Protein AF-A0A202DH78-F1 (afdb_monomer_lite)

Secondary structure (DSSP, 8-state):
--------------PPPEEEESSHHHHHHHTTT--TT-EEEEPSEEEES-EEEEEEE-BTTB-EEEEESSTTTEEEEET-EEEEEEESEEEES-EEEEE--SSSEEEEEPP--SSSPPPBS-EEES-EEES---S-TT---EEEEE-SBS-EEES-EEE---SSS-SEEEPPPTT-----EEES-EEEEEPPPSSS---SEEES-TT-TT-B---EEESPEEEEE-SSSEEEEEESBS-EEES-EEES-SSEEEEEE-SS-EEES-EEE-TT-TT---EEE-SBS-EEES-EEES-B-GGGSSEEEEPEES--STT--PPPBS-EEES-EEEEEES-SEEEEE---TTS-EE--BSEEEES-EEEEEE--S-SEESPPPTTSEEEESEEEEETT---PPPTTEEEESS--GGGGGGSS-----TTTS-SS-PPPEEEEEEESS--GGGSTTTSTTT--S--HHHHHHHHHSEEESSEE-SBSSHHHHHHHHHHSS-GGGSS--SS--SS----SS-TT---HHHHHHHTT-EEEEEEE--S--B--B-TTS-B-TTSPPBSSGGGTT-SEEEEES-TTSSSBS-EETTEESS---EEPPGGG-SSS----EE-TT--STTHHHHHHHHHHHHHHHHHHTT--EEEEEE--TTSSS----TTTTTTTSS-HHHHHHHHHHHHHHHHHHHHHHTT-STTEEEEEEESSPPPTT--S--HHHHHS------SPP-S-----TTSTTS--TTTHHHHHHTT--TTTTS---TTSSSGGGTB--EEEE-TTTS-TTEEE-S-EEGGGHHHHHHHHTTPPPPTTSSTT---SHHHHH-TT----SEEEEE-TT--EEEEETTEEEES-SS-SSSSSSPHHHHHHTT--SSEEEETTT-TT--S--TTT-HHHHHHHHHHHHHHHHTS-SSSSS----SS---SS-TT-

Sequence (942 aa):
PILLCLVSCQSVRLGSSVHEISSAAELTKLSKSVRPDDIIVLKDGTYTDQVFNFSGKGKKDKPITLKAESQGKVILNGSSKLLINGKYLVVDGLSFIGGALSSGSVVEFAENDGGNTASQHCVLRNTVIKDYNPDDKTLRYFWVTLNGYGHLVEHCKFSGHDHSGVTLCIRLEKGKEAGHTIRRNHFANRPQGDGNGFETVRIGTGGKLTTNARCLVTENLFEECNGEIEIVSNKSCENVYSSNTFVRCAGTLTIRQGHRCRVENNVFIGEGVEGCGGVRVTGMDHRITGNYFSGLEAVAGGIFSLKSGVAGNGRGSYAQVSNLVLADNTLIGISGHLFRFGNGHEPEKELFRPENISLSNNLMLVTSPPAKVIRGGYGSQTIQWANNVIVAKGLDEEMPTGIRLEIEVPKEFQHRLQPNVLTASDVGPIKERPNIVVILADDLGYGDVKCLNPKRCKIATPNLDDLASQGMIFTDAHSTSSVCTPTRYSLLTGRYNWRTRLQWRVLREDKSPLITKDRLTVGELLQQQGYVTGCIGKWHIGLNWQKDENGNYDYTKPFTDGPTERGFDWYFGVLGPGAPPHGFIENDRVLGELSVTSPPEMFQWGGKAGPMVPGYTLESMLPTHTDKACEFIVKNAAEKKPFFLYYALNAPHLPVVPNKKWIGSSGLGHYADFVQELDYEVGRVIDAIDGAGIKDNTLIIFTSDNGCTPMVGTATERDLASGSVKETVPDPEMIFKNKRFTKLFTTGRVLELEAKGHYPSANMRGYKSDTWDGGHRVPFIVRWPEHVKAGTKCNQLVSLVDIMATCADIHDVVLPPDAGEDSVSLLPVIKNPDKSVRDSLVHHSFYGKFAIREDKWKLMLSPGSGGWWPPKDPKARKQGLPPVQLYDMEKDLSEQNNLQAKHPEIVKRLTKLLEKFVADGRSTPGPKQSNDVPVDICKKDT

Foldseek 3Di:
DDDDDPDPPPPPPPAAAEAEDAALVVQVVVQVPDDFQHEYEHEFDEAEPGEREHHHEYDPVGAYEYEYPDAPRAEYAAQYAYEYAEERYEYYRHEYEHYEHQEEERYEFDACPVPGDTYYQYEYANYEHEQHYDPPQAREYEHYEDHDANYEYAHYEYEDNEHAAEPYEYEDDPPDARQYEYAHYEYYHQDADPDPRLAPEEHYAFLAQEAHHQYEYEHYEAYQSAHDQANYHYAEENYEAEHYEHALYQHEPEQQGYEQYEAYLYEFHNVQRPNRAAYEYFYEDYEHANYEAEQGEQPPQANYHAEWFWPDSDGRGTHAYEQYEAEHYEAYAYEHAHYHWHDDDDPPTDTHTHFQYEHEHYEHEYEHYDQHNYDDDDDPHGYHAAQAEYADDPHPDDDDPNYHYHVDDDPVCPVPNDRCPCDVVVPPPVLQQFAEEEAAAAQFFQLCACVSFVQQHLFDQPLVVVLQQQFAWENFEWFQELHFQQRLVLLFFLAGLCLWPCLFAFDDPQLAAGQDLPGATLLQVVVVVQAAEEEFEAQRRHWAFDADPVRHGDQQDFTPDGPCSHRHVWYWYDNALQEDPQAIDIDGHGDADQPDWDDPLLFDFDRDIDGYHPPRHSQVRQVVSLVVLLVVLLVCLVVSGRHYYNRHYNPPPPPQDHHPVQQCVSVWASNSSRSNVVSVSVSSNQCSCVVSVSQQRHKYKYKYNWAHAQQDARDYPCCSVPVPPDDPDPDPDDDDDDPDPPRRGPGHRVVNSVVVSHDSNNLWDDGRQFQTCNSIRMTIIIRNNNQGDRNHYAHENHYSSQNSVQSCVSVVHDDDLSTSQAHWHCSVCRNPSDDHTDQKGWHAGNLSWIWMDGDQKIKTQALFRSGDDPPHRVVSVVVVGDRMFMDRCVVCSHSPDGCCVVCVVVNVVRVVLVVVCQQQVGNDDDHRDRRPDRRDNNPPVD

pLDDT: mean 87.39, std 15.98, range [28.89, 98.88]

Structure (mmCIF, N/CA/C/O backbone):
data_AF-A0A202DH78-F1
#
_entry.id   AF-A0A202DH78-F1
#
loop_
_atom_site.group_PDB
_atom_site.id
_atom_site.type_symbol
_atom_site.label_atom_id
_atom_site.label_alt_id
_atom_site.label_comp_id
_atom_site.label_asym_id
_atom_site.label_entity_id
_atom_site.label_seq_id
_atom_site.pdbx_PDB_ins_code
_atom_site.Cartn_x
_atom_site.Cartn_y
_atom_site.Cartn_z
_atom_site.occupancy
_atom_site.B_iso_or_equiv
_atom_site.auth_seq_id
_atom_site.auth_comp_id
_atom_site.auth_asym_id
_atom_site.auth_atom_id
_atom_site.pdbx_PDB_model_num
ATOM 1 N N . PRO A 1 1 ? 47.645 21.134 43.811 1.00 39.28 1 PRO A N 1
ATOM 2 C CA . PRO A 1 1 ? 47.089 21.575 42.507 1.00 39.28 1 PRO A CA 1
ATOM 3 C C . PRO A 1 1 ? 47.426 20.530 41.424 1.00 39.28 1 PRO A C 1
ATOM 5 O O . PRO A 1 1 ? 48.592 20.346 41.124 1.00 39.28 1 PRO A O 1
ATOM 8 N N . ILE A 1 2 ? 46.526 19.721 40.872 1.00 35.62 2 ILE A N 1
ATOM 9 C CA . ILE A 1 2 ? 45.111 19.886 40.540 1.00 35.62 2 ILE A CA 1
ATOM 10 C C . ILE A 1 2 ? 44.427 18.514 40.683 1.00 35.62 2 ILE A C 1
ATOM 12 O O . ILE A 1 2 ? 45.032 17.468 40.467 1.00 35.62 2 ILE A O 1
ATOM 16 N N . LEU A 1 3 ? 43.173 18.580 41.118 1.00 31.20 3 LEU A N 1
ATOM 17 C CA . LEU A 1 3 ? 42.255 17.516 41.506 1.00 31.20 3 LEU A CA 1
ATOM 18 C C . LEU A 1 3 ? 41.816 16.666 40.292 1.00 31.20 3 LEU A C 1
ATOM 20 O O . LEU A 1 3 ? 41.393 17.220 39.278 1.00 31.20 3 LEU A O 1
ATOM 24 N N . LEU A 1 4 ? 41.871 15.334 40.415 1.00 33.94 4 LEU A N 1
ATOM 25 C CA . LEU A 1 4 ? 41.220 14.391 39.4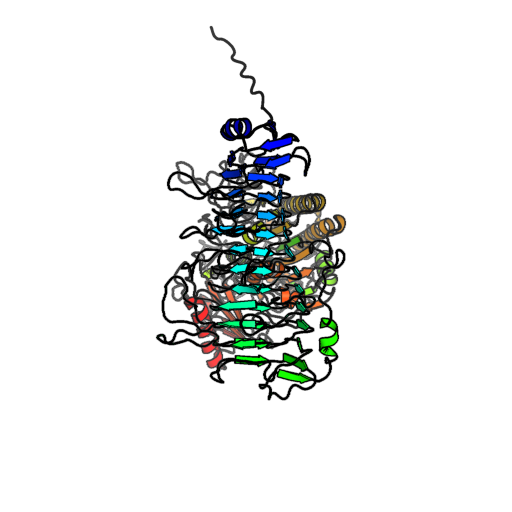97 1.00 33.94 4 LEU A CA 1
ATOM 26 C C . LEU A 1 4 ? 39.694 14.468 39.691 1.00 33.94 4 LEU A C 1
ATOM 28 O O . LEU A 1 4 ? 39.176 14.023 40.715 1.00 33.94 4 LEU A O 1
ATOM 32 N N . CYS A 1 5 ? 38.969 14.988 38.702 1.00 30.28 5 CYS A N 1
ATOM 33 C CA . CYS A 1 5 ? 37.514 14.855 38.615 1.00 30.28 5 CYS A CA 1
ATOM 34 C C . CYS A 1 5 ? 37.162 13.543 37.902 1.00 30.28 5 CYS A C 1
ATOM 36 O O . CYS A 1 5 ? 37.113 13.480 36.675 1.00 30.28 5 CYS A O 1
ATOM 38 N N . LEU A 1 6 ? 36.899 12.495 38.683 1.00 31.31 6 LEU A N 1
ATOM 39 C CA . LEU A 1 6 ? 36.165 11.313 38.232 1.00 31.31 6 LEU A CA 1
ATOM 40 C C . LEU A 1 6 ? 34.681 11.686 38.113 1.00 31.31 6 LEU A C 1
ATOM 42 O O . LEU A 1 6 ? 33.949 11.676 39.100 1.00 31.31 6 LEU A O 1
ATOM 46 N N . VAL A 1 7 ? 34.233 12.029 36.905 1.00 31.55 7 VAL A N 1
ATOM 47 C CA . VAL A 1 7 ? 32.801 12.090 36.586 1.00 31.55 7 VAL A CA 1
ATOM 48 C C . VAL A 1 7 ? 32.334 10.663 36.319 1.00 31.55 7 VAL A C 1
ATOM 50 O O . VAL A 1 7 ? 32.545 10.109 35.241 1.00 31.55 7 VAL A O 1
ATOM 53 N N . SER A 1 8 ? 31.705 10.052 37.318 1.00 30.34 8 SER A N 1
ATOM 54 C CA . SER A 1 8 ? 30.913 8.842 37.140 1.00 30.34 8 SER A CA 1
ATOM 55 C C . SER A 1 8 ? 29.657 9.188 36.333 1.00 30.34 8 SER A C 1
ATOM 57 O O . SER A 1 8 ? 28.646 9.644 36.861 1.00 30.34 8 SER A O 1
ATOM 59 N N . CYS A 1 9 ? 29.700 8.963 35.019 1.00 29.25 9 CYS A N 1
ATOM 60 C CA . CYS A 1 9 ? 28.481 8.838 34.225 1.00 29.25 9 CYS A CA 1
ATOM 61 C C . CYS A 1 9 ? 27.775 7.536 34.631 1.00 29.25 9 CYS A C 1
ATOM 63 O O . CYS A 1 9 ? 27.963 6.488 34.015 1.00 29.25 9 CYS A O 1
ATOM 65 N N . GLN A 1 10 ? 26.964 7.595 35.689 1.00 31.72 10 GLN A N 1
ATOM 66 C CA . GLN A 1 10 ? 25.881 6.636 35.864 1.00 31.72 10 GLN A CA 1
ATOM 67 C C . GLN A 1 10 ? 24.923 6.824 34.688 1.00 31.72 10 GLN A C 1
ATOM 69 O O . GLN A 1 10 ? 24.181 7.801 34.606 1.00 31.72 10 GLN A O 1
ATOM 74 N N . SER A 1 11 ? 24.968 5.885 33.750 1.00 32.56 11 SER A N 1
ATOM 75 C CA . SER A 1 11 ? 23.924 5.689 32.758 1.00 32.56 11 SER A CA 1
ATOM 76 C C . SER A 1 11 ? 22.637 5.316 33.495 1.00 32.56 11 SER A C 1
ATOM 78 O O . SER A 1 11 ? 22.381 4.156 33.812 1.00 32.56 11 SER A O 1
ATOM 80 N N . VAL A 1 12 ? 21.817 6.319 33.811 1.00 35.97 12 VAL A N 1
ATOM 81 C CA . VAL A 1 12 ? 20.444 6.089 34.259 1.00 35.97 12 VAL A CA 1
ATOM 82 C C . VAL A 1 12 ? 19.726 5.396 33.106 1.00 35.97 12 VAL A C 1
ATOM 84 O O . VAL A 1 12 ? 19.424 6.009 32.083 1.00 35.97 12 VAL A O 1
ATOM 87 N N . ARG A 1 13 ? 19.479 4.092 33.257 1.00 37.72 13 ARG A N 1
ATOM 88 C CA . ARG A 1 13 ? 18.512 3.364 32.435 1.00 37.72 13 ARG A CA 1
ATOM 89 C C . ARG A 1 13 ? 17.157 4.054 32.617 1.00 37.72 13 ARG A C 1
ATOM 91 O O . ARG A 1 13 ? 16.503 3.871 33.636 1.00 37.72 13 ARG A O 1
ATOM 98 N N . LEU A 1 14 ? 16.762 4.879 31.651 1.00 44.94 14 LEU A N 1
ATOM 99 C CA . LEU A 1 14 ? 15.432 5.485 31.575 1.00 44.94 14 LEU A CA 1
ATOM 100 C C . LEU A 1 14 ? 14.428 4.403 31.146 1.00 44.94 14 LEU A C 1
ATOM 102 O O . LEU A 1 14 ? 14.124 4.270 29.963 1.00 44.94 14 LEU A O 1
ATOM 106 N N . GLY A 1 15 ? 14.000 3.575 32.101 1.00 52.72 15 GLY A N 1
ATOM 107 C CA . GLY A 1 15 ? 12.842 2.690 31.953 1.00 52.72 15 GLY A CA 1
ATOM 108 C C . GLY A 1 15 ? 11.531 3.429 32.244 1.00 52.72 15 GLY A C 1
ATOM 109 O O . GLY A 1 15 ? 11.547 4.484 32.879 1.00 52.72 15 GLY A O 1
ATOM 110 N N . SER A 1 16 ? 10.413 2.866 31.781 1.00 67.31 16 SER A N 1
ATOM 111 C CA . SER A 1 16 ? 9.044 3.297 32.101 1.00 67.31 16 SER A CA 1
ATOM 112 C C . SER A 1 16 ? 8.845 3.467 33.613 1.00 67.31 16 SER A C 1
ATOM 114 O O . SER A 1 16 ? 9.154 2.539 34.370 1.00 67.31 16 SER A O 1
ATOM 116 N N . SER A 1 17 ? 8.309 4.604 34.065 1.00 87.94 17 SER A N 1
ATOM 117 C CA . SER A 1 17 ? 7.936 4.793 35.475 1.00 87.94 17 SER A CA 1
ATOM 118 C C . SER A 1 17 ? 6.456 4.480 35.690 1.00 87.94 17 SER A C 1
ATOM 120 O O . SER A 1 17 ? 5.608 4.861 34.883 1.00 87.94 17 SER A O 1
ATOM 122 N N . VAL A 1 18 ? 6.138 3.784 36.785 1.00 94.69 18 VAL A N 1
ATOM 123 C CA . VAL A 1 18 ? 4.753 3.547 37.215 1.00 94.69 18 VAL A CA 1
ATOM 124 C C . VAL A 1 18 ? 4.424 4.508 38.352 1.00 94.69 18 VAL A C 1
ATOM 126 O O . VAL A 1 18 ? 5.144 4.569 39.348 1.00 94.69 18 VAL A O 1
ATOM 129 N N . HIS A 1 19 ? 3.338 5.257 38.201 1.00 96.81 19 HIS A N 1
ATOM 130 C CA . HIS A 1 19 ? 2.867 6.247 39.159 1.00 96.81 19 HIS A CA 1
ATOM 131 C C . HIS A 1 19 ? 1.463 5.891 39.617 1.00 96.81 19 HIS A C 1
ATOM 133 O O . HIS A 1 19 ? 0.551 5.811 38.803 1.00 96.81 19 HIS A O 1
ATOM 139 N N . GLU A 1 20 ? 1.268 5.720 40.915 1.00 97.56 20 GLU A N 1
ATOM 140 C CA . GLU A 1 20 ? -0.060 5.509 41.481 1.00 97.56 20 GLU A CA 1
ATOM 141 C C . GLU A 1 20 ? -0.662 6.846 41.911 1.00 97.56 20 GLU A C 1
ATOM 143 O O . GLU A 1 20 ? 0.024 7.669 42.520 1.00 97.56 20 GLU A O 1
ATOM 148 N N . ILE A 1 21 ? -1.935 7.064 41.585 1.00 98.06 21 ILE A N 1
ATOM 149 C CA . ILE A 1 21 ? -2.690 8.258 41.972 1.00 98.06 21 ILE A CA 1
ATOM 150 C C . ILE A 1 21 ? -4.063 7.871 42.527 1.00 98.06 21 ILE A C 1
ATOM 152 O O . ILE A 1 21 ? -4.640 6.853 42.145 1.00 98.06 21 ILE A O 1
ATOM 156 N N . SER A 1 22 ? -4.597 8.706 43.412 1.00 97.25 22 SER A N 1
ATOM 157 C CA . SER A 1 22 ? -5.917 8.560 44.045 1.00 97.25 22 SER A CA 1
ATOM 158 C C . SER A 1 22 ? -6.753 9.845 43.965 1.00 97.25 22 SER A C 1
ATOM 160 O O . SER A 1 22 ? -7.732 9.998 44.692 1.00 97.25 22 SER A O 1
ATOM 162 N N . SER A 1 23 ? -6.392 10.801 43.096 1.00 97.44 23 SER A N 1
ATOM 163 C CA . SER A 1 23 ? -7.208 11.999 42.832 1.00 97.44 23 SER A CA 1
ATOM 164 C C . SER A 1 23 ? -6.885 12.684 41.498 1.00 97.44 23 SER A C 1
ATOM 166 O O . SER A 1 23 ? -5.795 12.544 40.936 1.00 97.44 23 SER A O 1
ATOM 168 N N . ALA A 1 24 ? -7.809 13.516 41.011 1.00 96.25 24 ALA A N 1
ATOM 169 C CA . ALA A 1 24 ? -7.591 14.376 39.846 1.00 96.25 24 ALA A CA 1
ATOM 170 C C . ALA A 1 24 ? -6.518 15.459 40.078 1.00 96.25 24 ALA A C 1
ATOM 172 O O . ALA A 1 24 ? -5.814 15.857 39.142 1.00 96.25 24 ALA A O 1
ATOM 173 N N . ALA A 1 25 ? -6.357 15.925 41.323 1.00 96.06 25 ALA A N 1
ATOM 174 C CA . ALA A 1 25 ? -5.315 16.884 41.691 1.00 96.06 25 ALA A CA 1
ATOM 175 C C . ALA A 1 25 ? -3.911 16.277 41.525 1.00 96.06 25 ALA A C 1
ATOM 177 O O . ALA A 1 25 ? -3.005 16.929 40.997 1.00 96.06 25 ALA A O 1
ATOM 178 N N . GLU A 1 26 ? -3.746 15.008 41.907 1.00 97.75 26 GLU A N 1
ATOM 179 C CA . GLU A 1 26 ? -2.509 14.254 41.690 1.00 97.75 26 GLU A CA 1
ATOM 180 C C . GLU A 1 26 ? -2.232 14.031 40.206 1.00 97.75 26 GLU A C 1
ATOM 182 O O . GLU A 1 26 ? -1.112 14.301 39.769 1.00 97.75 26 GLU A O 1
ATOM 187 N N . LEU A 1 27 ? -3.242 13.654 39.408 1.00 97.06 27 LEU A N 1
ATOM 188 C CA . LEU A 1 27 ? -3.087 13.541 37.953 1.00 97.06 27 LEU A CA 1
ATOM 189 C C . LEU A 1 27 ? -2.612 14.860 37.333 1.00 97.06 27 LEU A C 1
ATOM 191 O O . LEU A 1 27 ? -1.687 14.869 36.522 1.00 97.06 27 LEU A O 1
ATOM 195 N N . THR A 1 28 ? -3.217 15.980 37.731 1.00 91.62 28 THR A N 1
ATOM 196 C CA . THR A 1 28 ? -2.881 17.311 37.203 1.00 91.62 28 THR A CA 1
ATOM 197 C C . THR A 1 28 ? -1.453 17.716 37.568 1.00 91.62 28 THR A C 1
ATOM 199 O O . THR A 1 28 ? -0.730 18.289 36.750 1.00 91.62 28 THR A O 1
ATOM 202 N N . LYS A 1 29 ? -1.018 17.417 38.797 1.00 93.44 29 LYS A N 1
ATOM 203 C CA . LYS A 1 29 ? 0.358 17.665 39.241 1.00 93.44 29 LYS A CA 1
ATOM 204 C C . LYS A 1 29 ? 1.347 16.792 38.470 1.00 93.44 29 LYS A C 1
ATOM 206 O O . LYS A 1 29 ? 2.341 17.313 37.969 1.00 93.44 29 LYS A O 1
ATOM 211 N N . LEU A 1 30 ? 1.055 15.498 38.356 1.00 94.00 30 LEU A N 1
ATOM 212 C CA . LEU A 1 30 ? 1.911 14.513 37.702 1.00 94.00 30 LEU A CA 1
ATOM 213 C C . LEU A 1 30 ? 2.050 14.785 36.200 1.00 94.00 30 LEU A C 1
ATOM 215 O O . LEU A 1 30 ? 3.154 14.720 35.665 1.00 94.00 30 LEU A O 1
ATOM 219 N N . SER A 1 31 ? 0.965 15.198 35.540 1.00 89.06 31 SER A N 1
ATOM 220 C CA . SER A 1 31 ? 0.920 15.521 34.106 1.00 89.06 31 SER A CA 1
ATOM 221 C C . SER A 1 31 ? 1.928 16.602 33.671 1.00 89.06 31 SER A C 1
ATOM 223 O O . SER A 1 31 ? 2.242 16.717 32.490 1.00 89.06 31 SER A O 1
ATOM 225 N N . LYS A 1 32 ? 2.484 17.385 34.608 1.00 89.31 32 LYS A N 1
ATOM 226 C CA . LYS A 1 32 ? 3.545 18.373 34.334 1.00 89.31 32 LYS A CA 1
ATOM 227 C C . LYS A 1 32 ? 4.943 17.758 34.201 1.00 89.31 32 LYS A C 1
ATOM 229 O O . LYS A 1 32 ? 5.843 18.426 33.698 1.00 89.31 32 LYS A O 1
ATOM 234 N N . SER A 1 33 ? 5.142 16.528 34.673 1.00 91.75 33 SER A N 1
ATOM 235 C CA . SER A 1 33 ? 6.452 15.865 34.747 1.00 91.75 33 SER A CA 1
ATOM 236 C C . SER A 1 33 ? 6.515 14.489 34.080 1.00 91.75 33 SER A C 1
ATOM 238 O O . SER A 1 33 ? 7.611 13.936 33.993 1.00 91.75 33 SER A O 1
ATOM 240 N N . VAL A 1 34 ? 5.381 13.946 33.619 1.00 93.50 34 VAL A N 1
ATOM 241 C CA . VAL A 1 34 ? 5.330 12.657 32.907 1.00 93.50 34 VAL A CA 1
ATOM 242 C C . VAL A 1 34 ? 6.147 12.666 31.620 1.00 93.50 34 VAL A C 1
ATOM 244 O O . VAL A 1 34 ? 6.225 13.667 30.899 1.00 93.50 34 VAL A O 1
ATOM 247 N N . ARG A 1 35 ? 6.745 11.520 31.322 1.00 94.44 35 ARG A N 1
ATOM 248 C CA . ARG A 1 35 ? 7.599 11.258 30.165 1.00 94.44 35 ARG A CA 1
ATOM 249 C C . ARG A 1 35 ? 6.949 10.191 29.277 1.00 94.44 35 ARG A C 1
ATOM 251 O O . ARG A 1 35 ? 6.127 9.416 29.758 1.00 94.44 35 ARG A O 1
ATOM 258 N N . PRO A 1 36 ? 7.295 10.133 27.975 1.00 94.81 36 PRO A N 1
ATOM 259 C CA . PRO A 1 36 ? 6.908 9.007 27.125 1.00 94.81 36 PRO A CA 1
ATOM 260 C C . PRO A 1 36 ? 7.233 7.671 27.802 1.00 94.81 36 PRO A C 1
ATOM 262 O O . PRO A 1 36 ? 8.330 7.552 28.348 1.00 94.81 36 PRO A O 1
ATOM 265 N N . ASP A 1 37 ? 6.327 6.693 27.690 1.00 93.44 37 ASP A N 1
ATOM 266 C CA . ASP A 1 37 ? 6.385 5.359 28.324 1.00 93.44 37 ASP A CA 1
ATOM 267 C C . ASP A 1 37 ? 5.950 5.292 29.803 1.00 93.44 37 ASP A C 1
ATOM 269 O O . ASP A 1 37 ? 5.898 4.204 30.373 1.00 93.44 37 ASP A O 1
ATOM 273 N N . ASP A 1 38 ? 5.613 6.418 30.446 1.00 96.75 38 ASP A N 1
ATOM 274 C CA . ASP A 1 38 ? 5.111 6.390 31.825 1.00 96.75 38 ASP A CA 1
ATOM 275 C C . ASP A 1 38 ? 3.683 5.821 31.910 1.00 96.75 38 ASP A C 1
ATOM 277 O O . ASP A 1 38 ? 2.815 6.081 31.064 1.00 96.75 38 ASP A O 1
ATOM 281 N N . ILE A 1 39 ? 3.426 5.078 32.990 1.00 97.00 39 ILE A N 1
ATOM 282 C CA . ILE A 1 39 ? 2.127 4.484 33.314 1.00 97.00 39 ILE A CA 1
ATOM 283 C C . ILE A 1 39 ? 1.604 5.118 34.601 1.00 97.00 39 ILE A C 1
ATOM 285 O O . ILE A 1 39 ? 2.203 4.996 35.663 1.00 97.00 39 ILE A O 1
ATOM 289 N N . ILE A 1 40 ? 0.450 5.760 34.516 1.00 98.44 40 ILE A N 1
ATOM 290 C CA . ILE A 1 40 ? -0.300 6.332 35.626 1.00 98.44 40 ILE A CA 1
ATOM 291 C C . ILE A 1 40 ? -1.443 5.374 35.962 1.00 98.44 40 ILE A C 1
ATOM 293 O O . ILE A 1 40 ? -2.302 5.107 35.123 1.00 98.44 40 ILE A O 1
ATOM 297 N N . VAL A 1 41 ? -1.461 4.855 37.182 1.00 98.38 41 VAL A N 1
ATOM 298 C CA . VAL A 1 41 ? -2.480 3.938 37.692 1.00 98.38 41 VAL A CA 1
ATOM 299 C C . VAL A 1 41 ? -3.400 4.705 38.635 1.00 98.38 41 VAL A C 1
ATOM 301 O O . VAL A 1 41 ? -2.967 5.160 39.693 1.00 98.38 41 VAL A O 1
ATOM 304 N N . LEU A 1 42 ? -4.667 4.851 38.254 1.00 98.44 42 LEU A N 1
ATOM 305 C CA . LEU A 1 42 ? -5.711 5.397 39.117 1.00 98.44 42 LEU A CA 1
ATOM 306 C C . LEU A 1 42 ? -6.247 4.277 40.013 1.00 98.44 42 LEU A C 1
ATOM 308 O O . LEU A 1 42 ? -6.777 3.289 39.501 1.00 98.44 42 LEU A O 1
ATOM 312 N N . LYS A 1 43 ? -6.068 4.422 41.329 1.00 98.50 43 LYS A N 1
ATOM 313 C CA . LYS A 1 43 ? -6.451 3.422 42.336 1.00 98.50 43 LYS A CA 1
ATOM 314 C C . LYS A 1 43 ? -7.945 3.117 42.316 1.00 98.50 43 LYS A C 1
ATOM 316 O O . LYS A 1 43 ? -8.755 3.989 41.994 1.00 98.50 43 LYS A O 1
ATOM 321 N N . ASP A 1 44 ? -8.307 1.894 42.688 1.00 98.44 44 ASP A N 1
ATOM 322 C CA . ASP A 1 44 ? -9.703 1.486 42.841 1.00 98.44 44 ASP A CA 1
ATOM 323 C C . ASP A 1 44 ? -10.439 2.437 43.801 1.00 98.44 44 ASP A C 1
ATOM 325 O O . ASP A 1 44 ? -9.922 2.812 44.855 1.00 98.44 44 ASP A O 1
ATOM 329 N N . GLY A 1 45 ? -11.653 2.853 43.442 1.00 97.38 45 GLY A N 1
ATOM 330 C CA . GLY A 1 45 ? -12.396 3.829 44.233 1.00 97.38 45 GLY A CA 1
ATOM 331 C C . GLY A 1 45 ? -13.485 4.562 43.461 1.00 97.38 45 GLY A C 1
ATOM 332 O O . GLY A 1 45 ? -13.638 4.409 42.248 1.00 97.38 45 GLY A O 1
ATOM 333 N N . THR A 1 46 ? -14.251 5.372 44.194 1.00 98.38 46 THR A N 1
ATOM 334 C CA . THR A 1 46 ? -15.261 6.277 43.630 1.00 98.38 46 THR A CA 1
ATOM 335 C C . THR A 1 46 ? -14.763 7.719 43.680 1.00 98.38 46 THR A C 1
ATOM 337 O O . THR A 1 46 ? -14.350 8.207 44.729 1.00 98.38 46 THR A O 1
ATOM 340 N N . TYR A 1 47 ? -14.825 8.397 42.540 1.00 98.44 47 TYR A N 1
ATOM 341 C CA . TYR A 1 47 ? -14.317 9.740 42.302 1.00 98.44 47 TYR A CA 1
ATOM 342 C C . TYR A 1 47 ? -15.480 10.658 41.915 1.00 98.44 47 TYR A C 1
ATOM 344 O O . TYR A 1 47 ? -15.883 10.728 40.750 1.00 98.44 47 TYR A O 1
ATOM 352 N N . THR A 1 48 ? -16.027 11.349 42.910 1.00 98.38 48 THR A N 1
ATOM 353 C CA . THR A 1 48 ? -17.177 12.252 42.760 1.00 98.38 48 THR A CA 1
ATOM 354 C C . THR A 1 48 ? -16.722 13.684 42.505 1.00 98.38 48 THR A C 1
ATOM 356 O O . THR A 1 48 ? -15.815 14.163 43.183 1.00 98.38 48 THR A O 1
ATOM 359 N N . ASP A 1 49 ? -17.351 14.355 41.536 1.00 98.31 49 ASP A N 1
ATOM 360 C CA . ASP A 1 49 ? -17.167 15.786 41.239 1.00 98.31 49 ASP A CA 1
ATOM 361 C C . ASP A 1 49 ? -15.719 16.210 40.917 1.00 98.31 49 ASP A C 1
ATOM 363 O O . ASP A 1 49 ? -15.263 17.298 41.273 1.00 98.31 49 ASP A O 1
ATOM 367 N N . GLN A 1 50 ? -14.967 15.351 40.223 1.00 98.19 50 GLN A N 1
ATOM 368 C CA . GLN A 1 50 ? -13.558 15.574 39.898 1.00 98.19 50 GLN A CA 1
ATOM 369 C C . GLN A 1 50 ? -13.302 15.769 38.401 1.00 98.19 50 GLN A C 1
ATOM 371 O O . GLN A 1 50 ? -13.716 14.985 37.547 1.00 98.19 50 GLN A O 1
ATOM 376 N N . VAL A 1 51 ? -12.520 16.800 38.078 1.00 97.62 51 VAL A N 1
ATOM 377 C CA . VAL A 1 51 ? -12.090 17.098 36.706 1.00 97.62 51 VAL A CA 1
ATOM 378 C C . VAL A 1 51 ? -10.688 16.541 36.475 1.00 97.62 51 VAL A C 1
ATOM 380 O O . VAL A 1 51 ? -9.693 17.156 36.858 1.00 97.62 51 VAL A O 1
ATOM 383 N N . PHE A 1 52 ? -10.599 15.385 35.826 1.00 97.75 52 PHE A N 1
ATOM 384 C CA . PHE A 1 52 ? -9.332 14.763 35.455 1.00 97.75 52 PHE A CA 1
ATOM 385 C C . PHE A 1 52 ? -8.777 15.428 34.195 1.00 97.75 52 PHE A C 1
ATOM 387 O O . PHE A 1 52 ? -9.318 15.259 33.107 1.00 97.75 52 PHE A O 1
ATOM 394 N N . ASN A 1 53 ? -7.688 16.183 34.327 1.00 95.44 53 ASN A N 1
ATOM 395 C CA . ASN A 1 53 ? -6.962 16.733 33.185 1.00 95.44 53 ASN A CA 1
ATOM 396 C C . ASN A 1 53 ? -5.718 15.883 32.917 1.00 95.44 53 ASN A C 1
ATOM 398 O O . ASN A 1 53 ? -4.703 16.023 33.601 1.00 95.44 53 ASN A O 1
ATOM 402 N N . PHE A 1 54 ? -5.820 14.977 31.948 1.00 96.75 54 PHE A N 1
ATOM 403 C CA . PHE A 1 54 ? -4.720 14.127 31.527 1.00 96.75 54 PHE A CA 1
ATOM 404 C C . PHE A 1 54 ? -3.963 14.793 30.383 1.00 96.75 54 PHE A C 1
ATOM 406 O O . PHE A 1 54 ? -4.402 14.753 29.230 1.00 96.75 54 PHE A O 1
ATOM 413 N N . SER A 1 55 ? -2.818 15.401 30.699 1.00 94.56 55 SER A N 1
ATOM 414 C CA . SER A 1 55 ? -2.003 16.090 29.702 1.00 94.56 55 SER A CA 1
ATOM 415 C C . SER A 1 55 ? -0.603 15.512 29.564 1.00 94.56 55 SER A C 1
ATOM 417 O O . SER A 1 55 ? 0.030 15.170 30.558 1.00 94.56 55 SER A O 1
ATOM 419 N N . GLY A 1 56 ? -0.077 15.462 28.340 1.00 93.69 56 GLY A N 1
ATOM 420 C CA . GLY A 1 56 ? 1.280 14.973 28.109 1.00 93.69 56 GLY A CA 1
ATOM 421 C C . GLY A 1 56 ? 1.669 14.848 26.639 1.00 93.69 56 GLY A C 1
ATOM 422 O O . GLY A 1 56 ? 0.859 15.014 25.728 1.00 93.69 56 GLY A O 1
ATOM 423 N N . LYS A 1 57 ? 2.946 14.552 26.394 1.00 94.06 57 LYS A N 1
ATOM 424 C CA . LYS A 1 57 ? 3.501 14.359 25.046 1.00 94.06 57 LYS A CA 1
ATOM 425 C C . LYS A 1 57 ? 4.234 13.021 24.981 1.00 94.06 57 LYS A C 1
ATOM 427 O O . LYS A 1 57 ? 5.442 12.973 25.196 1.00 94.06 57 LYS A O 1
ATOM 432 N N . GLY A 1 58 ? 3.495 11.950 24.705 1.00 92.00 58 GLY A N 1
ATOM 433 C CA . GLY A 1 58 ? 4.045 10.624 24.428 1.00 92.00 58 GLY A CA 1
ATOM 434 C C . GLY A 1 58 ? 4.662 10.516 23.031 1.00 92.00 58 GLY A C 1
ATOM 435 O O . GLY A 1 58 ? 4.759 11.495 22.282 1.00 92.00 58 GLY A O 1
ATOM 436 N N . LYS A 1 59 ? 5.056 9.297 22.659 1.00 79.75 59 LYS A N 1
ATOM 437 C CA . LYS A 1 59 ? 5.518 8.922 21.311 1.00 79.75 59 LYS A CA 1
ATOM 438 C C . LYS A 1 59 ? 4.709 7.734 20.787 1.00 79.75 59 LYS A C 1
ATOM 440 O O . LYS A 1 59 ? 4.104 7.017 21.575 1.00 79.75 59 LYS A O 1
ATOM 445 N N . LYS A 1 60 ? 4.711 7.517 19.466 1.00 76.88 60 LYS A N 1
ATOM 446 C CA . LYS A 1 60 ? 3.955 6.434 18.805 1.00 76.88 60 LYS A CA 1
ATOM 447 C C . LYS A 1 60 ? 4.270 5.059 19.403 1.00 76.88 60 LYS A C 1
ATOM 449 O O . LYS A 1 60 ? 3.371 4.258 19.611 1.00 76.88 60 LYS A O 1
ATOM 454 N N . ASP A 1 61 ? 5.546 4.819 19.675 1.00 73.81 61 ASP A N 1
ATOM 455 C CA . ASP A 1 61 ? 6.107 3.599 20.253 1.00 73.81 61 ASP A CA 1
ATOM 456 C C . ASP A 1 61 ? 6.106 3.591 21.790 1.00 73.81 61 ASP A C 1
ATOM 458 O O . ASP A 1 61 ? 6.308 2.544 22.394 1.00 73.81 61 ASP A O 1
ATOM 462 N N . LYS A 1 62 ? 5.895 4.754 22.419 1.00 89.06 62 LYS A N 1
ATOM 463 C CA . LYS A 1 62 ? 5.991 4.974 23.870 1.00 89.06 62 LYS A CA 1
ATOM 464 C C . LYS A 1 62 ? 4.909 5.949 24.342 1.00 89.06 62 LYS A C 1
ATOM 466 O O . LYS A 1 62 ? 5.212 7.118 24.632 1.00 89.06 62 LYS A O 1
ATOM 471 N N . PRO A 1 63 ? 3.632 5.536 24.334 1.00 87.94 63 PRO A N 1
ATOM 472 C CA . PRO A 1 63 ? 2.552 6.390 24.798 1.00 87.94 63 PRO A CA 1
ATOM 473 C C . PRO A 1 63 ? 2.665 6.646 26.304 1.00 87.94 63 PRO A C 1
ATOM 475 O O . PRO A 1 63 ? 3.316 5.897 27.026 1.00 87.94 63 PRO A O 1
ATOM 478 N N . ILE A 1 64 ? 2.004 7.696 26.782 1.00 97.50 64 ILE A N 1
ATOM 479 C CA . ILE A 1 64 ? 1.777 7.889 28.222 1.00 97.50 64 ILE A CA 1
ATOM 480 C C . ILE A 1 64 ? 0.411 7.293 28.530 1.00 97.50 64 ILE A C 1
ATOM 482 O O . ILE A 1 64 ? -0.569 7.644 27.867 1.00 97.50 64 ILE A O 1
ATOM 486 N N . THR A 1 65 ? 0.332 6.394 29.505 1.00 97.69 65 THR A N 1
ATOM 487 C CA . THR A 1 65 ? -0.896 5.631 29.774 1.00 97.69 65 THR A CA 1
ATOM 488 C C . THR A 1 65 ? -1.498 6.026 31.111 1.00 97.69 65 THR A C 1
ATOM 490 O O . THR A 1 65 ? -0.842 5.880 32.128 1.00 97.69 65 THR A O 1
ATOM 493 N N . LEU A 1 66 ? -2.756 6.462 31.129 1.00 98.38 66 LEU A N 1
ATOM 494 C CA . LEU A 1 66 ? -3.599 6.510 32.321 1.00 98.38 66 LEU A CA 1
ATOM 495 C C . LEU A 1 66 ? -4.496 5.270 32.325 1.00 98.38 66 LEU A C 1
ATOM 497 O O . LEU A 1 66 ? -5.321 5.100 31.427 1.00 98.38 66 LEU A O 1
ATOM 501 N N . LYS A 1 67 ? -4.361 4.407 33.328 1.00 97.19 67 LYS A N 1
ATOM 502 C CA . LYS A 1 67 ? -5.170 3.192 33.453 1.00 97.19 67 LYS A CA 1
ATOM 503 C C . LYS A 1 67 ? -5.830 3.070 34.817 1.00 97.19 67 LYS A C 1
ATOM 505 O O . LYS A 1 67 ? -5.281 3.529 35.815 1.00 97.19 67 LYS A O 1
ATOM 510 N N . ALA A 1 68 ? -6.978 2.406 34.862 1.00 94.25 68 ALA A N 1
ATOM 511 C CA . ALA A 1 68 ? -7.528 1.909 36.116 1.00 94.25 68 ALA A CA 1
ATOM 512 C C . ALA A 1 68 ? -6.597 0.852 36.737 1.00 94.25 68 ALA A C 1
ATOM 514 O O . ALA A 1 68 ? -5.952 0.082 36.014 1.00 94.25 68 ALA A O 1
ATOM 515 N N . GLU A 1 69 ? -6.541 0.805 38.068 1.00 95.88 69 GLU A N 1
ATOM 516 C CA . GLU A 1 69 ? -5.909 -0.284 38.820 1.00 95.88 69 GLU A CA 1
ATOM 517 C C . GLU A 1 69 ? -6.598 -1.614 38.503 1.00 95.88 69 GLU A C 1
ATOM 519 O O . GLU A 1 69 ? -5.971 -2.509 37.929 1.00 95.88 69 GLU A O 1
ATOM 524 N N . SER A 1 70 ? -7.904 -1.691 38.760 1.00 90.00 70 SER A N 1
ATOM 525 C CA . SER A 1 70 ? -8.763 -2.789 38.327 1.00 90.00 70 SER A CA 1
ATOM 526 C C . SER A 1 70 ? -9.876 -2.281 37.407 1.00 90.00 70 SER A C 1
ATOM 528 O O . SER A 1 70 ? -10.591 -1.324 37.720 1.00 90.00 70 SER A O 1
ATOM 530 N N . GLN A 1 71 ? -10.085 -2.959 36.274 1.00 84.81 71 GLN A N 1
ATOM 531 C CA . GLN A 1 71 ? -11.185 -2.630 35.363 1.00 84.81 71 GLN A CA 1
ATOM 532 C C . GLN A 1 71 ? -12.540 -2.719 36.081 1.00 84.81 71 GLN A C 1
ATOM 534 O O . GLN A 1 71 ? -12.824 -3.686 36.788 1.00 84.81 71 GLN A O 1
ATOM 539 N N . GLY A 1 72 ? -13.370 -1.688 35.908 1.00 84.81 72 GLY A N 1
ATOM 540 C CA . GLY A 1 72 ? -14.701 -1.598 36.514 1.00 84.81 72 GLY A CA 1
ATOM 541 C C . GLY A 1 72 ? -14.737 -1.188 37.992 1.00 84.81 72 GLY A C 1
ATOM 542 O O . GLY A 1 72 ? -15.828 -0.996 38.521 1.00 84.81 72 GLY A O 1
ATOM 543 N N . LYS A 1 73 ? -13.588 -1.021 38.666 1.00 94.12 73 LYS A N 1
ATOM 544 C CA . LYS A 1 73 ? -13.529 -0.581 40.077 1.00 94.12 73 LYS A CA 1
ATOM 545 C C . LYS A 1 73 ? -13.128 0.882 40.269 1.00 94.12 73 LYS A C 1
ATOM 547 O O . LYS A 1 73 ? -13.203 1.393 41.382 1.00 94.12 73 LYS A O 1
ATOM 552 N N . VAL A 1 74 ? -12.738 1.560 39.193 1.00 97.94 74 VAL A N 1
ATOM 553 C CA . VAL A 1 74 ? -12.504 3.008 39.164 1.00 97.94 74 VAL A CA 1
ATOM 554 C C . VAL A 1 74 ? -13.757 3.687 38.621 1.00 97.94 74 VAL A C 1
ATOM 556 O O . VAL A 1 74 ? -13.975 3.720 37.407 1.00 97.94 74 VAL A O 1
ATOM 559 N N . ILE A 1 75 ? -14.593 4.186 39.531 1.00 98.31 75 ILE A N 1
ATOM 560 C CA . ILE A 1 75 ? -15.906 4.766 39.230 1.00 98.31 75 ILE A CA 1
ATOM 561 C C . ILE A 1 75 ? -15.826 6.288 39.341 1.00 98.31 75 ILE A C 1
ATOM 563 O O . ILE A 1 75 ? -15.526 6.819 40.402 1.00 98.31 75 ILE A O 1
ATOM 567 N N . LEU A 1 76 ? -16.121 7.004 38.263 1.00 98.75 76 LEU A N 1
ATOM 568 C CA . LEU A 1 76 ? -16.240 8.456 38.219 1.00 98.75 76 LEU A CA 1
ATOM 569 C C . LEU A 1 76 ? -17.734 8.814 38.168 1.00 98.75 76 LEU A C 1
ATOM 571 O O . LEU A 1 76 ? -18.448 8.320 37.296 1.00 98.75 76 LEU A O 1
ATOM 575 N N . ASN A 1 77 ? -18.218 9.638 39.100 1.00 98.38 77 ASN A N 1
ATOM 576 C CA . ASN A 1 77 ? -19.637 10.013 39.207 1.00 98.38 77 ASN A CA 1
ATOM 577 C C . ASN A 1 77 ? -19.836 11.489 39.611 1.00 98.38 77 ASN A C 1
ATOM 579 O O . ASN A 1 77 ? -18.877 12.263 39.688 1.00 98.38 77 ASN A O 1
ATOM 583 N N . GLY A 1 78 ? -21.089 11.893 39.843 1.00 98.12 78 GLY A N 1
ATOM 584 C CA . GLY A 1 78 ? -21.437 13.300 40.060 1.00 98.12 78 GLY A CA 1
ATOM 585 C C . GLY A 1 78 ? -21.137 14.121 38.806 1.00 98.12 78 GLY A C 1
ATOM 586 O O . GLY A 1 78 ? -21.514 13.733 37.707 1.00 98.12 78 GLY A O 1
ATOM 587 N N . SER A 1 79 ? -20.414 15.223 38.956 1.00 97.94 79 SER A N 1
ATOM 588 C CA . SER A 1 79 ? -19.962 16.106 37.874 1.00 97.94 79 SER A CA 1
ATOM 589 C C . SER A 1 79 ? -18.563 15.777 37.335 1.00 97.94 79 SER A C 1
ATOM 591 O O . SER A 1 79 ? -17.952 16.588 36.630 1.00 97.94 79 SER A O 1
ATOM 593 N N . SER A 1 80 ? -18.041 14.584 37.642 1.00 98.69 80 SER A N 1
ATOM 594 C CA . SER A 1 80 ? -16.725 14.147 37.176 1.00 98.69 80 SER A CA 1
ATOM 595 C C . SER A 1 80 ? -16.611 14.125 35.648 1.00 98.69 80 SER A C 1
ATOM 597 O O . SER A 1 80 ? -17.555 13.797 34.931 1.00 98.69 80 SER A O 1
ATOM 599 N N . LYS A 1 81 ? -15.431 14.468 35.129 1.00 98.50 81 LYS A N 1
ATOM 600 C CA . LYS A 1 81 ? -15.138 14.453 33.685 1.00 98.50 81 LYS A CA 1
ATOM 601 C C . LYS A 1 81 ? -13.652 14.279 33.410 1.00 98.50 81 LYS A C 1
ATOM 603 O O . LYS A 1 81 ? -12.822 14.518 34.288 1.00 98.50 81 LYS A O 1
ATOM 608 N N . LEU A 1 82 ? -13.320 13.905 32.179 1.00 98.44 82 LEU A N 1
ATOM 609 C CA . LEU A 1 82 ? -11.955 13.686 31.713 1.00 98.44 82 LEU A CA 1
ATOM 610 C C . LEU A 1 82 ? -11.639 14.544 30.487 1.00 98.44 82 LEU A C 1
ATOM 612 O O . LEU A 1 82 ? -12.311 14.456 29.464 1.00 98.44 82 LEU A O 1
ATOM 616 N N . LEU A 1 83 ? -10.561 15.316 30.579 1.00 97.56 83 LEU A N 1
ATOM 617 C CA . LEU A 1 83 ? -9.942 16.023 29.465 1.00 97.56 83 LEU A CA 1
ATOM 618 C C . LEU A 1 83 ? -8.637 15.316 29.080 1.00 97.56 83 LEU A C 1
ATOM 620 O O . LEU A 1 83 ? -7.757 15.145 29.922 1.00 97.56 83 LEU A O 1
ATOM 624 N N . ILE A 1 84 ? -8.502 14.936 27.812 1.00 97.44 84 ILE A N 1
ATOM 625 C CA . ILE A 1 84 ? -7.297 14.340 27.227 1.00 97.44 84 ILE A CA 1
ATOM 626 C C . ILE A 1 84 ? -6.609 15.408 26.378 1.00 97.44 84 ILE A C 1
ATOM 628 O O . ILE A 1 84 ? -7.095 15.778 25.307 1.00 97.44 84 ILE A O 1
ATOM 632 N N . ASN A 1 85 ? -5.465 15.907 26.842 1.00 94.44 85 ASN A N 1
ATOM 633 C CA . ASN A 1 85 ? -4.776 17.041 26.232 1.00 94.44 85 ASN A CA 1
ATOM 634 C C . ASN A 1 85 ? -3.320 16.717 25.872 1.00 94.44 85 ASN A C 1
ATOM 636 O O . ASN A 1 85 ? -2.413 16.785 26.702 1.00 94.44 85 ASN A O 1
ATOM 640 N N . GLY A 1 86 ? -3.074 16.406 24.603 1.00 92.12 86 GLY A N 1
ATOM 641 C CA . GLY A 1 86 ? -1.719 16.246 24.094 1.00 92.12 86 GLY A CA 1
ATOM 642 C C . GLY A 1 86 ? -1.599 15.158 23.043 1.00 92.12 86 GLY A C 1
ATOM 643 O O . GLY A 1 86 ? -2.498 14.982 22.225 1.00 92.12 86 GLY A O 1
ATOM 644 N N . LYS A 1 87 ? -0.464 14.459 23.020 1.00 93.06 87 LYS A N 1
ATOM 645 C CA . LYS A 1 87 ? -0.098 13.559 21.919 1.00 93.06 87 LYS A CA 1
ATOM 646 C C . LYS A 1 87 ? 0.270 12.167 22.419 1.00 93.06 87 LYS A C 1
ATOM 648 O O . LYS A 1 87 ? 1.030 12.067 23.377 1.00 93.06 87 LYS A O 1
ATOM 653 N N . TYR A 1 88 ? -0.219 11.124 21.742 1.00 90.81 88 TYR A N 1
ATOM 654 C CA . TYR A 1 88 ? 0.028 9.714 22.086 1.00 90.81 88 TYR A CA 1
ATOM 655 C C . TYR A 1 88 ? -0.266 9.401 23.563 1.00 90.81 88 TYR A C 1
ATOM 657 O O . TYR A 1 88 ? 0.571 8.862 24.290 1.00 90.81 88 TYR A O 1
ATOM 665 N N . LEU A 1 89 ? -1.457 9.793 24.013 1.00 97.50 89 LEU A N 1
ATOM 666 C CA . LEU A 1 89 ? -1.974 9.483 25.345 1.00 97.50 89 LEU A CA 1
ATOM 667 C C . LEU A 1 89 ? -2.938 8.300 25.260 1.00 97.50 89 LEU A C 1
ATOM 669 O O . LEU A 1 89 ? -3.737 8.241 24.329 1.00 97.50 89 LEU A O 1
ATOM 673 N N . VAL A 1 90 ? -2.894 7.381 26.220 1.00 97.69 90 VAL A N 1
ATOM 674 C CA . VAL A 1 90 ? -3.791 6.217 26.290 1.00 97.69 90 VAL A CA 1
ATOM 675 C C . VAL A 1 90 ? -4.592 6.280 27.581 1.00 97.69 90 VAL A C 1
ATOM 677 O O . VAL A 1 90 ? -4.010 6.430 28.650 1.00 97.69 90 VAL A O 1
ATOM 680 N N . VAL A 1 91 ? -5.911 6.142 27.487 1.00 98.44 91 VAL A N 1
ATOM 681 C CA . VAL A 1 91 ? -6.816 5.981 28.631 1.00 98.44 91 VAL A CA 1
ATOM 682 C C . VAL A 1 91 ? -7.421 4.585 28.584 1.00 98.44 91 VAL A C 1
ATOM 684 O O . VAL A 1 91 ? -7.991 4.207 27.561 1.00 98.44 91 VAL A O 1
ATOM 687 N N . ASP A 1 92 ? -7.293 3.830 29.675 1.00 96.44 92 ASP A N 1
ATOM 688 C CA . ASP A 1 92 ? -7.631 2.405 29.719 1.00 96.44 92 ASP A CA 1
ATOM 689 C C . ASP A 1 92 ? -8.412 2.021 30.988 1.00 96.44 92 ASP A C 1
ATOM 691 O O . ASP A 1 92 ? -7.878 2.066 32.098 1.00 96.44 92 ASP A O 1
ATOM 695 N N . GLY A 1 93 ? -9.671 1.604 30.836 1.00 90.94 93 GLY A N 1
ATOM 696 C CA . GLY A 1 93 ? -10.403 0.916 31.909 1.00 90.94 93 GLY A CA 1
ATOM 697 C C . GLY A 1 93 ? -11.189 1.794 32.889 1.00 90.94 93 GLY A C 1
ATOM 698 O O . GLY A 1 93 ? -11.581 1.298 33.946 1.00 90.94 93 GLY A O 1
ATOM 699 N N . LEU A 1 94 ? -11.418 3.078 32.588 1.00 96.69 94 LEU A N 1
ATOM 700 C CA . LEU A 1 94 ? -12.184 3.979 33.466 1.00 96.69 94 LEU A CA 1
ATOM 701 C C . LEU A 1 94 ? -13.700 3.753 33.331 1.00 96.69 94 LEU A C 1
ATOM 703 O O . LEU A 1 94 ? -14.182 3.381 32.263 1.00 96.69 94 LEU A O 1
ATOM 707 N N . SER A 1 95 ? -14.472 3.992 34.395 1.00 98.25 95 SER A N 1
ATOM 708 C CA . SER A 1 95 ? -15.937 3.840 34.375 1.00 98.25 95 SER A CA 1
ATOM 709 C C . SER A 1 95 ? -16.642 5.104 34.861 1.00 98.25 95 SER A C 1
ATOM 711 O O . SER A 1 95 ? -16.532 5.454 36.026 1.00 98.25 95 SER A O 1
ATOM 713 N N . PHE A 1 96 ? -17.398 5.772 33.994 1.00 98.75 96 PHE A N 1
ATOM 714 C CA . PHE A 1 96 ? -18.266 6.901 34.334 1.00 98.75 96 PHE A CA 1
ATOM 715 C C . PHE A 1 96 ? -19.688 6.381 34.537 1.00 98.75 96 PHE A C 1
ATOM 717 O O . PHE A 1 96 ? -20.306 5.915 33.578 1.00 98.75 96 PHE A O 1
ATOM 724 N N . ILE A 1 97 ? -20.198 6.399 35.769 1.00 98.31 97 ILE A N 1
ATOM 725 C CA . ILE A 1 97 ? -21.473 5.749 36.109 1.00 98.31 97 ILE A CA 1
ATOM 726 C C . ILE A 1 97 ? -22.306 6.652 37.017 1.00 98.31 97 ILE A C 1
ATOM 728 O O . ILE A 1 97 ? -21.820 7.060 38.070 1.00 98.31 97 ILE A O 1
ATOM 732 N N . GLY A 1 98 ? -23.565 6.910 36.646 1.00 95.12 98 GLY A N 1
ATOM 733 C CA . GLY A 1 98 ? -24.543 7.553 37.536 1.00 95.12 98 GLY A CA 1
ATOM 734 C C . GLY A 1 98 ? -24.150 8.968 37.971 1.00 95.12 98 GLY A C 1
ATOM 735 O O . GLY A 1 98 ? -24.135 9.273 39.163 1.00 95.12 98 GLY A O 1
ATOM 736 N N . GLY A 1 99 ? -23.770 9.813 37.014 1.00 97.19 99 GLY A N 1
ATOM 737 C CA . GLY A 1 99 ? -23.445 11.227 37.221 1.00 97.19 99 GLY A CA 1
ATOM 738 C C . GLY A 1 99 ? -24.130 12.119 36.189 1.00 97.19 99 GLY A C 1
ATOM 739 O O . GLY A 1 99 ? -24.858 11.628 35.338 1.00 97.19 99 GLY A O 1
ATOM 740 N N . ALA A 1 100 ? -23.896 13.425 36.248 1.00 97.81 100 ALA A N 1
ATOM 741 C CA . ALA A 1 100 ? -24.485 14.403 35.343 1.00 97.81 100 ALA A CA 1
ATOM 742 C C . ALA A 1 100 ? -23.551 15.601 35.154 1.00 97.81 100 ALA A C 1
ATOM 744 O O . ALA A 1 100 ? -22.859 16.017 36.084 1.00 97.81 100 ALA A O 1
ATOM 745 N N . LEU A 1 101 ? -23.561 16.203 33.965 1.00 97.69 101 LEU A N 1
ATOM 746 C CA . LEU A 1 101 ? -22.885 17.478 33.708 1.00 97.69 101 LEU A CA 1
ATOM 747 C C . LEU A 1 101 ? -23.894 18.600 33.476 1.00 97.69 101 LEU A C 1
ATOM 749 O O . LEU A 1 101 ? -25.011 18.368 33.032 1.00 97.69 101 LEU A O 1
ATOM 753 N N . SER A 1 102 ? -23.464 19.841 33.706 1.00 95.00 102 SER A N 1
ATOM 754 C CA . SER A 1 102 ? -24.230 21.030 33.316 1.00 95.00 102 SER A CA 1
ATOM 755 C C . SER A 1 102 ? -23.988 21.449 31.857 1.00 95.00 102 SER A C 1
ATOM 757 O O . SER A 1 102 ? -24.803 22.149 31.265 1.00 95.00 102 SER A O 1
ATOM 759 N N . SER A 1 103 ? -22.842 21.068 31.277 1.00 95.44 103 SER A N 1
ATOM 760 C CA . SER A 1 103 ? -22.433 21.374 29.898 1.00 95.44 103 SER A CA 1
ATOM 761 C C . SER A 1 103 ? -21.168 20.590 29.505 1.00 95.44 103 SER A C 1
ATOM 763 O O . SER A 1 103 ? -20.517 19.973 30.350 1.00 95.44 103 SER A O 1
ATOM 765 N N . GLY A 1 104 ? -20.768 20.664 28.231 1.00 95.94 104 GLY A N 1
ATOM 766 C CA . GLY A 1 104 ? -19.468 20.163 27.764 1.00 95.94 104 GLY A CA 1
ATOM 767 C C . GLY A 1 104 ? -19.489 18.689 27.361 1.00 95.94 104 GLY A C 1
ATOM 768 O O . GLY A 1 104 ? -20.384 18.280 26.618 1.00 95.94 104 GLY A O 1
ATOM 769 N N . SER A 1 105 ? -18.484 17.918 27.798 1.00 98.19 105 SER A N 1
ATOM 770 C CA . SER A 1 105 ? -18.426 16.469 27.567 1.00 98.19 105 SER A CA 1
ATOM 771 C C . SER A 1 105 ? -17.946 15.685 28.791 1.00 98.19 105 SER A C 1
ATOM 773 O O . SER A 1 105 ? -17.124 16.196 29.554 1.00 98.19 105 SER A O 1
ATOM 775 N N . VAL A 1 106 ? -18.410 14.439 28.949 1.00 98.75 106 VAL A N 1
ATOM 776 C CA . VAL A 1 106 ? -17.912 13.509 29.989 1.00 98.75 106 VAL A CA 1
ATOM 777 C C . VAL A 1 106 ? -16.448 13.152 29.729 1.00 98.75 106 VAL A C 1
ATOM 779 O O . VAL A 1 106 ? -15.616 13.236 30.630 1.00 98.75 106 VAL A O 1
ATOM 782 N N . VAL A 1 107 ? -16.116 12.831 28.477 1.00 98.75 107 VAL A N 1
ATOM 783 C CA . VAL A 1 107 ? -14.748 12.677 27.977 1.00 98.75 107 VAL A CA 1
ATOM 784 C C . VAL A 1 107 ? -14.537 13.625 26.801 1.00 98.75 107 VAL A C 1
ATOM 786 O O . VAL A 1 107 ? -15.271 13.594 25.811 1.00 98.75 107 VAL A O 1
ATOM 789 N N . GLU A 1 108 ? -13.514 14.464 26.886 1.00 98.25 108 GLU A N 1
ATOM 790 C CA . GLU A 1 108 ? -13.165 15.425 25.848 1.00 98.25 108 GLU A CA 1
ATOM 791 C C . GLU A 1 108 ? -11.702 15.279 25.444 1.00 98.25 108 GLU A C 1
ATOM 793 O O . GLU A 1 108 ? -10.798 15.309 26.273 1.00 98.25 108 GLU A O 1
ATOM 798 N N . PHE A 1 109 ? -11.467 15.138 24.147 1.00 97.50 109 PHE A N 1
ATOM 799 C CA . PHE A 1 109 ? -10.150 15.290 23.544 1.00 97.50 109 PHE A CA 1
ATOM 800 C C . PHE A 1 109 ? -9.954 16.773 23.241 1.00 97.50 109 PHE A C 1
ATOM 802 O O . PHE A 1 109 ? -10.849 17.394 22.673 1.00 97.50 109 PHE A O 1
ATOM 809 N N . ALA A 1 110 ? -8.834 17.365 23.648 1.00 91.31 110 ALA A N 1
ATOM 810 C CA . ALA A 1 110 ? -8.658 18.816 23.613 1.00 91.31 110 ALA A CA 1
ATOM 811 C C . ALA A 1 110 ? -8.676 19.390 22.182 1.00 91.31 110 ALA A C 1
ATOM 813 O O . ALA A 1 110 ? -8.022 18.857 21.278 1.00 91.31 110 ALA A O 1
ATOM 814 N N . GLU A 1 111 ? -9.402 20.497 21.995 1.00 87.00 111 GLU A N 1
ATOM 815 C CA . GLU A 1 111 ? -9.390 21.299 20.766 1.00 87.00 111 GLU A CA 1
ATOM 816 C C . GLU A 1 111 ? -8.207 22.277 20.719 1.00 87.00 111 GLU A C 1
ATOM 818 O O . GLU A 1 111 ? -7.508 22.492 21.708 1.00 87.00 111 GLU A O 1
ATOM 823 N N . ASN A 1 112 ? -7.975 22.871 19.548 1.00 75.12 112 ASN A N 1
ATOM 824 C CA . ASN A 1 112 ? -7.076 24.013 19.413 1.00 75.12 112 ASN A CA 1
ATOM 825 C C . ASN A 1 112 ? -7.838 25.300 19.757 1.00 75.12 112 ASN A C 1
ATOM 827 O O . ASN A 1 112 ? -8.730 25.700 19.010 1.00 75.12 112 ASN A O 1
ATOM 831 N N . ASP A 1 113 ? -7.461 25.954 20.851 1.00 68.56 113 ASP A N 1
ATOM 832 C CA . ASP A 1 113 ? -8.106 27.158 21.393 1.00 68.56 113 ASP A CA 1
ATOM 833 C C . ASP A 1 113 ? -7.316 28.455 21.111 1.00 68.56 113 ASP A C 1
ATOM 835 O O . ASP A 1 113 ? -7.523 29.477 21.762 1.00 68.56 113 ASP A O 1
ATOM 839 N N . GLY A 1 114 ? -6.390 28.439 20.143 1.00 55.53 114 GLY A N 1
ATOM 840 C CA . GLY A 1 114 ? -5.552 29.600 19.815 1.00 55.53 114 GLY A CA 1
ATOM 841 C C . GLY A 1 114 ? -4.381 29.831 20.779 1.00 55.53 114 GLY A C 1
ATOM 842 O O . GLY A 1 114 ? -3.540 30.684 20.496 1.00 55.53 114 GLY A O 1
ATOM 843 N N . GLY A 1 115 ? -4.279 29.046 21.860 1.00 47.88 115 GLY A N 1
ATOM 844 C CA . GLY A 1 115 ? -3.125 28.985 22.766 1.00 47.88 115 GLY A CA 1
ATOM 845 C C . GLY A 1 115 ? -2.517 27.581 22.914 1.00 47.88 115 GLY A C 1
ATOM 846 O O . GLY A 1 115 ? -1.327 27.467 23.207 1.00 47.88 115 GLY A O 1
ATOM 847 N N . ASN A 1 116 ? -3.289 26.517 22.661 1.00 58.81 116 ASN A N 1
ATOM 848 C CA . ASN A 1 116 ? -2.884 25.115 22.801 1.00 58.81 116 ASN A CA 1
ATOM 849 C C . ASN A 1 116 ? -3.008 24.320 21.492 1.00 58.81 116 ASN A C 1
ATOM 851 O O . ASN A 1 116 ? -3.913 24.520 20.687 1.00 58.81 116 ASN A O 1
ATOM 855 N N . THR A 1 117 ? -2.114 23.349 21.280 1.00 69.69 117 THR A N 1
ATOM 856 C CA . THR A 1 117 ? -2.246 22.393 20.170 1.00 69.69 117 THR A CA 1
ATOM 857 C C . THR A 1 117 ? -3.321 21.359 20.484 1.00 69.69 117 THR A C 1
ATOM 859 O O . THR A 1 117 ? -3.229 20.707 21.522 1.00 69.69 117 THR A O 1
ATOM 862 N N . ALA A 1 118 ? -4.259 21.145 19.558 1.00 84.06 118 ALA A N 1
ATOM 863 C CA . ALA A 1 118 ? -5.245 20.071 19.659 1.00 84.06 118 ALA A CA 1
ATOM 864 C C . ALA A 1 118 ? -4.602 18.698 19.869 1.00 84.06 118 ALA A C 1
ATOM 866 O O . ALA A 1 118 ? -3.462 18.464 19.444 1.00 84.06 118 ALA A O 1
ATOM 867 N N . SER A 1 119 ? -5.353 17.787 20.488 1.00 91.38 119 SER A N 1
ATOM 868 C CA . SER A 1 119 ? -4.850 16.454 20.799 1.00 91.38 119 SER A CA 1
ATOM 869 C C . SER A 1 119 ? -4.596 15.602 19.546 1.00 91.38 119 SER A C 1
ATOM 871 O O . SER A 1 119 ? -5.202 15.810 18.496 1.00 91.38 119 SER A O 1
ATOM 873 N N . GLN A 1 120 ? -3.639 14.669 19.622 1.00 90.69 120 GLN A N 1
ATOM 874 C CA . GLN A 1 120 ? -3.151 13.924 18.453 1.00 90.69 120 GLN A CA 1
ATOM 875 C C . GLN A 1 120 ? -2.856 12.468 18.799 1.00 90.69 120 GLN A C 1
ATOM 877 O O . GLN A 1 120 ? -2.081 12.192 19.714 1.00 90.69 120 GLN A O 1
ATOM 882 N N . HIS A 1 121 ? -3.396 11.526 18.028 1.00 87.25 121 HIS A N 1
ATOM 883 C CA . HIS A 1 121 ? -3.058 10.099 18.141 1.00 87.25 121 HIS A CA 1
ATOM 884 C C . HIS A 1 121 ? -3.269 9.489 19.538 1.00 87.25 121 HIS A C 1
ATOM 886 O O . HIS A 1 121 ? -2.560 8.573 19.948 1.00 87.25 121 HIS A O 1
ATOM 892 N N . CYS A 1 122 ? -4.218 10.037 20.294 1.00 96.50 122 CYS A N 1
ATOM 893 C CA . CYS A 1 122 ? -4.611 9.521 21.603 1.00 96.50 122 CYS A CA 1
ATOM 894 C C . CYS A 1 122 ? -5.638 8.378 21.486 1.00 96.50 122 CYS A C 1
ATOM 896 O O . CYS A 1 122 ? -6.394 8.319 20.514 1.00 96.50 122 CYS A O 1
ATOM 898 N N . VAL A 1 123 ? -5.681 7.507 22.492 1.00 95.44 123 VAL A N 1
ATOM 899 C CA . VAL A 1 123 ? -6.518 6.303 22.554 1.00 95.44 123 VAL A CA 1
ATOM 900 C C . VAL A 1 123 ? -7.433 6.360 23.774 1.00 95.44 123 VAL A C 1
ATOM 902 O O . VAL A 1 123 ? -6.966 6.612 24.884 1.00 95.44 123 VAL A O 1
ATOM 905 N N . LEU A 1 124 ? -8.716 6.067 23.579 1.00 98.56 124 LEU A N 1
ATOM 906 C CA . LEU A 1 124 ? -9.661 5.730 24.641 1.00 98.56 124 LEU A CA 1
ATOM 907 C C . LEU A 1 124 ? -10.055 4.263 24.469 1.00 98.56 124 LEU A C 1
ATOM 909 O O . LEU A 1 124 ? -10.592 3.902 23.421 1.00 98.56 124 LEU A O 1
ATOM 913 N N . ARG A 1 125 ? -9.796 3.421 25.472 1.00 94.75 125 ARG A N 1
ATOM 914 C CA . ARG A 1 125 ? -10.158 2.004 25.401 1.00 94.75 125 ARG A CA 1
ATOM 915 C C . ARG A 1 125 ? -10.660 1.415 26.706 1.00 94.75 125 ARG A C 1
ATOM 917 O O . ARG A 1 125 ? -10.345 1.922 27.779 1.00 94.75 125 ARG A O 1
ATOM 924 N N . ASN A 1 126 ? -11.434 0.335 26.602 1.00 87.38 126 ASN A N 1
ATOM 925 C CA . ASN A 1 126 ? -11.984 -0.408 27.747 1.00 87.38 126 ASN A CA 1
ATOM 926 C C . ASN A 1 126 ? -12.765 0.476 28.742 1.00 87.38 126 ASN A C 1
ATOM 928 O O . ASN A 1 126 ? -12.885 0.145 29.918 1.00 87.38 126 ASN A O 1
ATOM 932 N N . THR A 1 127 ? -13.263 1.626 28.285 1.00 97.75 127 THR A N 1
ATOM 933 C CA . THR A 1 127 ? -13.939 2.623 29.125 1.00 97.75 127 THR A CA 1
ATOM 934 C C . THR A 1 127 ? -15.449 2.446 29.051 1.00 97.75 127 THR A C 1
ATOM 936 O O . THR A 1 127 ? -16.000 2.210 27.973 1.00 97.75 127 THR A O 1
ATOM 939 N N . VAL A 1 128 ? -16.124 2.612 30.187 1.00 98.56 128 VAL A N 1
ATOM 940 C CA . VAL A 1 128 ? -17.588 2.575 30.291 1.00 98.56 128 VAL A CA 1
ATOM 941 C C . VAL A 1 128 ? -18.121 3.977 30.574 1.00 98.56 128 VAL A C 1
ATOM 943 O O . VAL A 1 128 ? -17.613 4.651 31.463 1.00 98.56 128 VAL A O 1
ATOM 946 N N . ILE A 1 129 ? -19.161 4.404 29.857 1.00 98.75 129 ILE A N 1
ATOM 947 C CA . ILE A 1 129 ? -20.025 5.526 30.252 1.00 98.75 129 ILE A CA 1
ATOM 948 C C . ILE A 1 129 ? -21.452 4.987 30.317 1.00 98.75 129 ILE A C 1
ATOM 950 O O . ILE A 1 129 ? -21.975 4.476 29.321 1.00 98.75 129 ILE A O 1
ATOM 954 N N . LYS A 1 130 ? -22.056 5.039 31.503 1.00 98.50 130 LYS A N 1
ATOM 955 C CA . LYS A 1 130 ? -23.363 4.444 31.767 1.00 98.50 130 LYS A CA 1
ATOM 956 C C . LYS A 1 130 ? -24.231 5.359 32.620 1.00 98.50 130 LYS A C 1
ATOM 958 O O . LYS A 1 130 ? -23.787 5.805 33.675 1.00 98.50 130 LYS A O 1
ATOM 963 N N . ASP A 1 131 ? -25.469 5.573 32.178 1.00 98.25 131 ASP A N 1
ATOM 964 C CA . ASP A 1 131 ? -26.499 6.330 32.905 1.00 98.25 131 ASP A CA 1
ATOM 965 C C . ASP A 1 131 ? -25.961 7.672 33.448 1.00 98.25 131 ASP A C 1
ATOM 967 O O . ASP A 1 131 ? -26.197 8.049 34.595 1.00 98.25 131 ASP A O 1
ATOM 971 N N . TYR A 1 132 ? -25.138 8.350 32.638 1.00 98.38 132 TYR A N 1
ATOM 972 C CA . TYR A 1 132 ? -24.484 9.604 33.001 1.00 98.38 132 TYR A CA 1
ATOM 973 C C . TYR A 1 132 ? -25.319 10.772 32.481 1.00 98.38 132 TYR A C 1
ATOM 975 O O . TYR A 1 132 ? -24.948 11.406 31.487 1.00 98.38 132 TYR A O 1
ATOM 983 N N . ASN A 1 133 ? -26.480 10.977 33.100 1.00 97.69 133 ASN A N 1
ATOM 984 C CA . ASN A 1 133 ? -27.549 11.842 32.619 1.00 97.69 133 ASN A CA 1
ATOM 985 C C . ASN A 1 133 ? -28.005 12.855 33.686 1.00 97.69 133 ASN A C 1
ATOM 987 O O . ASN A 1 133 ? -28.034 12.520 34.870 1.00 97.69 133 ASN A O 1
ATOM 991 N N . PRO A 1 134 ? -28.412 14.070 33.281 1.00 96.00 134 PRO A N 1
ATOM 992 C CA . PRO A 1 134 ? -29.072 15.039 34.148 1.00 96.00 134 PRO A CA 1
ATOM 993 C C . PRO A 1 134 ? -30.558 14.697 34.349 1.00 96.00 134 PRO A C 1
ATOM 995 O O . PRO A 1 134 ? -31.154 13.991 33.537 1.00 96.00 134 PRO A O 1
ATOM 998 N N . ASP A 1 135 ? -31.186 15.285 35.372 1.00 93.88 135 ASP A N 1
ATOM 999 C CA . ASP A 1 135 ? -32.644 15.192 35.557 1.00 93.88 135 ASP A CA 1
ATOM 1000 C C . ASP A 1 135 ? -33.414 15.893 34.416 1.00 93.88 135 ASP A C 1
ATOM 1002 O O . ASP A 1 135 ? -34.448 15.408 33.952 1.00 93.88 135 ASP A O 1
ATOM 1006 N N . ASP A 1 136 ? -32.902 17.035 33.937 1.00 92.44 136 ASP A N 1
ATOM 1007 C CA . ASP A 1 136 ? -33.452 17.765 32.790 1.00 92.44 136 ASP A CA 1
ATOM 1008 C C . ASP A 1 136 ? -32.905 17.209 31.468 1.00 92.44 136 ASP A C 1
ATOM 1010 O O . ASP A 1 136 ? -31.808 17.558 31.026 1.00 92.44 136 ASP A O 1
ATOM 1014 N N . LYS A 1 137 ? -33.709 16.383 30.794 1.00 90.31 137 LYS A N 1
ATOM 1015 C CA . LYS A 1 137 ? -33.349 15.737 29.520 1.00 90.31 137 LYS A CA 1
ATOM 1016 C C . LYS A 1 137 ? -33.141 16.711 28.355 1.00 90.31 137 LYS A C 1
ATOM 1018 O O . LYS A 1 137 ? -32.542 16.332 27.347 1.00 90.31 137 LYS A O 1
ATOM 1023 N N . THR A 1 138 ? -33.598 17.959 28.469 1.00 88.81 138 THR A N 1
ATOM 1024 C CA . THR A 1 138 ? -33.375 18.986 27.438 1.00 88.81 138 THR A CA 1
ATOM 1025 C C . THR A 1 138 ? -31.969 19.586 27.514 1.00 88.81 138 THR A C 1
ATOM 1027 O O . THR A 1 138 ? -31.487 20.182 26.542 1.00 88.81 138 THR A O 1
ATOM 1030 N N . LEU A 1 139 ? -31.276 19.390 28.641 1.00 92.81 139 LEU A N 1
ATOM 1031 C CA . LEU A 1 139 ? -29.919 19.862 28.851 1.00 92.81 139 LEU A CA 1
ATOM 1032 C C . LEU A 1 139 ? -28.947 19.193 27.875 1.00 92.81 139 LEU A C 1
ATOM 1034 O O . LEU A 1 139 ? -28.932 17.973 27.703 1.00 92.81 139 LEU A O 1
ATOM 1038 N N . ARG A 1 140 ? -28.101 20.013 27.242 1.00 94.19 140 ARG A N 1
ATOM 1039 C CA . ARG A 1 140 ? -27.235 19.564 26.151 1.00 94.19 140 ARG A CA 1
ATOM 1040 C C . ARG A 1 140 ? -25.768 19.422 26.549 1.00 94.19 140 ARG A C 1
ATOM 1042 O O . ARG A 1 140 ? -25.054 20.421 26.649 1.00 94.19 140 ARG A O 1
ATOM 1049 N N . TYR A 1 141 ? -25.279 18.186 26.617 1.00 96.44 141 TYR A N 1
ATOM 1050 C CA . TYR A 1 141 ? -23.845 17.868 26.659 1.00 96.44 141 TYR A CA 1
ATOM 1051 C C . TYR A 1 141 ? -23.539 16.542 25.951 1.00 96.44 141 TYR A C 1
ATOM 1053 O O . TYR A 1 141 ? -24.439 15.809 25.565 1.00 96.44 141 TYR A O 1
ATOM 1061 N N . PHE A 1 142 ? -22.263 16.254 25.710 1.00 98.00 142 PHE A N 1
ATOM 1062 C CA . PHE A 1 142 ? -21.824 15.067 24.970 1.00 98.00 142 PHE A CA 1
ATOM 1063 C C . PHE A 1 142 ? -21.210 14.031 25.913 1.00 98.00 142 PHE A C 1
ATOM 1065 O O . PHE A 1 142 ? -20.627 14.381 26.935 1.00 98.00 142 PHE A O 1
ATOM 1072 N N . TRP A 1 143 ? -21.261 12.745 25.580 1.00 98.62 143 TRP A N 1
ATOM 1073 C CA . TRP A 1 143 ? -20.489 11.770 26.361 1.00 98.62 143 TRP A CA 1
ATOM 1074 C C . TRP A 1 143 ? -19.029 11.755 25.933 1.00 98.62 143 TRP A C 1
ATOM 1076 O O . TRP A 1 143 ? -18.146 11.900 26.770 1.00 98.62 143 TRP A O 1
ATOM 1086 N N . VAL A 1 144 ? -18.765 11.669 24.632 1.00 98.75 144 VAL A N 1
ATOM 1087 C CA . VAL A 1 144 ? -17.411 11.730 24.082 1.00 98.75 144 VAL A CA 1
ATOM 1088 C C . VAL A 1 144 ? -17.346 12.782 22.985 1.00 98.75 144 VAL A C 1
ATOM 1090 O O . VAL A 1 144 ? -18.079 12.702 21.998 1.00 98.75 144 VAL A O 1
ATOM 1093 N N . THR A 1 145 ? -16.429 13.737 23.122 1.00 98.44 145 THR A N 1
ATOM 1094 C CA . THR A 1 145 ? -16.073 14.663 22.042 1.00 98.44 145 THR A CA 1
ATOM 1095 C C . THR A 1 145 ? -14.645 14.401 21.584 1.00 98.44 145 THR A C 1
ATOM 1097 O O . THR A 1 145 ? -13.700 14.538 22.360 1.00 98.44 145 THR A O 1
ATOM 1100 N N . LEU A 1 146 ? -14.494 14.048 20.307 1.00 97.38 146 LEU A N 1
ATOM 1101 C CA . LEU A 1 146 ? -13.210 13.935 19.626 1.00 97.38 146 LEU A CA 1
ATOM 1102 C C . LEU A 1 146 ? -12.930 15.240 18.870 1.00 97.38 146 LEU A C 1
ATOM 1104 O O . LEU A 1 146 ? -13.554 15.510 17.841 1.00 97.38 146 LEU A O 1
ATOM 1108 N N . ASN A 1 147 ? -12.023 16.053 19.407 1.00 93.81 147 ASN A N 1
ATOM 1109 C CA . ASN A 1 147 ? -11.344 17.123 18.672 1.00 93.81 147 ASN A CA 1
ATOM 1110 C C . ASN A 1 147 ? -9.957 16.628 18.232 1.00 93.81 147 ASN A C 1
ATOM 1112 O O . ASN A 1 147 ? -9.544 15.546 18.639 1.00 93.81 147 ASN A O 1
ATOM 1116 N N . GLY A 1 148 ? -9.207 17.409 17.451 1.00 89.75 148 GLY A N 1
ATOM 1117 C CA . GLY A 1 148 ? -7.873 17.001 17.011 1.00 89.75 148 GLY A CA 1
ATOM 1118 C C . GLY A 1 148 ? -7.894 15.945 15.904 1.00 89.75 148 GLY A C 1
ATOM 1119 O O . GLY A 1 148 ? -8.781 15.950 15.049 1.00 89.75 148 GLY A O 1
ATOM 1120 N N . TYR A 1 149 ? -6.881 15.071 15.859 1.00 86.56 149 TYR A N 1
ATOM 1121 C CA . TYR A 1 149 ? -6.714 14.107 14.760 1.00 86.56 149 TYR A CA 1
ATOM 1122 C C . TYR A 1 149 ? -6.025 12.789 15.158 1.00 86.56 149 TYR A C 1
ATOM 1124 O O . TYR A 1 149 ? -5.217 12.717 16.084 1.00 86.56 149 TYR A O 1
ATOM 1132 N N . GLY A 1 150 ? -6.338 11.720 14.422 1.00 80.69 150 GLY A N 1
ATOM 1133 C CA . GLY A 1 150 ? -5.711 10.400 14.524 1.00 80.69 150 GLY A CA 1
ATOM 1134 C C . GLY A 1 150 ? -6.091 9.565 15.750 1.00 80.69 150 GLY A C 1
ATOM 1135 O O . GLY A 1 150 ? -5.328 8.674 16.110 1.00 80.69 150 GLY A O 1
ATOM 1136 N N . HIS A 1 151 ? -7.204 9.863 16.427 1.00 94.88 151 HIS A N 1
ATOM 1137 C CA . HIS A 1 151 ? -7.629 9.155 17.639 1.00 94.88 151 HIS A CA 1
ATOM 1138 C C . HIS A 1 151 ? -8.168 7.747 17.389 1.00 94.88 151 HIS A C 1
ATOM 1140 O O . HIS A 1 151 ? -8.726 7.465 16.328 1.00 94.88 151 HIS A O 1
ATOM 1146 N N . LEU A 1 152 ? -8.055 6.892 18.407 1.00 90.56 152 LEU A N 1
ATOM 1147 C CA . LEU A 1 152 ? -8.664 5.563 18.452 1.00 90.56 152 LEU A CA 1
ATOM 1148 C C . LEU A 1 152 ? -9.628 5.468 19.640 1.00 90.56 152 LEU A C 1
ATOM 1150 O O . LEU A 1 152 ? -9.232 5.724 20.776 1.00 90.56 152 LEU A O 1
ATOM 1154 N N . VAL A 1 153 ? -10.874 5.078 19.381 1.00 97.94 153 VAL A N 1
ATOM 1155 C CA . VAL A 1 153 ? -11.853 4.706 20.414 1.00 97.94 153 VAL A CA 1
ATOM 1156 C C . VAL A 1 153 ? -12.209 3.240 20.219 1.00 97.94 153 VAL A C 1
ATOM 1158 O O . VAL A 1 153 ? -12.800 2.890 19.191 1.00 97.94 153 VAL A O 1
ATOM 1161 N N . GLU A 1 154 ? -11.825 2.383 21.166 1.00 95.44 154 GLU A N 1
ATOM 1162 C CA . GLU A 1 154 ? -12.045 0.942 21.030 1.00 95.44 154 GLU A CA 1
ATOM 1163 C C . GLU A 1 154 ? -12.435 0.197 22.303 1.00 95.44 154 GLU A C 1
ATOM 1165 O O . GLU A 1 154 ? -11.974 0.519 23.391 1.00 95.44 154 GLU A O 1
ATOM 1170 N N . HIS A 1 155 ? -13.240 -0.859 22.169 1.00 87.38 155 HIS A N 1
ATOM 1171 C CA . HIS A 1 155 ? -13.667 -1.692 23.302 1.00 87.38 155 HIS A CA 1
ATOM 1172 C C . HIS A 1 155 ? -14.359 -0.893 24.421 1.00 87.38 155 HIS A C 1
ATOM 1174 O O . HIS A 1 155 ? -14.315 -1.273 25.590 1.00 87.38 155 HIS A O 1
ATOM 1180 N N . CYS A 1 156 ? -14.987 0.237 24.088 1.00 97.69 156 CYS A N 1
ATOM 1181 C CA . CYS A 1 156 ? -15.765 1.029 25.032 1.00 97.69 156 CYS A CA 1
ATOM 1182 C C . CYS A 1 156 ? -17.234 0.598 25.052 1.00 97.69 156 CYS A C 1
ATOM 1184 O O . CYS A 1 156 ? -17.772 0.127 24.047 1.00 97.69 156 CYS A O 1
ATOM 1186 N N . LYS A 1 157 ? -17.903 0.832 26.185 1.00 98.12 157 LYS A N 1
ATOM 1187 C CA . LYS A 1 157 ? -19.355 0.673 26.321 1.00 98.12 157 LYS A CA 1
ATOM 1188 C C . LYS A 1 157 ? -20.012 2.000 26.673 1.00 98.12 157 LYS A C 1
ATOM 1190 O O . LYS A 1 157 ? -19.668 2.618 27.677 1.00 98.12 157 LYS A O 1
ATOM 1195 N N . PHE A 1 158 ? -20.995 2.393 25.877 1.00 98.69 158 PHE A N 1
ATOM 1196 C CA . PHE A 1 158 ? -21.814 3.582 26.081 1.00 98.69 158 PHE A CA 1
ATOM 1197 C C . PHE A 1 158 ? -23.269 3.130 26.209 1.00 98.69 158 PHE A C 1
ATOM 1199 O O . PHE A 1 158 ? -23.841 2.687 25.219 1.00 98.69 158 PHE A O 1
ATOM 1206 N N . SER A 1 159 ? -23.865 3.200 27.403 1.00 98.31 159 SER A N 1
ATOM 1207 C CA . SER A 1 159 ? -25.222 2.682 27.637 1.00 98.31 159 SER A CA 1
ATOM 1208 C C . SER A 1 159 ? -26.107 3.628 28.437 1.00 98.31 159 SER A C 1
ATOM 1210 O O . SER A 1 159 ? -25.716 4.018 29.532 1.00 98.31 159 SER A O 1
ATOM 1212 N N . GLY A 1 160 ? -27.322 3.908 27.957 1.00 97.75 160 GLY A N 1
ATOM 1213 C CA . GLY A 1 160 ? -28.330 4.643 28.735 1.00 97.75 160 GLY A CA 1
ATOM 1214 C C . GLY A 1 160 ? -28.298 6.165 28.577 1.00 97.75 160 GLY A C 1
ATOM 1215 O O . GLY A 1 160 ? -28.693 6.860 29.498 1.00 97.75 160 GLY A O 1
ATOM 1216 N N . HIS A 1 161 ? -27.800 6.707 27.461 1.00 98.00 161 HIS A N 1
ATOM 1217 C CA . HIS A 1 161 ? -27.770 8.161 27.221 1.00 98.00 161 HIS A CA 1
ATOM 1218 C C . HIS A 1 161 ? -29.176 8.667 26.885 1.00 98.00 161 HIS A C 1
ATOM 1220 O O . HIS A 1 161 ? -29.656 8.382 25.789 1.00 98.00 161 HIS A O 1
ATOM 1226 N N . ASP A 1 162 ? -29.831 9.412 27.779 1.00 96.00 162 ASP A N 1
ATOM 1227 C CA . ASP A 1 162 ? -31.259 9.748 27.638 1.00 96.00 162 ASP A CA 1
ATOM 1228 C C . ASP A 1 162 ? -31.596 11.249 27.554 1.00 96.00 162 ASP A C 1
ATOM 1230 O O . ASP A 1 162 ? -32.773 11.613 27.547 1.00 96.00 162 ASP A O 1
ATOM 1234 N N . HIS A 1 163 ? -30.585 12.109 27.435 1.00 96.00 163 HIS A N 1
ATOM 1235 C CA . HIS A 1 163 ? -30.736 13.557 27.285 1.00 96.00 163 HIS A CA 1
ATOM 1236 C C . HIS A 1 163 ? -30.214 14.067 25.929 1.00 96.00 163 HIS A C 1
ATOM 1238 O O . HIS A 1 163 ? -29.622 13.331 25.132 1.00 96.00 163 HIS A O 1
ATOM 1244 N N . SER A 1 164 ? -30.445 15.352 25.651 1.00 95.19 164 SER A N 1
ATOM 1245 C CA . SER A 1 164 ? -29.987 16.016 24.429 1.00 95.19 164 SER A CA 1
ATOM 1246 C C . SER A 1 164 ? -28.457 16.030 24.335 1.00 95.19 164 SER A C 1
ATOM 1248 O O . SER A 1 164 ? -27.756 16.425 25.267 1.00 95.19 164 SER A O 1
ATOM 1250 N N . GLY A 1 165 ? -27.919 15.679 23.166 1.00 95.31 165 GLY A N 1
ATOM 1251 C CA . GLY A 1 165 ? -26.483 15.635 22.903 1.00 95.31 165 GLY A CA 1
ATOM 1252 C C . GLY A 1 165 ? -26.008 14.304 22.326 1.00 95.31 165 GLY A C 1
ATOM 1253 O O . GLY A 1 165 ? -26.543 13.233 22.589 1.00 95.31 165 GLY A O 1
ATOM 1254 N N . VAL A 1 166 ? -24.971 14.363 21.493 1.00 97.00 166 VAL A N 1
ATOM 1255 C CA . VAL A 1 166 ? -24.474 13.173 20.783 1.00 97.00 166 VAL A CA 1
ATOM 1256 C C . VAL A 1 166 ? -23.671 12.288 21.736 1.00 97.00 166 VAL A C 1
ATOM 1258 O O . VAL A 1 166 ? -22.875 12.807 22.521 1.00 97.00 166 VAL A O 1
ATOM 1261 N N . THR A 1 167 ? -23.832 10.961 21.659 1.00 98.62 167 THR A N 1
ATOM 1262 C CA . THR A 1 167 ? -23.025 10.035 22.480 1.00 98.62 167 THR A CA 1
ATOM 1263 C C . THR A 1 167 ? -21.546 10.163 22.123 1.00 98.62 167 THR A C 1
ATOM 1265 O O . THR A 1 167 ? -20.730 10.424 23.000 1.00 98.62 167 THR A O 1
ATOM 1268 N N . LEU A 1 168 ? -21.194 10.047 20.841 1.00 98.62 168 LEU A N 1
ATOM 1269 C CA . LEU A 1 168 ? -19.833 10.264 20.348 1.00 98.62 168 LEU A CA 1
ATOM 1270 C C . LEU A 1 168 ? -19.836 11.276 19.198 1.00 98.62 168 LEU A C 1
ATOM 1272 O O . LEU A 1 168 ? -20.303 10.999 18.090 1.00 98.62 168 LEU A O 1
ATOM 1276 N N . CYS A 1 169 ? -19.302 12.467 19.460 1.00 97.38 169 CYS A N 1
ATOM 1277 C CA . CYS A 1 169 ? -19.226 13.568 18.507 1.00 97.38 169 CYS A CA 1
ATOM 1278 C C . CYS A 1 169 ? -17.789 13.782 18.028 1.00 97.38 169 CYS A C 1
ATOM 1280 O O . CYS A 1 169 ? -16.900 14.045 18.829 1.00 97.38 169 CYS A O 1
ATOM 1282 N N . ILE A 1 170 ? -17.575 13.786 16.714 1.00 96.38 170 ILE A N 1
ATOM 1283 C CA . ILE A 1 170 ? -16.309 14.195 16.096 1.00 96.38 170 ILE A CA 1
ATOM 1284 C C . ILE A 1 170 ? -16.449 15.630 15.607 1.00 96.38 170 ILE A C 1
ATOM 1286 O O . ILE A 1 170 ? -17.314 15.942 14.779 1.00 96.38 170 ILE A O 1
ATOM 1290 N N . ARG A 1 171 ? -15.600 16.518 16.113 1.00 92.25 171 ARG A N 1
ATOM 1291 C CA . ARG A 1 171 ? -15.543 17.921 15.707 1.00 92.25 171 ARG A CA 1
ATOM 1292 C C . ARG A 1 171 ? -14.362 18.118 14.767 1.00 92.25 171 ARG A C 1
ATOM 1294 O O . ARG A 1 171 ? -13.225 17.814 15.093 1.00 92.25 171 ARG A O 1
ATOM 1301 N N . LEU A 1 172 ? -14.652 18.633 13.574 1.00 87.81 172 LEU A N 1
ATOM 1302 C CA . LEU A 1 172 ? -13.641 18.824 12.535 1.00 87.81 172 LEU A CA 1
ATOM 1303 C C . LEU A 1 172 ? -12.979 20.193 12.656 1.00 87.81 172 LEU A C 1
ATOM 1305 O O . LEU A 1 172 ? -13.672 21.217 12.635 1.00 87.81 172 LEU A O 1
ATOM 1309 N N . GLU A 1 173 ? -11.653 20.215 12.692 1.00 80.12 173 GLU A N 1
ATOM 1310 C CA . GLU A 1 173 ? -10.864 21.441 12.593 1.00 80.12 173 GLU A CA 1
ATOM 1311 C C . GLU A 1 173 ? -10.825 21.960 11.151 1.00 80.12 173 GLU A C 1
ATOM 1313 O O . GLU A 1 173 ? -10.849 21.205 10.179 1.00 80.12 173 GLU A O 1
ATOM 1318 N N . LYS A 1 174 ? -10.783 23.286 10.987 1.00 71.75 174 LYS A N 1
ATOM 1319 C CA . LYS A 1 174 ? -10.687 23.893 9.656 1.00 71.75 174 LYS A CA 1
ATOM 1320 C C . LYS A 1 174 ? -9.320 23.566 9.045 1.00 71.75 174 LYS A C 1
ATOM 1322 O O . LYS A 1 174 ? -8.295 23.892 9.634 1.00 71.75 174 LYS A O 1
ATOM 1327 N N . GLY A 1 175 ? -9.319 22.978 7.849 1.00 66.19 175 GLY A N 1
ATOM 1328 C CA . GLY A 1 175 ? -8.096 22.687 7.093 1.00 66.19 175 GLY A CA 1
ATOM 1329 C C . GLY A 1 175 ? -7.292 21.483 7.592 1.00 66.19 175 GLY A C 1
ATOM 1330 O O . GLY A 1 175 ? -6.156 21.320 7.162 1.00 66.19 175 GLY A O 1
ATOM 1331 N N . LYS A 1 176 ? -7.852 20.649 8.479 1.00 70.06 176 LYS A N 1
ATOM 1332 C CA . LYS A 1 176 ? -7.221 19.406 8.939 1.00 70.06 176 LYS A CA 1
ATOM 1333 C C . LYS A 1 176 ? -8.177 18.226 8.825 1.00 70.06 176 LYS A C 1
ATOM 1335 O O . LYS A 1 176 ? -9.373 18.366 9.070 1.00 70.06 176 LYS A O 1
ATOM 1340 N N . GLU A 1 177 ? -7.624 17.069 8.489 1.00 82.06 177 GLU A N 1
ATOM 1341 C CA . GLU A 1 177 ? -8.346 15.798 8.443 1.00 82.06 177 GLU A CA 1
ATOM 1342 C C . GLU A 1 177 ? -8.380 15.167 9.841 1.00 82.06 177 GLU A C 1
ATOM 1344 O O . GLU A 1 177 ? -7.382 15.204 10.562 1.00 82.06 177 GLU A O 1
ATOM 1349 N N . ALA A 1 178 ? -9.521 14.595 10.236 1.00 85.06 178 ALA A N 1
ATOM 1350 C CA . ALA A 1 178 ? -9.671 13.993 11.560 1.00 85.06 178 ALA A CA 1
ATOM 1351 C C . ALA A 1 178 ? -9.010 12.610 11.642 1.00 85.06 178 ALA A C 1
ATOM 1353 O O . ALA A 1 178 ? -8.302 12.331 12.605 1.00 85.06 178 ALA A O 1
ATOM 1354 N N . GLY A 1 179 ? -9.216 11.725 10.662 1.00 80.19 179 GLY A N 1
ATOM 1355 C CA . GLY A 1 179 ? -8.535 10.426 10.586 1.00 80.19 179 GLY A CA 1
ATOM 1356 C C . GLY A 1 179 ? -8.750 9.517 11.804 1.00 80.19 179 GLY A C 1
ATOM 1357 O O . GLY A 1 179 ? -7.846 8.781 12.190 1.00 80.19 179 GLY A O 1
ATOM 1358 N N . HIS A 1 180 ? -9.891 9.631 12.492 1.00 90.44 180 HIS A N 1
ATOM 1359 C CA . HIS A 1 180 ? -10.175 8.835 13.693 1.00 90.44 180 HIS A CA 1
ATOM 1360 C C . HIS A 1 180 ? -10.641 7.417 13.352 1.00 90.44 180 HIS A C 1
ATOM 1362 O O . HIS A 1 180 ? -11.367 7.223 12.379 1.00 90.44 180 HIS A O 1
ATOM 1368 N N . THR A 1 181 ? -10.307 6.450 14.206 1.00 86.19 181 THR A N 1
ATOM 1369 C CA . THR A 1 181 ? -10.847 5.085 14.165 1.00 86.19 181 THR A CA 1
ATOM 1370 C C . THR A 1 181 ? -11.753 4.839 15.370 1.00 86.19 181 THR A C 1
ATOM 1372 O O . THR A 1 181 ? -11.344 5.029 16.514 1.00 86.19 181 THR A O 1
ATOM 1375 N N . ILE A 1 182 ? -12.981 4.393 15.122 1.00 97.69 182 ILE A N 1
ATOM 1376 C CA . ILE A 1 182 ? -13.976 4.029 16.132 1.00 97.69 182 ILE A CA 1
ATOM 1377 C C . ILE A 1 182 ? -14.327 2.567 15.897 1.00 97.69 182 ILE A C 1
ATOM 1379 O O . ILE A 1 182 ? -15.008 2.257 14.915 1.00 97.69 182 ILE A O 1
ATOM 1383 N N . ARG A 1 183 ? -13.838 1.661 16.751 1.00 94.50 183 ARG A N 1
ATOM 1384 C CA . ARG A 1 183 ? -14.015 0.222 16.523 1.00 94.50 183 ARG A CA 1
ATOM 1385 C C . ARG A 1 183 ? -14.344 -0.611 17.745 1.00 94.50 183 ARG A C 1
ATOM 1387 O O . ARG A 1 183 ? -13.854 -0.315 18.822 1.00 94.50 183 ARG A O 1
ATOM 1394 N N . ARG A 1 184 ? -15.091 -1.706 17.577 1.00 87.25 184 ARG A N 1
ATOM 1395 C CA . ARG A 1 184 ? -15.362 -2.678 18.659 1.00 87.25 184 ARG A CA 1
ATOM 1396 C C . ARG A 1 184 ? -15.998 -2.055 19.899 1.00 87.25 184 ARG A C 1
ATOM 1398 O O . ARG A 1 184 ? -15.729 -2.483 21.014 1.00 87.25 184 ARG A O 1
ATOM 1405 N N . ASN A 1 185 ? -16.809 -1.018 19.718 1.00 97.81 185 ASN A N 1
ATOM 1406 C CA . ASN A 1 185 ? -17.546 -0.389 20.809 1.00 97.81 185 ASN A CA 1
ATOM 1407 C C . ASN A 1 185 ? -18.976 -0.933 20.879 1.00 97.81 185 ASN A C 1
ATOM 1409 O O . ASN A 1 185 ? -19.548 -1.307 19.855 1.00 97.81 185 ASN A O 1
ATOM 1413 N N . HIS A 1 186 ? -19.562 -0.919 22.076 1.00 98.31 186 HIS A N 1
ATOM 1414 C CA . HIS A 1 186 ? -20.974 -1.227 22.311 1.00 98.31 186 HIS A CA 1
ATOM 1415 C C . HIS A 1 186 ? -21.727 0.056 22.660 1.00 98.31 186 HIS A C 1
ATOM 1417 O O . HIS A 1 186 ? -21.581 0.593 23.758 1.00 98.31 186 HIS A O 1
ATOM 1423 N N . PHE A 1 187 ? -22.525 0.550 21.720 1.00 98.81 187 PHE A N 1
ATOM 1424 C CA . PHE A 1 187 ? -23.503 1.609 21.943 1.00 98.81 187 PHE A CA 1
ATOM 1425 C C . PHE A 1 187 ? -24.848 0.952 22.237 1.00 98.81 187 PHE A C 1
ATOM 1427 O O . PHE A 1 187 ? -25.365 0.232 21.389 1.00 98.81 187 PHE A O 1
ATOM 1434 N N . ALA A 1 188 ? -25.400 1.176 23.424 1.00 96.50 188 ALA A N 1
ATOM 1435 C CA . ALA A 1 188 ? -26.587 0.479 23.898 1.00 96.50 188 ALA A CA 1
ATOM 1436 C C . ALA A 1 188 ? -27.631 1.445 24.467 1.00 96.50 188 ALA A C 1
ATOM 1438 O O . ALA A 1 188 ? -27.278 2.449 25.091 1.00 96.50 188 ALA A O 1
ATOM 1439 N N . ASN A 1 189 ? -28.909 1.093 24.340 1.00 96.44 189 ASN A N 1
ATOM 1440 C CA . ASN A 1 189 ? -30.003 1.660 25.134 1.00 96.44 189 ASN A CA 1
ATOM 1441 C C . ASN A 1 189 ? -30.039 3.194 25.097 1.00 96.44 189 ASN A C 1
ATOM 1443 O O . ASN A 1 189 ? -29.955 3.851 26.136 1.00 96.44 189 ASN A O 1
ATOM 1447 N N . ARG A 1 190 ? -30.103 3.781 23.902 1.00 97.44 190 ARG A N 1
ATOM 1448 C CA . ARG A 1 190 ? -30.298 5.227 23.739 1.00 97.44 190 ARG A CA 1
ATOM 1449 C C . ARG A 1 190 ? -31.792 5.471 23.503 1.00 97.44 190 ARG A C 1
ATOM 1451 O O . ARG A 1 190 ? -32.226 5.283 22.370 1.00 97.44 190 ARG A O 1
ATOM 1458 N N . PRO A 1 191 ? -32.597 5.814 24.522 1.00 95.94 191 PRO A N 1
ATOM 1459 C CA . PRO A 1 191 ? -34.042 5.958 24.363 1.00 95.94 191 PRO A CA 1
ATOM 1460 C C . PRO A 1 191 ? -34.414 7.121 23.440 1.00 95.94 191 PRO A C 1
ATOM 1462 O O . PRO A 1 191 ? -33.633 8.052 23.251 1.00 95.94 191 PRO A O 1
ATOM 1465 N N . GLN A 1 192 ? -35.634 7.059 22.904 1.00 94.75 192 GLN A N 1
ATOM 1466 C CA . GLN A 1 192 ? -36.217 8.074 22.029 1.00 94.75 192 GLN A CA 1
ATOM 1467 C C . GLN A 1 192 ? -36.204 9.462 22.678 1.00 94.75 192 GLN A C 1
ATOM 1469 O O . GLN A 1 192 ? -36.733 9.650 23.775 1.00 94.75 192 GLN A O 1
ATOM 1474 N N . GLY A 1 193 ? -35.616 10.428 21.972 1.00 91.81 193 GLY A N 1
ATOM 1475 C CA . GLY A 1 193 ? -35.627 11.839 22.341 1.00 91.81 193 GLY A CA 1
ATOM 1476 C C . GLY A 1 193 ? -36.867 12.579 21.841 1.00 91.81 193 GLY A C 1
ATOM 1477 O O . GLY A 1 193 ? -37.643 12.074 21.026 1.00 91.81 193 GLY A O 1
ATOM 1478 N N . ASP A 1 194 ? -37.019 13.819 22.299 1.00 86.50 194 ASP A N 1
ATOM 1479 C CA . ASP A 1 194 ? -38.123 14.732 21.970 1.00 86.50 194 ASP A CA 1
ATOM 1480 C C . ASP A 1 194 ? -37.835 15.641 20.756 1.00 86.50 194 ASP A C 1
ATOM 1482 O O . ASP A 1 194 ? -38.641 16.505 20.404 1.00 86.50 194 ASP A O 1
ATOM 1486 N N . GLY A 1 195 ? -36.699 15.444 20.077 1.00 83.44 195 GLY A N 1
ATOM 1487 C CA . GLY A 1 195 ? -36.308 16.260 18.934 1.00 83.44 195 GLY A CA 1
ATOM 1488 C C . GLY A 1 195 ? -34.945 15.910 18.334 1.00 83.44 195 GLY A C 1
ATOM 1489 O O . GLY A 1 195 ? -34.461 14.787 18.414 1.00 83.44 195 GLY A O 1
ATOM 1490 N N . ASN A 1 196 ? -34.332 16.900 17.683 1.00 85.06 196 ASN A N 1
ATOM 1491 C CA . ASN A 1 196 ? -33.020 16.787 17.036 1.00 85.06 196 ASN A CA 1
ATOM 1492 C C . ASN A 1 196 ? -31.880 16.931 18.055 1.00 85.06 196 ASN A C 1
ATOM 1494 O O . ASN A 1 196 ? -31.959 17.744 18.977 1.00 85.06 196 ASN A O 1
ATOM 1498 N N . GLY A 1 197 ? -30.762 16.253 17.818 1.00 88.75 197 GLY A N 1
ATOM 1499 C CA . GLY A 1 197 ? -29.590 16.285 18.687 1.00 88.75 197 GLY A CA 1
ATOM 1500 C C . GLY A 1 197 ? -29.460 15.045 19.557 1.00 88.75 197 GLY A C 1
ATOM 1501 O O . GLY A 1 197 ? -28.672 15.075 20.502 1.00 88.75 197 GLY A O 1
ATOM 1502 N N . PHE A 1 198 ? -30.203 13.989 19.229 1.00 96.19 198 PHE A N 1
ATOM 1503 C CA . PHE A 1 198 ? -30.168 12.701 19.893 1.00 96.19 198 PHE A CA 1
ATOM 1504 C C . PHE A 1 198 ? -29.403 11.644 19.068 1.00 96.19 198 PHE A C 1
ATOM 1506 O O . PHE A 1 198 ? -29.695 10.453 19.158 1.00 96.19 198 PHE A O 1
ATOM 1513 N N . GLU A 1 199 ? -28.424 12.053 18.253 1.00 97.44 199 GLU A N 1
ATOM 1514 C CA . GLU A 1 199 ? -27.621 11.136 17.433 1.00 97.44 199 GLU A CA 1
ATOM 1515 C C . GLU A 1 199 ? -26.683 10.271 18.305 1.00 97.44 199 GLU A C 1
ATOM 1517 O O . GLU A 1 199 ? -26.022 10.790 19.207 1.00 97.44 199 GLU A O 1
ATOM 1522 N N . THR A 1 200 ? -26.521 8.973 18.024 1.00 98.62 200 THR A N 1
ATOM 1523 C CA . THR A 1 200 ? -25.527 8.149 18.747 1.00 98.62 200 THR A CA 1
ATOM 1524 C C . THR A 1 200 ? -24.107 8.530 18.331 1.00 98.62 200 THR A C 1
ATOM 1526 O O . THR A 1 200 ? -23.266 8.839 19.176 1.00 98.62 200 THR A O 1
ATOM 1529 N N . VAL A 1 201 ? -23.827 8.561 17.027 1.00 98.62 201 VAL A N 1
ATOM 1530 C CA . VAL A 1 201 ? -22.518 8.958 16.486 1.00 98.62 201 VAL A CA 1
ATOM 1531 C C . VAL A 1 201 ? -22.698 10.081 15.482 1.00 98.62 201 VAL A C 1
ATOM 1533 O O . VAL A 1 201 ? -23.529 9.991 14.580 1.00 98.62 201 VAL A O 1
ATOM 1536 N N . ARG A 1 202 ? -21.867 11.122 15.574 1.00 97.88 202 ARG A N 1
ATOM 1537 C CA . ARG A 1 202 ? -21.843 12.203 14.581 1.00 97.88 202 ARG A CA 1
ATOM 1538 C C . ARG A 1 202 ? -20.433 12.546 14.138 1.00 97.88 202 ARG A C 1
ATOM 1540 O O . ARG A 1 202 ? -19.582 12.828 14.978 1.00 97.88 202 ARG A O 1
ATOM 1547 N N . ILE A 1 203 ? -20.215 12.614 12.822 1.00 95.88 203 ILE A N 1
ATOM 1548 C CA . ILE A 1 203 ? -18.935 13.039 12.237 1.00 95.88 203 ILE A CA 1
ATOM 1549 C C . ILE A 1 203 ? -19.078 14.409 11.585 1.00 95.88 203 ILE A C 1
ATOM 1551 O O . ILE A 1 203 ? -19.647 14.529 10.505 1.00 95.88 203 ILE A O 1
ATOM 1555 N N . GLY A 1 204 ? -18.547 15.446 12.233 1.00 90.69 204 GLY A N 1
ATOM 1556 C CA . GLY A 1 204 ? -18.628 16.827 11.768 1.00 90.69 204 GLY A CA 1
ATOM 1557 C C . GLY A 1 204 ? -19.877 17.583 12.228 1.00 90.69 204 GLY A C 1
ATOM 1558 O O . GLY A 1 204 ? -20.699 17.110 13.015 1.00 90.69 204 GLY A O 1
ATOM 1559 N N . THR A 1 205 ? -19.998 18.821 11.750 1.00 84.06 205 THR A N 1
ATOM 1560 C CA . THR A 1 205 ? -21.106 19.738 12.052 1.00 84.06 205 THR A CA 1
ATOM 1561 C C . THR A 1 205 ? -21.646 20.360 10.765 1.00 84.06 205 THR A C 1
ATOM 1563 O O . THR A 1 205 ? -20.958 20.407 9.747 1.00 84.06 205 THR A O 1
ATOM 1566 N N . GLY A 1 206 ? -22.903 20.815 10.795 1.00 72.88 206 GLY A N 1
ATOM 1567 C CA . GLY A 1 206 ? -23.574 21.342 9.604 1.00 72.88 206 GLY A CA 1
ATOM 1568 C C . GLY A 1 206 ? -22.856 22.551 8.986 1.00 72.88 206 GLY A C 1
ATOM 1569 O O . GLY A 1 206 ? -22.401 23.429 9.716 1.00 72.88 206 GLY A O 1
ATOM 1570 N N . GLY A 1 207 ? -22.805 22.609 7.650 1.00 65.50 207 GLY A N 1
ATOM 1571 C CA . GLY A 1 207 ? -22.186 23.709 6.887 1.00 65.50 207 GLY A CA 1
ATOM 1572 C C . GLY A 1 207 ? -20.758 23.431 6.396 1.00 65.50 207 GLY A C 1
ATOM 1573 O O . GLY A 1 207 ? -20.142 24.299 5.789 1.00 65.50 207 GLY A O 1
ATOM 1574 N N . LYS A 1 208 ? -20.237 22.218 6.623 1.00 62.91 208 LYS A N 1
ATOM 1575 C CA . LYS A 1 208 ? -18.905 21.759 6.187 1.00 62.91 208 LYS A CA 1
ATOM 1576 C C . LYS A 1 208 ? -18.996 20.711 5.067 1.00 62.91 208 LYS A C 1
ATOM 1578 O O . LYS A 1 208 ? -18.372 19.657 5.140 1.00 62.91 208 LYS A O 1
ATOM 1583 N N . LEU A 1 209 ? -19.792 21.003 4.032 1.00 61.56 209 LEU A N 1
ATOM 1584 C CA . LEU A 1 209 ? -20.178 20.054 2.971 1.00 61.56 209 LEU A CA 1
ATOM 1585 C C . LEU A 1 209 ? -18.994 19.372 2.259 1.00 61.56 209 LEU A C 1
ATOM 1587 O O . LEU A 1 209 ? -19.148 18.255 1.785 1.00 61.56 209 LEU A O 1
ATOM 1591 N N . THR A 1 210 ? -17.824 20.014 2.211 1.00 69.19 210 THR A N 1
ATOM 1592 C CA . THR A 1 210 ? -16.649 19.556 1.450 1.00 69.19 210 THR A CA 1
ATOM 1593 C C . THR A 1 210 ? -15.454 19.154 2.317 1.00 69.19 210 THR A C 1
ATOM 1595 O O . THR A 1 210 ? -14.381 18.882 1.788 1.00 69.19 210 THR A O 1
ATOM 1598 N N . THR A 1 211 ? -15.581 19.136 3.648 1.00 82.44 211 THR A N 1
ATOM 1599 C CA . THR A 1 211 ? -14.438 18.807 4.518 1.00 82.44 211 THR A CA 1
ATOM 1600 C C . THR A 1 211 ? -14.179 17.303 4.527 1.00 82.44 211 THR A C 1
ATOM 1602 O O . THR A 1 211 ? -15.051 16.539 4.938 1.00 82.44 211 THR A O 1
ATOM 1605 N N . ASN A 1 212 ? -12.978 16.886 4.122 1.00 82.31 212 ASN A N 1
ATOM 1606 C CA . ASN A 1 212 ? -12.507 15.508 4.253 1.00 82.31 212 ASN A CA 1
ATOM 1607 C C . ASN A 1 212 ? -12.221 15.188 5.724 1.00 82.31 212 ASN A C 1
ATOM 1609 O O . ASN A 1 212 ? -11.446 15.885 6.377 1.00 82.31 212 ASN A O 1
ATOM 1613 N N . ALA A 1 213 ? -12.870 14.150 6.252 1.00 84.75 213 ALA A N 1
ATOM 1614 C CA . ALA A 1 213 ? -12.662 13.699 7.626 1.00 84.75 213 ALA A CA 1
ATOM 1615 C C . ALA A 1 213 ? -11.891 12.379 7.698 1.00 84.75 213 ALA A C 1
ATOM 1617 O O . ALA A 1 213 ? -11.064 12.244 8.596 1.00 84.75 213 ALA A O 1
ATOM 1618 N N . ARG A 1 214 ? -12.113 11.455 6.750 1.00 85.75 214 ARG A N 1
ATOM 1619 C CA . ARG A 1 214 ? -11.400 10.165 6.649 1.00 85.75 214 ARG A CA 1
ATOM 1620 C C . ARG A 1 214 ? -11.454 9.324 7.927 1.00 85.75 214 ARG A C 1
ATOM 1622 O O . ARG A 1 214 ? -10.482 8.677 8.307 1.00 85.75 214 ARG A O 1
ATOM 1629 N N . CYS A 1 215 ? -12.585 9.358 8.621 1.00 88.06 215 CYS A N 1
ATOM 1630 C CA . CYS A 1 215 ? -12.815 8.521 9.789 1.00 88.06 215 CYS A CA 1
ATOM 1631 C C . CYS A 1 215 ? -13.233 7.103 9.379 1.00 88.06 215 CYS A C 1
ATOM 1633 O O . CYS A 1 215 ? -14.001 6.927 8.431 1.00 88.06 215 CYS A O 1
ATOM 1635 N N . LEU A 1 216 ? -12.788 6.110 10.150 1.00 89.25 216 LEU A N 1
ATOM 1636 C CA . LEU A 1 216 ? -13.202 4.713 10.045 1.00 89.25 216 LEU A CA 1
ATOM 1637 C C . LEU A 1 216 ? -14.074 4.344 11.248 1.00 89.25 216 LEU A C 1
ATOM 1639 O O . LEU A 1 216 ? -13.612 4.382 12.387 1.00 89.25 216 LEU A O 1
ATOM 1643 N N . VAL A 1 217 ? -15.323 3.960 11.001 1.00 97.31 217 VAL A N 1
ATOM 1644 C CA . VAL A 1 217 ? -16.249 3.437 12.014 1.00 97.31 217 VAL A CA 1
ATOM 1645 C C . VAL A 1 217 ? -16.509 1.978 11.672 1.00 97.31 217 VAL A C 1
ATOM 1647 O O . VAL A 1 217 ? -17.194 1.692 10.688 1.00 97.31 217 VAL A O 1
ATOM 1650 N N . THR A 1 218 ? -15.922 1.057 12.437 1.00 93.94 218 THR A N 1
ATOM 1651 C CA . THR A 1 218 ? -15.919 -0.361 12.061 1.00 93.94 218 THR A CA 1
ATOM 1652 C C . THR A 1 218 ? -16.124 -1.325 13.213 1.00 93.94 218 THR A C 1
ATOM 1654 O O . THR A 1 218 ? -15.646 -1.075 14.308 1.00 93.94 218 THR A O 1
ATOM 1657 N N . GLU A 1 219 ? -16.784 -2.459 12.983 1.00 89.62 219 GLU A N 1
ATOM 1658 C CA . GLU A 1 219 ? -16.924 -3.528 13.992 1.00 89.62 219 GLU A CA 1
ATOM 1659 C C . GLU A 1 219 ? -17.597 -3.068 15.301 1.00 89.62 219 GLU A C 1
ATOM 1661 O O . GLU A 1 219 ? -17.308 -3.597 16.370 1.00 89.62 219 GLU A O 1
ATOM 1666 N N . ASN A 1 220 ? -18.456 -2.046 15.264 1.00 97.50 220 ASN A N 1
ATOM 1667 C CA . ASN A 1 220 ? -19.202 -1.606 16.446 1.00 97.50 220 ASN A CA 1
ATOM 1668 C C . ASN A 1 220 ? -20.566 -2.299 16.520 1.00 97.50 220 ASN A C 1
ATOM 1670 O O . ASN A 1 220 ? -21.183 -2.575 15.489 1.00 97.50 220 ASN A O 1
ATOM 1674 N N . LEU A 1 221 ? -21.054 -2.507 17.742 1.00 97.44 221 LEU A N 1
ATOM 1675 C CA . LEU A 1 221 ? -22.422 -2.927 18.022 1.00 97.44 221 LEU A CA 1
ATOM 1676 C C . LEU A 1 221 ? -23.245 -1.713 18.460 1.00 97.44 221 LEU A C 1
ATOM 1678 O O . LEU A 1 221 ? -22.952 -1.094 19.482 1.00 97.44 221 LEU A O 1
ATOM 1682 N N . PHE A 1 222 ? -24.279 -1.401 17.691 1.00 98.56 222 PHE A N 1
ATOM 1683 C CA . PHE A 1 222 ? -25.352 -0.483 18.041 1.00 98.56 222 PHE A CA 1
ATOM 1684 C C . PHE A 1 222 ? -26.570 -1.319 18.411 1.00 98.56 222 PHE A C 1
ATOM 1686 O O . PHE A 1 222 ? -27.072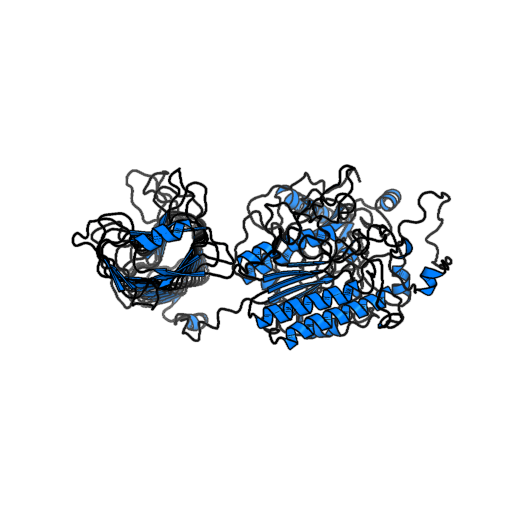 -2.082 17.592 1.00 98.56 222 PHE A O 1
ATOM 1693 N N . GLU A 1 223 ? -27.039 -1.192 19.639 1.00 97.19 223 GLU A N 1
ATOM 1694 C CA . GLU A 1 223 ? -28.175 -1.939 20.162 1.00 97.19 223 GLU A CA 1
ATOM 1695 C C . GLU A 1 223 ? -29.164 -0.958 20.778 1.00 97.19 223 GLU A C 1
ATOM 1697 O O . GLU A 1 223 ? -28.786 -0.147 21.624 1.00 97.19 223 GLU A O 1
ATOM 1702 N N . GLU A 1 224 ? -30.415 -0.980 20.319 1.00 97.00 224 GLU A N 1
ATOM 1703 C CA . GLU A 1 224 ? -31.489 -0.129 20.859 1.00 97.00 224 GLU A CA 1
ATOM 1704 C C . GLU A 1 224 ? -31.081 1.356 20.915 1.00 97.00 224 GLU A C 1
ATOM 1706 O O . GLU A 1 224 ? -31.339 2.096 21.868 1.00 97.00 224 GLU A O 1
ATOM 1711 N N . CYS A 1 225 ? -30.368 1.789 19.871 1.00 97.75 225 CYS A N 1
ATOM 1712 C CA . CYS A 1 225 ? -29.961 3.169 19.675 1.00 97.75 225 CYS A CA 1
ATOM 1713 C C . CYS A 1 225 ? -31.097 3.951 19.007 1.00 97.75 225 CYS A C 1
ATOM 1715 O O . CYS A 1 225 ? -31.074 4.177 17.801 1.00 97.75 225 CYS A O 1
ATOM 1717 N N . ASN A 1 226 ? -32.080 4.356 19.800 1.00 96.25 226 ASN A N 1
ATOM 1718 C CA . ASN A 1 226 ? -33.386 4.849 19.356 1.00 96.25 226 ASN A CA 1
ATOM 1719 C C . ASN A 1 226 ? -33.545 6.364 19.538 1.00 96.25 226 ASN A C 1
ATOM 1721 O O . ASN A 1 226 ? -34.655 6.872 19.486 1.00 96.25 226 ASN A O 1
ATOM 1725 N N . GLY A 1 227 ? -32.452 7.091 19.787 1.00 96.25 227 GLY A N 1
ATOM 1726 C CA . GLY A 1 227 ? -32.493 8.508 20.152 1.00 96.25 227 GLY A CA 1
ATOM 1727 C C . GLY A 1 227 ? -33.221 9.392 19.143 1.00 96.25 227 GLY A C 1
ATOM 1728 O O . GLY A 1 227 ? -34.061 10.205 19.521 1.00 96.25 227 GLY A O 1
ATOM 1729 N N . GLU A 1 228 ? -32.908 9.226 17.860 1.00 94.81 228 GLU A N 1
ATOM 1730 C CA . GLU A 1 228 ? -33.589 9.900 16.761 1.00 94.81 228 GLU A CA 1
ATOM 1731 C C . GLU A 1 228 ? -33.369 9.160 15.432 1.00 94.81 228 GLU A C 1
ATOM 1733 O O . GLU A 1 228 ? -32.676 8.148 15.348 1.00 94.81 228 GLU A O 1
ATOM 1738 N N . ILE A 1 229 ? -33.894 9.743 14.352 1.00 93.75 229 ILE A N 1
ATOM 1739 C CA . ILE A 1 229 ? -33.799 9.215 12.989 1.00 93.75 229 ILE A CA 1
ATOM 1740 C C . ILE A 1 229 ? -32.358 8.982 12.497 1.00 93.75 229 ILE A C 1
ATOM 1742 O O . ILE A 1 229 ? -32.142 8.132 11.631 1.00 93.75 229 ILE A O 1
ATOM 1746 N N . GLU A 1 230 ? -31.372 9.735 12.993 1.00 95.69 230 GLU A N 1
ATOM 1747 C CA . GLU A 1 230 ? -29.951 9.587 12.656 1.00 95.69 230 GLU A CA 1
ATOM 1748 C C . GLU A 1 230 ? -29.198 8.871 13.792 1.00 95.69 230 GLU A C 1
ATOM 1750 O O . GLU A 1 230 ? -28.600 9.518 14.650 1.00 95.69 230 GLU A O 1
ATOM 1755 N N . ILE A 1 231 ? -29.156 7.531 13.768 1.00 97.88 231 ILE A N 1
ATOM 1756 C CA . ILE A 1 231 ? -28.301 6.747 14.686 1.00 97.88 231 ILE A CA 1
ATOM 1757 C C . ILE A 1 231 ? -26.847 7.176 14.477 1.00 97.88 231 ILE A C 1
ATOM 1759 O O . ILE A 1 231 ? -26.121 7.534 15.406 1.00 97.88 231 ILE A O 1
ATOM 1763 N N . VAL A 1 232 ? -26.448 7.172 13.205 1.00 98.38 232 VAL A N 1
ATOM 1764 C CA . VAL A 1 232 ? -25.175 7.692 12.727 1.00 98.38 232 VAL A CA 1
ATOM 1765 C C . VAL A 1 232 ? -25.465 8.863 11.799 1.00 98.38 232 VAL A C 1
ATOM 1767 O O . VAL A 1 232 ? -26.180 8.722 10.808 1.00 98.38 232 VAL A O 1
ATOM 1770 N N . SER A 1 233 ? -24.875 10.014 12.105 1.00 97.06 233 SER A N 1
ATOM 1771 C CA . SER A 1 233 ? -25.011 11.253 11.344 1.00 97.06 233 SER A CA 1
ATOM 1772 C C . SER A 1 233 ? -23.662 11.669 10.757 1.00 97.06 233 SER A C 1
ATOM 1774 O O . SER A 1 233 ? -22.828 12.309 11.406 1.00 97.06 233 SER A O 1
ATOM 1776 N N . ASN A 1 234 ? -23.416 11.291 9.504 1.00 96.50 234 ASN A N 1
ATOM 1777 C CA . ASN A 1 234 ? -22.227 11.702 8.763 1.00 96.50 234 ASN A CA 1
ATOM 1778 C C . ASN A 1 234 ? -22.438 13.104 8.185 1.00 96.50 234 ASN A C 1
ATOM 1780 O O . ASN A 1 234 ? -23.357 13.319 7.390 1.00 96.50 234 ASN A O 1
ATOM 1784 N N . LYS A 1 235 ? -21.573 14.053 8.544 1.00 93.88 235 LYS A N 1
ATOM 1785 C CA . LYS A 1 235 ? -21.629 15.445 8.084 1.00 93.88 235 LYS A CA 1
ATOM 1786 C C . LYS A 1 235 ? -20.290 15.914 7.484 1.00 93.88 235 LYS A C 1
ATOM 1788 O O . LYS A 1 235 ? -19.928 17.081 7.626 1.00 93.88 235 LYS A O 1
ATOM 1793 N N . SER A 1 236 ? -19.558 15.007 6.828 1.00 91.69 236 SER A N 1
ATOM 1794 C CA . SER A 1 236 ? -18.248 15.247 6.194 1.00 91.69 236 SER A CA 1
ATOM 1795 C C . SER A 1 236 ? -17.892 14.193 5.135 1.00 91.69 236 SER A C 1
ATOM 1797 O O . SER A 1 236 ? -18.636 13.238 4.931 1.00 91.69 236 SER A O 1
ATOM 1799 N N . CYS A 1 237 ? -16.786 14.379 4.412 1.00 88.38 237 CYS A N 1
ATOM 1800 C CA . CYS A 1 237 ? -16.406 13.546 3.268 1.00 88.38 237 CYS A CA 1
ATOM 1801 C C . CYS A 1 237 ? -15.441 12.404 3.630 1.00 88.38 237 CYS A C 1
ATOM 1803 O O . CYS A 1 237 ? -14.680 12.502 4.597 1.00 88.38 237 CYS A O 1
ATOM 1805 N N . GLU A 1 238 ? -15.424 11.373 2.777 1.00 86.50 238 GLU A N 1
ATOM 1806 C CA . GLU A 1 238 ? -14.439 10.272 2.758 1.00 86.50 238 GLU A CA 1
ATOM 1807 C C . GLU A 1 238 ? -14.418 9.392 4.018 1.00 86.50 238 GLU A C 1
ATOM 1809 O O . GLU A 1 238 ? -13.417 8.748 4.314 1.00 86.50 238 GLU A O 1
ATOM 1814 N N . ASN A 1 239 ? -15.518 9.341 4.772 1.00 91.38 239 ASN A N 1
ATOM 1815 C CA . ASN A 1 239 ? -15.633 8.422 5.907 1.00 91.38 239 ASN A CA 1
ATOM 1816 C C . ASN A 1 239 ? -16.050 7.018 5.457 1.00 91.38 239 ASN A C 1
ATOM 1818 O O . ASN A 1 239 ? -16.789 6.856 4.479 1.00 91.38 239 ASN A O 1
ATOM 1822 N N . VAL A 1 240 ? -15.625 6.016 6.221 1.00 86.25 240 VAL A N 1
ATOM 1823 C CA . VAL A 1 240 ? -15.931 4.603 5.989 1.00 86.25 240 VAL A CA 1
ATOM 1824 C C . VAL A 1 240 ? -16.701 4.045 7.180 1.00 86.25 240 VAL A C 1
ATOM 1826 O O . VAL A 1 240 ? -16.246 4.132 8.320 1.00 86.25 240 VAL A O 1
ATOM 1829 N N . TYR A 1 241 ? -17.852 3.443 6.900 1.00 97.88 241 TYR A N 1
ATOM 1830 C CA . TYR A 1 241 ? -18.682 2.713 7.852 1.00 97.88 241 TYR A CA 1
ATOM 1831 C C . TYR A 1 241 ? -18.698 1.247 7.440 1.00 97.88 241 TYR A C 1
ATOM 1833 O O . TYR A 1 241 ? -19.392 0.897 6.486 1.00 97.88 241 TYR A O 1
ATOM 1841 N N . SER A 1 242 ? -17.912 0.407 8.113 1.00 90.88 242 SER A N 1
ATOM 1842 C CA . SER A 1 242 ? -17.705 -0.983 7.691 1.00 90.88 242 SER A CA 1
ATOM 1843 C C . SER A 1 242 ? -18.027 -1.991 8.789 1.00 90.88 242 SER A C 1
ATOM 1845 O O . SER A 1 242 ? -17.706 -1.749 9.944 1.00 90.88 242 SER A O 1
ATOM 1847 N N . SER A 1 243 ? -18.640 -3.128 8.471 1.00 90.62 243 SER A N 1
ATOM 1848 C CA . SER A 1 243 ? -18.781 -4.256 9.412 1.00 90.62 243 SER A CA 1
ATOM 1849 C C . SER A 1 243 ? -19.409 -3.906 10.775 1.00 90.62 243 SER A C 1
ATOM 1851 O O . SER A 1 243 ? -19.100 -4.537 11.783 1.00 90.62 243 SER A O 1
ATOM 1853 N N . ASN A 1 244 ? -20.256 -2.876 10.855 1.00 96.75 244 ASN A N 1
ATOM 1854 C CA . ASN A 1 244 ? -20.987 -2.551 12.082 1.00 96.75 244 ASN A CA 1
ATOM 1855 C C . ASN A 1 244 ? -22.288 -3.353 12.145 1.00 96.75 244 ASN A C 1
ATOM 1857 O O . ASN A 1 244 ? -22.875 -3.667 11.110 1.00 96.75 244 ASN A O 1
ATOM 1861 N N . THR A 1 245 ? -22.763 -3.631 13.356 1.00 95.88 245 THR A N 1
ATOM 1862 C CA . THR A 1 245 ? -24.044 -4.308 13.588 1.00 95.88 245 THR A CA 1
ATOM 1863 C C . THR A 1 245 ? -25.014 -3.362 14.285 1.00 95.88 245 THR A C 1
ATOM 1865 O O . THR A 1 245 ? -24.678 -2.792 15.318 1.00 95.88 245 THR A O 1
ATOM 1868 N N . PHE A 1 246 ? -26.213 -3.206 13.732 1.00 97.75 246 PHE A N 1
ATOM 1869 C CA . PHE A 1 246 ? -27.322 -2.430 14.278 1.00 97.75 246 PHE A CA 1
ATOM 1870 C C . PHE A 1 246 ? -28.454 -3.387 14.639 1.00 97.75 246 PHE A C 1
ATOM 1872 O O . PHE A 1 246 ? -29.006 -4.037 13.756 1.00 97.75 246 PHE A O 1
ATOM 1879 N N . VAL A 1 247 ? -28.806 -3.476 15.917 1.00 95.75 247 VAL A N 1
ATOM 1880 C CA . VAL A 1 247 ? -29.837 -4.382 16.436 1.00 95.75 247 VAL A CA 1
ATOM 1881 C C . VAL A 1 247 ? -30.933 -3.556 17.094 1.00 95.75 247 VAL A C 1
ATOM 1883 O O . VAL A 1 247 ? -30.648 -2.758 17.988 1.00 95.75 247 VAL A O 1
ATOM 1886 N N . ARG A 1 248 ? -32.178 -3.717 16.634 1.00 95.25 248 ARG A N 1
ATOM 1887 C CA . ARG A 1 248 ? -33.374 -3.038 17.165 1.00 95.25 248 ARG A CA 1
ATOM 1888 C C . ARG A 1 248 ? -33.199 -1.519 17.310 1.00 95.25 248 ARG A C 1
ATOM 1890 O O . ARG A 1 248 ? -33.661 -0.921 18.275 1.00 95.25 248 ARG A O 1
ATOM 1897 N N . CYS A 1 249 ? -32.474 -0.895 16.379 1.00 96.25 249 CYS A N 1
ATOM 1898 C CA . CYS A 1 249 ? -32.204 0.543 16.408 1.00 96.25 249 CYS A CA 1
ATOM 1899 C C . CYS A 1 249 ? -33.242 1.303 15.576 1.00 96.25 249 CYS A C 1
ATOM 1901 O O . CYS A 1 249 ? -33.257 1.174 14.350 1.00 96.25 249 CYS A O 1
ATOM 1903 N N . ALA A 1 250 ? -34.084 2.102 16.224 1.00 93.94 250 ALA A N 1
ATOM 1904 C CA . ALA A 1 250 ? -35.106 2.930 15.598 1.00 93.94 250 ALA A CA 1
ATOM 1905 C C . ALA A 1 250 ? -34.486 4.192 14.969 1.00 93.94 250 ALA A C 1
ATOM 1907 O O . ALA A 1 250 ? -34.465 5.272 15.553 1.00 93.94 250 ALA A O 1
ATOM 1908 N N . GLY A 1 251 ? -33.932 4.042 13.768 1.00 94.62 251 GLY A N 1
ATOM 1909 C CA . GLY A 1 251 ? -33.355 5.128 12.988 1.00 94.62 251 GLY A CA 1
ATOM 1910 C C . GLY A 1 251 ? -32.579 4.610 11.782 1.00 94.62 251 GLY A C 1
ATOM 1911 O O . GLY A 1 251 ? -32.837 3.523 11.277 1.00 94.62 251 GLY A O 1
ATOM 1912 N N . THR A 1 252 ? -31.634 5.405 11.287 1.00 96.88 252 THR A N 1
ATOM 1913 C CA . THR A 1 252 ? -30.866 5.109 10.067 1.00 96.88 252 THR A CA 1
ATOM 1914 C C . THR A 1 252 ? -29.381 5.421 10.225 1.00 96.88 252 THR A C 1
ATOM 1916 O O . THR A 1 252 ? -28.989 6.303 11.000 1.00 96.88 252 THR A O 1
ATOM 1919 N N . LEU A 1 253 ? -28.551 4.769 9.406 1.00 98.12 253 LEU A N 1
ATOM 1920 C CA . LEU A 1 253 ? -27.228 5.291 9.067 1.00 98.12 253 LEU A CA 1
ATOM 1921 C C . LEU A 1 253 ? -27.423 6.382 8.010 1.00 98.12 253 LEU A C 1
ATOM 1923 O O . LEU A 1 253 ? -27.769 6.101 6.860 1.00 98.12 253 LEU A O 1
ATOM 1927 N N . THR A 1 254 ? -27.232 7.643 8.397 1.00 97.00 254 THR A N 1
ATOM 1928 C CA . THR A 1 254 ? -27.462 8.786 7.511 1.00 97.00 254 THR A CA 1
ATOM 1929 C C . THR A 1 254 ? -26.155 9.441 7.056 1.00 97.00 254 THR A C 1
ATOM 1931 O O . THR A 1 254 ? -25.427 10.052 7.842 1.00 97.00 254 THR A O 1
ATOM 1934 N N . ILE A 1 255 ? -25.933 9.450 5.739 1.00 95.31 255 ILE A N 1
ATOM 1935 C CA . ILE A 1 255 ? -25.030 10.382 5.054 1.00 95.31 255 ILE A CA 1
ATOM 1936 C C . ILE A 1 255 ? -25.741 11.723 4.882 1.00 95.31 255 ILE A C 1
ATOM 1938 O O . ILE A 1 255 ? -26.353 12.020 3.854 1.00 95.31 255 ILE A O 1
ATOM 1942 N N . ARG A 1 256 ? -25.713 12.525 5.953 1.00 92.62 256 ARG A N 1
ATOM 1943 C CA . ARG A 1 256 ? -26.506 13.755 6.081 1.00 92.62 256 ARG A CA 1
ATOM 1944 C C . ARG A 1 256 ? -25.903 14.913 5.298 1.00 92.62 256 ARG A C 1
ATOM 1946 O O . ARG A 1 256 ? -26.650 15.762 4.809 1.00 92.62 256 ARG A O 1
ATOM 1953 N N . GLN A 1 257 ? -24.577 14.980 5.266 1.00 90.06 257 GLN A N 1
ATOM 1954 C CA . GLN A 1 257 ? -23.754 15.905 4.489 1.00 90.06 257 GLN A CA 1
ATOM 1955 C C . GLN A 1 257 ? -22.415 15.225 4.161 1.00 90.06 257 GLN A C 1
ATOM 1957 O O . GLN A 1 257 ? -22.003 14.322 4.887 1.00 90.06 257 GLN A O 1
ATOM 1962 N N . GLY A 1 258 ? -21.720 15.694 3.122 1.00 88.44 258 GLY A N 1
ATOM 1963 C CA . GLY A 1 258 ? -20.438 15.138 2.679 1.00 88.44 258 GLY A CA 1
ATOM 1964 C C . GLY A 1 258 ? -20.534 14.312 1.397 1.00 88.44 258 GLY A C 1
ATOM 1965 O O . GLY A 1 258 ? -21.616 14.122 0.847 1.00 88.44 258 GLY A O 1
ATOM 1966 N N . HIS A 1 259 ? -19.380 13.864 0.904 1.00 87.12 259 HIS A N 1
ATOM 1967 C CA . HIS A 1 259 ? -19.196 13.161 -0.371 1.00 87.12 259 HIS A CA 1
ATOM 1968 C C . HIS A 1 259 ? -18.214 11.993 -0.204 1.00 87.12 259 HIS A C 1
ATOM 1970 O O . HIS A 1 259 ? -17.446 11.970 0.761 1.00 87.12 259 HIS A O 1
ATOM 1976 N N . ARG A 1 260 ? -18.195 11.041 -1.143 1.00 89.62 260 ARG A N 1
ATOM 1977 C CA . ARG A 1 260 ? -17.205 9.941 -1.201 1.00 89.62 260 ARG A CA 1
ATOM 1978 C C . ARG A 1 260 ? -17.164 9.027 0.032 1.00 89.62 260 ARG A C 1
ATOM 1980 O O . ARG A 1 260 ? -16.145 8.413 0.327 1.00 89.62 260 ARG A O 1
ATOM 1987 N N . CYS A 1 261 ? -18.259 8.942 0.782 1.00 91.94 261 CYS A N 1
ATOM 1988 C CA . CYS A 1 261 ? -18.375 8.009 1.906 1.00 91.94 261 CYS A CA 1
ATOM 1989 C C . CYS A 1 261 ? -18.673 6.576 1.437 1.00 91.94 261 CYS A C 1
ATOM 1991 O O . CYS A 1 261 ? -19.373 6.381 0.437 1.00 91.94 261 CYS A O 1
ATOM 1993 N N . ARG A 1 262 ? -18.196 5.596 2.210 1.00 90.25 262 ARG A N 1
ATOM 1994 C CA . ARG A 1 262 ? -18.396 4.155 1.990 1.00 90.25 262 ARG A CA 1
ATOM 1995 C C . ARG A 1 262 ? -19.215 3.554 3.138 1.00 90.25 262 ARG A C 1
ATOM 1997 O O . ARG A 1 262 ? -18.921 3.832 4.300 1.00 90.25 262 ARG A O 1
ATOM 2004 N N . VAL A 1 263 ? -20.231 2.754 2.822 1.00 97.69 263 VAL A N 1
ATOM 2005 C CA . VAL A 1 263 ? -21.067 2.002 3.777 1.00 97.69 263 VAL A CA 1
ATOM 2006 C C . VAL A 1 263 ? -21.047 0.536 3.364 1.00 97.69 263 VAL A C 1
ATOM 2008 O O . VAL A 1 263 ? -21.697 0.156 2.392 1.00 97.69 263 VAL A O 1
ATOM 2011 N N . GLU A 1 264 ? -20.256 -0.279 4.052 1.00 88.69 264 GLU A N 1
ATOM 2012 C CA . GLU A 1 264 ? -19.860 -1.595 3.549 1.00 88.69 264 GLU A CA 1
ATOM 2013 C C . GLU A 1 264 ? -20.047 -2.701 4.584 1.00 88.69 264 GLU A C 1
ATOM 2015 O O . GLU A 1 264 ? -19.691 -2.536 5.745 1.00 88.69 264 GLU A O 1
ATOM 2020 N N . ASN A 1 265 ? -20.590 -3.846 4.174 1.00 87.44 265 ASN A N 1
ATOM 2021 C CA . ASN A 1 265 ? -20.655 -5.059 5.002 1.00 87.44 265 ASN A CA 1
ATOM 2022 C C . ASN A 1 265 ? -21.306 -4.875 6.390 1.00 87.44 265 ASN A C 1
ATOM 2024 O O . ASN A 1 265 ? -21.029 -5.638 7.312 1.00 87.44 265 ASN A O 1
ATOM 2028 N N . ASN A 1 266 ? -22.156 -3.862 6.571 1.00 95.69 266 ASN A N 1
ATOM 2029 C CA . ASN A 1 266 ? -22.862 -3.647 7.831 1.00 95.69 266 ASN A CA 1
ATOM 2030 C C . ASN A 1 266 ? -24.080 -4.572 7.920 1.00 95.69 266 ASN A C 1
ATOM 2032 O O . ASN A 1 266 ? -24.681 -4.923 6.902 1.00 95.69 266 ASN A O 1
ATOM 2036 N N . VAL A 1 267 ? -24.472 -4.915 9.143 1.00 95.19 267 VAL A N 1
ATOM 2037 C CA . VAL A 1 267 ? -25.621 -5.768 9.449 1.00 95.19 267 VAL A CA 1
ATOM 2038 C C . VAL A 1 267 ? -26.669 -4.946 10.194 1.00 95.19 267 VAL A C 1
ATOM 2040 O O . VAL A 1 267 ? -26.374 -4.357 11.227 1.00 95.19 267 VAL A O 1
ATOM 2043 N N . PHE A 1 268 ? -27.899 -4.915 9.693 1.00 96.19 268 PHE A N 1
ATOM 2044 C CA . PHE A 1 268 ? -29.041 -4.246 10.311 1.00 96.19 268 PHE A CA 1
ATOM 2045 C C . PHE A 1 268 ? -30.122 -5.281 10.618 1.00 96.19 268 PHE A C 1
ATOM 2047 O O . PHE A 1 268 ? -30.586 -5.982 9.721 1.00 96.19 268 PHE A O 1
ATOM 2054 N N . ILE A 1 269 ? -30.527 -5.380 11.878 1.00 94.25 269 ILE A N 1
ATOM 2055 C CA . ILE A 1 269 ? -31.464 -6.374 12.399 1.00 94.25 269 ILE A CA 1
ATOM 2056 C C . ILE A 1 269 ? -32.564 -5.620 13.146 1.00 94.25 269 ILE A C 1
ATOM 2058 O O . ILE A 1 269 ? -32.318 -5.067 14.214 1.00 94.25 269 ILE A O 1
ATOM 2062 N N . GLY A 1 270 ? -33.764 -5.556 12.572 1.00 89.62 270 GLY A N 1
ATOM 2063 C CA . GLY A 1 270 ? -34.891 -4.821 13.155 1.00 89.62 270 GLY A CA 1
ATOM 2064 C C . GLY A 1 270 ? -35.760 -5.647 14.097 1.00 89.62 270 GLY A C 1
ATOM 2065 O O . GLY A 1 270 ? -36.338 -5.085 15.016 1.00 89.62 270 GLY A O 1
ATOM 2066 N N . GLU A 1 271 ? -35.858 -6.966 13.888 1.00 86.69 271 GLU A N 1
ATOM 2067 C CA . GLU A 1 271 ? -36.715 -7.880 14.680 1.00 86.69 271 GLU A CA 1
ATOM 2068 C C . GLU A 1 271 ? -38.177 -7.405 14.824 1.00 86.69 271 GLU A C 1
ATOM 2070 O O . GLU A 1 271 ? -38.855 -7.736 15.792 1.00 86.69 271 GLU A O 1
ATOM 2075 N N . GLY A 1 272 ? -38.683 -6.635 13.852 1.00 74.06 272 GLY A N 1
ATOM 2076 C CA . GLY A 1 272 ? -40.044 -6.091 13.888 1.00 74.06 272 GLY A CA 1
ATOM 2077 C C . GLY A 1 272 ? -40.232 -4.877 14.805 1.00 74.06 272 GLY A C 1
ATOM 2078 O O . GLY A 1 272 ? -41.370 -4.473 15.028 1.00 74.06 272 GLY A O 1
ATOM 2079 N N . VAL A 1 273 ? -39.152 -4.286 15.327 1.00 85.56 273 VAL A N 1
ATOM 2080 C CA . VAL A 1 273 ? -39.207 -3.006 16.047 1.00 85.56 273 VAL A CA 1
ATOM 2081 C C . VAL A 1 273 ? -39.521 -1.874 15.064 1.00 85.56 273 VAL A C 1
ATOM 2083 O O . VAL A 1 273 ? -38.844 -1.705 14.045 1.00 85.56 273 VAL A O 1
ATOM 2086 N N . GLU A 1 274 ? -40.560 -1.097 15.379 1.00 87.06 274 GLU A N 1
ATOM 2087 C CA . GLU A 1 274 ? -40.996 0.049 14.575 1.00 87.06 274 GLU A CA 1
ATOM 2088 C C . GLU A 1 274 ? -39.877 1.095 14.467 1.00 87.06 274 GLU A C 1
ATOM 2090 O O . GLU A 1 274 ? -39.140 1.367 15.417 1.00 87.06 274 GLU A O 1
ATOM 2095 N N . GLY A 1 275 ? -39.739 1.698 13.287 1.00 87.69 275 GLY A N 1
ATOM 2096 C CA . GLY A 1 275 ? -38.751 2.753 13.068 1.00 87.69 275 GLY A CA 1
ATOM 2097 C C . GLY A 1 275 ? -37.324 2.255 12.815 1.00 87.69 275 GLY A C 1
ATOM 2098 O O . GLY A 1 275 ? -36.429 3.081 12.627 1.00 87.69 275 GLY A O 1
ATOM 2099 N N . CYS A 1 276 ? -37.084 0.941 12.746 1.00 91.56 276 CYS A N 1
ATOM 2100 C CA . CYS A 1 276 ? -35.804 0.384 12.306 1.00 91.56 276 CYS A CA 1
ATOM 2101 C C . CYS A 1 276 ? -35.596 0.575 10.797 1.00 91.56 276 CYS A C 1
ATOM 2103 O O . CYS A 1 276 ? -36.169 -0.150 9.985 1.00 91.56 276 CYS A O 1
ATOM 2105 N N . GLY A 1 277 ? -34.763 1.550 10.424 1.00 89.56 277 GLY A N 1
ATOM 2106 C CA . GLY A 1 277 ? -34.496 1.937 9.041 1.00 89.56 277 GLY A CA 1
ATOM 2107 C C . GLY A 1 277 ? -33.128 1.496 8.509 1.00 89.56 277 GLY A C 1
ATOM 2108 O O . GLY A 1 277 ? -32.285 0.959 9.223 1.00 89.56 277 GLY A O 1
ATOM 2109 N N . GLY A 1 278 ? -32.913 1.730 7.211 1.00 93.38 278 GLY A N 1
ATOM 2110 C CA . GLY A 1 278 ? -31.670 1.399 6.510 1.00 93.38 278 GLY A CA 1
ATOM 2111 C C . GLY A 1 278 ? -30.713 2.584 6.369 1.00 93.38 278 GLY A C 1
ATOM 2112 O O . GLY A 1 278 ? -30.276 3.192 7.350 1.00 93.38 278 GLY A O 1
ATOM 2113 N N . VAL A 1 279 ? -30.371 2.917 5.122 1.00 97.12 279 VAL A N 1
ATOM 2114 C CA . VAL A 1 279 ? -29.369 3.935 4.783 1.00 97.12 279 VAL A CA 1
ATOM 2115 C C . VAL A 1 279 ? -30.023 5.131 4.094 1.00 97.12 279 VAL A C 1
ATOM 2117 O O . VAL A 1 279 ? -30.718 5.002 3.083 1.00 97.12 279 VAL A O 1
ATOM 2120 N N . ARG A 1 280 ? -29.760 6.331 4.617 1.00 95.56 280 ARG A N 1
ATOM 2121 C CA . ARG A 1 280 ? -30.243 7.600 4.055 1.00 95.56 280 ARG A CA 1
ATOM 2122 C C . ARG A 1 280 ? -29.077 8.416 3.519 1.00 95.56 280 ARG A C 1
ATOM 2124 O O . ARG A 1 280 ? -28.098 8.608 4.233 1.00 95.56 280 ARG A O 1
ATOM 2131 N N . VAL A 1 281 ? -29.175 8.934 2.295 1.00 93.31 281 VAL A N 1
ATOM 2132 C CA . VAL A 1 281 ? -28.040 9.584 1.622 1.00 93.31 281 VAL A CA 1
ATOM 2133 C C . VAL A 1 281 ? -28.363 10.906 0.943 1.00 93.31 281 VAL A C 1
ATOM 2135 O O . VAL A 1 281 ? -29.468 11.154 0.452 1.00 93.31 281 VAL A O 1
ATOM 2138 N N . THR A 1 282 ? -27.335 11.749 0.927 1.00 91.81 282 THR A N 1
ATOM 2139 C CA . THR A 1 282 ? -27.215 13.051 0.266 1.00 91.81 282 THR A CA 1
ATOM 2140 C C . THR A 1 282 ? -25.785 13.141 -0.269 1.00 91.81 282 THR A C 1
ATOM 2142 O O . THR A 1 282 ? -24.919 12.471 0.285 1.00 91.81 282 THR A O 1
ATOM 2145 N N . GLY A 1 283 ? -25.514 13.979 -1.271 1.00 89.81 283 GLY A N 1
ATOM 2146 C CA . GLY A 1 283 ? -24.153 14.149 -1.794 1.00 89.81 283 GLY A CA 1
ATOM 2147 C C . GLY A 1 283 ? -23.698 13.063 -2.773 1.00 89.81 283 GLY A C 1
ATOM 2148 O O . GLY A 1 283 ? -24.452 12.162 -3.130 1.00 89.81 283 GLY A O 1
ATOM 2149 N N . MET A 1 284 ? -22.463 13.195 -3.254 1.00 88.25 284 MET A N 1
ATOM 2150 C CA . MET A 1 284 ? -21.972 12.480 -4.431 1.00 88.25 284 MET A CA 1
ATOM 2151 C C . MET A 1 284 ? -20.924 11.401 -4.136 1.00 88.25 284 MET A C 1
ATOM 2153 O O . MET A 1 284 ? -20.252 11.429 -3.100 1.00 88.25 284 MET A O 1
ATOM 2157 N N . ASP A 1 285 ? -20.757 10.495 -5.103 1.00 83.25 285 ASP A N 1
ATOM 2158 C CA . ASP A 1 285 ? -19.697 9.481 -5.199 1.00 83.25 285 ASP A CA 1
ATOM 2159 C C . ASP A 1 285 ? -19.685 8.468 -4.040 1.00 83.25 285 ASP A C 1
ATOM 2161 O O . ASP A 1 285 ? -18.636 7.997 -3.595 1.00 83.25 285 ASP A O 1
ATOM 2165 N N . HIS A 1 286 ? -20.860 8.145 -3.508 1.00 91.06 286 HIS A N 1
ATOM 2166 C CA . HIS A 1 286 ? -20.999 7.190 -2.412 1.00 91.06 286 HIS A CA 1
ATOM 2167 C C . HIS A 1 286 ? -20.973 5.737 -2.895 1.00 91.06 286 HIS A C 1
ATOM 2169 O O . HIS A 1 286 ? -21.419 5.422 -4.001 1.00 91.06 286 HIS A O 1
ATOM 2175 N N . ARG A 1 287 ? -20.509 4.830 -2.030 1.00 86.25 287 ARG A N 1
ATOM 2176 C CA . ARG A 1 287 ? -20.606 3.377 -2.240 1.00 86.25 287 ARG A CA 1
ATOM 2177 C C . ARG A 1 287 ? -21.302 2.725 -1.057 1.00 86.25 287 ARG A C 1
ATOM 2179 O O . ARG A 1 287 ? -20.924 2.965 0.087 1.00 86.25 287 ARG A O 1
ATOM 2186 N N . ILE A 1 288 ? -22.323 1.927 -1.338 1.00 96.31 288 ILE A N 1
ATOM 2187 C CA . ILE A 1 288 ? -23.116 1.204 -0.346 1.00 96.31 288 ILE A CA 1
ATOM 2188 C C . ILE A 1 288 ? -23.175 -0.253 -0.796 1.00 96.31 288 ILE A C 1
ATOM 2190 O O . ILE A 1 288 ? -23.961 -0.597 -1.686 1.00 96.31 288 ILE A O 1
ATOM 2194 N N . THR A 1 289 ? -22.297 -1.090 -0.245 1.00 83.94 289 THR A N 1
ATOM 2195 C CA . THR A 1 289 ? -22.061 -2.430 -0.794 1.00 83.94 289 THR A CA 1
ATOM 2196 C C . THR A 1 289 ? -21.992 -3.541 0.241 1.00 83.94 289 THR A C 1
ATOM 2198 O O . THR A 1 289 ? -21.452 -3.349 1.326 1.00 83.94 289 THR A O 1
ATOM 2201 N N . GLY A 1 290 ? -22.510 -4.722 -0.098 1.00 83.31 290 GLY A N 1
ATOM 2202 C CA . GLY A 1 290 ? -22.380 -5.919 0.745 1.00 83.31 290 GLY A CA 1
ATOM 2203 C C . GLY A 1 290 ? -23.122 -5.856 2.085 1.00 83.31 290 GLY A C 1
ATOM 2204 O O . GLY A 1 290 ? -22.894 -6.696 2.949 1.00 83.31 290 GLY A O 1
ATOM 2205 N N . ASN A 1 291 ? -23.992 -4.863 2.300 1.00 95.25 291 ASN A N 1
ATOM 2206 C CA . ASN A 1 291 ? -24.712 -4.718 3.563 1.00 95.25 291 ASN A CA 1
ATOM 2207 C C . ASN A 1 291 ? -25.881 -5.707 3.641 1.00 95.25 291 ASN A C 1
ATOM 2209 O O . ASN A 1 291 ? -26.524 -6.018 2.633 1.00 95.25 291 ASN A O 1
ATOM 2213 N N . TYR A 1 292 ? -26.183 -6.149 4.856 1.00 94.25 292 TYR A N 1
ATOM 2214 C CA . TYR A 1 292 ? -27.260 -7.076 5.157 1.00 94.25 292 TYR A CA 1
ATOM 2215 C C . TYR A 1 292 ? -28.320 -6.400 6.026 1.00 94.25 292 TYR A C 1
ATOM 2217 O O . TYR A 1 292 ? -28.008 -5.853 7.079 1.00 94.25 292 TYR A O 1
ATOM 2225 N N . PHE A 1 293 ? -29.580 -6.459 5.613 1.00 94.81 293 PHE A N 1
ATOM 2226 C CA . PHE A 1 293 ? -30.713 -5.867 6.318 1.00 94.81 293 PHE A CA 1
ATOM 2227 C C . PHE A 1 293 ? -31.765 -6.944 6.567 1.00 94.81 293 PHE A C 1
ATOM 2229 O O . PHE A 1 293 ? -32.143 -7.652 5.638 1.00 94.81 293 PHE A O 1
ATOM 2236 N N . SER A 1 294 ? -32.262 -7.062 7.794 1.00 93.25 294 SER A N 1
ATOM 2237 C CA . SER A 1 294 ? -33.242 -8.076 8.177 1.00 93.25 294 SER A CA 1
ATOM 2238 C C . SER A 1 294 ? -34.332 -7.500 9.064 1.00 93.25 294 SER A C 1
ATOM 2240 O O . SER A 1 294 ? -34.035 -6.863 10.075 1.00 93.25 294 SER A O 1
ATOM 2242 N N . GLY A 1 295 ? -35.592 -7.748 8.705 1.00 90.19 295 GLY A N 1
ATOM 2243 C CA . GLY A 1 295 ? -36.752 -7.383 9.519 1.00 90.19 295 GLY A CA 1
ATOM 2244 C C . GLY A 1 295 ? -36.887 -5.878 9.742 1.00 90.19 295 GLY A C 1
ATOM 2245 O O . GLY A 1 295 ? -37.259 -5.465 10.838 1.00 90.19 295 GLY A O 1
ATOM 2246 N N . LEU A 1 296 ? -36.511 -5.073 8.743 1.00 90.62 296 LEU A N 1
ATOM 2247 C CA . LEU A 1 296 ? -36.607 -3.614 8.796 1.00 90.62 296 LEU A CA 1
ATOM 2248 C C . LEU A 1 296 ? -37.924 -3.105 8.212 1.00 90.62 296 LEU A C 1
ATOM 2250 O O . LEU A 1 296 ? -38.521 -3.726 7.323 1.00 90.62 296 LEU A O 1
ATOM 2254 N N . GLU A 1 297 ? -38.304 -1.909 8.647 1.00 84.00 297 GLU A N 1
ATOM 2255 C CA . GLU A 1 297 ? -39.415 -1.146 8.096 1.00 84.00 297 GLU A CA 1
ATOM 2256 C C . GLU A 1 297 ? -38.899 0.055 7.289 1.00 84.00 297 GLU A C 1
ATOM 2258 O O . GLU A 1 297 ? -37.857 0.653 7.570 1.00 84.00 297 GLU A O 1
ATOM 2263 N N . ALA A 1 298 ? -39.627 0.421 6.238 1.00 79.94 298 ALA A N 1
ATOM 2264 C CA . ALA A 1 298 ? -39.315 1.578 5.414 1.00 79.94 298 ALA A CA 1
ATOM 2265 C C . ALA A 1 298 ? -39.468 2.906 6.173 1.00 79.94 298 ALA A C 1
ATOM 2267 O O . ALA A 1 298 ? -40.519 3.544 6.177 1.00 79.94 298 ALA A O 1
ATOM 2268 N N . VAL A 1 299 ? -38.362 3.391 6.721 1.00 80.31 299 VAL A N 1
ATOM 2269 C CA . VAL A 1 299 ? -38.278 4.681 7.409 1.00 80.31 299 VAL A CA 1
ATOM 2270 C C . VAL A 1 299 ? -37.819 5.788 6.454 1.00 80.31 299 VAL A C 1
ATOM 2272 O O . VAL A 1 299 ? -37.121 5.545 5.475 1.00 80.31 299 VAL A O 1
ATOM 2275 N N . ALA A 1 300 ? -38.235 7.040 6.684 1.00 79.25 300 ALA A N 1
ATOM 2276 C CA . ALA A 1 300 ? -37.898 8.188 5.822 1.00 79.25 300 ALA A CA 1
ATOM 2277 C C . ALA A 1 300 ? -38.254 7.989 4.327 1.00 79.25 300 ALA A C 1
ATOM 2279 O O . ALA A 1 300 ? -37.646 8.589 3.427 1.00 79.25 300 ALA A O 1
ATOM 2280 N N . GLY A 1 301 ? -39.274 7.169 4.069 1.00 79.31 301 GLY A N 1
ATOM 2281 C CA . GLY A 1 301 ? -39.815 6.876 2.748 1.00 79.31 301 GLY A CA 1
ATOM 2282 C C . GLY A 1 301 ? -39.247 5.631 2.068 1.00 79.31 301 GLY A C 1
ATOM 2283 O O . GLY A 1 301 ? -39.807 5.278 1.033 1.00 79.31 301 GLY A O 1
ATOM 2284 N N . GLY A 1 302 ? -38.205 4.981 2.605 1.00 88.81 302 GLY A N 1
ATOM 2285 C CA . GLY A 1 302 ? -37.656 3.723 2.078 1.00 88.81 302 GLY A CA 1
ATOM 2286 C C . GLY A 1 302 ? -36.404 3.232 2.816 1.00 88.81 302 GLY A C 1
ATOM 2287 O O . GLY A 1 302 ? -35.719 4.038 3.441 1.00 88.81 302 GLY A O 1
ATOM 2288 N N . ILE A 1 303 ? -36.075 1.936 2.706 1.00 93.75 303 ILE A N 1
ATOM 2289 C CA . ILE A 1 303 ? -34.840 1.362 3.290 1.00 93.75 303 ILE A CA 1
ATOM 2290 C C . ILE A 1 303 ? -33.597 2.084 2.767 1.00 93.75 303 ILE A C 1
ATOM 2292 O O . ILE A 1 303 ? -32.717 2.449 3.545 1.00 93.75 303 ILE A O 1
ATOM 2296 N N . PHE A 1 304 ? -33.561 2.346 1.461 1.00 94.88 304 PHE A N 1
ATOM 2297 C CA . PHE A 1 304 ? -32.616 3.266 0.843 1.00 94.88 304 PHE A CA 1
ATOM 2298 C C . PHE A 1 304 ? -33.327 4.571 0.489 1.00 94.88 304 PHE A C 1
ATOM 2300 O O . PHE A 1 304 ? -34.149 4.625 -0.431 1.00 94.88 304 PHE A O 1
ATOM 2307 N N . SER A 1 305 ? -33.004 5.642 1.215 1.00 93.31 305 SER A N 1
ATOM 2308 C CA . SER A 1 305 ? -33.627 6.959 1.037 1.00 93.31 305 SER A CA 1
ATOM 2309 C C . SER A 1 305 ? -32.630 7.959 0.453 1.00 93.31 305 SER A C 1
ATOM 2311 O O . SER A 1 305 ? -31.708 8.411 1.133 1.00 93.31 305 SER A O 1
ATOM 2313 N N . LEU A 1 306 ? -32.806 8.302 -0.824 1.00 92.31 306 LEU A N 1
ATOM 2314 C CA . LEU A 1 306 ? -31.947 9.198 -1.598 1.00 92.31 306 LEU A CA 1
ATOM 2315 C C . LEU A 1 306 ? -32.629 10.564 -1.711 1.00 92.31 306 LEU A C 1
ATOM 2317 O O . LEU A 1 306 ? -33.685 10.717 -2.338 1.00 92.31 306 LEU A O 1
ATOM 2321 N N . LYS A 1 307 ? -32.038 11.574 -1.079 1.00 88.62 307 LYS A N 1
ATOM 2322 C CA . LYS A 1 307 ? -32.610 12.924 -1.003 1.00 88.62 307 LYS A CA 1
ATOM 2323 C C . LYS A 1 307 ? -32.422 13.694 -2.314 1.00 88.62 307 LYS A C 1
ATOM 2325 O O . LYS A 1 307 ? -31.434 13.507 -3.018 1.00 88.62 307 LYS A O 1
ATOM 2330 N N . SER A 1 308 ? -33.353 14.601 -2.614 1.00 86.50 308 SER A N 1
ATOM 2331 C CA . SER A 1 308 ? -33.109 15.638 -3.627 1.00 86.50 308 SER A CA 1
ATOM 2332 C C . SER A 1 308 ? -32.114 16.666 -3.095 1.00 86.50 308 SER A C 1
ATOM 2334 O O . SER A 1 308 ? -32.157 17.023 -1.913 1.00 86.50 308 SER A O 1
ATOM 2336 N N . GLY A 1 309 ? -31.254 17.162 -3.978 1.00 82.88 309 GLY A N 1
ATOM 2337 C CA . GLY A 1 309 ? -30.461 18.352 -3.729 1.00 82.88 309 GLY A CA 1
ATOM 2338 C C . GLY A 1 309 ? -31.338 19.600 -3.716 1.00 82.88 309 GLY A C 1
ATOM 2339 O O . GLY A 1 309 ? -32.357 19.659 -4.402 1.00 82.88 309 GLY A O 1
ATOM 2340 N N . VAL A 1 310 ? -30.941 20.601 -2.940 1.00 78.75 310 VAL A N 1
ATOM 2341 C CA . VAL A 1 310 ? -31.624 21.898 -2.849 1.00 78.75 310 VAL A CA 1
ATOM 2342 C C . VAL A 1 310 ? -30.589 22.986 -3.106 1.00 78.75 310 VAL A C 1
ATOM 2344 O O . VAL A 1 310 ? -29.534 22.973 -2.471 1.00 78.75 310 VAL A O 1
ATOM 2347 N N . ALA A 1 311 ? -30.876 23.922 -4.015 1.00 64.12 311 ALA A N 1
ATOM 2348 C CA . ALA A 1 311 ? -29.968 25.028 -4.324 1.00 64.12 311 ALA A CA 1
ATOM 2349 C C . ALA A 1 311 ? -29.590 25.831 -3.057 1.00 64.12 311 ALA A C 1
ATOM 2351 O O . ALA A 1 311 ? -30.462 26.333 -2.343 1.00 64.12 311 ALA A O 1
ATOM 2352 N N . GLY A 1 312 ? -28.285 25.956 -2.779 1.00 62.88 312 GLY A N 1
ATOM 2353 C CA . GLY A 1 312 ? -27.731 26.781 -1.697 1.00 62.88 312 GLY A CA 1
ATOM 2354 C C . GLY A 1 312 ? -26.668 26.093 -0.823 1.00 62.88 312 GLY A C 1
ATOM 2355 O O . GLY A 1 312 ? -26.682 24.883 -0.608 1.00 62.88 312 GLY A O 1
ATOM 2356 N N . ASN A 1 313 ? -25.768 26.896 -0.243 1.00 54.00 313 ASN A N 1
ATOM 2357 C CA . ASN A 1 313 ? -24.615 26.429 0.553 1.00 54.00 313 ASN A CA 1
ATOM 2358 C C . ASN A 1 313 ? -24.816 26.572 2.081 1.00 54.00 313 ASN A C 1
ATOM 2360 O O . ASN A 1 313 ? -23.855 26.545 2.848 1.00 54.00 313 ASN A O 1
ATOM 2364 N N . GLY A 1 314 ? -26.057 26.787 2.530 1.00 56.00 314 GLY A N 1
ATOM 2365 C CA . GLY A 1 314 ? -26.389 27.089 3.925 1.00 56.00 314 GLY A CA 1
ATOM 2366 C C . GLY A 1 314 ? -26.485 25.868 4.849 1.00 56.00 314 GLY A C 1
ATOM 2367 O O . GLY A 1 314 ? -26.608 24.719 4.423 1.00 56.00 314 GLY A O 1
ATOM 2368 N N . ARG A 1 315 ? -26.487 26.121 6.164 1.00 55.78 315 ARG A N 1
ATOM 2369 C CA . ARG A 1 315 ? -26.750 25.100 7.190 1.00 55.78 315 ARG A CA 1
ATOM 2370 C C . ARG A 1 315 ? -28.135 24.490 6.947 1.00 55.78 315 ARG A C 1
ATOM 2372 O O . ARG A 1 315 ? -29.130 25.198 6.975 1.00 55.78 315 ARG A O 1
ATOM 2379 N N . GLY A 1 316 ? -28.182 23.180 6.717 1.00 60.12 316 GLY A N 1
ATOM 2380 C CA . GLY A 1 316 ? -29.427 22.456 6.454 1.00 60.12 316 GLY A CA 1
ATOM 2381 C C . GLY A 1 316 ? -29.662 22.084 4.990 1.00 60.12 316 GLY A C 1
ATOM 2382 O O . GLY A 1 316 ? -30.458 21.171 4.770 1.00 60.12 316 GLY A O 1
ATOM 2383 N N . SER A 1 317 ? -28.925 22.662 4.026 1.00 69.88 317 SER A N 1
ATOM 2384 C CA . SER A 1 317 ? -29.049 22.269 2.616 1.00 69.88 317 SER A CA 1
ATOM 2385 C C . SER A 1 317 ? -28.632 20.811 2.384 1.00 69.88 317 SER A C 1
ATOM 2387 O O . SER A 1 317 ? -27.887 20.201 3.172 1.00 69.88 317 SER A O 1
ATOM 2389 N N . TYR A 1 318 ? -29.184 20.237 1.318 1.00 81.25 318 TYR A N 1
ATOM 2390 C CA . TYR A 1 318 ? -28.915 18.882 0.860 1.00 81.25 318 TYR A CA 1
ATOM 2391 C C . TYR A 1 318 ? -28.175 18.968 -0.470 1.00 81.25 318 TYR A C 1
ATOM 2393 O O . TYR A 1 318 ? -28.663 19.601 -1.404 1.00 81.25 318 TYR A O 1
ATOM 2401 N N . ALA A 1 319 ? -27.001 18.345 -0.550 1.00 85.69 319 ALA A N 1
ATOM 2402 C CA . ALA A 1 319 ? -26.323 18.167 -1.825 1.00 85.69 319 ALA A CA 1
ATOM 2403 C C . ALA A 1 319 ? -27.067 17.113 -2.655 1.00 85.69 319 ALA A C 1
ATOM 2405 O O . ALA A 1 319 ? -27.573 16.130 -2.099 1.00 85.69 319 ALA A O 1
ATOM 2406 N N . GLN A 1 320 ? -27.123 17.325 -3.971 1.00 88.00 320 GLN A N 1
ATOM 2407 C CA . GLN A 1 320 ? -27.686 16.358 -4.911 1.00 88.00 320 GLN A CA 1
ATOM 2408 C C . GLN A 1 320 ? -26.990 15.009 -4.738 1.00 88.00 320 GLN A C 1
ATOM 2410 O O . GLN A 1 320 ? -25.773 14.949 -4.559 1.00 88.00 320 GLN A O 1
ATOM 2415 N N . VAL A 1 321 ? -27.778 13.935 -4.767 1.00 90.62 321 VAL A N 1
ATOM 2416 C CA . VAL A 1 321 ? -27.222 12.588 -4.830 1.00 90.62 321 VAL A CA 1
ATOM 2417 C C . VAL A 1 321 ? -26.752 12.324 -6.253 1.00 90.62 321 VAL A C 1
ATOM 2419 O O . VAL A 1 321 ? -27.575 12.331 -7.165 1.00 90.62 321 VAL A O 1
ATOM 2422 N N . SER A 1 322 ? -25.459 12.082 -6.450 1.00 87.56 322 SER A N 1
ATOM 2423 C CA . SER A 1 322 ? -24.919 11.729 -7.766 1.00 87.56 322 SER A CA 1
ATOM 2424 C C . SER A 1 322 ? -23.831 10.658 -7.693 1.00 87.56 322 SER A C 1
ATOM 2426 O O . SER A 1 322 ? -23.156 10.524 -6.674 1.00 87.56 322 SER A O 1
ATOM 2428 N N . ASN A 1 323 ? -23.678 9.865 -8.760 1.00 80.88 323 ASN A N 1
ATOM 2429 C CA . ASN A 1 323 ? -22.638 8.828 -8.889 1.00 80.88 323 ASN A CA 1
ATOM 2430 C C . ASN A 1 323 ? -22.631 7.802 -7.735 1.00 80.88 323 ASN A C 1
ATOM 2432 O O . ASN A 1 323 ? -21.578 7.382 -7.253 1.00 80.88 323 ASN A O 1
ATOM 2436 N N . LEU A 1 324 ? -23.811 7.421 -7.248 1.00 89.06 324 LEU A N 1
ATOM 2437 C CA . LEU A 1 324 ? -23.958 6.455 -6.158 1.00 89.06 324 LEU A CA 1
ATOM 2438 C C . LEU A 1 324 ? -23.902 5.022 -6.696 1.00 89.06 324 LEU A C 1
ATOM 2440 O O . LEU A 1 324 ? -24.620 4.684 -7.637 1.00 89.06 324 LEU A O 1
ATOM 2444 N N . VAL A 1 325 ? -23.133 4.161 -6.029 1.00 84.12 325 VAL A N 1
ATOM 2445 C CA . VAL A 1 325 ? -23.148 2.708 -6.247 1.00 84.12 325 VAL A CA 1
ATOM 2446 C C . VAL A 1 325 ? -23.841 2.011 -5.080 1.00 84.12 325 VAL A C 1
ATOM 2448 O O . VAL A 1 325 ? -23.421 2.142 -3.931 1.00 84.12 325 VAL A O 1
ATOM 2451 N N . LEU A 1 326 ? -24.876 1.236 -5.393 1.00 92.75 326 LEU A N 1
ATOM 2452 C CA . LEU A 1 326 ? -25.618 0.357 -4.490 1.00 92.75 326 LEU A CA 1
ATOM 2453 C C . LEU A 1 326 ? -25.506 -1.079 -5.011 1.00 92.75 326 LEU A C 1
ATOM 2455 O O . LEU A 1 326 ? -26.253 -1.470 -5.910 1.00 92.75 326 LEU A O 1
ATOM 2459 N N . ALA A 1 327 ? -24.564 -1.860 -4.486 1.00 82.81 327 ALA A N 1
ATOM 2460 C CA . ALA A 1 327 ? -24.275 -3.186 -5.032 1.00 82.81 327 ALA A CA 1
ATOM 2461 C C . ALA A 1 327 ? -24.188 -4.291 -3.980 1.00 82.81 327 ALA A C 1
ATOM 2463 O O . ALA A 1 327 ? -23.777 -4.051 -2.852 1.00 82.81 327 ALA A O 1
ATOM 2464 N N . ASP A 1 328 ? -24.560 -5.514 -4.350 1.00 85.12 328 ASP A N 1
ATOM 2465 C CA . ASP A 1 328 ? -24.346 -6.710 -3.521 1.00 85.12 328 ASP A CA 1
ATOM 2466 C C . ASP A 1 328 ? -25.026 -6.670 -2.138 1.00 85.12 328 ASP A C 1
ATOM 2468 O O . ASP A 1 328 ? -24.673 -7.435 -1.245 1.00 85.12 328 ASP A O 1
ATOM 2472 N N . ASN A 1 329 ? -26.028 -5.809 -1.933 1.00 95.00 329 ASN A N 1
ATOM 2473 C CA . ASN A 1 329 ? -26.743 -5.729 -0.658 1.00 95.00 329 ASN A CA 1
ATOM 2474 C C . ASN A 1 329 ? -27.849 -6.787 -0.588 1.00 95.00 329 ASN A C 1
ATOM 2476 O O . ASN A 1 329 ? -28.498 -7.090 -1.596 1.00 95.00 329 ASN A O 1
ATOM 2480 N N . THR A 1 330 ? -28.082 -7.332 0.604 1.00 94.44 330 THR A N 1
ATOM 2481 C CA . THR A 1 330 ? -29.135 -8.320 0.862 1.00 94.44 330 THR A CA 1
ATOM 2482 C C . THR A 1 330 ? -30.138 -7.780 1.869 1.00 94.44 330 THR A C 1
ATOM 2484 O O . THR A 1 330 ? -29.767 -7.355 2.957 1.00 94.44 330 THR A O 1
ATOM 2487 N N . LEU A 1 331 ? -31.412 -7.777 1.500 1.00 95.06 331 LEU A N 1
ATOM 2488 C CA . LEU A 1 331 ? -32.519 -7.268 2.294 1.00 95.06 331 LEU A CA 1
ATOM 2489 C C . LEU A 1 331 ? -33.524 -8.405 2.494 1.00 95.06 331 LEU A C 1
ATOM 2491 O O . LEU A 1 331 ? -34.001 -8.973 1.513 1.00 95.06 331 LEU A O 1
ATOM 2495 N N . ILE A 1 332 ? -33.848 -8.743 3.741 1.00 91.75 332 ILE A N 1
ATOM 2496 C CA . ILE A 1 332 ? -34.713 -9.874 4.091 1.00 91.75 332 ILE A CA 1
ATOM 2497 C C . ILE A 1 332 ? -35.821 -9.445 5.035 1.00 91.75 332 ILE A C 1
ATOM 2499 O O . ILE A 1 332 ? -35.588 -8.733 6.006 1.00 91.75 332 ILE A O 1
ATOM 2503 N N . GLY A 1 333 ? -37.043 -9.907 4.771 1.00 88.88 333 GLY A N 1
ATOM 2504 C CA . GLY A 1 333 ? -38.172 -9.632 5.655 1.00 88.88 333 GLY A CA 1
ATOM 2505 C C . GLY A 1 333 ? -38.514 -8.147 5.721 1.00 88.88 333 GLY A C 1
ATOM 2506 O O . GLY A 1 333 ? -38.878 -7.654 6.785 1.00 88.88 333 GLY A O 1
ATOM 2507 N N . ILE A 1 334 ? -38.331 -7.423 4.614 1.00 90.62 334 ILE A N 1
ATOM 2508 C CA . ILE A 1 334 ? -38.591 -5.986 4.573 1.00 90.62 334 ILE A CA 1
ATOM 2509 C C . ILE A 1 334 ? -40.090 -5.718 4.466 1.00 90.62 334 ILE A C 1
ATOM 2511 O O . ILE A 1 334 ? -40.783 -6.336 3.652 1.00 90.62 334 ILE A O 1
ATOM 2515 N N . SER A 1 335 ? -40.556 -4.729 5.227 1.00 85.25 335 SER A N 1
ATOM 2516 C CA . SER A 1 335 ? -41.900 -4.160 5.099 1.00 85.25 335 SER A CA 1
ATOM 2517 C C . SER A 1 335 ? -41.836 -2.724 4.564 1.00 85.25 335 SER A C 1
ATOM 2519 O O . SER A 1 335 ? -41.037 -1.906 5.022 1.00 85.25 335 SER A O 1
ATOM 2521 N N . GLY A 1 336 ? -42.683 -2.401 3.581 1.00 86.75 336 GLY A N 1
ATOM 2522 C CA . GLY A 1 336 ? -42.761 -1.064 2.979 1.00 86.75 336 GLY A CA 1
ATOM 2523 C C . GLY A 1 336 ? -41.866 -0.851 1.747 1.00 86.75 336 GLY A C 1
ATOM 2524 O O . GLY A 1 336 ? -41.596 -1.769 0.976 1.00 86.75 336 GLY A O 1
ATOM 2525 N N . HIS A 1 337 ? -41.478 0.402 1.493 1.00 90.44 337 HIS A N 1
ATOM 2526 C CA . HIS A 1 337 ? -40.712 0.797 0.306 1.00 90.44 337 HIS A CA 1
ATOM 2527 C C . HIS A 1 337 ? -39.227 0.400 0.410 1.00 90.44 337 HIS A C 1
ATOM 2529 O O . HIS A 1 337 ? -38.549 0.741 1.380 1.00 90.44 337 HIS A O 1
ATOM 2535 N N . LEU A 1 338 ? -38.684 -0.238 -0.629 1.00 93.25 338 LEU A N 1
ATOM 2536 C CA . LEU A 1 338 ? -37.253 -0.546 -0.731 1.00 93.25 338 LEU A CA 1
ATOM 2537 C C . LEU A 1 338 ? -36.446 0.719 -1.028 1.00 93.25 338 LEU A C 1
ATOM 2539 O O . LEU A 1 338 ? -35.467 1.019 -0.346 1.00 93.25 338 LEU A O 1
ATOM 2543 N N . PHE A 1 339 ? -36.898 1.486 -2.021 1.00 92.44 339 PHE A N 1
ATOM 2544 C CA . PHE A 1 339 ? -36.198 2.672 -2.495 1.00 92.44 339 PHE A CA 1
ATOM 2545 C C . PHE A 1 339 ? -37.093 3.900 -2.493 1.00 92.44 339 PHE A C 1
ATOM 2547 O O . PHE A 1 339 ? -38.236 3.879 -2.966 1.00 92.44 339 PHE A O 1
ATOM 2554 N N . ARG A 1 340 ? -36.514 5.013 -2.047 1.00 91.12 340 ARG A N 1
ATOM 2555 C CA . ARG A 1 340 ? -37.093 6.343 -2.172 1.00 91.12 340 ARG A CA 1
ATOM 2556 C C . ARG A 1 340 ? -36.116 7.282 -2.853 1.00 91.12 340 ARG A C 1
ATOM 2558 O O . ARG A 1 340 ? -35.147 7.718 -2.243 1.00 91.12 340 ARG A O 1
ATOM 2565 N N . PHE A 1 341 ? -36.423 7.658 -4.085 1.00 88.69 341 PHE A N 1
ATOM 2566 C CA . PHE A 1 341 ? -35.641 8.598 -4.874 1.00 88.69 341 PHE A CA 1
ATOM 2567 C C . PHE A 1 341 ? -36.236 10.004 -4.816 1.00 88.69 341 PHE A C 1
ATOM 2569 O O . PHE A 1 341 ? -37.446 10.200 -4.946 1.00 88.69 341 PHE A O 1
ATOM 2576 N N . GLY A 1 342 ? -35.371 10.999 -4.642 1.00 78.44 342 GLY A N 1
ATOM 2577 C CA . GLY A 1 342 ? -35.731 12.407 -4.761 1.00 78.44 342 GLY A CA 1
ATOM 2578 C C . GLY A 1 342 ? -36.693 12.893 -3.678 1.00 78.44 342 GLY A C 1
ATOM 2579 O O . GLY A 1 342 ? -37.613 13.660 -3.964 1.00 78.44 342 GLY A O 1
ATOM 2580 N N . ASN A 1 343 ? -36.527 12.435 -2.431 1.00 76.50 343 ASN A N 1
ATOM 2581 C CA . ASN A 1 343 ? -37.364 12.911 -1.330 1.00 76.50 343 ASN A CA 1
ATOM 2582 C C . ASN A 1 343 ? -36.862 14.247 -0.762 1.00 76.50 343 ASN A C 1
ATOM 2584 O O . ASN A 1 343 ? -35.709 14.379 -0.348 1.00 76.50 343 ASN A O 1
ATOM 2588 N N . GLY A 1 344 ? -37.751 15.223 -0.642 1.00 66.56 344 GLY A N 1
ATOM 2589 C CA . GLY A 1 344 ? -37.462 16.566 -0.147 1.00 66.56 344 GLY A CA 1
ATOM 2590 C C . GLY A 1 344 ? -38.512 17.537 -0.668 1.00 66.56 344 GLY A C 1
ATOM 2591 O O . GLY A 1 344 ? -39.014 17.355 -1.772 1.00 66.56 344 GLY A O 1
ATOM 2592 N N . HIS A 1 345 ? -38.878 18.525 0.140 1.00 58.88 345 HIS A N 1
ATOM 2593 C CA . HIS A 1 345 ? -39.856 19.535 -0.235 1.00 58.88 345 HIS A CA 1
ATOM 2594 C C . HIS A 1 345 ? -39.384 20.886 0.292 1.00 58.88 345 HIS A C 1
ATOM 2596 O O . HIS A 1 345 ? -39.317 21.081 1.502 1.00 58.88 345 HIS A O 1
ATOM 2602 N N . GLU A 1 346 ? -39.038 21.787 -0.621 1.00 64.06 346 GLU A N 1
ATOM 2603 C CA . GLU A 1 346 ? -38.927 23.218 -0.349 1.00 64.06 346 GLU A CA 1
ATOM 2604 C C . GLU A 1 346 ? -39.737 23.936 -1.439 1.00 64.06 346 GLU A C 1
ATOM 2606 O O . GLU A 1 346 ? -39.278 23.971 -2.580 1.00 64.06 346 GLU A O 1
ATOM 2611 N N . PRO A 1 347 ? -40.952 24.439 -1.131 1.00 58.06 347 PRO A N 1
ATOM 2612 C CA . PRO A 1 347 ? -41.884 24.992 -2.122 1.00 58.06 347 PRO A CA 1
ATOM 2613 C C . PRO A 1 347 ? -41.292 26.096 -3.007 1.00 58.06 347 PRO A C 1
ATOM 2615 O O . PRO A 1 347 ? -41.750 26.302 -4.125 1.00 58.06 347 PRO A O 1
ATOM 2618 N N . GLU A 1 348 ? -40.281 26.800 -2.499 1.00 66.12 348 GLU A N 1
ATOM 2619 C CA . GLU A 1 348 ? -39.705 27.999 -3.109 1.00 66.12 348 GLU A CA 1
ATOM 2620 C C . GLU A 1 348 ? -38.358 27.752 -3.813 1.00 66.12 348 GLU A C 1
ATOM 2622 O O . GLU A 1 348 ? -37.755 28.697 -4.319 1.00 66.12 348 GLU A O 1
ATOM 2627 N N . LYS A 1 349 ? -37.847 26.508 -3.848 1.00 67.62 349 LYS A N 1
ATOM 2628 C CA . LYS A 1 349 ? -36.526 26.196 -4.423 1.00 67.62 349 LYS A CA 1
ATOM 2629 C C . LYS A 1 349 ? -36.572 25.093 -5.467 1.00 67.62 349 LYS A C 1
ATOM 2631 O O . LYS A 1 349 ? -37.274 24.094 -5.326 1.00 67.62 349 LYS A O 1
ATOM 2636 N N . GLU A 1 350 ? -35.729 25.249 -6.482 1.00 73.00 350 GLU A N 1
ATOM 2637 C CA . GLU A 1 350 ? -35.462 24.194 -7.452 1.00 73.00 350 GLU A CA 1
ATOM 2638 C C . GLU A 1 350 ? -34.805 22.984 -6.764 1.00 73.00 350 GLU A C 1
ATOM 2640 O O . GLU A 1 350 ? -33.866 23.121 -5.968 1.00 73.00 350 GLU A O 1
ATOM 2645 N N . LEU A 1 351 ? -35.334 21.792 -7.057 1.00 77.38 351 LEU A N 1
ATOM 2646 C CA . LEU A 1 351 ? -34.870 20.524 -6.505 1.00 77.38 351 LEU A CA 1
ATOM 2647 C C . LEU A 1 351 ? -34.056 19.757 -7.549 1.00 77.38 351 LEU A C 1
ATOM 2649 O O . LEU A 1 351 ? -34.578 19.375 -8.596 1.00 77.38 351 LEU A O 1
ATOM 2653 N N . PHE A 1 352 ? -32.809 19.438 -7.214 1.00 83.38 352 PHE A N 1
ATOM 2654 C CA . PHE A 1 352 ? -31.937 18.601 -8.036 1.00 83.38 352 PHE A CA 1
ATOM 2655 C C . PHE A 1 352 ? -32.183 17.128 -7.715 1.00 83.38 352 PHE A C 1
ATOM 2657 O O . PHE A 1 352 ? -31.932 16.663 -6.600 1.00 83.38 352 PHE A O 1
ATOM 2664 N N . ARG A 1 353 ? -32.717 16.372 -8.672 1.00 83.88 353 ARG A N 1
ATOM 2665 C CA . ARG A 1 353 ? -33.040 14.951 -8.467 1.00 83.88 353 ARG A CA 1
ATOM 2666 C C . ARG A 1 353 ? -31.774 14.085 -8.444 1.00 83.88 353 ARG A C 1
ATOM 2668 O O . ARG A 1 353 ? -30.777 14.478 -9.042 1.00 83.88 353 ARG A O 1
ATOM 2675 N N . PRO A 1 354 ? -31.801 12.904 -7.798 1.00 87.69 354 PRO A N 1
ATOM 2676 C CA . PRO A 1 354 ? -30.685 11.970 -7.866 1.00 87.69 354 PRO A CA 1
ATOM 2677 C C . PRO A 1 354 ? -30.298 11.607 -9.306 1.00 87.69 354 PRO A C 1
ATOM 2679 O O . PRO A 1 354 ? -31.181 11.353 -10.133 1.00 87.69 354 PRO A O 1
ATOM 2682 N N . GLU A 1 355 ? -28.997 11.548 -9.589 1.00 86.62 355 GLU A N 1
ATOM 2683 C CA . GLU A 1 355 ? -28.465 11.229 -10.918 1.00 86.62 355 GLU A CA 1
ATOM 2684 C C . GLU A 1 355 ? -27.319 10.209 -10.904 1.00 86.62 355 GLU A C 1
ATOM 2686 O O . GLU A 1 355 ? -26.656 10.022 -9.890 1.00 86.62 355 GLU A O 1
ATOM 2691 N N . ASN A 1 356 ? -27.074 9.542 -12.034 1.00 81.50 356 ASN A N 1
ATOM 2692 C CA . ASN A 1 356 ? -26.002 8.551 -12.202 1.00 81.50 356 ASN A CA 1
ATOM 2693 C C . ASN A 1 356 ? -25.950 7.507 -11.074 1.00 81.50 356 ASN A C 1
ATOM 2695 O O . ASN A 1 356 ? -24.920 7.304 -10.432 1.00 81.50 356 ASN A O 1
ATOM 2699 N N . ILE A 1 357 ? -27.079 6.862 -10.800 1.00 88.00 357 ILE A N 1
ATOM 2700 C CA . ILE A 1 357 ? -27.181 5.847 -9.752 1.00 88.00 357 ILE A CA 1
ATOM 2701 C C . ILE A 1 357 ? -27.006 4.467 -10.381 1.00 88.00 357 ILE A C 1
ATOM 2703 O O . ILE A 1 357 ? -27.722 4.125 -11.318 1.00 88.00 357 ILE A O 1
ATOM 2707 N N . SER A 1 358 ? -26.090 3.659 -9.857 1.00 84.69 358 SER A N 1
ATOM 2708 C CA . SER A 1 358 ? -25.905 2.266 -10.266 1.00 84.69 358 SER A CA 1
ATOM 2709 C C . SER A 1 358 ? -26.386 1.337 -9.160 1.00 84.69 358 SER A C 1
ATOM 2711 O O . SER A 1 358 ? -25.867 1.375 -8.043 1.00 84.69 358 SER A O 1
ATOM 2713 N N . LEU A 1 359 ? -27.385 0.510 -9.464 1.00 91.00 359 LEU A N 1
ATOM 2714 C CA . LEU A 1 359 ? -27.902 -0.517 -8.569 1.00 91.00 359 LEU A CA 1
ATOM 2715 C C . LEU A 1 359 ? -27.672 -1.882 -9.193 1.00 91.00 359 LEU A C 1
ATOM 2717 O O . LEU A 1 359 ? -28.255 -2.195 -10.235 1.00 91.00 359 LEU A O 1
ATOM 2721 N N . SER A 1 360 ? -26.844 -2.709 -8.560 1.00 82.88 360 SER A N 1
ATOM 2722 C CA . SER A 1 360 ? -26.510 -4.012 -9.128 1.00 82.88 360 SER A CA 1
ATOM 2723 C C . SER A 1 360 ? -26.433 -5.151 -8.125 1.00 82.88 360 SER A C 1
ATOM 2725 O O . SER A 1 360 ? -26.009 -4.977 -6.991 1.00 82.88 360 SER A O 1
ATOM 2727 N N . ASN A 1 361 ? -26.848 -6.342 -8.550 1.00 84.56 361 ASN A N 1
ATOM 2728 C CA . ASN A 1 361 ? -26.706 -7.574 -7.774 1.00 84.56 361 ASN A CA 1
ATOM 2729 C C . ASN A 1 361 ? -27.307 -7.519 -6.350 1.00 84.56 361 ASN A C 1
ATOM 2731 O O . ASN A 1 361 ? -26.821 -8.184 -5.432 1.00 84.56 361 ASN A O 1
ATOM 2735 N N . ASN A 1 362 ? -28.357 -6.722 -6.129 1.00 93.75 362 ASN A N 1
ATOM 2736 C CA . ASN A 1 362 ? -29.043 -6.662 -4.837 1.00 93.75 362 ASN A CA 1
ATOM 2737 C C . ASN A 1 362 ? -30.142 -7.736 -4.757 1.00 93.75 362 ASN A C 1
ATOM 2739 O O . ASN A 1 362 ? -30.881 -7.938 -5.724 1.00 93.75 362 ASN A O 1
ATOM 2743 N N . LEU A 1 363 ? -30.268 -8.386 -3.597 1.00 95.38 363 LEU A N 1
ATOM 2744 C CA . LEU A 1 363 ? -31.324 -9.356 -3.288 1.00 95.38 363 LEU A CA 1
ATOM 2745 C C . LEU A 1 363 ? -32.285 -8.749 -2.268 1.00 95.38 363 LEU A C 1
ATOM 2747 O O . LEU A 1 363 ? -31.844 -8.343 -1.196 1.00 95.38 363 LEU A O 1
ATOM 2751 N N . MET A 1 364 ? -33.578 -8.683 -2.581 1.00 96.19 364 MET A N 1
ATOM 2752 C CA . MET A 1 364 ? -34.559 -7.971 -1.758 1.00 96.19 364 MET A CA 1
ATOM 2753 C C . MET A 1 364 ? -35.831 -8.797 -1.568 1.00 96.19 364 MET A C 1
ATOM 2755 O O . MET A 1 364 ? -36.648 -8.902 -2.475 1.00 96.19 364 MET A O 1
ATOM 2759 N N . LEU A 1 365 ? -36.008 -9.375 -0.382 1.00 94.25 365 LEU A N 1
ATOM 2760 C CA . LEU A 1 365 ? -37.186 -10.153 -0.004 1.00 94.25 365 LEU A CA 1
ATOM 2761 C C . LEU A 1 365 ? -38.155 -9.255 0.767 1.00 94.25 365 LEU A C 1
ATOM 2763 O O . LEU A 1 365 ? -37.863 -8.821 1.888 1.00 94.25 365 LEU A O 1
ATOM 2767 N N . VAL A 1 366 ? -39.318 -9.007 0.171 1.00 91.75 366 VAL A N 1
ATOM 2768 C CA . VAL A 1 366 ? -40.369 -8.150 0.727 1.00 91.75 366 VAL A CA 1
ATOM 2769 C C . VAL A 1 366 ? -41.520 -9.032 1.198 1.00 91.75 366 VAL A C 1
ATOM 2771 O O . VAL A 1 366 ? -42.152 -9.722 0.399 1.00 91.75 366 VAL A O 1
ATOM 2774 N N . THR A 1 367 ? -41.785 -9.032 2.503 1.00 86.06 367 THR A N 1
ATOM 2775 C CA . THR A 1 367 ? -42.800 -9.902 3.125 1.00 86.06 367 THR A CA 1
ATOM 2776 C C . THR A 1 367 ? -44.201 -9.307 3.070 1.00 86.06 367 THR A C 1
ATOM 2778 O O . THR A 1 367 ? -45.164 -10.048 2.892 1.00 86.06 367 THR A O 1
ATOM 2781 N N . SER A 1 368 ? -44.302 -7.981 3.159 1.00 82.81 368 SER A N 1
ATOM 2782 C CA . SER A 1 368 ? -45.560 -7.229 3.086 1.00 82.81 368 SER A CA 1
ATOM 2783 C C . SER A 1 368 ? -45.412 -6.097 2.065 1.00 82.81 368 SER A C 1
ATOM 2785 O O . SER A 1 368 ? -45.116 -4.958 2.449 1.00 82.81 368 SER A O 1
ATOM 2787 N N . PRO A 1 369 ? -45.520 -6.394 0.753 1.00 84.12 369 PRO A N 1
ATOM 2788 C CA . PRO A 1 369 ? -45.261 -5.399 -0.274 1.00 84.12 369 PRO A CA 1
ATOM 2789 C C . PRO A 1 369 ? -46.326 -4.290 -0.258 1.00 84.12 369 PRO A C 1
ATOM 2791 O O . PRO A 1 369 ? -47.523 -4.581 -0.281 1.00 84.12 369 PRO A O 1
ATOM 2794 N N . PRO A 1 370 ? -45.927 -3.005 -0.242 1.00 86.69 370 PRO A N 1
ATOM 2795 C CA . PRO A 1 370 ? -46.840 -1.908 -0.551 1.00 86.69 370 PRO A CA 1
ATOM 2796 C C . PRO A 1 370 ? -47.229 -1.937 -2.038 1.00 86.69 370 PRO A C 1
ATOM 2798 O O . PRO A 1 370 ? -46.601 -2.619 -2.841 1.00 86.69 370 PRO A O 1
ATOM 2801 N N . ALA A 1 371 ? -48.180 -1.085 -2.438 1.00 85.69 371 ALA A N 1
ATOM 2802 C CA . ALA A 1 371 ? -48.545 -0.914 -3.852 1.00 85.69 371 ALA A CA 1
ATOM 2803 C C . ALA A 1 371 ? -47.360 -0.528 -4.765 1.00 85.69 371 ALA A C 1
ATOM 2805 O O . ALA A 1 371 ? -47.423 -0.740 -5.969 1.00 85.69 371 ALA A O 1
ATOM 2806 N N . LYS A 1 372 ? -46.301 0.078 -4.204 1.00 88.75 372 LYS A N 1
ATOM 2807 C CA . LYS A 1 372 ? -45.035 0.352 -4.899 1.00 88.75 372 LYS A CA 1
ATOM 2808 C C . LYS A 1 372 ? -43.855 0.152 -3.971 1.00 88.75 372 LYS A C 1
ATOM 2810 O O . LYS A 1 372 ? -43.785 0.833 -2.946 1.00 88.75 372 LYS A O 1
ATOM 2815 N N . VAL A 1 373 ? -42.900 -0.695 -4.322 1.00 91.19 373 VAL A N 1
ATOM 2816 C CA . VAL A 1 373 ? -41.635 -0.857 -3.587 1.00 91.19 373 VAL A CA 1
ATOM 2817 C C . VAL A 1 373 ? -40.591 0.178 -4.004 1.00 91.19 373 VAL A C 1
ATOM 2819 O O . VAL A 1 373 ? -39.665 0.456 -3.239 1.00 91.19 373 VAL A O 1
ATOM 2822 N N . ILE A 1 374 ? -40.774 0.811 -5.164 1.00 90.81 374 ILE A N 1
ATOM 2823 C CA . ILE A 1 374 ? -39.912 1.869 -5.684 1.00 90.81 374 ILE A CA 1
ATOM 2824 C C . ILE A 1 374 ? -40.710 3.184 -5.778 1.00 90.81 374 ILE A C 1
ATOM 2826 O O . ILE A 1 374 ? -41.691 3.297 -6.509 1.00 90.81 374 ILE A O 1
ATOM 2830 N N . ARG A 1 375 ? -40.308 4.229 -5.037 1.00 87.56 375 ARG A N 1
ATOM 2831 C CA . ARG A 1 375 ? -40.987 5.544 -5.066 1.00 87.56 375 ARG A CA 1
ATOM 2832 C C . ARG A 1 375 ? -40.056 6.695 -5.413 1.00 87.56 375 ARG A C 1
ATOM 2834 O O . ARG A 1 375 ? -38.931 6.751 -4.936 1.00 87.56 375 ARG A O 1
ATOM 2841 N N . GLY A 1 376 ? -40.584 7.685 -6.132 1.00 77.00 376 GLY A N 1
ATOM 2842 C CA . GLY A 1 376 ? -39.851 8.888 -6.539 1.00 77.00 376 GLY A CA 1
ATOM 2843 C C . GLY A 1 376 ? -40.011 9.181 -8.029 1.00 77.00 376 GLY A C 1
ATOM 2844 O O . GLY A 1 376 ? -40.427 8.305 -8.781 1.00 77.00 376 GLY A O 1
ATOM 2845 N N . GLY A 1 377 ? -39.734 10.420 -8.446 1.00 60.97 377 GLY A N 1
ATOM 2846 C CA . GLY A 1 377 ? -39.777 10.829 -9.854 1.00 60.97 377 GLY A CA 1
ATOM 2847 C C . GLY A 1 377 ? -38.388 10.798 -10.493 1.00 60.97 377 GLY A C 1
ATOM 2848 O O . GLY A 1 377 ? -37.461 11.401 -9.958 1.00 60.97 377 GLY A O 1
ATOM 2849 N N . TYR A 1 378 ? -38.264 10.138 -11.646 1.00 60.41 378 TYR A N 1
ATOM 2850 C CA . TYR A 1 378 ? -37.020 9.970 -12.411 1.00 60.41 378 TYR A CA 1
ATOM 2851 C C . TYR A 1 378 ? -36.954 10.920 -13.611 1.00 60.41 378 TYR A C 1
ATOM 2853 O O . TYR A 1 378 ? -37.982 11.414 -14.074 1.00 60.41 378 TYR A O 1
ATOM 2861 N N . GLY A 1 379 ? -35.754 11.132 -14.147 1.00 51.22 379 GLY A N 1
ATOM 2862 C CA . GLY A 1 379 ? -35.570 11.096 -15.598 1.00 51.22 379 GLY A CA 1
ATOM 2863 C C . GLY A 1 379 ? -35.071 9.690 -15.937 1.00 51.22 379 GLY A C 1
ATOM 2864 O O . GLY A 1 379 ? -34.187 9.189 -15.253 1.00 51.22 379 GLY A O 1
ATOM 2865 N N . SER A 1 380 ? -35.629 9.012 -16.938 1.00 46.81 380 SER A N 1
ATOM 2866 C CA . SER A 1 380 ? -35.306 7.609 -17.270 1.00 46.81 380 SER A CA 1
ATOM 2867 C C . SER A 1 380 ? -33.847 7.354 -17.696 1.00 46.81 380 SER A C 1
ATOM 2869 O O . SER A 1 380 ? -33.470 6.209 -17.915 1.00 46.81 380 SER A O 1
ATOM 2871 N N . GLN A 1 381 ? -33.012 8.394 -17.783 1.00 52.47 381 GLN A N 1
ATOM 2872 C CA . GLN A 1 381 ? -31.603 8.319 -18.180 1.00 52.47 381 GLN A CA 1
ATOM 2873 C C . GLN A 1 381 ? -30.610 8.329 -16.999 1.00 52.47 381 GLN A C 1
ATOM 2875 O O . GLN A 1 381 ? -29.406 8.352 -17.234 1.00 52.47 381 GLN A O 1
ATOM 2880 N N . THR A 1 382 ? -31.071 8.311 -15.739 1.00 69.94 382 THR A N 1
ATOM 2881 C CA . THR A 1 382 ? -30.191 8.539 -14.574 1.00 69.94 382 THR A CA 1
ATOM 2882 C C . THR A 1 382 ? -29.976 7.356 -13.625 1.00 69.94 382 THR A C 1
ATOM 2884 O O . THR A 1 382 ? -29.140 7.466 -12.729 1.00 69.94 382 THR A O 1
ATOM 2887 N N . ILE A 1 383 ? -30.681 6.231 -13.788 1.00 83.56 383 ILE A N 1
ATOM 2888 C CA . ILE A 1 383 ? -30.520 5.045 -12.928 1.00 83.56 383 ILE A CA 1
ATOM 2889 C C . ILE A 1 383 ? -30.265 3.803 -13.776 1.00 83.56 383 ILE A C 1
ATOM 2891 O O . ILE A 1 383 ? -31.051 3.475 -14.662 1.00 83.56 383 ILE A O 1
ATOM 2895 N N . GLN A 1 384 ? -29.183 3.099 -13.469 1.00 83.69 384 GLN A N 1
ATOM 2896 C CA . GLN A 1 384 ? -28.792 1.845 -14.095 1.00 83.69 384 GLN A CA 1
ATOM 2897 C C . GLN A 1 384 ? -29.093 0.691 -13.144 1.00 83.69 384 GLN A C 1
ATOM 2899 O O . GLN A 1 384 ? -28.534 0.620 -12.050 1.00 83.69 384 GLN A O 1
ATOM 2904 N N . TRP A 1 385 ? -29.958 -0.220 -13.575 1.00 88.19 385 TRP A N 1
ATOM 2905 C CA . TRP A 1 385 ? -30.276 -1.445 -12.851 1.00 88.19 385 TRP A CA 1
ATOM 2906 C C . TRP A 1 385 ? -29.604 -2.628 -13.547 1.00 88.19 385 TRP A C 1
ATOM 2908 O O . TRP A 1 385 ? -29.724 -2.780 -14.762 1.00 88.19 385 TRP A O 1
ATOM 2918 N N . ALA A 1 386 ? -28.915 -3.482 -12.794 1.00 81.06 386 ALA A N 1
ATOM 2919 C CA . ALA A 1 386 ? -28.285 -4.679 -13.342 1.00 81.06 386 ALA A CA 1
ATOM 2920 C C . ALA A 1 386 ? -28.364 -5.864 -12.373 1.00 81.06 386 ALA A C 1
ATOM 2922 O O . ALA A 1 386 ? -27.817 -5.822 -11.277 1.00 81.06 386 ALA A O 1
ATOM 2923 N N . ASN A 1 387 ? -28.993 -6.961 -12.794 1.00 87.19 387 ASN A N 1
ATOM 2924 C CA . ASN A 1 387 ? -29.049 -8.210 -12.026 1.00 87.19 387 ASN A CA 1
ATOM 2925 C C . ASN A 1 387 ? -29.602 -8.062 -10.589 1.00 87.19 387 ASN A C 1
ATOM 2927 O O . ASN A 1 387 ? -29.127 -8.717 -9.666 1.00 87.19 387 ASN A O 1
ATOM 2931 N N . ASN A 1 388 ? -30.584 -7.188 -10.366 1.00 93.31 388 ASN A N 1
ATOM 2932 C CA . ASN A 1 388 ? -31.261 -7.113 -9.069 1.00 93.31 388 ASN A CA 1
ATOM 2933 C C . ASN A 1 388 ? -32.417 -8.116 -9.025 1.00 93.31 388 ASN A C 1
ATOM 2935 O O . ASN A 1 388 ? -33.051 -8.376 -10.049 1.00 93.31 388 ASN A O 1
ATOM 2939 N N . VAL A 1 389 ? -32.716 -8.643 -7.841 1.00 96.56 389 VAL A N 1
ATOM 2940 C CA . VAL A 1 389 ? -33.839 -9.560 -7.621 1.00 96.56 389 VAL A CA 1
ATOM 2941 C C . VAL A 1 389 ? -34.707 -9.037 -6.486 1.00 96.56 389 VAL A C 1
ATOM 2943 O O . VAL A 1 389 ? -34.221 -8.819 -5.375 1.00 96.56 389 VAL A O 1
ATOM 2946 N N . ILE A 1 390 ? -35.995 -8.859 -6.767 1.00 97.06 390 ILE A N 1
ATOM 2947 C CA . ILE A 1 390 ? -37.035 -8.615 -5.771 1.00 97.06 390 ILE A CA 1
ATOM 2948 C C . ILE A 1 390 ? -37.854 -9.894 -5.648 1.00 97.06 390 ILE A C 1
ATOM 2950 O O . ILE A 1 390 ? -38.388 -10.384 -6.637 1.00 97.06 390 ILE A O 1
ATOM 2954 N N . VAL A 1 391 ? -37.958 -10.426 -4.435 1.00 96.19 391 VAL A N 1
ATOM 2955 C CA . VAL A 1 391 ? -38.795 -11.583 -4.117 1.00 96.19 391 VAL A CA 1
ATOM 2956 C C . VAL A 1 391 ? -39.993 -11.090 -3.314 1.00 96.19 391 VAL A C 1
ATOM 2958 O O . VAL A 1 391 ? -39.827 -10.650 -2.175 1.00 96.19 391 VAL A O 1
ATOM 2961 N N . ALA A 1 392 ? -41.188 -11.125 -3.902 1.00 94.06 392 ALA A N 1
ATOM 2962 C CA . ALA A 1 392 ? -42.406 -10.626 -3.263 1.00 94.06 392 ALA A CA 1
ATOM 2963 C C . ALA A 1 392 ? -43.655 -11.348 -3.790 1.00 94.06 392 ALA A C 1
ATOM 2965 O O . ALA A 1 392 ? -43.882 -11.425 -4.996 1.00 94.06 392 ALA A O 1
ATOM 2966 N N . LYS A 1 393 ? -44.511 -11.834 -2.883 1.00 90.56 393 LYS A N 1
ATOM 2967 C CA . LYS A 1 393 ? -45.829 -12.387 -3.241 1.00 90.56 393 LYS A CA 1
ATOM 2968 C C . LYS A 1 393 ? -46.867 -11.268 -3.299 1.00 90.56 393 LYS A C 1
ATOM 2970 O O . LYS A 1 393 ? -47.010 -10.523 -2.337 1.00 90.56 393 LYS A O 1
ATOM 2975 N N . GLY A 1 394 ? -47.617 -11.186 -4.400 1.00 85.50 394 GLY A N 1
ATOM 2976 C CA . GLY A 1 394 ? -48.728 -10.236 -4.547 1.00 85.50 394 GLY A CA 1
ATOM 2977 C C . GLY A 1 394 ? -48.323 -8.788 -4.852 1.00 85.50 394 GLY A C 1
ATOM 2978 O O . GLY A 1 394 ? -49.148 -7.894 -4.688 1.00 85.50 394 GLY A O 1
ATOM 2979 N N . LEU A 1 395 ? -47.079 -8.543 -5.284 1.00 90.69 395 LEU A N 1
ATOM 2980 C CA . LEU A 1 395 ? -46.652 -7.239 -5.795 1.00 90.69 395 LEU A CA 1
ATOM 2981 C C . LEU A 1 395 ? -47.028 -7.112 -7.280 1.00 90.69 395 LEU A C 1
ATOM 2983 O O . LEU A 1 395 ? -46.479 -7.828 -8.112 1.00 90.69 395 LEU A O 1
ATOM 2987 N N . ASP A 1 396 ? -47.934 -6.185 -7.590 1.00 87.50 396 ASP A N 1
ATOM 2988 C CA . ASP A 1 396 ? -48.386 -5.855 -8.951 1.00 87.50 396 ASP A CA 1
ATOM 2989 C C . ASP A 1 396 ? -47.804 -4.496 -9.394 1.00 87.50 396 ASP A C 1
ATOM 2991 O O . ASP A 1 396 ? -48.513 -3.517 -9.624 1.00 87.50 396 ASP A O 1
ATOM 2995 N N . GLU A 1 397 ? -46.470 -4.396 -9.400 1.00 89.94 397 GLU A N 1
ATOM 2996 C CA . GLU A 1 397 ? -45.726 -3.225 -9.882 1.00 89.94 397 GLU A CA 1
ATOM 2997 C C . GLU A 1 397 ? -44.846 -3.638 -11.069 1.00 89.94 397 GLU A C 1
ATOM 2999 O O . GLU A 1 397 ? -44.094 -4.610 -10.989 1.00 89.94 397 GLU A O 1
ATOM 3004 N N . GLU A 1 398 ? -44.910 -2.885 -12.169 1.00 89.06 398 GLU A N 1
ATOM 3005 C CA . GLU A 1 398 ? -44.035 -3.099 -13.323 1.00 89.06 398 GLU A CA 1
ATOM 3006 C C . GLU A 1 398 ? -42.582 -2.747 -12.964 1.00 89.06 398 GLU A C 1
ATOM 3008 O O . GLU A 1 398 ? -42.279 -1.629 -12.535 1.00 89.06 398 GLU A O 1
ATOM 3013 N N . MET A 1 399 ? -41.673 -3.711 -13.130 1.00 91.25 399 MET A N 1
ATOM 3014 C CA . MET A 1 399 ? -40.269 -3.546 -12.758 1.00 91.25 399 MET A CA 1
ATOM 3015 C C . MET A 1 399 ? -39.430 -2.926 -13.888 1.00 91.25 399 MET A C 1
ATOM 3017 O O . MET A 1 399 ? -39.558 -3.334 -15.043 1.00 91.25 399 MET A O 1
ATOM 3021 N N . PRO A 1 400 ? -38.494 -2.008 -13.574 1.00 88.50 400 PRO A N 1
ATOM 3022 C CA . PRO A 1 400 ? -37.483 -1.556 -14.524 1.00 88.50 400 PRO A CA 1
ATOM 3023 C C . PRO A 1 400 ? -36.625 -2.702 -15.084 1.00 88.50 400 PRO A C 1
ATOM 3025 O O . PRO A 1 400 ? -36.279 -3.646 -14.368 1.00 88.50 400 PRO A O 1
ATOM 3028 N N . THR A 1 401 ? -36.178 -2.562 -16.336 1.00 87.62 401 THR A N 1
ATOM 3029 C CA . THR A 1 401 ? -35.179 -3.456 -16.945 1.00 87.62 401 THR A CA 1
ATOM 3030 C C . THR A 1 401 ? -33.944 -3.566 -16.054 1.00 87.62 401 THR A C 1
ATOM 3032 O O . THR A 1 401 ? -33.353 -2.550 -15.703 1.00 87.62 401 THR A O 1
ATOM 3035 N N . GLY A 1 402 ? -33.539 -4.795 -15.715 1.00 85.81 402 GLY A N 1
ATOM 3036 C CA . GLY A 1 402 ? -32.425 -5.067 -14.798 1.00 85.81 402 GLY A CA 1
ATOM 3037 C C . GLY A 1 402 ? -32.847 -5.436 -13.371 1.00 85.81 402 GLY A C 1
ATOM 3038 O O . GLY A 1 402 ? -31.976 -5.731 -12.545 1.00 85.81 402 GLY A O 1
ATOM 3039 N N . ILE A 1 403 ? -34.155 -5.464 -13.089 1.00 94.12 403 ILE A N 1
ATOM 3040 C CA . ILE A 1 403 ? -34.752 -6.062 -11.890 1.00 94.12 403 ILE A CA 1
ATOM 3041 C C . ILE A 1 403 ? -35.610 -7.266 -12.301 1.00 94.12 403 ILE A C 1
ATOM 3043 O O . ILE A 1 403 ? -36.482 -7.146 -13.158 1.00 94.12 403 ILE A O 1
ATOM 3047 N N . ARG A 1 404 ? -35.381 -8.422 -11.674 1.00 94.19 404 ARG A N 1
ATOM 3048 C CA . ARG A 1 404 ? -36.271 -9.588 -11.752 1.00 94.19 404 ARG A CA 1
ATOM 3049 C C . ARG A 1 404 ? -37.234 -9.568 -10.568 1.00 94.19 404 ARG A C 1
ATOM 3051 O O . ARG A 1 404 ? -36.775 -9.466 -9.431 1.00 94.19 404 ARG A O 1
ATOM 3058 N N . LEU A 1 405 ? -38.536 -9.657 -10.835 1.00 95.69 405 LEU A N 1
ATOM 3059 C CA . LEU A 1 405 ? -39.550 -9.917 -9.814 1.00 95.69 405 LEU A CA 1
ATOM 3060 C C . LEU A 1 405 ? -39.817 -11.421 -9.763 1.00 95.69 405 LEU A C 1
ATOM 3062 O O . LEU A 1 405 ? -40.219 -12.007 -10.763 1.00 95.69 405 LEU A O 1
ATOM 3066 N N . GLU A 1 406 ? -39.587 -12.027 -8.606 1.00 95.62 406 GLU A N 1
ATOM 3067 C CA . GLU A 1 406 ? -39.683 -13.467 -8.382 1.00 95.62 406 GLU A CA 1
ATOM 3068 C C . GLU A 1 406 ? -40.620 -13.767 -7.199 1.00 95.62 406 GLU A C 1
ATOM 3070 O O . GLU A 1 406 ? -40.817 -12.942 -6.303 1.00 95.62 406 GLU A O 1
ATOM 3075 N N . ILE A 1 407 ? -41.197 -14.970 -7.167 1.00 93.25 407 ILE A N 1
ATOM 3076 C CA . ILE A 1 407 ? -42.037 -15.438 -6.044 1.00 93.25 407 ILE A CA 1
ATOM 3077 C C . ILE A 1 407 ? -41.204 -16.198 -5.000 1.00 93.25 407 ILE A C 1
ATOM 3079 O O . ILE A 1 407 ? -41.559 -16.240 -3.820 1.00 93.25 407 ILE A O 1
ATOM 3083 N N . GLU A 1 408 ? -40.082 -16.774 -5.429 1.00 92.44 408 GLU A N 1
ATOM 3084 C CA . GLU A 1 408 ? -39.134 -17.512 -4.600 1.00 92.44 408 GLU A CA 1
ATOM 3085 C C . GLU A 1 408 ? -37.710 -17.020 -4.859 1.00 92.44 408 GLU A C 1
ATOM 3087 O O . GLU A 1 408 ? -37.415 -16.413 -5.884 1.00 92.44 408 GLU A O 1
ATOM 3092 N N . VAL A 1 409 ? -36.810 -17.280 -3.914 1.00 91.88 409 VAL A N 1
ATOM 3093 C CA . VAL A 1 409 ? -35.408 -16.865 -4.022 1.00 91.88 409 VAL A CA 1
ATOM 3094 C C . VAL A 1 409 ? -34.701 -17.742 -5.064 1.00 91.88 409 VAL A C 1
ATOM 3096 O O . VAL A 1 409 ? -34.637 -18.962 -4.866 1.00 91.88 409 VAL A O 1
ATOM 3099 N N . PRO A 1 410 ? -34.118 -17.163 -6.133 1.00 90.19 410 PRO A N 1
ATOM 3100 C CA . PRO A 1 410 ? -33.381 -17.938 -7.124 1.00 90.19 410 PRO A CA 1
ATOM 3101 C C . PRO A 1 410 ? -32.208 -18.697 -6.495 1.00 90.19 410 PRO A C 1
ATOM 3103 O O . PRO A 1 410 ? -31.585 -18.222 -5.540 1.00 90.19 410 PRO A O 1
ATOM 3106 N N . LYS A 1 411 ? -31.883 -19.880 -7.032 1.00 86.31 411 LYS A N 1
ATOM 3107 C CA . LYS A 1 411 ? -30.846 -20.772 -6.473 1.00 86.31 411 LYS A CA 1
ATOM 3108 C C . LYS A 1 411 ? -29.503 -20.066 -6.301 1.00 86.31 411 LYS A C 1
ATOM 3110 O O . LYS A 1 411 ? -28.836 -20.259 -5.289 1.00 86.31 411 LYS A O 1
ATOM 3115 N N . GLU A 1 412 ? -29.136 -19.213 -7.251 1.00 82.44 412 GLU A N 1
ATOM 3116 C CA . GLU A 1 412 ? -27.893 -18.448 -7.230 1.00 82.44 412 GLU A CA 1
ATOM 3117 C C . GLU A 1 412 ? -27.821 -17.428 -6.080 1.00 82.44 412 GLU A C 1
ATOM 3119 O O . GLU A 1 412 ? -26.727 -17.031 -5.700 1.00 82.44 412 GLU A O 1
ATOM 3124 N N . PHE A 1 413 ? -28.950 -17.063 -5.464 1.00 81.88 413 PHE A N 1
ATOM 3125 C CA . PHE A 1 413 ? -29.031 -16.131 -4.334 1.00 81.88 413 PHE A CA 1
ATOM 3126 C C . PHE A 1 413 ? -29.285 -16.810 -2.978 1.00 81.88 413 PHE A C 1
ATOM 3128 O O . PHE A 1 413 ? -29.182 -16.143 -1.950 1.00 81.88 413 PHE A O 1
ATOM 3135 N N . GLN A 1 414 ? -29.571 -18.118 -2.930 1.00 85.50 414 GLN A N 1
ATOM 3136 C CA . GLN A 1 414 ? -29.922 -18.806 -1.674 1.00 85.50 414 GLN A CA 1
ATOM 3137 C C . GLN A 1 414 ? -28.831 -18.716 -0.598 1.00 85.50 414 GLN A C 1
ATOM 3139 O O . GLN A 1 414 ? -29.145 -18.579 0.582 1.00 85.50 414 GLN A O 1
ATOM 3144 N N . HIS A 1 415 ? -27.557 -18.711 -0.998 1.00 79.50 415 HIS A N 1
ATOM 3145 C CA . HIS A 1 415 ? -26.416 -18.574 -0.086 1.00 79.50 415 HIS A CA 1
ATOM 3146 C C . HIS A 1 415 ? -26.374 -17.229 0.664 1.00 79.50 415 HIS A C 1
ATOM 3148 O O . HIS A 1 415 ? -25.633 -17.094 1.629 1.00 79.50 415 HIS A O 1
ATOM 3154 N N . ARG A 1 416 ? -27.165 -16.234 0.238 1.00 80.19 416 ARG A N 1
ATOM 3155 C CA . ARG A 1 416 ? -27.215 -14.888 0.828 1.00 80.19 416 ARG A CA 1
ATOM 3156 C C . ARG A 1 416 ? -28.345 -14.712 1.843 1.00 80.19 416 ARG A C 1
ATOM 3158 O O . ARG A 1 416 ? -28.495 -13.622 2.378 1.00 80.19 416 ARG A O 1
ATOM 3165 N N . LEU A 1 417 ? -29.166 -15.742 2.081 1.00 83.56 417 LEU A N 1
ATOM 3166 C CA . LEU A 1 417 ? -30.352 -15.649 2.946 1.00 83.56 417 LEU A CA 1
ATOM 3167 C C . LEU A 1 417 ? -30.055 -15.589 4.442 1.00 83.56 417 LEU A C 1
ATOM 3169 O O . LEU A 1 417 ? -30.944 -15.301 5.238 1.00 83.56 417 LEU A O 1
ATOM 3173 N N . GLN A 1 418 ? -28.824 -15.881 4.823 1.00 71.44 418 GLN A N 1
ATOM 3174 C CA . GLN A 1 418 ? -28.328 -15.591 6.152 1.00 71.44 418 GLN A CA 1
ATOM 3175 C C . GLN A 1 418 ? -27.347 -14.431 6.021 1.00 71.44 418 GLN A C 1
ATOM 3177 O O . GLN A 1 418 ? -26.694 -14.310 4.975 1.00 71.44 418 GLN A O 1
ATOM 3182 N N . PRO A 1 419 ? -27.222 -13.572 7.050 1.00 61.88 419 PRO A N 1
ATOM 3183 C CA . PRO A 1 419 ? -26.078 -12.689 7.081 1.00 61.88 419 PRO A CA 1
ATOM 3184 C C . PRO A 1 419 ? -24.851 -13.592 6.991 1.00 61.88 419 PRO A C 1
ATOM 3186 O O . PRO A 1 419 ? -24.858 -14.696 7.545 1.00 61.88 419 PRO A O 1
ATOM 3189 N N . ASN A 1 420 ? -23.779 -13.116 6.368 1.00 51.03 420 ASN A N 1
ATOM 3190 C CA . ASN A 1 420 ? -22.465 -13.597 6.770 1.00 51.03 420 ASN A CA 1
ATOM 3191 C C . ASN A 1 420 ? -22.289 -13.117 8.217 1.00 51.03 420 ASN A C 1
ATOM 3193 O O . ASN A 1 420 ? -21.711 -12.061 8.466 1.00 51.03 420 ASN A O 1
ATOM 3197 N N . VAL A 1 421 ? -22.940 -13.808 9.161 1.00 42.69 421 VAL A N 1
ATOM 3198 C CA . VAL A 1 421 ? -22.786 -13.572 10.584 1.00 42.69 421 VAL A CA 1
ATOM 3199 C C . VAL A 1 421 ? -21.338 -13.895 10.804 1.00 42.69 421 VAL A C 1
ATOM 3201 O O . VAL A 1 421 ? -20.934 -15.040 10.659 1.00 42.69 421 VAL A O 1
ATOM 3204 N N . LEU A 1 422 ? -20.550 -12.877 11.110 1.00 37.78 422 LEU A N 1
ATOM 3205 C CA . LEU A 1 422 ? -19.253 -13.127 11.683 1.00 37.78 422 LEU A CA 1
ATOM 3206 C C . LEU A 1 422 ? -19.527 -13.737 13.078 1.00 37.78 422 LEU A C 1
ATOM 3208 O O . LEU A 1 422 ? -19.647 -13.005 14.055 1.00 37.78 422 LEU A O 1
ATOM 3212 N N . THR A 1 423 ? -19.749 -15.054 13.200 1.00 36.44 423 THR A N 1
ATOM 3213 C CA . THR A 1 423 ? -19.648 -15.751 14.492 1.00 36.44 423 THR A CA 1
ATOM 3214 C C . THR A 1 423 ? -18.251 -15.520 15.071 1.00 36.44 423 THR A C 1
ATOM 3216 O O . THR A 1 423 ? -17.346 -15.147 14.342 1.00 36.44 423 THR A O 1
ATOM 3219 N N . ALA A 1 424 ? -17.991 -15.775 16.355 1.00 36.09 424 ALA A N 1
ATOM 3220 C CA . ALA A 1 424 ? -16.607 -15.721 16.858 1.00 36.09 424 ALA A CA 1
ATOM 3221 C C . ALA A 1 424 ? -15.639 -16.665 16.096 1.00 36.09 424 ALA A C 1
ATOM 3223 O O . ALA A 1 424 ? -14.431 -16.496 16.195 1.00 36.09 424 ALA A O 1
ATOM 3224 N N . SER A 1 425 ? -16.174 -17.640 15.347 1.00 32.03 425 SER A N 1
ATOM 3225 C CA . SER A 1 425 ? -15.460 -18.501 14.396 1.00 32.03 425 SER A CA 1
ATOM 3226 C C . SER A 1 425 ? -15.400 -17.967 12.952 1.00 32.03 425 SER A C 1
ATOM 3228 O O . SER A 1 425 ? -14.499 -18.362 12.218 1.00 32.03 425 SER A O 1
ATOM 3230 N N . ASP A 1 426 ? -16.318 -17.083 12.543 1.00 33.06 426 ASP A N 1
ATOM 3231 C CA . ASP A 1 426 ? -16.349 -16.431 11.217 1.00 33.06 426 ASP A CA 1
ATOM 3232 C C . ASP A 1 426 ? -15.719 -15.025 11.237 1.00 33.06 426 ASP A C 1
ATOM 3234 O O . ASP A 1 426 ? -15.226 -14.551 10.214 1.00 33.06 426 ASP A O 1
ATOM 3238 N N . VAL A 1 427 ? -15.614 -14.393 12.417 1.00 37.19 427 VAL A N 1
ATOM 3239 C CA . VAL A 1 427 ? -14.393 -13.692 12.819 1.00 37.19 427 VAL A CA 1
ATOM 3240 C C . VAL A 1 427 ? -13.322 -14.775 12.807 1.00 37.19 427 VAL A C 1
ATOM 3242 O O . VAL A 1 427 ? -12.905 -15.293 13.841 1.00 37.19 427 VAL A O 1
ATOM 3245 N N . GLY A 1 428 ? -12.880 -15.151 11.606 1.00 33.06 428 GLY A N 1
ATOM 3246 C CA . GLY A 1 428 ? -11.607 -15.822 11.467 1.00 33.06 428 GLY A CA 1
ATOM 3247 C C . GLY A 1 428 ? -10.577 -15.015 12.263 1.00 33.06 428 GLY A C 1
ATOM 3248 O O . GLY A 1 428 ? -10.793 -13.813 12.496 1.00 33.06 428 GLY A O 1
ATOM 3249 N N . PRO A 1 429 ? -9.470 -15.636 12.706 1.00 29.33 429 PRO A N 1
ATOM 3250 C CA . PRO A 1 429 ? -8.360 -14.864 13.265 1.00 29.33 429 PRO A CA 1
ATOM 3251 C C . PRO A 1 429 ? -8.181 -13.620 12.396 1.00 29.33 429 PRO A C 1
ATOM 3253 O O . PRO A 1 429 ? -8.236 -13.783 11.173 1.00 29.33 429 PRO A O 1
ATOM 3256 N N . ILE A 1 430 ? -8.118 -12.416 13.014 1.00 36.12 430 ILE A N 1
ATOM 3257 C CA . ILE A 1 430 ? -7.899 -11.113 12.340 1.00 36.12 430 ILE A CA 1
ATOM 3258 C C . ILE A 1 430 ? -7.161 -11.432 11.064 1.00 36.12 430 ILE A C 1
ATOM 3260 O O . ILE A 1 430 ? -6.040 -11.899 11.242 1.00 36.12 430 ILE A O 1
ATOM 3264 N N . LYS A 1 431 ? -7.790 -11.312 9.875 1.00 44.00 431 LYS A N 1
ATOM 3265 C CA . LYS A 1 431 ? -7.225 -11.866 8.632 1.00 44.00 431 LYS A CA 1
ATOM 3266 C C . LYS A 1 431 ? -5.747 -11.534 8.642 1.00 44.00 431 LYS A C 1
ATOM 3268 O O . LYS A 1 431 ? -5.420 -10.342 8.584 1.00 44.00 431 LYS A O 1
ATOM 3273 N N . GLU A 1 432 ? -4.916 -12.540 8.938 1.00 61.72 432 GLU A N 1
ATOM 3274 C CA . GLU A 1 432 ? -3.588 -12.225 9.447 1.00 61.72 432 GLU A CA 1
ATOM 3275 C C . GLU A 1 432 ? -2.923 -11.459 8.319 1.00 61.72 432 GLU A C 1
ATOM 3277 O O . GLU A 1 432 ? -2.995 -11.854 7.155 1.00 61.72 432 GLU A O 1
ATOM 3282 N N . ARG A 1 433 ? -2.419 -10.267 8.623 1.00 81.56 433 ARG A N 1
ATOM 3283 C CA . ARG A 1 433 ? -1.847 -9.427 7.580 1.00 81.56 433 ARG A CA 1
ATOM 3284 C C . ARG A 1 433 ? -0.664 -10.199 6.999 1.00 81.56 433 ARG A C 1
ATOM 3286 O O . ARG A 1 433 ? 0.200 -10.584 7.789 1.00 81.56 433 ARG A O 1
ATOM 3293 N N . PRO A 1 434 ? -0.623 -10.446 5.679 1.00 94.69 434 PRO A N 1
ATOM 3294 C CA . PRO A 1 434 ? 0.434 -11.261 5.114 1.00 94.69 434 PRO A CA 1
ATOM 3295 C C . PRO A 1 434 ? 1.767 -10.568 5.331 1.00 94.69 434 PRO A C 1
ATOM 3297 O O . PRO A 1 434 ? 1.852 -9.347 5.188 1.00 94.69 434 PRO A O 1
ATOM 3300 N N . ASN A 1 435 ? 2.832 -11.311 5.598 1.00 98.38 435 ASN A N 1
ATOM 3301 C CA . ASN A 1 435 ? 4.151 -10.722 5.397 1.00 98.38 435 ASN A CA 1
ATOM 3302 C C . ASN A 1 435 ? 4.343 -10.480 3.898 1.00 98.38 435 ASN A C 1
ATOM 3304 O O . ASN A 1 435 ? 3.856 -11.251 3.070 1.00 98.38 435 ASN A O 1
ATOM 3308 N N . ILE A 1 436 ? 5.034 -9.409 3.532 1.00 98.75 436 ILE A N 1
ATOM 3309 C CA . ILE A 1 436 ? 5.298 -9.072 2.132 1.00 98.75 436 ILE A CA 1
ATOM 3310 C C . ILE A 1 436 ? 6.810 -9.022 1.951 1.00 98.75 436 ILE A C 1
ATOM 3312 O O . ILE A 1 436 ? 7.492 -8.224 2.587 1.00 98.75 436 ILE A O 1
ATOM 3316 N N . VAL A 1 437 ? 7.347 -9.869 1.081 1.00 98.88 437 VAL A N 1
ATOM 3317 C CA . VAL A 1 437 ? 8.781 -9.959 0.799 1.00 98.88 437 VAL A CA 1
ATOM 3318 C C . VAL A 1 437 ? 9.004 -9.739 -0.688 1.00 98.88 437 VAL A C 1
ATOM 3320 O O . VAL A 1 437 ? 8.618 -10.562 -1.513 1.00 98.88 437 VAL A O 1
ATOM 3323 N N . VAL A 1 438 ? 9.645 -8.627 -1.033 1.00 98.88 438 VAL A N 1
ATOM 3324 C CA . VAL A 1 438 ? 10.067 -8.322 -2.403 1.00 98.88 438 VAL A CA 1
ATOM 3325 C C . VAL A 1 438 ? 11.568 -8.545 -2.495 1.00 98.88 438 VAL A C 1
ATOM 3327 O O . VAL A 1 438 ? 12.344 -7.790 -1.913 1.00 98.88 438 VAL A O 1
ATOM 3330 N N . ILE A 1 439 ? 11.971 -9.573 -3.236 1.00 98.88 439 ILE A N 1
ATOM 3331 C CA . ILE A 1 439 ? 13.364 -9.893 -3.538 1.00 98.88 439 ILE A CA 1
ATOM 3332 C C . ILE A 1 439 ? 13.681 -9.345 -4.930 1.00 98.88 439 ILE A C 1
ATOM 3334 O O . ILE A 1 439 ? 13.138 -9.816 -5.929 1.00 98.88 439 ILE A O 1
ATOM 3338 N N . LEU A 1 440 ? 14.548 -8.337 -4.994 1.00 98.75 440 LEU A N 1
ATOM 3339 C CA . LEU A 1 440 ? 14.895 -7.620 -6.219 1.00 98.75 440 LEU A CA 1
ATOM 3340 C C . LEU A 1 440 ? 16.364 -7.862 -6.592 1.00 98.75 440 LEU A C 1
ATOM 3342 O O . LEU A 1 440 ? 17.260 -7.259 -6.001 1.00 98.75 440 LEU A O 1
ATOM 3346 N N . ALA A 1 441 ? 16.600 -8.717 -7.585 1.00 98.62 441 ALA A N 1
ATOM 3347 C CA . ALA A 1 441 ? 17.894 -8.937 -8.230 1.00 98.62 441 ALA A CA 1
ATOM 3348 C C . ALA A 1 441 ? 18.342 -7.728 -9.075 1.00 98.62 441 ALA A C 1
ATOM 3350 O O . ALA A 1 441 ? 17.518 -6.926 -9.520 1.00 98.62 441 ALA A O 1
ATOM 3351 N N . ASP A 1 442 ? 19.640 -7.623 -9.350 1.00 96.75 442 ASP A N 1
ATOM 3352 C CA . ASP A 1 442 ? 20.271 -6.486 -10.038 1.00 96.75 442 ASP A CA 1
ATOM 3353 C C . ASP A 1 442 ? 21.005 -6.980 -11.293 1.00 96.75 442 ASP A C 1
ATOM 3355 O O . ASP A 1 442 ? 22.026 -7.652 -11.186 1.00 96.75 442 ASP A O 1
ATOM 3359 N N . ASP A 1 443 ? 20.485 -6.656 -12.479 1.00 96.06 443 ASP A N 1
ATOM 3360 C CA . ASP A 1 443 ? 20.970 -7.138 -13.792 1.00 96.06 443 ASP A CA 1
ATOM 3361 C C . ASP A 1 443 ? 20.790 -8.647 -14.050 1.00 96.06 443 ASP A C 1
ATOM 3363 O O . ASP A 1 443 ? 21.584 -9.260 -14.775 1.00 96.06 443 ASP A O 1
ATOM 3367 N N . LEU A 1 444 ? 19.748 -9.258 -13.481 1.00 98.38 444 LEU A N 1
ATOM 3368 C CA . LEU A 1 444 ? 19.386 -10.645 -13.773 1.00 98.38 444 LEU A CA 1
ATOM 3369 C C . LEU A 1 444 ? 18.413 -10.686 -14.958 1.00 98.38 444 LEU A C 1
ATOM 3371 O O . LEU A 1 444 ? 17.281 -10.204 -14.879 1.00 98.38 444 LEU A O 1
ATOM 3375 N N . GLY A 1 445 ? 18.844 -11.271 -16.069 1.00 97.75 445 GLY A N 1
ATOM 3376 C CA . GLY A 1 445 ? 18.020 -11.445 -17.255 1.00 97.75 445 GLY A CA 1
ATOM 3377 C C . GLY A 1 445 ? 16.933 -12.499 -17.068 1.00 97.75 445 GLY A C 1
ATOM 3378 O O . GLY A 1 445 ? 17.072 -13.470 -16.325 1.00 97.75 445 GLY A O 1
ATOM 3379 N N . TYR A 1 446 ? 15.837 -12.342 -17.809 1.00 98.25 446 TYR A N 1
ATOM 3380 C CA . TYR A 1 446 ? 14.745 -13.320 -17.850 1.00 98.25 446 TYR A CA 1
ATOM 3381 C C . TYR A 1 446 ? 15.236 -14.741 -18.180 1.00 98.25 446 TYR A C 1
ATOM 3383 O O . TYR A 1 446 ? 14.747 -15.730 -17.639 1.00 98.25 446 TYR A O 1
ATOM 3391 N N . GLY A 1 447 ? 16.213 -14.848 -19.080 1.00 97.94 447 GLY A N 1
ATOM 3392 C CA . GLY A 1 447 ? 16.781 -16.107 -19.546 1.00 97.94 447 GLY A CA 1
ATOM 3393 C C . GLY A 1 447 ? 17.848 -16.719 -18.641 1.00 97.94 447 GLY A C 1
ATOM 3394 O O . GLY A 1 447 ? 18.279 -17.836 -18.944 1.00 97.94 447 GLY A O 1
ATOM 3395 N N . ASP A 1 448 ? 18.236 -16.036 -17.561 1.00 98.50 448 ASP A N 1
ATOM 3396 C CA . ASP A 1 448 ? 19.181 -16.538 -16.553 1.00 98.50 448 ASP A CA 1
ATOM 3397 C C . ASP A 1 448 ? 18.516 -17.499 -15.557 1.00 98.50 448 ASP A C 1
ATOM 3399 O O . ASP A 1 448 ? 19.197 -18.311 -14.936 1.00 98.50 448 ASP A O 1
ATOM 3403 N N . VAL A 1 449 ? 17.182 -17.481 -15.458 1.00 98.25 449 VAL A N 1
ATOM 3404 C CA . VAL A 1 449 ? 16.411 -18.383 -14.588 1.00 98.25 449 VAL A CA 1
ATOM 3405 C C . VAL A 1 449 ? 15.929 -19.599 -15.377 1.00 98.25 449 VAL A C 1
ATOM 3407 O O . VAL A 1 449 ? 15.281 -19.484 -16.427 1.00 98.25 449 VAL A O 1
ATOM 3410 N N . LYS A 1 450 ? 16.248 -20.799 -14.886 1.00 97.38 450 LYS A N 1
ATOM 3411 C CA . LYS A 1 450 ? 16.071 -22.050 -15.630 1.00 97.38 450 LYS A CA 1
ATOM 3412 C C . LYS A 1 450 ? 14.608 -22.351 -15.959 1.00 97.38 450 LYS A C 1
ATOM 3414 O O . LYS A 1 450 ? 14.329 -22.693 -17.111 1.00 97.38 450 LYS A O 1
ATOM 3419 N N . CYS A 1 451 ? 13.671 -22.160 -15.032 1.00 96.69 451 CYS A N 1
ATOM 3420 C CA . CYS A 1 451 ? 12.237 -22.375 -15.272 1.00 96.69 451 CYS A CA 1
ATOM 3421 C C . CYS A 1 451 ? 11.617 -21.436 -16.330 1.00 96.69 451 CYS A C 1
ATOM 3423 O O . CYS A 1 451 ? 10.642 -21.813 -16.988 1.00 96.69 451 CYS A O 1
ATOM 3425 N N . LEU A 1 452 ? 12.199 -20.250 -16.551 1.00 96.81 452 LEU A N 1
ATOM 3426 C CA . LEU A 1 452 ? 11.750 -19.269 -17.550 1.00 96.81 452 LEU A CA 1
ATOM 3427 C C . LEU A 1 452 ? 12.311 -19.546 -18.947 1.00 96.81 452 LEU A C 1
ATOM 3429 O O . LEU A 1 452 ? 11.657 -19.279 -19.956 1.00 96.81 452 LEU A O 1
ATOM 3433 N N . ASN A 1 453 ? 13.508 -20.129 -19.022 1.00 96.75 453 ASN A N 1
ATOM 3434 C CA . ASN A 1 453 ? 14.176 -20.455 -20.278 1.00 96.75 453 ASN A CA 1
ATOM 3435 C C . ASN A 1 453 ? 14.730 -21.895 -20.278 1.00 96.75 453 ASN A C 1
ATOM 3437 O O . ASN A 1 453 ? 15.931 -22.109 -20.456 1.00 96.75 453 ASN A O 1
ATOM 3441 N N . PRO A 1 454 ? 13.887 -22.934 -20.140 1.00 95.44 454 PRO A N 1
ATOM 3442 C CA . PRO A 1 454 ? 14.347 -24.298 -19.850 1.00 95.44 454 PRO A CA 1
ATOM 3443 C C . PRO A 1 454 ? 15.258 -24.886 -20.934 1.00 95.44 454 PRO A C 1
ATOM 3445 O O . PRO A 1 454 ? 16.185 -25.644 -20.633 1.00 95.44 454 PRO A O 1
ATOM 3448 N N . LYS A 1 455 ? 15.037 -24.500 -22.198 1.00 94.44 455 LYS A N 1
ATOM 3449 C CA . LYS A 1 455 ? 15.798 -24.993 -23.356 1.00 94.44 455 LYS A CA 1
ATOM 3450 C C . LYS A 1 455 ? 17.188 -24.357 -23.480 1.00 94.44 455 LYS A C 1
ATOM 3452 O O . LYS A 1 455 ? 18.123 -25.032 -23.908 1.00 94.44 455 LYS A O 1
ATOM 3457 N N . ARG A 1 456 ? 17.317 -23.069 -23.146 1.00 95.50 456 ARG A N 1
ATOM 3458 C CA . ARG A 1 456 ? 18.508 -22.247 -23.437 1.00 95.50 456 ARG A CA 1
ATOM 3459 C C . ARG A 1 456 ? 19.160 -21.622 -22.199 1.00 95.50 456 ARG A C 1
ATOM 3461 O O . ARG A 1 456 ? 20.218 -21.020 -22.316 1.00 95.50 456 ARG A O 1
ATOM 3468 N N . CYS A 1 457 ? 18.598 -21.793 -21.009 1.00 97.44 457 CYS A N 1
ATOM 3469 C CA . CYS A 1 457 ? 19.301 -21.509 -19.767 1.00 97.44 457 CYS A CA 1
ATOM 3470 C C . CYS A 1 457 ? 20.250 -22.670 -19.441 1.00 97.44 457 CYS A C 1
ATOM 3472 O O . CYS A 1 457 ? 19.857 -23.845 -19.477 1.00 97.44 457 CYS A O 1
ATOM 3474 N N . LYS A 1 458 ? 21.511 -22.339 -19.160 1.00 97.44 458 LYS A N 1
ATOM 3475 C CA . LYS A 1 458 ? 22.574 -23.290 -18.810 1.00 97.44 458 LYS A CA 1
ATOM 3476 C C . LYS A 1 458 ? 23.072 -23.105 -17.374 1.00 97.44 458 LYS A C 1
ATOM 3478 O O . LYS A 1 458 ? 23.924 -23.867 -16.939 1.00 97.44 458 LYS A O 1
ATOM 3483 N N . ILE A 1 459 ? 22.520 -22.131 -16.657 1.00 98.00 459 ILE A N 1
ATOM 3484 C CA . ILE A 1 459 ? 22.768 -21.897 -15.240 1.00 98.00 459 ILE A CA 1
ATOM 3485 C C . ILE A 1 459 ? 21.766 -22.746 -14.450 1.00 98.00 459 ILE A C 1
ATOM 3487 O O . ILE A 1 459 ? 20.593 -22.825 -14.819 1.00 98.00 459 ILE A O 1
ATOM 3491 N N . ALA A 1 460 ? 22.225 -23.431 -13.403 1.00 97.62 460 ALA A N 1
ATOM 3492 C CA . ALA A 1 460 ? 21.328 -24.140 -12.498 1.00 97.62 460 ALA A CA 1
ATOM 3493 C C . ALA A 1 460 ? 20.777 -23.160 -11.455 1.00 97.62 460 ALA A C 1
ATOM 3495 O O . ALA A 1 460 ? 21.560 -22.562 -10.724 1.00 97.62 460 ALA A O 1
ATOM 3496 N N . THR A 1 461 ? 19.452 -23.026 -11.382 1.00 98.56 461 THR A N 1
ATOM 3497 C CA . THR A 1 461 ? 18.753 -22.170 -10.408 1.00 98.56 461 THR A CA 1
ATOM 3498 C C . THR A 1 461 ? 17.712 -22.981 -9.624 1.00 98.56 461 THR A C 1
ATOM 3500 O O . THR A 1 461 ? 16.511 -22.748 -9.780 1.00 98.56 461 THR A O 1
ATOM 3503 N N . PRO A 1 462 ? 18.132 -24.020 -8.874 1.00 98.50 462 PRO A N 1
ATOM 3504 C CA . PRO A 1 462 ? 17.206 -24.957 -8.243 1.00 98.50 462 PRO A CA 1
ATOM 3505 C C . PRO A 1 462 ? 16.252 -24.302 -7.238 1.00 98.50 462 PRO A C 1
ATOM 3507 O O . PRO A 1 462 ? 15.104 -24.729 -7.162 1.00 98.50 462 PRO A O 1
ATOM 3510 N N . ASN A 1 463 ? 16.675 -23.271 -6.499 1.00 98.81 463 ASN A N 1
ATOM 3511 C CA . ASN A 1 463 ? 15.814 -22.630 -5.498 1.00 98.81 463 ASN A CA 1
ATOM 3512 C C . ASN A 1 463 ? 14.751 -21.741 -6.152 1.00 98.81 463 ASN A C 1
ATOM 3514 O O . ASN A 1 463 ? 13.602 -21.721 -5.718 1.00 98.81 463 ASN A O 1
ATOM 3518 N N . LEU A 1 464 ? 15.097 -21.033 -7.230 1.00 98.75 464 LEU A N 1
ATOM 3519 C CA . LEU A 1 464 ? 14.129 -20.272 -8.022 1.00 98.75 464 LEU A CA 1
ATOM 3520 C C . LEU A 1 464 ? 13.176 -21.186 -8.798 1.00 98.75 464 LEU A C 1
ATOM 3522 O O . LEU A 1 464 ? 11.995 -20.865 -8.939 1.00 98.75 464 LEU A O 1
ATOM 3526 N N . ASP A 1 465 ? 13.666 -22.326 -9.287 1.00 98.62 465 ASP A N 1
ATOM 3527 C CA . ASP A 1 465 ? 12.831 -23.348 -9.921 1.00 98.62 465 ASP A CA 1
ATOM 3528 C C . ASP A 1 465 ? 11.840 -23.951 -8.911 1.00 98.62 465 ASP A C 1
ATOM 3530 O O . ASP A 1 465 ? 10.662 -24.125 -9.234 1.00 98.62 465 ASP A O 1
ATOM 3534 N N . ASP A 1 466 ? 12.286 -24.209 -7.680 1.00 98.25 466 ASP A N 1
ATOM 3535 C CA . ASP A 1 466 ? 11.434 -24.682 -6.589 1.00 98.25 466 ASP A CA 1
ATOM 3536 C C . ASP A 1 466 ? 10.407 -23.620 -6.161 1.00 98.25 466 ASP A C 1
ATOM 3538 O O . ASP A 1 466 ? 9.208 -23.912 -6.131 1.00 98.25 466 ASP A O 1
ATOM 3542 N N . LEU A 1 467 ? 10.827 -22.360 -5.971 1.00 98.56 467 LEU A N 1
ATOM 3543 C CA . LEU A 1 467 ? 9.934 -21.224 -5.701 1.00 98.56 467 LEU A CA 1
ATOM 3544 C C . LEU A 1 467 ? 8.835 -21.110 -6.765 1.00 98.56 467 LEU A C 1
ATOM 3546 O O . LEU A 1 467 ? 7.662 -20.918 -6.439 1.00 98.56 467 LEU A O 1
ATOM 3550 N N . ALA A 1 468 ? 9.202 -21.250 -8.040 1.00 98.19 468 ALA A N 1
ATOM 3551 C CA . ALA A 1 468 ? 8.258 -21.243 -9.148 1.00 98.19 468 ALA A CA 1
ATOM 3552 C C . ALA A 1 468 ? 7.307 -22.447 -9.117 1.00 98.19 468 ALA A C 1
ATOM 3554 O O . ALA A 1 468 ? 6.114 -22.291 -9.386 1.00 98.19 468 ALA A O 1
ATOM 3555 N N . SER A 1 469 ? 7.807 -23.636 -8.774 1.00 97.94 469 SER A N 1
ATOM 3556 C CA . SER A 1 469 ? 6.990 -24.849 -8.665 1.00 97.94 469 SER A CA 1
ATOM 3557 C C . SER A 1 469 ? 5.946 -24.755 -7.548 1.00 97.94 469 SER A C 1
ATOM 3559 O O . SER A 1 469 ? 4.836 -25.261 -7.700 1.00 97.94 469 SER A O 1
ATOM 3561 N N . GLN A 1 470 ? 6.265 -24.039 -6.467 1.00 97.31 470 GLN A N 1
ATOM 3562 C CA . GLN A 1 470 ? 5.378 -23.791 -5.328 1.00 97.31 470 GLN A CA 1
ATOM 3563 C C . GLN A 1 470 ? 4.494 -22.547 -5.506 1.00 97.31 470 GLN A C 1
ATOM 3565 O O . GLN A 1 470 ? 3.605 -22.297 -4.693 1.00 97.31 470 GLN A O 1
ATOM 3570 N N . GLY A 1 471 ? 4.729 -21.758 -6.553 1.00 98.06 471 GLY A N 1
ATOM 3571 C CA . GLY A 1 471 ? 4.088 -20.469 -6.779 1.00 98.06 471 GLY A CA 1
ATOM 3572 C C . GLY A 1 471 ? 3.510 -20.318 -8.184 1.00 98.06 471 GLY A C 1
ATOM 3573 O O . GLY A 1 471 ? 2.948 -21.250 -8.761 1.00 98.06 471 GLY A O 1
ATOM 3574 N N . MET A 1 472 ? 3.636 -19.110 -8.722 1.00 98.38 472 MET A N 1
ATOM 3575 C CA . MET A 1 472 ? 3.194 -18.716 -10.052 1.00 98.38 472 MET A CA 1
ATOM 3576 C C . MET A 1 472 ? 4.312 -17.969 -10.775 1.00 98.38 472 MET A C 1
ATOM 3578 O O . MET A 1 472 ? 4.911 -17.038 -10.234 1.00 98.38 472 MET A O 1
ATOM 3582 N N . ILE A 1 473 ? 4.555 -18.344 -12.028 1.00 98.44 473 ILE A N 1
ATOM 3583 C CA . ILE A 1 473 ? 5.460 -17.627 -12.931 1.00 98.44 473 ILE A CA 1
ATOM 3584 C C . ILE A 1 473 ? 4.670 -16.584 -13.721 1.00 98.44 473 ILE A C 1
ATOM 3586 O O . ILE A 1 473 ? 3.681 -16.926 -14.368 1.00 98.44 473 ILE A O 1
ATOM 3590 N N . PHE A 1 474 ? 5.160 -15.350 -13.778 1.00 98.12 474 PHE A N 1
ATOM 3591 C CA . PHE A 1 474 ? 4.667 -14.339 -14.710 1.00 98.12 474 PHE A CA 1
ATOM 3592 C C . PHE A 1 474 ? 5.578 -14.300 -15.931 1.00 98.12 474 PHE A C 1
ATOM 3594 O O . PHE A 1 474 ? 6.771 -14.011 -15.839 1.00 98.12 474 PHE A O 1
ATOM 3601 N N . THR A 1 475 ? 5.029 -14.629 -17.097 1.00 96.75 475 THR A N 1
ATOM 3602 C CA . THR A 1 475 ? 5.825 -14.695 -18.324 1.00 96.75 475 THR A CA 1
ATOM 3603 C C . THR A 1 475 ? 5.962 -13.339 -18.990 1.00 96.75 475 THR A C 1
ATOM 3605 O O . THR A 1 475 ? 6.891 -13.188 -19.775 1.00 96.75 475 THR A O 1
ATOM 3608 N N . ASP A 1 476 ? 5.094 -12.370 -18.672 1.00 96.56 476 ASP A N 1
ATOM 3609 C CA . ASP A 1 476 ? 5.018 -11.032 -19.274 1.00 96.56 476 ASP A CA 1
ATOM 3610 C C . ASP A 1 476 ? 5.148 -9.884 -18.257 1.00 96.56 476 ASP A C 1
ATOM 3612 O O . ASP A 1 476 ? 4.368 -8.932 -18.232 1.00 96.56 476 ASP A O 1
ATOM 3616 N N . ALA A 1 477 ? 6.160 -10.002 -17.393 1.00 97.81 477 ALA A N 1
ATOM 3617 C CA . ALA A 1 477 ? 6.503 -9.010 -16.380 1.00 97.81 477 ALA A CA 1
ATOM 3618 C C . ALA A 1 477 ? 7.645 -8.088 -16.820 1.00 97.81 477 ALA A C 1
ATOM 3620 O O . ALA A 1 477 ? 8.645 -8.538 -17.389 1.00 97.81 477 ALA A O 1
ATOM 3621 N N . HIS A 1 478 ? 7.498 -6.793 -16.526 1.00 98.38 478 HIS A N 1
ATOM 3622 C CA . HIS A 1 478 ? 8.403 -5.752 -17.011 1.00 98.38 478 HIS A CA 1
ATOM 3623 C C . HIS A 1 478 ? 8.858 -4.779 -15.929 1.00 98.38 478 HIS A C 1
ATOM 3625 O O . HIS A 1 478 ? 8.070 -4.319 -15.103 1.00 98.38 478 HIS A O 1
ATOM 3631 N N . SER A 1 479 ? 10.116 -4.357 -16.005 1.00 98.25 479 SER A N 1
ATOM 3632 C CA . SER A 1 479 ? 10.570 -3.127 -15.365 1.00 98.25 479 SER A CA 1
ATOM 3633 C C . SER A 1 479 ? 10.143 -1.899 -16.181 1.00 98.25 479 SER A C 1
ATOM 3635 O O . SER A 1 479 ? 10.116 -1.909 -17.415 1.00 98.25 479 SER A O 1
ATOM 3637 N N . THR A 1 480 ? 9.855 -0.784 -15.505 1.00 96.56 480 THR A N 1
ATOM 3638 C CA . THR A 1 480 ? 9.521 0.486 -16.180 1.00 96.56 480 THR A CA 1
ATOM 3639 C C . THR A 1 480 ? 10.719 1.113 -16.885 1.00 96.56 480 THR A C 1
ATOM 3641 O O . THR A 1 480 ? 10.568 1.849 -17.861 1.00 96.56 480 THR A O 1
ATOM 3644 N N . SER A 1 481 ? 11.930 0.814 -16.418 1.00 97.50 481 SER A N 1
ATOM 3645 C CA . SER A 1 481 ? 13.172 1.279 -17.013 1.00 97.50 481 SER A CA 1
ATOM 3646 C C . SER A 1 481 ? 14.161 0.137 -17.180 1.00 97.50 481 SER A C 1
ATOM 3648 O O . SER A 1 481 ? 14.154 -0.821 -16.413 1.00 97.50 481 SER A O 1
ATOM 3650 N N . SER A 1 482 ? 15.051 0.241 -18.161 1.00 97.25 482 SER A N 1
ATOM 3651 C CA . SER A 1 482 ? 16.097 -0.757 -18.373 1.00 97.25 482 SER A CA 1
ATOM 3652 C C . SER A 1 482 ? 17.363 -0.480 -17.558 1.00 97.25 482 SER A C 1
ATOM 3654 O O . SER A 1 482 ? 18.439 -0.949 -17.926 1.00 97.25 482 SER A O 1
ATOM 3656 N N . VAL A 1 483 ? 17.258 0.296 -16.466 1.00 96.00 483 VAL A N 1
ATOM 3657 C CA . VAL A 1 483 ? 18.338 0.546 -15.498 1.00 96.00 483 VAL A CA 1
ATOM 3658 C C . VAL A 1 483 ? 17.841 0.746 -14.053 1.00 96.00 483 VAL A C 1
ATOM 3660 O O . VAL A 1 483 ? 16.730 1.215 -13.815 1.00 96.00 483 VAL A O 1
ATOM 3663 N N . CYS A 1 484 ? 18.740 0.492 -13.096 1.00 94.75 484 CYS A N 1
ATOM 3664 C CA . CYS A 1 484 ? 18.473 0.353 -11.661 1.00 94.75 484 CYS A CA 1
ATOM 3665 C C . CYS A 1 484 ? 17.679 1.502 -10.999 1.00 94.75 484 CYS A C 1
ATOM 3667 O O . CYS A 1 484 ? 16.556 1.289 -10.547 1.00 94.75 484 CYS A O 1
ATOM 3669 N N . THR A 1 485 ? 18.249 2.718 -10.885 1.00 95.25 485 THR A N 1
ATOM 3670 C CA . THR A 1 485 ? 17.635 3.814 -10.095 1.00 95.25 485 THR A CA 1
ATOM 3671 C C . THR A 1 485 ? 16.202 4.150 -10.540 1.00 95.25 485 THR A C 1
ATOM 3673 O O . THR A 1 485 ? 15.313 4.170 -9.686 1.00 95.25 485 THR A O 1
ATOM 3676 N N . PRO A 1 486 ? 15.937 4.386 -11.842 1.00 96.75 486 PRO A N 1
ATOM 3677 C CA . PRO A 1 486 ? 14.583 4.527 -12.377 1.00 96.75 486 PRO A CA 1
ATOM 3678 C C . PRO A 1 486 ? 13.579 3.437 -11.978 1.00 96.75 486 PRO A C 1
ATOM 3680 O O . PRO A 1 486 ? 12.462 3.756 -11.557 1.00 96.75 486 PRO A O 1
ATOM 3683 N N . THR A 1 487 ? 13.955 2.160 -12.091 1.00 97.88 487 THR A N 1
ATOM 3684 C CA . THR A 1 487 ? 13.049 1.056 -11.750 1.00 97.88 487 THR A CA 1
ATOM 3685 C C . THR A 1 487 ? 12.748 1.036 -10.262 1.00 97.88 487 THR A C 1
ATOM 3687 O O . THR A 1 487 ? 11.587 0.938 -9.879 1.00 97.88 487 THR A O 1
ATOM 3690 N N . ARG A 1 488 ? 13.771 1.196 -9.416 1.00 98.00 488 ARG A N 1
ATOM 3691 C CA . ARG A 1 488 ? 13.615 1.184 -7.953 1.00 98.00 488 ARG A CA 1
ATOM 3692 C C . ARG A 1 488 ? 12.727 2.334 -7.474 1.00 98.00 488 ARG A C 1
ATOM 3694 O O . ARG A 1 488 ? 11.863 2.120 -6.632 1.00 98.00 488 ARG A O 1
ATOM 3701 N N . TYR A 1 489 ? 12.872 3.523 -8.070 1.00 98.00 489 TYR A N 1
ATOM 3702 C CA . TYR A 1 489 ? 11.940 4.634 -7.846 1.00 98.00 489 TYR A CA 1
ATOM 3703 C C . TYR A 1 489 ? 10.505 4.239 -8.209 1.00 98.00 489 TYR A C 1
ATOM 3705 O O . TYR A 1 489 ? 9.593 4.431 -7.407 1.00 98.00 489 TYR A O 1
ATOM 3713 N N . SER A 1 490 ? 10.308 3.663 -9.399 1.00 98.44 490 SER A N 1
ATOM 3714 C CA . SER A 1 490 ? 8.967 3.325 -9.887 1.00 98.44 490 SER A CA 1
ATOM 3715 C C . SER A 1 490 ? 8.301 2.245 -9.038 1.00 98.44 490 SER A C 1
ATOM 3717 O O . SER A 1 490 ? 7.121 2.359 -8.726 1.00 98.44 490 SER A O 1
ATOM 3719 N N . LEU A 1 491 ? 9.064 1.239 -8.609 1.00 98.62 491 LEU A N 1
ATOM 3720 C CA . LEU A 1 491 ? 8.593 0.170 -7.731 1.00 98.62 491 LEU A CA 1
ATOM 3721 C C . LEU A 1 491 ? 8.141 0.715 -6.375 1.00 98.62 491 LEU A C 1
ATOM 3723 O O . LEU A 1 491 ? 7.060 0.373 -5.903 1.00 98.62 491 LEU A O 1
ATOM 3727 N N . LEU A 1 492 ? 8.946 1.581 -5.755 1.00 98.69 492 LEU A N 1
ATOM 3728 C CA . LEU A 1 492 ? 8.657 2.084 -4.412 1.00 98.69 492 LEU A CA 1
ATOM 3729 C C . LEU A 1 492 ? 7.566 3.156 -4.372 1.00 98.69 492 LEU A C 1
ATOM 3731 O O . LEU A 1 492 ? 7.000 3.367 -3.306 1.00 98.69 492 LEU A O 1
ATOM 3735 N N . THR A 1 493 ? 7.285 3.845 -5.479 1.00 98.56 493 THR A N 1
ATOM 3736 C CA . THR A 1 493 ? 6.341 4.983 -5.512 1.00 98.56 493 THR A CA 1
ATOM 3737 C C . THR A 1 493 ? 5.093 4.731 -6.355 1.00 98.56 493 THR A C 1
ATOM 3739 O O . THR A 1 493 ? 4.165 5.536 -6.337 1.00 98.56 493 THR A O 1
ATOM 3742 N N . GLY A 1 494 ? 5.075 3.657 -7.148 1.00 98.44 494 GLY A N 1
ATOM 3743 C CA . GLY A 1 494 ? 4.011 3.405 -8.116 1.00 98.44 494 GLY A CA 1
ATOM 3744 C C . GLY A 1 494 ? 3.905 4.466 -9.220 1.00 98.44 494 GLY A C 1
ATOM 3745 O O . GLY A 1 494 ? 2.851 4.603 -9.842 1.00 98.44 494 GLY A O 1
ATOM 3746 N N . ARG A 1 495 ? 4.980 5.227 -9.462 1.00 98.12 495 ARG A N 1
ATOM 3747 C CA . ARG A 1 495 ? 5.032 6.349 -10.408 1.00 98.12 495 ARG A CA 1
ATOM 3748 C C . ARG A 1 495 ? 6.221 6.212 -11.347 1.00 98.12 495 ARG A C 1
ATOM 3750 O O . ARG A 1 495 ? 7.333 5.924 -10.912 1.00 98.12 495 ARG A O 1
ATOM 3757 N N . TYR A 1 496 ? 6.033 6.468 -12.639 1.00 98.25 496 TYR A N 1
ATOM 3758 C CA . TYR A 1 496 ? 7.144 6.412 -13.588 1.00 98.25 496 TYR A CA 1
ATOM 3759 C C . TYR A 1 496 ? 8.248 7.429 -13.259 1.00 98.25 496 TYR A C 1
ATOM 3761 O O . TYR A 1 496 ? 7.999 8.621 -13.069 1.00 98.25 496 TYR A O 1
ATOM 3769 N N . ASN A 1 497 ? 9.506 6.982 -13.297 1.00 95.94 497 ASN A N 1
ATOM 3770 C CA . ASN A 1 497 ? 10.667 7.818 -12.974 1.00 95.94 497 ASN A CA 1
ATOM 3771 C C . ASN A 1 497 ? 10.850 9.031 -13.901 1.00 95.94 497 ASN A C 1
ATOM 3773 O O . ASN A 1 497 ? 11.396 10.045 -13.476 1.00 95.94 497 ASN A O 1
ATOM 3777 N N . TRP A 1 498 ? 10.444 8.938 -15.171 1.00 95.81 498 TRP A N 1
ATOM 3778 C CA . TRP A 1 498 ? 10.660 9.994 -16.167 1.00 95.81 498 TRP A CA 1
ATOM 3779 C C . TRP A 1 498 ? 9.796 11.236 -15.918 1.00 95.81 498 TRP A C 1
ATOM 3781 O O . TRP A 1 498 ? 10.009 12.265 -16.556 1.00 95.81 498 TRP A O 1
ATOM 3791 N N . ARG A 1 499 ? 8.865 11.168 -14.957 1.00 96.25 499 ARG A N 1
ATOM 3792 C CA . ARG A 1 499 ? 8.136 12.326 -14.420 1.00 96.25 499 ARG A CA 1
ATOM 3793 C C . ARG A 1 499 ? 8.997 13.188 -13.489 1.00 96.25 499 ARG A C 1
ATOM 3795 O O . ARG A 1 499 ? 8.636 14.329 -13.222 1.00 96.25 499 ARG A O 1
ATOM 3802 N N . THR A 1 500 ? 10.119 12.647 -13.012 1.00 94.50 500 THR A N 1
ATOM 3803 C CA . THR A 1 500 ? 11.065 13.304 -12.100 1.00 94.50 500 THR A CA 1
ATOM 3804 C C . THR A 1 500 ? 12.228 13.952 -12.853 1.00 94.50 500 THR A C 1
ATOM 3806 O O . THR A 1 500 ? 12.401 13.770 -14.060 1.00 94.50 500 THR A O 1
ATOM 3809 N N . ARG A 1 501 ? 13.113 14.638 -12.116 1.00 92.44 501 ARG A N 1
ATOM 3810 C CA . ARG A 1 501 ? 14.380 15.176 -12.643 1.00 92.44 501 ARG A CA 1
ATOM 3811 C C . ARG A 1 501 ? 15.303 14.126 -13.285 1.00 92.44 501 ARG A C 1
ATOM 3813 O O . ARG A 1 501 ? 16.166 14.494 -14.079 1.00 92.44 501 ARG A O 1
ATOM 3820 N N . LEU A 1 502 ? 15.154 12.834 -12.969 1.00 91.00 502 LEU A N 1
ATOM 3821 C CA . LEU A 1 502 ? 15.970 11.762 -13.550 1.00 91.00 502 LEU A CA 1
ATOM 3822 C C . LEU A 1 502 ? 15.304 11.182 -14.809 1.00 91.00 502 LEU A C 1
ATOM 3824 O O . LEU A 1 502 ? 14.763 10.075 -14.805 1.00 91.00 502 LEU A O 1
ATOM 3828 N N . GLN A 1 503 ? 15.372 11.936 -15.908 1.00 91.19 503 GLN A N 1
ATOM 3829 C CA . GLN A 1 503 ? 14.812 11.529 -17.206 1.00 91.19 503 GLN A CA 1
ATOM 3830 C C . GLN A 1 503 ? 15.778 10.744 -18.106 1.00 91.19 503 GLN A C 1
ATOM 3832 O O . GLN A 1 503 ? 15.472 10.507 -19.270 1.00 91.19 503 GLN A O 1
ATOM 3837 N N . TRP A 1 504 ? 16.960 10.389 -17.615 1.00 89.19 504 TRP A N 1
ATOM 3838 C CA . TRP A 1 504 ? 17.940 9.550 -18.304 1.00 89.19 504 TRP A CA 1
ATOM 3839 C C . TRP A 1 504 ? 19.017 9.138 -17.290 1.00 89.19 504 TRP A C 1
ATOM 3841 O O . TRP A 1 504 ? 19.295 9.868 -16.337 1.00 89.19 504 TRP A O 1
ATOM 3851 N N . ARG A 1 505 ? 19.654 7.987 -17.522 1.00 89.44 505 ARG A N 1
ATOM 3852 C CA . ARG A 1 505 ? 20.705 7.372 -16.692 1.00 89.44 505 ARG A CA 1
ATOM 3853 C C . ARG A 1 505 ? 20.253 6.974 -15.279 1.00 89.44 505 ARG A C 1
ATOM 3855 O O . ARG A 1 505 ? 19.084 7.017 -14.919 1.00 89.44 505 ARG A O 1
ATOM 3862 N N . VAL A 1 506 ? 21.229 6.514 -14.498 1.00 89.62 506 VAL A N 1
ATOM 3863 C CA . VAL A 1 506 ? 21.122 6.249 -13.058 1.00 89.62 506 VAL A CA 1
ATOM 3864 C C . VAL A 1 506 ? 21.752 7.400 -12.275 1.00 89.62 506 VAL A C 1
ATOM 3866 O O . VAL A 1 506 ? 22.603 8.114 -12.818 1.00 89.62 506 VAL A O 1
ATOM 3869 N N . LEU A 1 507 ? 21.407 7.542 -10.994 1.00 87.50 507 LEU A N 1
ATOM 3870 C CA . LEU A 1 507 ? 22.116 8.473 -10.112 1.00 87.50 507 LEU A CA 1
ATOM 3871 C C . LEU A 1 507 ? 23.585 8.039 -9.967 1.00 87.50 507 LEU A C 1
ATOM 3873 O O . LEU A 1 507 ? 23.877 6.854 -9.772 1.00 87.50 507 LEU A O 1
ATOM 3877 N N . ARG A 1 508 ? 24.509 9.003 -10.101 1.00 71.62 508 ARG A N 1
ATOM 3878 C CA . ARG A 1 508 ? 25.967 8.800 -9.989 1.00 71.62 508 ARG A CA 1
ATOM 3879 C C . ARG A 1 508 ? 26.631 9.835 -9.075 1.00 71.62 508 ARG A C 1
ATOM 3881 O O . ARG A 1 508 ? 27.087 9.482 -7.995 1.00 71.62 508 ARG A O 1
ATOM 3888 N N . GLU A 1 509 ? 26.708 11.089 -9.527 1.00 54.66 509 GLU A N 1
ATOM 3889 C CA . GLU A 1 509 ? 27.469 12.172 -8.869 1.00 54.66 509 GLU A CA 1
ATOM 3890 C C . GLU A 1 509 ? 26.584 13.069 -7.994 1.00 54.66 509 GLU A C 1
ATOM 3892 O O . GLU A 1 509 ? 26.965 13.441 -6.880 1.00 54.66 509 GLU A O 1
ATOM 3897 N N . ASP A 1 510 ? 25.373 13.353 -8.477 1.00 56.34 510 ASP A N 1
ATOM 3898 C CA . ASP A 1 510 ? 24.305 13.951 -7.690 1.00 56.34 510 ASP A CA 1
ATOM 3899 C C . ASP A 1 510 ? 23.682 12.863 -6.810 1.00 56.34 510 ASP A C 1
ATOM 3901 O O . ASP A 1 510 ? 22.904 12.024 -7.272 1.00 56.34 510 ASP A O 1
ATOM 3905 N N . LYS A 1 511 ? 24.105 12.838 -5.544 1.00 65.25 511 LYS A N 1
ATOM 3906 C CA . LYS A 1 511 ? 23.597 11.906 -4.534 1.00 65.25 511 LYS A CA 1
ATOM 3907 C C . LYS A 1 511 ? 22.290 12.385 -3.912 1.00 65.25 511 LYS A C 1
ATOM 3909 O O . LYS A 1 511 ? 21.786 11.697 -3.028 1.00 65.25 511 LYS A O 1
ATOM 3914 N N . SER A 1 512 ? 21.738 13.517 -4.359 1.00 81.69 512 SER A N 1
ATOM 3915 C CA . SER A 1 512 ? 20.488 14.028 -3.812 1.00 81.69 512 SER A CA 1
ATOM 3916 C C . SER A 1 512 ? 19.393 12.966 -3.955 1.00 81.69 512 SER A C 1
ATOM 3918 O O . SER A 1 512 ? 19.305 12.318 -5.006 1.00 81.69 512 SER A O 1
ATOM 3920 N N . PRO A 1 513 ? 18.561 12.771 -2.928 1.00 90.75 513 PRO A N 1
ATOM 3921 C CA . PRO A 1 513 ? 17.407 11.885 -2.999 1.00 90.75 513 PRO A CA 1
ATOM 3922 C C . PRO A 1 513 ? 16.506 12.211 -4.196 1.00 90.75 513 PRO A C 1
ATOM 3924 O O . PRO A 1 513 ? 16.366 13.368 -4.607 1.00 90.75 513 PRO A O 1
ATOM 3927 N N . LEU A 1 514 ? 15.948 11.173 -4.819 1.00 93.19 514 LEU A N 1
ATOM 3928 C CA . LEU A 1 514 ? 15.021 11.321 -5.947 1.00 93.19 514 LEU A CA 1
ATOM 3929 C C . LEU A 1 514 ? 13.553 11.330 -5.508 1.00 93.19 514 LEU A C 1
ATOM 3931 O O . LEU A 1 514 ? 12.733 11.980 -6.149 1.00 93.19 514 LEU A O 1
ATOM 3935 N N . ILE A 1 515 ? 13.222 10.608 -4.435 1.00 94.50 515 ILE A N 1
ATOM 3936 C CA . ILE A 1 515 ? 11.872 10.590 -3.859 1.00 94.50 515 ILE A CA 1
ATOM 3937 C C . ILE A 1 515 ? 11.705 11.866 -3.037 1.00 94.50 515 ILE A C 1
ATOM 3939 O O . ILE A 1 515 ? 12.452 12.078 -2.082 1.00 94.50 515 ILE A O 1
ATOM 3943 N N . THR A 1 516 ? 10.747 12.716 -3.400 1.00 90.25 516 THR A N 1
ATOM 3944 C CA . THR A 1 516 ? 10.426 13.936 -2.647 1.00 90.25 516 THR A CA 1
ATOM 3945 C C . THR A 1 516 ? 9.780 13.595 -1.300 1.00 90.25 516 THR A C 1
ATOM 3947 O O . THR A 1 516 ? 9.258 12.500 -1.117 1.00 90.25 516 THR A O 1
ATOM 3950 N N . LYS A 1 517 ? 9.836 14.512 -0.328 1.00 84.56 517 LYS A N 1
ATOM 3951 C CA . LYS A 1 517 ? 9.367 14.260 1.051 1.00 84.56 517 LYS A CA 1
ATOM 3952 C C . LYS A 1 517 ? 7.856 14.050 1.179 1.00 84.56 517 LYS A C 1
ATOM 3954 O O . LYS A 1 517 ? 7.400 13.486 2.161 1.00 84.56 517 LYS A O 1
ATOM 3959 N N . ASP A 1 518 ? 7.096 14.562 0.224 1.00 81.94 518 ASP A N 1
ATOM 3960 C CA . ASP A 1 518 ? 5.640 14.468 0.120 1.00 81.94 518 ASP A CA 1
ATOM 3961 C C . ASP A 1 518 ? 5.176 13.255 -0.701 1.00 81.94 518 ASP A C 1
ATOM 3963 O O . ASP A 1 518 ? 3.979 12.991 -0.792 1.00 81.94 518 ASP A O 1
ATOM 3967 N N . ARG A 1 519 ? 6.108 12.504 -1.301 1.00 87.69 519 ARG A N 1
ATOM 3968 C CA . ARG A 1 519 ? 5.786 11.347 -2.131 1.00 87.69 519 ARG A CA 1
ATOM 3969 C C . ARG A 1 519 ? 5.603 10.105 -1.271 1.00 87.69 519 ARG A C 1
ATOM 3971 O O . ARG A 1 519 ? 6.592 9.535 -0.821 1.00 87.69 519 ARG A O 1
ATOM 3978 N N . LEU A 1 520 ? 4.358 9.644 -1.165 1.00 86.12 520 LEU A N 1
ATOM 3979 C CA . LEU A 1 520 ? 4.046 8.380 -0.505 1.00 86.12 520 LEU A CA 1
ATOM 3980 C C . LEU A 1 520 ? 4.810 7.218 -1.159 1.00 86.12 520 LEU A C 1
ATOM 3982 O O . LEU A 1 520 ? 4.735 7.026 -2.377 1.00 86.12 520 LEU A O 1
ATOM 3986 N N . THR A 1 521 ? 5.513 6.428 -0.350 1.00 97.62 521 THR A N 1
ATOM 3987 C CA . THR A 1 521 ? 6.138 5.169 -0.788 1.00 97.62 521 THR A CA 1
ATOM 3988 C C . THR A 1 521 ? 5.321 3.950 -0.358 1.00 97.62 521 THR A C 1
ATOM 3990 O O . THR A 1 521 ? 4.494 4.017 0.552 1.00 97.62 521 THR A O 1
ATOM 3993 N N . VAL A 1 522 ? 5.579 2.790 -0.967 1.00 98.19 522 VAL A N 1
ATOM 3994 C CA . VAL A 1 522 ? 5.010 1.508 -0.520 1.00 98.19 522 VAL A CA 1
ATOM 3995 C C . VAL A 1 522 ? 5.423 1.164 0.916 1.00 98.19 522 VAL A C 1
ATOM 3997 O O . VAL A 1 522 ? 4.623 0.607 1.663 1.00 98.19 522 VAL A O 1
ATOM 4000 N N . GLY A 1 523 ? 6.637 1.546 1.330 1.00 95.56 523 GLY A N 1
ATOM 4001 C CA . GLY A 1 523 ? 7.086 1.393 2.712 1.00 95.56 523 GLY A CA 1
ATOM 4002 C C . GLY A 1 523 ? 6.215 2.209 3.666 1.00 95.56 523 GLY A C 1
ATOM 4003 O O . GLY A 1 523 ? 5.667 1.670 4.623 1.00 95.56 523 GLY A O 1
ATOM 4004 N N . GLU A 1 524 ? 5.989 3.489 3.358 1.00 84.50 524 GLU A N 1
ATOM 4005 C CA . GLU A 1 524 ? 5.163 4.380 4.184 1.00 84.50 524 GLU A CA 1
ATOM 4006 C C . GLU A 1 524 ? 3.702 3.928 4.212 1.00 84.50 524 GLU A C 1
ATOM 4008 O O . GLU A 1 524 ? 3.079 3.921 5.275 1.00 84.50 524 GLU A O 1
ATOM 4013 N N . LEU A 1 525 ? 3.167 3.496 3.067 1.00 81.25 525 LEU A N 1
ATOM 4014 C CA . LEU A 1 525 ? 1.837 2.900 2.964 1.00 81.25 525 LEU A CA 1
ATOM 4015 C C . LEU A 1 525 ? 1.696 1.706 3.918 1.00 81.25 525 LEU A C 1
ATOM 4017 O O . LEU A 1 525 ? 0.744 1.647 4.694 1.00 81.25 525 LEU A O 1
ATOM 4021 N N . LEU A 1 526 ? 2.647 0.771 3.905 1.00 87.81 526 LEU A N 1
ATOM 4022 C CA . LEU A 1 526 ? 2.596 -0.423 4.753 1.00 87.81 526 LEU A CA 1
ATOM 4023 C C . LEU A 1 526 ? 2.858 -0.097 6.232 1.00 87.81 526 LEU A C 1
ATOM 4025 O O . LEU A 1 526 ? 2.192 -0.660 7.104 1.00 87.81 526 LEU A O 1
ATOM 4029 N N . GLN A 1 527 ? 3.716 0.879 6.546 1.00 81.06 527 GLN A N 1
ATOM 4030 C CA . GLN A 1 527 ? 3.853 1.408 7.910 1.00 81.06 527 GLN A CA 1
ATOM 4031 C C . GLN A 1 527 ? 2.535 1.990 8.439 1.00 81.06 527 GLN A C 1
ATOM 4033 O O . GLN A 1 527 ? 2.193 1.790 9.609 1.00 81.06 527 GLN A O 1
ATOM 4038 N N . GLN A 1 528 ? 1.773 2.703 7.600 1.00 75.06 528 GLN A N 1
ATOM 4039 C CA . GLN A 1 528 ? 0.435 3.197 7.955 1.00 75.06 528 GLN A CA 1
ATOM 4040 C C . GLN A 1 528 ? -0.535 2.040 8.214 1.00 75.06 528 GLN A C 1
ATOM 4042 O O . GLN A 1 528 ? -1.396 2.150 9.086 1.00 75.06 528 GLN A O 1
ATOM 4047 N N . GLN A 1 529 ? -0.337 0.904 7.538 1.00 77.81 529 GLN A N 1
ATOM 4048 C CA . GLN A 1 529 ? -1.055 -0.341 7.805 1.00 77.81 529 GLN A CA 1
ATOM 4049 C C . GLN A 1 529 ? -0.465 -1.150 8.967 1.00 77.81 529 GLN A C 1
ATOM 4051 O O . GLN A 1 529 ? -0.935 -2.248 9.232 1.00 77.81 529 GLN A O 1
ATOM 4056 N N . GLY A 1 530 ? 0.504 -0.632 9.726 1.00 73.31 530 GLY A N 1
ATOM 4057 C CA . GLY A 1 530 ? 1.040 -1.279 10.928 1.00 73.31 530 GLY A CA 1
ATOM 4058 C C . GLY A 1 530 ? 2.057 -2.393 10.671 1.00 73.31 530 GLY A C 1
ATOM 4059 O O . GLY A 1 530 ? 2.224 -3.250 11.536 1.00 73.31 530 GLY A O 1
ATOM 4060 N N . TYR A 1 531 ? 2.709 -2.391 9.508 1.00 90.69 531 TYR A N 1
ATOM 4061 C CA . TYR A 1 531 ? 3.831 -3.279 9.209 1.00 90.69 531 TYR A CA 1
ATOM 4062 C C . TYR A 1 531 ? 5.122 -2.789 9.863 1.00 90.69 531 TYR A C 1
ATOM 4064 O O . TYR A 1 531 ? 5.363 -1.583 9.924 1.00 90.69 531 TYR A O 1
ATOM 4072 N N . VAL A 1 532 ? 5.982 -3.728 10.262 1.00 93.69 532 VAL A N 1
ATOM 4073 C CA . VAL A 1 532 ? 7.417 -3.455 10.431 1.00 93.69 532 VAL A CA 1
ATOM 4074 C C . VAL A 1 532 ? 8.072 -3.495 9.056 1.00 93.69 532 VAL A C 1
ATOM 4076 O O . VAL A 1 532 ? 7.903 -4.450 8.305 1.00 93.69 532 VAL A O 1
ATOM 4079 N N . THR A 1 533 ? 8.829 -2.470 8.706 1.00 97.50 533 THR A N 1
ATOM 4080 C CA . THR A 1 533 ? 9.330 -2.270 7.342 1.00 97.50 533 THR A CA 1
ATOM 4081 C C . THR A 1 533 ? 10.858 -2.310 7.305 1.00 97.50 533 THR A C 1
ATOM 4083 O O . THR A 1 533 ? 11.533 -1.557 8.002 1.00 97.50 533 THR A O 1
ATOM 4086 N N . GLY A 1 534 ? 11.423 -3.208 6.501 1.00 98.62 534 GLY A N 1
ATOM 4087 C CA . GLY A 1 534 ? 12.863 -3.404 6.344 1.00 98.62 534 GLY A CA 1
ATOM 4088 C C . GLY A 1 534 ? 13.308 -3.174 4.903 1.00 98.62 534 GLY A C 1
ATOM 4089 O O . GLY A 1 534 ? 12.723 -3.728 3.974 1.00 98.62 534 GLY A O 1
ATOM 4090 N N . CYS A 1 535 ? 14.358 -2.378 4.712 1.00 98.62 535 CYS A N 1
ATOM 4091 C CA . CYS A 1 535 ? 15.066 -2.244 3.440 1.00 98.62 535 CYS A CA 1
ATOM 4092 C C . CYS A 1 535 ? 16.455 -2.860 3.595 1.00 98.62 535 CYS A C 1
ATOM 4094 O O . CYS A 1 535 ? 17.238 -2.410 4.429 1.00 98.62 535 CYS A O 1
ATOM 4096 N N . ILE A 1 536 ? 16.792 -3.871 2.797 1.00 98.69 536 ILE A N 1
ATOM 4097 C CA . ILE A 1 536 ? 18.085 -4.551 2.908 1.00 98.69 536 ILE A CA 1
ATOM 4098 C C . ILE A 1 536 ? 18.772 -4.606 1.549 1.00 98.69 536 ILE A C 1
ATOM 4100 O O . ILE A 1 536 ? 18.167 -5.024 0.566 1.00 98.69 536 ILE A O 1
ATOM 4104 N N . GLY A 1 537 ? 20.038 -4.194 1.495 1.00 97.00 537 GLY A N 1
ATOM 4105 C CA . GLY A 1 537 ? 20.867 -4.212 0.292 1.00 97.00 537 GLY A CA 1
ATOM 4106 C C . GLY A 1 537 ? 20.950 -2.868 -0.438 1.00 97.00 537 GLY A C 1
ATOM 4107 O O . GLY A 1 537 ? 21.193 -1.825 0.166 1.00 97.00 537 GLY A O 1
ATOM 4108 N N . LYS A 1 538 ? 20.844 -2.884 -1.767 1.00 95.44 538 LYS A N 1
ATOM 4109 C CA . LYS A 1 538 ? 21.089 -1.729 -2.640 1.00 95.44 538 LYS A CA 1
ATOM 4110 C C . LYS A 1 538 ? 19.937 -0.725 -2.612 1.00 95.44 538 LYS A C 1
ATOM 4112 O O . LYS A 1 538 ? 18.878 -0.972 -3.190 1.00 95.44 538 LYS A O 1
ATOM 4117 N N . TRP A 1 539 ? 20.177 0.461 -2.050 1.00 93.75 539 TRP A N 1
ATOM 4118 C CA . TRP A 1 539 ? 19.193 1.551 -2.087 1.00 93.75 539 TRP A CA 1
ATOM 4119 C C . TRP A 1 539 ? 19.114 2.230 -3.463 1.00 93.75 539 TRP A C 1
ATOM 4121 O O . TRP A 1 539 ? 18.099 2.171 -4.146 1.00 93.75 539 TRP A O 1
ATOM 4131 N N . HIS A 1 540 ? 20.216 2.851 -3.896 1.00 92.44 540 HIS A N 1
ATOM 4132 C CA . HIS A 1 540 ? 20.412 3.482 -5.213 1.00 92.44 540 HIS A CA 1
ATOM 4133 C C . HIS A 1 540 ? 19.372 4.537 -5.662 1.00 92.44 540 HIS A C 1
ATOM 4135 O O . HIS A 1 540 ? 19.238 4.782 -6.860 1.00 92.44 540 HIS A O 1
ATOM 4141 N N . ILE A 1 541 ? 18.691 5.216 -4.726 1.00 92.50 541 ILE A N 1
ATOM 4142 C CA . ILE A 1 541 ? 17.721 6.309 -5.000 1.00 92.50 541 ILE A CA 1
ATOM 4143 C C . ILE A 1 541 ? 18.202 7.677 -4.449 1.00 92.50 541 ILE A C 1
ATOM 4145 O O . ILE A 1 541 ? 17.492 8.680 -4.481 1.00 92.50 541 ILE A O 1
ATOM 4149 N N . GLY A 1 542 ? 19.465 7.746 -4.019 1.00 90.81 542 GLY A N 1
ATOM 4150 C CA . GLY A 1 542 ? 20.086 8.944 -3.444 1.00 90.81 542 GLY A CA 1
ATOM 4151 C C . GLY A 1 542 ? 19.993 8.976 -1.917 1.00 90.81 542 GLY A C 1
ATOM 4152 O O . GLY A 1 542 ? 19.079 8.399 -1.334 1.00 90.81 542 GLY A O 1
ATOM 4153 N N . LEU A 1 543 ? 20.987 9.601 -1.287 1.00 90.44 543 LEU A N 1
ATOM 4154 C CA . LEU A 1 543 ? 21.129 9.797 0.158 1.00 90.44 543 LEU A CA 1
ATOM 4155 C C . LEU A 1 543 ? 21.698 11.200 0.381 1.00 90.44 543 LEU A C 1
ATOM 4157 O O . LEU A 1 543 ? 22.711 11.555 -0.234 1.00 90.44 543 LEU A O 1
ATOM 4161 N N . ASN A 1 544 ? 21.092 11.985 1.269 1.00 90.94 544 ASN A N 1
ATOM 4162 C CA . ASN A 1 544 ? 21.535 13.352 1.522 1.00 90.94 544 ASN A CA 1
ATOM 4163 C C . ASN A 1 544 ? 22.702 13.380 2.524 1.00 90.94 544 ASN A C 1
ATOM 4165 O O . ASN A 1 544 ? 22.521 13.631 3.718 1.00 90.94 544 ASN A O 1
ATOM 4169 N N . TRP A 1 545 ? 23.901 13.070 2.025 1.00 90.44 545 TRP A N 1
ATOM 4170 C CA . TRP A 1 545 ? 25.148 13.124 2.790 1.00 90.44 545 TRP A CA 1
ATOM 4171 C C . TRP A 1 545 ? 25.548 14.560 3.117 1.00 90.44 545 TRP A C 1
ATOM 4173 O O . TRP A 1 545 ? 25.481 15.451 2.267 1.00 90.44 545 TRP A O 1
ATOM 4183 N N . GLN A 1 546 ? 26.044 14.754 4.337 1.00 91.06 546 GLN A N 1
ATOM 4184 C CA . GLN A 1 546 ? 26.653 16.015 4.739 1.00 91.06 546 GLN A CA 1
ATOM 4185 C C . GLN A 1 546 ? 27.932 16.264 3.935 1.00 91.06 546 GLN A C 1
ATOM 4187 O O . GLN A 1 546 ? 28.566 15.326 3.444 1.00 91.06 546 GLN A O 1
ATOM 4192 N N . LYS A 1 547 ? 28.293 17.539 3.786 1.00 90.25 547 LYS A N 1
ATOM 4193 C CA . LYS A 1 547 ? 29.530 17.952 3.127 1.00 90.25 547 LYS A CA 1
ATOM 4194 C C . LYS A 1 547 ? 30.460 18.629 4.126 1.00 90.25 547 LYS A C 1
ATOM 4196 O O . LYS A 1 547 ? 29.984 19.353 4.997 1.00 90.25 547 LYS A O 1
ATOM 4201 N N . ASP A 1 548 ? 31.755 18.382 3.985 1.00 88.38 548 ASP A N 1
ATOM 4202 C CA . ASP A 1 548 ? 32.804 19.087 4.716 1.00 88.38 548 ASP A CA 1
ATOM 4203 C C . ASP A 1 548 ? 32.974 20.533 4.205 1.00 88.38 548 ASP A C 1
ATOM 4205 O O . ASP A 1 548 ? 32.328 20.961 3.242 1.00 88.38 548 ASP A O 1
ATOM 4209 N N . GLU A 1 549 ? 33.863 21.294 4.844 1.00 89.81 549 GLU A N 1
ATOM 4210 C CA . GLU A 1 549 ? 34.162 22.692 4.493 1.00 89.81 549 GLU A CA 1
ATOM 4211 C C . GLU A 1 549 ? 34.688 22.861 3.054 1.00 89.81 549 GLU A C 1
ATOM 4213 O O . GLU A 1 549 ? 34.562 23.935 2.469 1.00 89.81 549 GLU A O 1
ATOM 4218 N N . ASN A 1 550 ? 35.225 21.792 2.454 1.00 88.19 550 ASN A N 1
ATOM 4219 C CA . ASN A 1 550 ? 35.732 21.764 1.081 1.00 88.19 550 ASN A CA 1
ATOM 4220 C C . ASN A 1 550 ? 34.670 21.303 0.065 1.00 88.19 550 ASN A C 1
ATOM 4222 O O . ASN A 1 550 ? 34.956 21.191 -1.129 1.00 88.19 550 ASN A O 1
ATOM 4226 N N . GLY A 1 551 ? 33.445 21.017 0.516 1.00 85.25 551 GLY A N 1
ATOM 4227 C CA . GLY A 1 551 ? 32.342 20.548 -0.319 1.00 85.25 551 GLY A CA 1
ATOM 4228 C C . GLY A 1 551 ? 32.384 19.055 -0.665 1.00 85.25 551 GLY A C 1
ATOM 4229 O O . GLY A 1 551 ? 31.574 18.612 -1.489 1.00 85.25 551 GLY A O 1
ATOM 4230 N N . ASN A 1 552 ? 33.277 18.267 -0.056 1.00 86.56 552 ASN A N 1
ATOM 4231 C CA . ASN A 1 552 ? 33.320 16.811 -0.213 1.00 86.56 552 ASN A CA 1
ATOM 4232 C C . ASN A 1 552 ? 32.309 16.143 0.715 1.00 86.56 552 ASN A C 1
ATOM 4234 O O . ASN A 1 552 ? 32.037 16.642 1.796 1.00 86.56 552 ASN A O 1
ATOM 4238 N N . TYR A 1 553 ? 31.767 14.988 0.327 1.00 87.88 553 TYR A N 1
ATOM 4239 C CA . TYR A 1 553 ? 30.868 14.237 1.206 1.00 87.88 553 TYR A CA 1
ATOM 4240 C C . TYR A 1 553 ? 31.608 13.703 2.442 1.00 87.88 553 TYR A C 1
ATOM 4242 O O . TYR A 1 553 ? 32.586 12.968 2.300 1.00 87.88 553 TYR A O 1
ATOM 4250 N N . ASP A 1 554 ? 31.094 14.015 3.630 1.00 91.00 554 ASP A N 1
ATOM 4251 C CA . ASP A 1 554 ? 31.565 13.477 4.904 1.00 91.00 554 ASP A CA 1
ATOM 4252 C C . ASP A 1 554 ? 30.747 12.231 5.272 1.00 91.00 554 ASP A C 1
ATOM 4254 O O . ASP A 1 554 ? 29.646 12.308 5.821 1.00 91.00 554 ASP A O 1
ATOM 4258 N N . TYR A 1 555 ? 31.295 11.059 4.947 1.00 91.19 555 TYR A N 1
ATOM 4259 C CA . TYR A 1 555 ? 30.664 9.765 5.222 1.00 91.19 555 TYR A CA 1
ATOM 4260 C C . TYR A 1 555 ? 30.748 9.331 6.694 1.00 91.19 555 TYR A C 1
ATOM 4262 O O . TYR A 1 555 ? 30.168 8.308 7.053 1.00 91.19 555 TYR A O 1
ATOM 4270 N N . THR A 1 556 ? 31.465 10.076 7.545 1.00 90.12 556 THR A N 1
ATOM 4271 C CA . THR A 1 556 ? 31.535 9.802 8.992 1.00 90.12 556 THR A CA 1
ATOM 4272 C C . THR A 1 556 ? 30.310 10.334 9.738 1.00 90.12 556 THR A C 1
ATOM 4274 O O . THR A 1 556 ? 30.049 9.951 10.880 1.00 90.12 556 THR A O 1
ATOM 4277 N N . LYS A 1 557 ? 29.540 11.217 9.094 1.00 91.88 557 LYS A N 1
ATOM 4278 C CA . LYS A 1 557 ? 28.313 11.807 9.629 1.00 91.88 557 LYS A CA 1
ATOM 4279 C C . LYS A 1 557 ? 27.081 11.057 9.131 1.00 91.88 557 LYS A C 1
ATOM 4281 O O . LYS A 1 557 ? 27.106 10.507 8.030 1.00 91.88 557 LYS A O 1
ATOM 4286 N N . PRO A 1 558 ? 25.980 11.074 9.901 1.00 93.31 558 PRO A N 1
ATOM 4287 C CA . PRO A 1 558 ? 24.731 10.518 9.421 1.00 93.31 558 PRO A CA 1
ATOM 4288 C C . PRO A 1 558 ? 24.207 11.316 8.220 1.00 93.31 558 PRO A C 1
ATOM 4290 O O . PRO A 1 558 ? 24.242 12.555 8.226 1.00 93.31 558 PRO A O 1
ATOM 4293 N N . PHE A 1 559 ? 23.720 10.615 7.196 1.00 92.75 559 PHE A N 1
ATOM 4294 C CA . PHE A 1 559 ? 22.940 11.238 6.127 1.00 92.75 559 PHE A CA 1
ATOM 4295 C C . PHE A 1 559 ? 21.496 11.455 6.577 1.00 92.75 559 PHE A C 1
ATOM 4297 O O . PHE A 1 559 ? 21.034 10.886 7.561 1.00 92.75 559 PHE A O 1
ATOM 4304 N N . THR A 1 560 ? 20.776 12.273 5.820 1.00 92.06 560 THR A N 1
ATOM 4305 C CA . THR A 1 560 ? 19.323 12.435 5.960 1.00 92.06 560 THR A CA 1
ATOM 4306 C C . THR A 1 560 ? 18.620 11.941 4.704 1.00 92.06 560 THR A C 1
ATOM 4308 O O . THR A 1 560 ? 19.265 11.658 3.686 1.00 92.06 560 THR A O 1
ATOM 4311 N N . ASP A 1 561 ? 17.295 11.866 4.762 1.00 89.94 561 ASP A N 1
ATOM 4312 C CA . ASP A 1 561 ? 16.431 11.692 3.595 1.00 89.94 561 ASP A CA 1
ATOM 4313 C C . ASP A 1 561 ? 16.701 10.373 2.836 1.00 89.94 561 ASP A C 1
ATOM 4315 O O . ASP A 1 561 ? 16.651 10.298 1.607 1.00 89.94 561 ASP A O 1
ATOM 4319 N N . GLY A 1 562 ? 17.054 9.332 3.598 1.00 92.25 562 GLY A N 1
ATOM 4320 C CA . GLY A 1 562 ? 17.278 7.972 3.113 1.00 92.25 562 GLY A CA 1
ATOM 4321 C C . GLY A 1 562 ? 16.114 7.024 3.423 1.00 92.25 562 GLY A C 1
ATOM 4322 O O . GLY A 1 562 ? 15.010 7.482 3.715 1.00 92.25 562 GLY A O 1
ATOM 4323 N N . PRO A 1 563 ? 16.338 5.697 3.380 1.00 95.69 563 PRO A N 1
ATOM 4324 C CA . PRO A 1 563 ? 15.271 4.703 3.518 1.00 95.69 563 PRO A CA 1
ATOM 4325 C C . PRO A 1 563 ? 14.424 4.869 4.784 1.00 95.69 563 PRO A C 1
ATOM 4327 O O . PRO A 1 563 ? 13.202 4.744 4.727 1.00 95.69 563 PRO A O 1
ATOM 4330 N N . THR A 1 564 ? 15.048 5.215 5.914 1.00 94.62 564 THR A N 1
ATOM 4331 C CA . THR A 1 564 ? 14.339 5.361 7.193 1.00 94.62 564 THR A CA 1
ATOM 4332 C C . THR A 1 564 ? 13.425 6.580 7.273 1.00 94.62 564 THR A C 1
ATOM 4334 O O . THR A 1 564 ? 12.505 6.626 8.084 1.00 94.62 564 THR A O 1
ATOM 4337 N N . GLU A 1 565 ? 13.620 7.545 6.377 1.00 90.94 565 GLU A N 1
ATOM 4338 C CA . GLU A 1 565 ? 12.738 8.696 6.169 1.00 90.94 565 GLU A CA 1
ATOM 4339 C C . GLU A 1 565 ? 11.817 8.501 4.951 1.00 90.94 565 GLU A C 1
ATOM 4341 O O . GLU A 1 565 ? 11.189 9.455 4.496 1.00 90.94 565 GLU A O 1
ATOM 4346 N N . ARG A 1 566 ? 11.777 7.287 4.382 1.00 92.19 566 ARG A N 1
ATOM 4347 C CA . ARG A 1 566 ? 10.970 6.897 3.211 1.00 92.19 566 ARG A CA 1
ATOM 4348 C C . ARG A 1 566 ? 10.203 5.599 3.437 1.00 92.19 566 ARG A C 1
ATOM 4350 O O . ARG A 1 566 ? 9.983 4.825 2.502 1.00 92.19 566 ARG A O 1
ATOM 4357 N N . GLY A 1 567 ? 9.784 5.385 4.682 1.00 88.56 567 GLY A N 1
ATOM 4358 C CA . GLY A 1 567 ? 8.864 4.311 5.043 1.00 88.56 567 GLY A CA 1
ATOM 4359 C C . GLY A 1 567 ? 9.503 2.986 5.410 1.00 88.56 567 GLY A C 1
ATOM 4360 O O . GLY A 1 567 ? 8.831 1.965 5.305 1.00 88.56 567 GLY A O 1
ATOM 4361 N N . PHE A 1 568 ? 10.774 2.984 5.815 1.00 97.25 568 PHE A N 1
ATOM 4362 C CA . PHE A 1 568 ? 11.429 1.799 6.364 1.00 97.25 568 PHE A CA 1
ATOM 4363 C C . PHE A 1 568 ? 11.798 2.018 7.837 1.00 97.25 568 PHE A C 1
ATOM 4365 O O . PHE A 1 568 ? 12.448 2.991 8.184 1.00 97.25 568 PHE A O 1
ATOM 4372 N N . ASP A 1 569 ? 11.402 1.125 8.737 1.00 89.19 569 ASP A N 1
ATOM 4373 C CA . ASP A 1 569 ? 11.787 1.185 10.154 1.00 89.19 569 ASP A CA 1
ATOM 4374 C C . ASP A 1 569 ? 13.267 0.833 10.344 1.00 89.19 569 ASP A C 1
ATOM 4376 O O . ASP A 1 569 ? 13.906 1.289 11.293 1.00 89.19 569 ASP A O 1
ATOM 4380 N N . TRP A 1 570 ? 13.816 0.022 9.436 1.00 96.94 570 TRP A N 1
ATOM 4381 C CA . TRP A 1 570 ? 15.208 -0.402 9.464 1.00 96.94 570 TRP A CA 1
ATOM 4382 C C . TRP A 1 570 ? 15.811 -0.481 8.062 1.00 96.94 570 TRP A C 1
ATOM 4384 O O . TRP A 1 570 ? 15.181 -0.970 7.119 1.00 96.94 570 TRP A O 1
ATOM 4394 N N . TYR A 1 571 ? 17.053 -0.017 7.937 1.00 98.25 571 TYR A N 1
ATOM 4395 C CA . TYR A 1 571 ? 17.848 -0.141 6.720 1.00 98.25 571 TYR A CA 1
ATOM 4396 C C . TYR A 1 571 ? 19.195 -0.781 7.020 1.00 98.25 571 TYR A C 1
ATOM 4398 O O . TYR A 1 571 ? 19.907 -0.312 7.904 1.00 98.25 571 TYR A O 1
ATOM 4406 N N . PHE A 1 572 ? 19.569 -1.797 6.246 1.00 98.44 572 PHE A N 1
ATOM 4407 C CA . PHE A 1 572 ? 20.918 -2.353 6.251 1.00 98.44 572 PHE A CA 1
ATOM 4408 C C . PHE A 1 572 ? 21.385 -2.588 4.818 1.00 98.44 572 PHE A C 1
ATOM 4410 O O . PHE A 1 572 ? 20.828 -3.426 4.113 1.00 98.44 572 PHE A O 1
ATOM 4417 N N . GLY A 1 573 ? 22.393 -1.867 4.344 1.00 95.44 573 GLY A N 1
ATOM 4418 C CA . GLY A 1 573 ? 22.678 -1.901 2.918 1.00 95.44 573 GLY A CA 1
ATOM 4419 C C . GLY A 1 573 ? 23.919 -1.171 2.453 1.00 95.44 573 GLY A C 1
ATOM 4420 O O . GLY A 1 573 ? 24.834 -0.871 3.214 1.00 95.44 573 GLY A O 1
ATOM 4421 N N . VAL A 1 574 ? 23.924 -0.870 1.159 1.00 92.12 574 VAL A N 1
ATOM 4422 C CA . VAL A 1 574 ? 24.971 -0.115 0.464 1.00 92.12 574 VAL A CA 1
ATOM 4423 C C . VAL A 1 574 ? 24.332 0.828 -0.556 1.00 92.12 574 VAL A C 1
ATOM 4425 O O . VAL A 1 574 ? 23.212 0.613 -1.024 1.00 92.12 574 VAL A O 1
ATOM 4428 N N . LEU A 1 575 ? 25.046 1.885 -0.953 1.00 83.94 575 LEU A N 1
ATOM 4429 C CA . LEU A 1 575 ? 24.561 2.777 -2.017 1.00 83.94 575 LEU A CA 1
ATOM 4430 C C . LEU A 1 575 ? 24.579 2.083 -3.394 1.00 83.94 575 LEU A C 1
ATOM 4432 O O . LEU A 1 575 ? 23.703 2.321 -4.225 1.00 83.94 575 LEU A O 1
ATOM 4436 N N . GLY A 1 576 ? 25.568 1.215 -3.605 1.00 82.94 576 GLY A N 1
ATOM 4437 C CA . GLY A 1 576 ? 25.762 0.338 -4.758 1.00 82.94 576 GLY A CA 1
ATOM 4438 C C . GLY A 1 576 ? 27.170 -0.271 -4.708 1.00 82.94 576 GLY A C 1
ATOM 4439 O O . GLY A 1 576 ? 28.042 0.301 -4.054 1.00 82.94 576 GLY A O 1
ATOM 4440 N N . PRO A 1 577 ? 27.436 -1.386 -5.408 1.00 78.62 577 PRO A N 1
ATOM 4441 C CA . PRO A 1 577 ? 28.650 -2.181 -5.193 1.00 78.62 577 PRO A CA 1
ATOM 4442 C C . PRO A 1 577 ? 29.948 -1.497 -5.661 1.00 78.62 577 PRO A C 1
ATOM 4444 O O . PRO A 1 577 ? 31.036 -1.928 -5.307 1.00 78.62 577 PRO A O 1
ATOM 4447 N N . GLY A 1 578 ? 29.853 -0.427 -6.460 1.00 78.50 578 GLY A N 1
ATOM 4448 C CA . GLY A 1 578 ? 31.002 0.335 -6.964 1.00 78.50 578 GLY A CA 1
ATOM 4449 C C . GLY A 1 578 ? 31.066 1.791 -6.496 1.00 78.50 578 GLY A C 1
ATOM 4450 O O . GLY A 1 578 ? 31.816 2.573 -7.087 1.00 78.50 578 GLY A O 1
ATOM 4451 N N . ALA A 1 579 ? 30.256 2.192 -5.509 1.00 83.31 579 ALA A N 1
ATOM 4452 C CA . ALA A 1 579 ? 30.109 3.590 -5.104 1.00 83.31 579 ALA A CA 1
ATOM 4453 C C . ALA A 1 579 ? 30.498 3.807 -3.629 1.00 83.31 579 ALA A C 1
ATOM 4455 O O . ALA A 1 579 ? 29.896 3.178 -2.764 1.00 83.31 579 ALA A O 1
ATOM 4456 N N . PRO A 1 580 ? 31.421 4.741 -3.317 1.00 87.00 580 PRO A N 1
ATOM 4457 C CA . PRO A 1 580 ? 31.794 5.020 -1.935 1.00 87.00 580 PRO A CA 1
ATOM 4458 C C . PRO A 1 580 ? 30.637 5.674 -1.150 1.00 87.00 580 PRO A C 1
ATOM 4460 O O . PRO A 1 580 ? 29.838 6.421 -1.747 1.00 87.00 580 PRO A O 1
ATOM 4463 N N . PRO A 1 581 ? 30.582 5.481 0.181 1.00 91.19 581 PRO A N 1
ATOM 4464 C CA . PRO A 1 581 ? 31.590 4.808 1.013 1.00 91.19 581 PRO A CA 1
ATOM 4465 C C . PRO A 1 581 ? 31.529 3.276 0.904 1.00 91.19 581 PRO A C 1
ATOM 4467 O O . PRO A 1 581 ? 30.449 2.707 0.765 1.00 91.19 581 PRO A O 1
ATOM 4470 N N . HIS A 1 582 ? 32.688 2.619 0.977 1.00 91.69 582 HIS A N 1
ATOM 4471 C CA . HIS A 1 582 ? 32.804 1.160 0.873 1.00 91.69 582 HIS A CA 1
ATOM 4472 C C . HIS A 1 582 ? 32.735 0.528 2.265 1.00 91.69 582 HIS A C 1
ATOM 4474 O O . HIS A 1 582 ? 33.732 0.382 2.972 1.00 91.69 582 HIS A O 1
ATOM 4480 N N . GLY A 1 583 ? 31.514 0.225 2.678 1.00 93.12 583 GLY A N 1
ATOM 4481 C CA . GLY A 1 583 ? 31.167 -0.344 3.973 1.00 93.12 583 GLY A CA 1
ATOM 4482 C C . GLY A 1 583 ? 29.657 -0.536 4.057 1.00 93.12 583 GLY A C 1
ATOM 4483 O O . GLY A 1 583 ? 28.910 0.036 3.259 1.00 93.12 583 GLY A O 1
ATOM 4484 N N . PHE A 1 584 ? 29.197 -1.341 5.013 1.00 96.00 584 PHE A N 1
ATOM 4485 C CA . PHE A 1 584 ? 27.763 -1.483 5.252 1.00 96.00 584 PHE A CA 1
ATOM 4486 C C . PHE A 1 584 ? 27.211 -0.226 5.914 1.00 96.00 584 PHE A C 1
ATOM 4488 O O . PHE A 1 584 ? 27.855 0.379 6.767 1.00 96.00 584 PHE A O 1
ATOM 4495 N N . ILE A 1 585 ? 26.011 0.160 5.514 1.00 95.62 585 ILE A N 1
ATOM 4496 C CA . ILE A 1 585 ? 25.250 1.257 6.093 1.00 95.62 585 ILE A CA 1
ATOM 4497 C C . ILE A 1 585 ? 24.139 0.649 6.933 1.00 95.62 585 ILE A C 1
ATOM 4499 O O . ILE A 1 585 ? 23.404 -0.199 6.433 1.00 95.62 585 ILE A O 1
ATOM 4503 N N . GLU A 1 586 ? 23.978 1.121 8.164 1.00 97.56 586 GLU A N 1
ATOM 4504 C CA . GLU A 1 586 ? 22.813 0.819 8.989 1.00 97.56 586 GLU A CA 1
ATOM 4505 C C . GLU A 1 586 ? 22.067 2.110 9.327 1.00 97.56 586 GLU A C 1
ATOM 4507 O O . GLU A 1 586 ? 22.641 3.057 9.869 1.00 97.56 586 GLU A O 1
ATOM 4512 N N . ASN A 1 587 ? 20.777 2.137 8.990 1.00 96.38 587 ASN A N 1
ATOM 4513 C CA . ASN A 1 587 ? 19.853 3.262 9.114 1.00 96.38 587 ASN A CA 1
ATOM 4514 C C . ASN A 1 587 ? 20.329 4.535 8.401 1.00 96.38 587 ASN A C 1
ATOM 4516 O O . ASN A 1 587 ? 19.912 4.795 7.277 1.00 96.38 587 ASN A O 1
ATOM 4520 N N . ASP A 1 588 ? 21.194 5.313 9.042 1.00 94.69 588 ASP A N 1
ATOM 4521 C CA . ASP A 1 588 ? 21.652 6.632 8.604 1.00 94.69 588 ASP A CA 1
ATOM 4522 C C . ASP A 1 588 ? 23.183 6.758 8.527 1.00 94.69 588 ASP A C 1
ATOM 4524 O O . ASP A 1 588 ? 23.686 7.824 8.179 1.00 94.69 588 ASP A O 1
ATOM 4528 N N . ARG A 1 589 ? 23.948 5.704 8.847 1.00 95.25 589 ARG A N 1
ATOM 4529 C CA . ARG A 1 589 ? 25.411 5.786 9.007 1.00 95.25 589 ARG A CA 1
ATOM 4530 C C . ARG A 1 589 ? 26.151 4.555 8.505 1.00 95.25 589 ARG A C 1
ATOM 4532 O O . ARG A 1 589 ? 25.615 3.453 8.503 1.00 95.25 589 ARG A O 1
ATOM 4539 N N . VAL A 1 590 ? 27.412 4.746 8.126 1.00 95.38 590 VAL A N 1
ATOM 4540 C CA . VAL A 1 590 ? 28.329 3.638 7.825 1.00 95.38 590 VAL A CA 1
ATOM 4541 C C . VAL A 1 590 ? 28.718 2.927 9.125 1.00 95.38 590 VAL A C 1
ATOM 4543 O O . VAL A 1 590 ? 28.983 3.574 10.138 1.00 95.38 590 VAL A O 1
ATOM 4546 N N . LEU A 1 591 ? 28.753 1.598 9.098 1.00 95.62 591 LEU A N 1
ATOM 4547 C CA . LEU A 1 591 ? 29.231 0.760 10.189 1.00 95.62 591 LEU A CA 1
ATOM 4548 C C . LEU A 1 591 ? 30.750 0.595 10.111 1.00 95.62 591 LEU A C 1
ATOM 4550 O O . LEU A 1 591 ? 31.273 0.096 9.118 1.00 95.62 591 LEU A O 1
ATOM 4554 N N . GLY A 1 592 ? 31.442 0.950 11.193 1.00 93.94 592 GLY A N 1
ATOM 4555 C CA . GLY A 1 592 ? 32.901 0.877 11.284 1.00 93.94 592 GLY A CA 1
ATOM 4556 C C . GLY A 1 592 ? 33.609 2.160 10.843 1.00 93.94 592 GLY A C 1
ATOM 4557 O O . GLY A 1 592 ? 33.001 3.102 10.339 1.00 93.94 592 GLY A O 1
ATOM 4558 N N . GLU A 1 593 ? 34.918 2.208 11.080 1.00 94.12 593 GLU A N 1
ATOM 4559 C CA . GLU A 1 593 ? 35.749 3.372 10.771 1.00 94.12 593 GLU A CA 1
ATOM 4560 C C . GLU A 1 593 ? 36.253 3.322 9.321 1.00 94.12 593 GLU A C 1
ATOM 4562 O O . GLU A 1 593 ? 36.843 2.331 8.893 1.00 94.12 593 GLU A O 1
ATOM 4567 N N . LEU A 1 594 ? 36.053 4.405 8.566 1.00 93.88 594 LEU A N 1
ATOM 4568 C CA . LEU A 1 594 ? 36.532 4.561 7.187 1.00 93.88 594 LEU A CA 1
ATOM 4569 C C . LEU A 1 594 ? 38.017 4.972 7.151 1.00 93.88 594 LEU A C 1
ATOM 4571 O O . LEU A 1 594 ? 38.348 6.081 6.734 1.00 93.88 594 LEU A O 1
ATOM 4575 N N . SER A 1 595 ? 38.910 4.099 7.619 1.00 94.56 595 SER A N 1
ATOM 4576 C CA . SER A 1 595 ? 40.338 4.409 7.816 1.00 94.56 595 SER A CA 1
ATOM 4577 C C . SER A 1 595 ? 41.266 3.977 6.673 1.00 94.56 595 SER A C 1
ATOM 4579 O O . SER A 1 595 ? 42.460 4.276 6.707 1.00 94.56 595 SER A O 1
ATOM 4581 N N . VAL A 1 596 ? 40.748 3.311 5.634 1.00 94.50 596 VAL A N 1
ATOM 4582 C CA . VAL A 1 596 ? 41.524 2.914 4.444 1.00 94.50 596 VAL A CA 1
ATOM 4583 C C . VAL A 1 596 ? 40.848 3.370 3.152 1.00 94.50 596 VAL A C 1
ATOM 4585 O O . VAL A 1 596 ? 39.673 3.724 3.130 1.00 94.50 596 VAL A O 1
ATOM 4588 N N . THR A 1 597 ? 41.592 3.379 2.045 1.00 93.56 597 THR A N 1
ATOM 4589 C CA . THR A 1 597 ? 41.038 3.623 0.703 1.00 93.56 597 THR A CA 1
ATOM 4590 C C . THR A 1 597 ? 40.937 2.299 -0.042 1.00 93.56 597 THR A C 1
ATOM 4592 O O . THR A 1 597 ? 41.907 1.545 -0.091 1.00 93.56 597 THR A O 1
ATOM 4595 N N . SER A 1 598 ? 39.778 2.013 -0.631 1.00 88.81 598 SER A N 1
ATOM 4596 C CA . SER A 1 598 ? 39.582 0.822 -1.464 1.00 88.81 598 SER A CA 1
ATOM 4597 C C . SER A 1 598 ? 40.548 0.831 -2.661 1.00 88.81 598 SER A C 1
ATOM 4599 O O . SER A 1 598 ? 40.632 1.865 -3.339 1.00 88.81 598 SER A O 1
ATOM 4601 N N . PRO A 1 599 ? 41.214 -0.287 -2.987 1.00 82.88 599 PRO A N 1
ATOM 4602 C CA . PRO A 1 599 ? 42.100 -0.352 -4.143 1.00 82.88 599 PRO A CA 1
ATOM 4603 C C . PRO A 1 599 ? 41.298 -0.216 -5.453 1.00 82.88 599 PRO A C 1
ATOM 4605 O O . PRO A 1 599 ? 40.202 -0.773 -5.548 1.00 82.88 599 PRO A O 1
ATOM 4608 N N . PRO A 1 600 ? 41.791 0.511 -6.476 1.00 74.75 600 PRO A N 1
ATOM 4609 C CA . PRO A 1 600 ? 41.098 0.640 -7.762 1.00 74.75 600 PRO A CA 1
ATOM 4610 C C . PRO A 1 600 ? 40.761 -0.703 -8.425 1.00 74.75 600 PRO A C 1
ATOM 4612 O O . PRO A 1 600 ? 39.742 -0.812 -9.104 1.00 74.75 600 PRO A O 1
ATOM 4615 N N . GLU A 1 601 ? 41.590 -1.723 -8.204 1.00 73.88 601 GLU A N 1
ATOM 4616 C CA . GLU A 1 601 ? 41.472 -3.069 -8.773 1.00 73.88 601 GLU A CA 1
ATOM 4617 C C . GLU A 1 601 ? 40.283 -3.856 -8.202 1.00 73.88 601 GLU A C 1
ATOM 4619 O O . GLU A 1 601 ? 39.818 -4.798 -8.841 1.00 73.88 601 GLU A O 1
ATOM 4624 N N . MET A 1 602 ? 39.750 -3.444 -7.042 1.00 74.75 602 MET A N 1
ATOM 4625 C CA . MET A 1 602 ? 38.532 -4.015 -6.449 1.00 74.75 602 MET A CA 1
ATOM 4626 C C . MET A 1 602 ? 37.318 -3.842 -7.371 1.00 74.75 602 MET A C 1
ATOM 4628 O O . MET A 1 602 ? 36.396 -4.656 -7.347 1.00 74.75 602 MET A O 1
ATOM 4632 N N . PHE A 1 603 ? 37.305 -2.797 -8.204 1.00 72.81 603 PHE A N 1
ATOM 4633 C CA . PHE A 1 603 ? 36.160 -2.478 -9.046 1.00 72.81 603 PHE A CA 1
ATOM 4634 C C . PHE A 1 603 ? 36.457 -2.729 -10.517 1.00 72.81 603 PHE A C 1
ATOM 4636 O O . PHE A 1 603 ? 37.231 -2.023 -11.163 1.00 72.81 603 PHE A O 1
ATOM 4643 N N . GLN A 1 604 ? 35.745 -3.688 -11.098 1.00 60.84 604 GLN A N 1
ATOM 4644 C CA . GLN A 1 604 ? 35.728 -3.850 -12.544 1.00 60.84 604 GLN A CA 1
ATOM 4645 C C . GLN A 1 604 ? 34.783 -2.811 -13.177 1.00 60.84 604 GLN A C 1
ATOM 4647 O O . GLN A 1 604 ? 33.698 -2.554 -12.662 1.00 60.84 604 GLN A O 1
ATOM 4652 N N . TRP A 1 605 ? 35.174 -2.239 -14.322 1.00 54.25 605 TRP A N 1
ATOM 4653 C CA . TRP A 1 605 ? 34.299 -1.462 -15.220 1.00 54.25 605 TRP A CA 1
ATOM 4654 C C . TRP A 1 605 ? 33.499 -0.326 -14.549 1.00 54.25 605 TRP A C 1
ATOM 4656 O O . TRP A 1 605 ? 32.272 -0.309 -14.572 1.00 54.25 605 TRP A O 1
ATOM 4666 N N . GLY A 1 606 ? 34.193 0.688 -14.021 1.00 54.09 606 GLY A N 1
ATOM 4667 C CA . GLY A 1 606 ? 33.583 1.989 -13.706 1.00 54.09 606 GLY A CA 1
ATOM 4668 C C . GLY A 1 606 ? 33.139 2.217 -12.257 1.00 54.09 606 GLY A C 1
ATOM 4669 O O . GLY A 1 606 ? 32.476 3.225 -12.006 1.00 54.09 606 GLY A O 1
ATOM 4670 N N . GLY A 1 607 ? 33.510 1.344 -11.314 1.00 69.31 607 GLY A N 1
ATOM 4671 C CA . GLY A 1 607 ? 33.459 1.676 -9.885 1.00 69.31 607 GLY A CA 1
ATOM 4672 C C . GLY A 1 607 ? 34.549 2.681 -9.490 1.00 69.31 607 GLY A C 1
ATOM 4673 O O . GLY A 1 607 ? 35.539 2.860 -10.204 1.00 69.31 607 GLY A O 1
ATOM 4674 N N . LYS A 1 608 ? 34.342 3.384 -8.374 1.00 78.56 608 LYS A N 1
ATOM 4675 C CA . LYS A 1 608 ? 35.219 4.470 -7.917 1.00 78.56 608 LYS A CA 1
ATOM 4676 C C . LYS A 1 608 ? 35.902 4.090 -6.605 1.00 78.56 608 LYS A C 1
ATOM 4678 O O . LYS A 1 608 ? 35.225 3.848 -5.607 1.00 78.56 608 LYS A O 1
ATOM 4683 N N . ALA A 1 609 ? 37.236 4.119 -6.595 1.00 85.56 609 ALA A N 1
ATOM 4684 C CA . ALA A 1 609 ? 38.006 4.023 -5.360 1.00 85.56 609 ALA A CA 1
ATOM 4685 C C . ALA A 1 609 ? 37.607 5.146 -4.384 1.00 85.56 609 ALA A C 1
ATOM 4687 O O . ALA A 1 609 ? 37.347 6.280 -4.797 1.00 85.56 609 ALA A O 1
ATOM 4688 N N . GLY A 1 610 ? 37.540 4.843 -3.093 1.00 89.88 610 GLY A N 1
ATOM 4689 C CA . GLY A 1 610 ? 37.176 5.816 -2.071 1.00 89.88 610 GLY A CA 1
ATOM 4690 C C . GLY A 1 610 ? 37.333 5.274 -0.652 1.00 89.88 610 GLY A C 1
ATOM 4691 O O . GLY A 1 610 ? 37.854 4.170 -0.481 1.00 89.88 610 GLY A O 1
ATOM 4692 N N . PRO A 1 611 ? 36.890 6.043 0.358 1.00 92.62 611 PRO A N 1
ATOM 4693 C CA . PRO A 1 611 ? 36.958 5.634 1.757 1.00 92.62 611 PRO A CA 1
ATOM 4694 C C . PRO A 1 611 ? 36.272 4.284 1.980 1.00 92.62 611 PRO A C 1
ATOM 4696 O O . PRO A 1 611 ? 35.169 4.057 1.471 1.00 92.62 611 PRO A O 1
ATOM 4699 N N . MET A 1 612 ? 36.930 3.405 2.730 1.00 94.31 612 MET A N 1
ATOM 4700 C CA . MET A 1 612 ? 36.535 2.020 2.956 1.00 94.31 612 MET A CA 1
ATOM 4701 C C . MET A 1 612 ? 36.793 1.604 4.405 1.00 94.31 612 MET A C 1
ATOM 4703 O O . MET A 1 612 ? 37.767 2.036 5.024 1.00 94.31 612 MET A O 1
ATOM 4707 N N . VAL A 1 613 ? 35.928 0.740 4.932 1.00 95.31 613 VAL A N 1
ATOM 4708 C CA . VAL A 1 613 ? 36.112 0.105 6.243 1.00 95.31 613 VAL A CA 1
ATOM 4709 C C . VAL A 1 613 ? 37.162 -1.010 6.120 1.00 95.31 613 VAL A C 1
ATOM 4711 O O . VAL A 1 613 ? 37.046 -1.841 5.214 1.00 95.31 613 VAL A O 1
ATOM 4714 N N . PRO A 1 614 ? 38.191 -1.078 6.989 1.00 94.62 614 PRO A N 1
ATOM 4715 C CA . PRO A 1 614 ? 39.175 -2.158 6.953 1.00 94.62 614 PRO A CA 1
ATOM 4716 C C . PRO A 1 614 ? 38.523 -3.546 6.974 1.00 94.62 614 PRO A C 1
ATOM 4718 O O . PRO A 1 614 ? 37.659 -3.824 7.801 1.00 94.62 614 PRO A O 1
ATOM 4721 N N . GLY A 1 615 ? 38.948 -4.423 6.062 1.00 88.62 615 GLY A N 1
ATOM 4722 C CA . GLY A 1 615 ? 38.414 -5.785 5.945 1.00 88.62 615 GLY A CA 1
ATOM 4723 C C . GLY A 1 615 ? 37.089 -5.907 5.182 1.00 88.62 615 GLY A C 1
ATOM 4724 O O . GLY A 1 615 ? 36.614 -7.025 4.994 1.00 88.62 615 GLY A O 1
ATOM 4725 N N . TYR A 1 616 ? 36.504 -4.804 4.703 1.00 90.88 616 TYR A N 1
ATOM 4726 C CA . TYR A 1 616 ? 35.371 -4.859 3.781 1.00 90.88 616 TYR A CA 1
ATOM 4727 C C . TYR A 1 616 ? 35.778 -5.528 2.458 1.00 90.88 616 TYR A C 1
ATOM 4729 O O . TYR A 1 616 ? 36.803 -5.185 1.866 1.00 90.88 616 TYR A O 1
ATOM 4737 N N . THR A 1 617 ? 34.964 -6.476 1.993 1.00 87.69 617 THR A N 1
ATOM 4738 C CA . THR A 1 617 ? 35.160 -7.199 0.727 1.00 87.69 617 THR A CA 1
ATOM 4739 C C . THR A 1 617 ? 33.854 -7.198 -0.057 1.00 87.69 617 THR A C 1
ATOM 4741 O O . THR A 1 617 ? 32.775 -7.095 0.531 1.00 87.69 617 THR A O 1
ATOM 4744 N N . LEU A 1 618 ? 33.930 -7.279 -1.386 1.00 86.50 618 LEU A N 1
ATOM 4745 C CA . LEU A 1 618 ? 32.718 -7.333 -2.210 1.00 86.50 618 LEU A CA 1
ATOM 4746 C C . LEU A 1 618 ? 32.062 -8.716 -2.113 1.00 86.50 618 LEU A C 1
ATOM 4748 O O . LEU A 1 618 ? 30.839 -8.823 -2.147 1.00 86.50 618 LEU A O 1
ATOM 4752 N N . GLU A 1 619 ? 32.869 -9.756 -1.922 1.00 88.00 619 GLU A N 1
ATOM 4753 C CA . GLU A 1 619 ? 32.457 -11.147 -1.770 1.00 88.00 619 GLU A CA 1
ATOM 4754 C C . GLU A 1 619 ? 31.553 -11.333 -0.543 1.00 88.00 619 GLU A C 1
ATOM 4756 O O . GLU A 1 619 ? 30.534 -12.016 -0.618 1.00 88.00 619 GLU A O 1
ATOM 4761 N N . SER A 1 620 ? 31.846 -10.673 0.584 1.00 88.56 620 SER A N 1
ATOM 4762 C CA . SER A 1 620 ? 31.007 -10.793 1.785 1.00 88.56 620 SER A CA 1
ATOM 4763 C C . SER A 1 620 ? 29.663 -10.065 1.675 1.00 88.56 620 SER A C 1
ATOM 4765 O O . SER A 1 620 ? 28.776 -10.287 2.501 1.00 88.56 620 SER A O 1
ATOM 4767 N N . MET A 1 621 ? 29.478 -9.206 0.670 1.00 91.50 621 MET A N 1
ATOM 4768 C CA . MET A 1 621 ? 28.322 -8.320 0.558 1.00 91.50 621 MET A CA 1
ATOM 4769 C C . MET A 1 621 ? 27.004 -9.081 0.416 1.00 91.50 621 MET A C 1
ATOM 4771 O O . MET A 1 621 ? 26.057 -8.807 1.150 1.00 91.50 621 MET A O 1
ATOM 4775 N N . LEU A 1 622 ? 26.925 -10.008 -0.538 1.00 95.19 622 LEU A N 1
ATOM 4776 C CA . LEU A 1 622 ? 25.716 -10.786 -0.792 1.00 95.19 622 LEU A CA 1
ATOM 4777 C C . LEU A 1 622 ? 25.308 -11.633 0.432 1.00 95.19 622 LEU A C 1
ATOM 4779 O O . LEU A 1 622 ? 24.216 -11.379 0.943 1.00 95.19 622 LEU A O 1
ATOM 4783 N N . PRO A 1 623 ? 26.164 -12.524 0.978 1.00 96.62 623 PRO A N 1
ATOM 4784 C CA . PRO A 1 623 ? 25.792 -13.342 2.132 1.00 96.62 623 PRO A CA 1
ATOM 4785 C C . PRO A 1 623 ? 25.470 -12.508 3.377 1.00 96.62 623 PRO A C 1
ATOM 4787 O O . PRO A 1 623 ? 24.517 -12.829 4.077 1.00 96.62 623 PRO A O 1
ATOM 4790 N N . THR A 1 624 ? 26.169 -11.390 3.623 1.00 97.00 624 THR A N 1
ATOM 4791 C CA . THR A 1 624 ? 25.864 -10.522 4.779 1.00 97.00 624 THR A CA 1
ATOM 4792 C C . THR A 1 624 ? 24.476 -9.888 4.662 1.00 97.00 624 THR A C 1
ATOM 4794 O O . THR A 1 624 ? 23.740 -9.817 5.645 1.00 97.00 624 THR A O 1
ATOM 4797 N N . HIS A 1 625 ? 24.078 -9.426 3.470 1.00 97.88 625 HIS A N 1
ATOM 4798 C CA . HIS A 1 625 ? 22.718 -8.920 3.280 1.00 97.88 625 HIS A CA 1
ATOM 4799 C C . HIS A 1 625 ? 21.674 -10.033 3.451 1.00 97.88 625 HIS A C 1
ATOM 4801 O O . HIS A 1 625 ? 20.615 -9.773 4.020 1.00 97.88 625 HIS A O 1
ATOM 4807 N N . THR A 1 626 ? 21.959 -11.260 3.000 1.00 98.69 626 THR A N 1
ATOM 4808 C CA . THR A 1 626 ? 21.073 -12.413 3.232 1.00 98.69 626 THR A CA 1
ATOM 4809 C C . THR A 1 626 ? 20.935 -12.726 4.714 1.00 98.69 626 THR A C 1
ATOM 4811 O O . THR A 1 626 ? 19.819 -12.903 5.191 1.00 98.69 626 THR A O 1
ATOM 4814 N N . ASP A 1 627 ? 22.039 -12.730 5.466 1.00 98.69 627 ASP A N 1
ATOM 4815 C CA . ASP A 1 627 ? 22.026 -12.964 6.913 1.00 98.69 627 ASP A CA 1
ATOM 4816 C C . ASP A 1 627 ? 21.094 -11.964 7.603 1.00 98.69 627 ASP A C 1
ATOM 4818 O O . ASP A 1 627 ? 20.228 -12.349 8.387 1.00 98.69 627 ASP A O 1
ATOM 4822 N N . LYS A 1 628 ? 21.186 -10.683 7.225 1.00 98.62 628 LYS A N 1
ATOM 4823 C CA . LYS A 1 628 ? 20.306 -9.620 7.726 1.00 98.62 628 LYS A CA 1
ATOM 4824 C C . LYS A 1 628 ? 18.846 -9.778 7.314 1.00 98.62 628 LYS A C 1
ATOM 4826 O O . LYS A 1 628 ? 17.966 -9.481 8.122 1.00 98.62 628 LYS A O 1
ATOM 4831 N N . ALA A 1 629 ? 18.571 -10.265 6.107 1.00 98.81 629 ALA A N 1
ATOM 4832 C CA . ALA A 1 629 ? 17.214 -10.597 5.681 1.00 98.81 629 ALA A CA 1
ATOM 4833 C C . ALA A 1 629 ? 16.624 -11.741 6.515 1.00 98.81 629 ALA A C 1
ATOM 4835 O O . ALA A 1 629 ? 15.519 -11.603 7.040 1.00 98.81 629 ALA A O 1
ATOM 4836 N N . CYS A 1 630 ? 17.377 -12.824 6.712 1.00 98.75 630 CYS A N 1
ATOM 4837 C CA . CYS A 1 630 ? 16.957 -13.951 7.540 1.00 98.75 630 CYS A CA 1
ATOM 4838 C C . CYS A 1 630 ? 16.759 -13.537 9.007 1.00 98.75 630 CYS A C 1
ATOM 4840 O O . CYS A 1 630 ? 15.737 -13.880 9.597 1.00 98.75 630 CYS A O 1
ATOM 4842 N N . GLU A 1 631 ? 17.675 -12.749 9.584 1.00 98.38 631 GLU A N 1
ATOM 4843 C CA . GLU A 1 631 ? 17.534 -12.184 10.936 1.00 98.38 631 GLU A CA 1
ATOM 4844 C C . GLU A 1 631 ? 16.248 -11.355 11.069 1.00 98.38 631 GLU A C 1
ATOM 4846 O O . GLU A 1 631 ? 15.501 -11.522 12.035 1.00 98.38 631 GLU A O 1
ATOM 4851 N N . PHE A 1 632 ? 15.962 -10.485 10.095 1.00 98.31 632 PHE A N 1
ATOM 4852 C CA . PHE A 1 632 ? 14.750 -9.665 10.081 1.00 98.31 632 PHE A CA 1
ATOM 4853 C C . PHE A 1 632 ? 13.481 -10.521 10.015 1.00 98.31 632 PHE A C 1
ATOM 4855 O O . PHE A 1 632 ? 12.546 -10.286 10.781 1.00 98.31 632 PHE A O 1
ATOM 4862 N N . ILE A 1 633 ? 13.453 -11.525 9.137 1.00 98.44 633 ILE A N 1
ATOM 4863 C CA . ILE A 1 633 ? 12.318 -12.445 8.981 1.00 98.44 633 ILE A CA 1
ATOM 4864 C C . ILE A 1 633 ? 12.075 -13.211 10.279 1.00 98.44 633 ILE A C 1
ATOM 4866 O O . ILE A 1 633 ? 10.983 -13.137 10.840 1.00 98.44 633 ILE A O 1
ATOM 4870 N N . VAL A 1 634 ? 13.100 -13.895 10.796 1.00 97.31 634 VAL A N 1
ATOM 4871 C CA . VAL A 1 634 ? 12.987 -14.743 11.992 1.00 97.31 634 VAL A CA 1
ATOM 4872 C C . VAL A 1 634 ? 12.576 -13.918 13.208 1.00 97.31 634 VAL A C 1
ATOM 4874 O O . VAL A 1 634 ? 11.691 -14.328 13.959 1.00 97.31 634 VAL A O 1
ATOM 4877 N N . LYS A 1 635 ? 13.163 -12.728 13.388 1.00 93.50 635 LYS A N 1
ATOM 4878 C CA . LYS A 1 635 ? 12.810 -11.829 14.492 1.00 93.50 635 LYS A CA 1
ATOM 4879 C C . LYS A 1 635 ? 11.343 -11.403 14.429 1.00 93.50 635 LYS A C 1
ATOM 4881 O O . LYS A 1 635 ? 10.631 -11.534 15.422 1.00 93.50 635 LYS A O 1
ATOM 4886 N N . ASN A 1 636 ? 10.884 -10.882 13.291 1.00 92.06 636 ASN A N 1
ATOM 4887 C CA . ASN A 1 636 ? 9.520 -10.354 13.188 1.00 92.06 636 ASN A CA 1
ATOM 4888 C C . ASN A 1 636 ? 8.462 -11.467 13.197 1.00 92.06 636 ASN A C 1
ATOM 4890 O O . ASN A 1 636 ? 7.391 -11.274 13.774 1.00 92.06 636 ASN A O 1
ATOM 4894 N N . ALA A 1 637 ? 8.787 -12.645 12.654 1.00 91.31 637 ALA A N 1
ATOM 4895 C CA . ALA A 1 637 ? 7.961 -13.842 12.784 1.00 91.31 637 ALA A CA 1
ATOM 4896 C C . ALA A 1 637 ? 7.803 -14.258 14.257 1.00 91.31 637 ALA A C 1
ATOM 4898 O O . ALA A 1 637 ? 6.683 -14.477 14.718 1.00 91.31 637 ALA A O 1
ATOM 4899 N N . ALA A 1 638 ? 8.897 -14.285 15.028 1.00 85.06 638 ALA A N 1
ATOM 4900 C CA . ALA A 1 638 ? 8.859 -14.595 16.459 1.00 85.06 638 ALA A CA 1
ATOM 4901 C C . ALA A 1 638 ? 8.052 -13.563 17.270 1.00 85.06 638 ALA A C 1
ATOM 4903 O O . ALA A 1 638 ? 7.341 -13.924 18.207 1.00 85.06 638 ALA A O 1
ATOM 4904 N N . GLU A 1 639 ? 8.118 -12.284 16.889 1.00 80.56 639 GLU A N 1
ATOM 4905 C CA . GLU A 1 639 ? 7.317 -11.204 17.484 1.00 80.56 639 GLU A CA 1
ATOM 4906 C C . GLU A 1 639 ? 5.855 -11.180 16.998 1.00 80.56 639 GLU A C 1
ATOM 4908 O O . GLU A 1 639 ? 5.064 -10.384 17.509 1.00 80.56 639 GLU A O 1
ATOM 4913 N N . LYS A 1 640 ? 5.482 -12.036 16.032 1.00 80.94 640 LYS A N 1
ATOM 4914 C CA . LYS A 1 640 ? 4.157 -12.083 15.388 1.00 80.94 640 LYS A CA 1
ATOM 4915 C C . LYS A 1 640 ? 3.710 -10.729 14.827 1.00 80.94 640 LYS A C 1
ATOM 4917 O O . LYS A 1 640 ? 2.536 -10.362 14.908 1.00 80.94 640 LYS A O 1
ATOM 4922 N N . LYS A 1 641 ? 4.654 -9.959 14.282 1.00 77.25 641 LYS A N 1
ATOM 4923 C CA . LYS A 1 641 ? 4.371 -8.676 13.629 1.00 77.25 641 LYS A CA 1
ATOM 4924 C C . LYS A 1 641 ? 4.355 -8.868 12.115 1.00 77.25 641 LYS A C 1
ATOM 4926 O O . LYS A 1 641 ? 5.326 -9.417 11.596 1.00 77.25 641 LYS A O 1
ATOM 4931 N N . PRO A 1 642 ? 3.328 -8.374 11.399 1.00 92.75 642 PRO A N 1
ATOM 4932 C CA . PRO A 1 642 ? 3.376 -8.358 9.947 1.00 92.75 642 PRO A CA 1
ATOM 4933 C C . PRO A 1 642 ? 4.541 -7.477 9.501 1.00 92.75 642 PRO A C 1
ATOM 4935 O O . PRO A 1 642 ? 4.737 -6.378 10.036 1.00 92.75 642 PRO A O 1
ATOM 4938 N N . PHE A 1 643 ? 5.321 -7.954 8.538 1.00 98.25 643 PHE A N 1
ATOM 4939 C CA . PHE A 1 643 ? 6.476 -7.215 8.048 1.00 98.25 643 PHE A CA 1
ATOM 4940 C C . PHE A 1 643 ? 6.516 -7.091 6.531 1.00 98.25 643 PHE A C 1
ATOM 4942 O O . PHE A 1 643 ? 6.007 -7.930 5.789 1.00 98.25 643 PHE A O 1
ATOM 4949 N N . PHE A 1 644 ? 7.121 -5.996 6.081 1.00 98.81 644 PHE A N 1
ATOM 4950 C CA . PHE A 1 644 ? 7.451 -5.746 4.691 1.00 98.81 644 PHE A CA 1
ATOM 4951 C C . PHE A 1 644 ? 8.964 -5.728 4.566 1.00 98.81 644 PHE A C 1
ATOM 4953 O O . PHE A 1 644 ? 9.625 -4.882 5.168 1.00 98.81 644 PHE A O 1
ATOM 4960 N N . LEU A 1 645 ? 9.509 -6.656 3.792 1.00 98.88 645 LEU A N 1
ATOM 4961 C CA . LEU A 1 645 ? 10.925 -6.715 3.484 1.00 98.88 645 LEU A CA 1
ATOM 4962 C C . LEU A 1 645 ? 11.137 -6.383 2.008 1.00 98.88 645 LEU A C 1
ATOM 4964 O O . LEU A 1 645 ? 10.794 -7.168 1.125 1.00 98.88 645 LEU A O 1
ATOM 4968 N N . TYR A 1 646 ? 11.752 -5.235 1.750 1.00 98.88 646 TYR A N 1
ATOM 4969 C CA . TYR A 1 646 ? 12.331 -4.903 0.456 1.00 98.88 646 TYR A CA 1
ATOM 4970 C C . TYR A 1 646 ? 13.800 -5.339 0.451 1.00 98.88 646 TYR A C 1
ATOM 4972 O O . TYR A 1 646 ? 14.678 -4.638 0.960 1.00 98.88 646 TYR A O 1
ATOM 4980 N N . TYR A 1 647 ? 14.055 -6.530 -0.086 1.00 98.69 647 TYR A N 1
ATOM 4981 C CA . TYR A 1 647 ? 15.378 -7.139 -0.166 1.00 98.69 647 TYR A CA 1
ATOM 4982 C C . TYR A 1 647 ? 15.977 -6.933 -1.560 1.00 98.69 647 TYR A C 1
ATOM 4984 O O . TYR A 1 647 ? 15.729 -7.675 -2.507 1.00 98.69 647 TYR A O 1
ATOM 4992 N N . ALA A 1 648 ? 16.760 -5.871 -1.684 1.00 97.69 648 ALA A N 1
ATOM 4993 C CA . ALA A 1 648 ? 17.362 -5.397 -2.916 1.00 97.69 648 ALA A CA 1
ATOM 4994 C C . ALA A 1 648 ? 18.801 -5.909 -3.063 1.00 97.69 648 ALA A C 1
ATOM 4996 O O . ALA A 1 648 ? 19.753 -5.293 -2.586 1.00 97.69 648 ALA A O 1
ATOM 4997 N N . LEU A 1 649 ? 18.974 -7.017 -3.768 1.00 96.00 649 LEU A N 1
ATOM 4998 C CA . LEU A 1 649 ? 20.272 -7.634 -4.019 1.00 96.00 649 LEU A CA 1
ATOM 4999 C C . LEU A 1 649 ? 21.178 -6.728 -4.874 1.00 96.00 649 LEU A C 1
ATOM 5001 O O . LEU A 1 649 ? 20.711 -5.870 -5.624 1.00 96.00 649 LEU A O 1
ATOM 5005 N N . ASN A 1 650 ? 22.491 -6.953 -4.770 1.00 90.75 650 ASN A N 1
ATOM 5006 C CA . ASN A 1 650 ? 23.492 -6.407 -5.700 1.00 90.75 650 ASN A CA 1
ATOM 5007 C C . ASN A 1 650 ? 23.897 -7.426 -6.776 1.00 90.75 650 ASN A C 1
ATOM 5009 O O . ASN A 1 650 ? 24.649 -7.091 -7.679 1.00 90.75 650 ASN A O 1
ATOM 5013 N N . ALA A 1 651 ? 23.460 -8.679 -6.667 1.00 93.88 651 ALA A N 1
ATOM 5014 C CA . ALA A 1 651 ? 23.816 -9.727 -7.611 1.00 93.88 651 ALA A CA 1
ATOM 5015 C C . ALA A 1 651 ? 22.775 -9.830 -8.746 1.00 93.88 651 ALA A C 1
ATOM 5017 O O . ALA A 1 651 ? 21.587 -9.606 -8.483 1.00 93.88 651 ALA A O 1
ATOM 5018 N N . PRO A 1 652 ? 23.185 -10.209 -9.972 1.00 94.19 652 PRO A N 1
ATOM 5019 C CA . PRO A 1 652 ? 24.563 -10.431 -10.436 1.00 94.19 652 PRO A CA 1
ATOM 5020 C C . PRO A 1 652 ? 25.259 -9.174 -11.030 1.00 94.19 652 PRO A C 1
ATOM 5022 O O . PRO A 1 652 ? 26.075 -9.294 -11.949 1.00 94.19 652 PRO A O 1
ATOM 5025 N N . HIS A 1 653 ? 24.952 -7.961 -10.553 1.00 90.62 653 HIS A N 1
ATOM 5026 C CA . HIS A 1 653 ? 25.509 -6.704 -11.076 1.00 90.62 653 HIS A CA 1
ATOM 5027 C C . HIS A 1 653 ? 27.041 -6.625 -10.936 1.00 90.62 653 HIS A C 1
ATOM 5029 O O . HIS A 1 653 ? 27.653 -7.208 -10.046 1.00 90.62 653 HIS A O 1
ATOM 5035 N N . LEU A 1 654 ? 27.679 -5.839 -11.810 1.00 83.19 654 LEU A N 1
ATOM 5036 C CA . LEU A 1 654 ? 29.120 -5.565 -11.757 1.00 83.19 654 LEU A CA 1
ATOM 5037 C C . LEU A 1 654 ? 29.526 -4.719 -10.522 1.00 83.19 654 LEU A C 1
ATOM 5039 O O . LEU A 1 654 ? 28.828 -3.763 -10.185 1.00 83.19 654 LEU A O 1
ATOM 5043 N N . PRO A 1 655 ? 30.706 -4.931 -9.914 1.0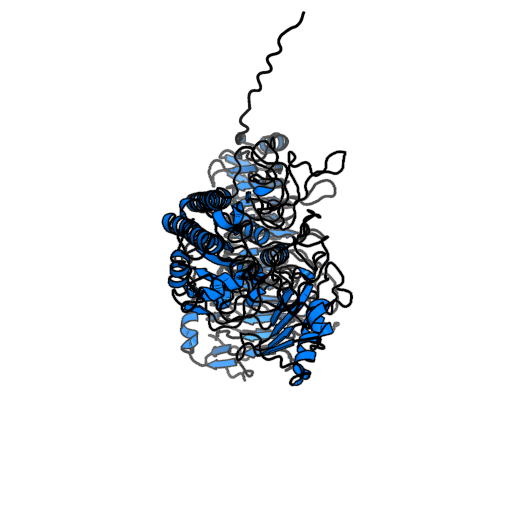0 82.44 655 PRO A N 1
ATOM 5044 C CA . PRO A 1 655 ? 31.668 -5.994 -10.197 1.00 82.44 655 PRO A CA 1
ATOM 5045 C C . PRO A 1 655 ? 31.105 -7.384 -9.879 1.00 82.44 655 PRO A C 1
ATOM 5047 O O . PRO A 1 655 ? 30.486 -7.580 -8.843 1.00 82.44 655 PRO A O 1
ATOM 5050 N N . VAL A 1 656 ? 31.340 -8.341 -10.778 1.00 83.44 656 VAL A N 1
ATOM 5051 C CA . VAL A 1 656 ? 30.898 -9.730 -10.606 1.00 83.44 656 VAL A CA 1
ATOM 5052 C C . VAL A 1 656 ? 31.934 -10.456 -9.753 1.00 83.44 656 VAL A C 1
ATOM 5054 O O . VAL A 1 656 ? 33.049 -10.709 -10.215 1.00 83.44 656 VAL A O 1
ATOM 5057 N N . VAL A 1 657 ? 31.565 -10.743 -8.508 1.00 86.06 657 VAL A N 1
ATOM 5058 C CA . VAL A 1 657 ? 32.462 -11.252 -7.459 1.00 86.06 657 VAL A CA 1
ATOM 5059 C C . VAL A 1 657 ? 31.811 -12.409 -6.683 1.00 86.06 657 VAL A C 1
ATOM 5061 O O . VAL A 1 657 ? 31.474 -12.251 -5.510 1.00 86.06 657 VAL A O 1
ATOM 5064 N N . PRO A 1 658 ? 31.590 -13.570 -7.328 1.00 88.06 658 PRO A N 1
ATOM 5065 C CA . PRO A 1 658 ? 31.065 -14.736 -6.628 1.00 88.06 658 PRO A CA 1
ATOM 5066 C C . PRO A 1 658 ? 32.014 -15.164 -5.503 1.00 88.06 658 PRO A C 1
ATOM 5068 O O . PRO A 1 658 ? 33.238 -15.099 -5.650 1.00 88.06 658 PRO A O 1
ATOM 5071 N N . ASN A 1 659 ? 31.472 -15.658 -4.391 1.00 90.56 659 ASN A N 1
ATOM 5072 C CA . ASN A 1 659 ? 32.307 -16.211 -3.326 1.00 90.56 659 ASN A CA 1
ATOM 5073 C C . ASN A 1 659 ? 33.120 -17.414 -3.819 1.00 90.56 659 ASN A C 1
ATOM 5075 O O . ASN A 1 659 ? 32.688 -18.181 -4.680 1.00 90.56 659 ASN A O 1
ATOM 5079 N N . LYS A 1 660 ? 34.275 -17.649 -3.181 1.00 88.56 660 LYS A N 1
ATOM 5080 C CA . LYS A 1 660 ? 35.249 -18.693 -3.561 1.00 88.56 660 LYS A CA 1
ATOM 5081 C C . LYS A 1 660 ? 34.646 -20.078 -3.816 1.00 88.56 660 LYS A C 1
ATOM 5083 O O . LYS A 1 660 ? 35.142 -20.794 -4.675 1.00 88.56 660 LYS A O 1
ATOM 5088 N N . LYS A 1 661 ? 33.595 -20.463 -3.081 1.00 91.75 661 LYS A N 1
ATOM 5089 C CA . LYS A 1 661 ? 32.932 -21.770 -3.237 1.00 91.75 661 LYS A CA 1
ATOM 5090 C C . LYS A 1 661 ? 32.165 -21.922 -4.561 1.00 91.75 661 LYS A C 1
ATOM 5092 O O . LYS A 1 661 ? 31.919 -23.047 -4.977 1.00 91.75 661 LYS A O 1
ATOM 5097 N N . TRP A 1 662 ? 31.784 -20.812 -5.192 1.00 92.50 662 TRP A N 1
ATOM 5098 C CA . TRP A 1 662 ? 31.005 -20.778 -6.432 1.00 92.50 662 TRP A CA 1
ATOM 5099 C C . TRP A 1 662 ? 31.866 -20.635 -7.681 1.00 92.50 662 TRP A C 1
ATOM 5101 O O . TRP A 1 662 ? 31.403 -20.962 -8.770 1.00 92.50 662 TRP A O 1
ATOM 5111 N N . ILE A 1 663 ? 33.113 -20.179 -7.551 1.00 87.62 663 ILE A N 1
ATOM 5112 C CA . ILE A 1 663 ? 34.007 -19.986 -8.696 1.00 87.62 663 ILE A CA 1
ATOM 5113 C C . ILE A 1 663 ? 34.159 -21.302 -9.477 1.00 87.62 663 ILE A C 1
ATOM 5115 O O . ILE A 1 663 ? 34.610 -22.315 -8.944 1.00 87.62 663 ILE A O 1
ATOM 5119 N N . GLY A 1 664 ? 33.784 -21.273 -10.757 1.00 86.06 664 GLY A N 1
ATOM 5120 C CA . GLY A 1 664 ? 33.826 -22.397 -11.691 1.00 86.06 664 GLY A CA 1
ATOM 5121 C C . GLY A 1 664 ? 32.643 -23.368 -11.611 1.00 86.06 664 GLY A C 1
ATOM 5122 O O . GLY A 1 664 ? 32.566 -24.270 -12.446 1.00 86.06 664 GLY A O 1
ATOM 5123 N N . SER A 1 665 ? 31.720 -23.202 -10.661 1.00 93.44 665 SER A N 1
ATOM 5124 C CA . SER A 1 665 ? 30.619 -24.151 -10.426 1.00 93.44 665 SER A CA 1
ATOM 5125 C C . SER A 1 665 ? 29.597 -24.216 -11.567 1.00 93.44 665 SER A C 1
ATOM 5127 O O . SER A 1 665 ? 28.988 -25.267 -11.784 1.00 93.44 665 SER A O 1
ATOM 5129 N N . SER A 1 666 ? 29.467 -23.151 -12.360 1.00 94.19 666 SER A N 1
ATOM 5130 C CA . SER A 1 666 ? 28.560 -23.108 -13.514 1.00 94.19 666 SER A CA 1
ATOM 5131 C C . SER A 1 666 ? 29.180 -23.656 -14.802 1.00 94.19 666 SER A C 1
ATOM 5133 O O . SER A 1 666 ? 28.464 -23.971 -15.752 1.00 94.19 666 SER A O 1
ATOM 5135 N N . GLY A 1 667 ? 30.516 -23.695 -14.893 1.00 90.56 667 GLY A N 1
ATOM 5136 C CA . GLY A 1 667 ? 31.245 -23.916 -16.151 1.00 90.56 667 GLY A CA 1
ATOM 5137 C C . GLY A 1 667 ? 31.107 -22.784 -17.190 1.00 90.56 667 GLY A C 1
ATOM 5138 O O . GLY A 1 667 ? 31.610 -22.900 -18.315 1.00 90.56 667 GLY A O 1
ATOM 5139 N N . LEU A 1 668 ? 30.446 -21.675 -16.842 1.00 88.81 668 LEU A N 1
ATOM 5140 C CA . LEU A 1 668 ? 30.100 -20.579 -17.756 1.00 88.81 668 LEU A CA 1
ATOM 5141 C C . LEU A 1 668 ? 30.763 -19.243 -17.404 1.00 88.81 668 LEU A C 1
ATOM 5143 O O . LEU A 1 668 ? 30.564 -18.271 -18.127 1.00 88.81 668 LEU A O 1
ATOM 5147 N N . GLY A 1 669 ? 31.613 -19.215 -16.378 1.00 85.56 669 GLY A N 1
ATOM 5148 C CA . GLY A 1 669 ? 32.352 -18.031 -15.940 1.00 85.56 669 GLY A CA 1
ATOM 5149 C C . GLY A 1 669 ? 31.695 -17.339 -14.748 1.00 85.56 669 GLY A C 1
ATOM 5150 O O . GLY A 1 669 ? 30.597 -17.699 -14.323 1.00 85.56 669 GLY A O 1
ATOM 5151 N N . HIS A 1 670 ? 32.366 -16.313 -14.222 1.00 86.50 670 HIS A N 1
ATOM 5152 C CA . HIS A 1 670 ? 32.028 -15.746 -12.911 1.00 86.50 670 HIS A CA 1
ATOM 5153 C C . HIS A 1 670 ? 30.617 -15.148 -12.840 1.00 86.50 670 HIS A C 1
ATOM 5155 O O . HIS A 1 670 ? 30.027 -15.112 -11.768 1.00 86.50 670 HIS A O 1
ATOM 5161 N N . TYR A 1 671 ? 30.060 -14.682 -13.965 1.00 91.31 671 TYR A N 1
ATOM 5162 C CA . TYR A 1 671 ? 28.682 -14.183 -13.997 1.00 91.31 671 TYR A CA 1
ATOM 5163 C C . TYR A 1 671 ? 27.686 -15.283 -13.640 1.00 91.31 671 TYR A C 1
ATOM 5165 O O . TYR A 1 671 ? 26.871 -15.110 -12.742 1.00 91.31 671 TYR A O 1
ATOM 5173 N N . ALA A 1 672 ? 27.795 -16.429 -14.310 1.00 95.62 672 ALA A N 1
ATOM 5174 C CA . ALA A 1 672 ? 26.913 -17.558 -14.074 1.00 95.62 672 ALA A CA 1
ATOM 5175 C C . ALA A 1 672 ? 27.141 -18.181 -12.688 1.00 95.62 672 ALA A C 1
ATOM 5177 O O . ALA A 1 672 ? 26.173 -18.557 -12.035 1.00 95.62 672 ALA A O 1
ATOM 5178 N N . ASP A 1 673 ? 28.387 -18.209 -12.207 1.00 95.12 673 ASP A N 1
ATOM 5179 C CA . ASP A 1 673 ? 28.704 -18.601 -10.827 1.00 95.12 673 ASP A CA 1
ATOM 5180 C C . ASP A 1 673 ? 28.008 -17.677 -9.810 1.00 95.12 673 ASP A C 1
ATOM 5182 O O . ASP A 1 673 ? 27.464 -18.137 -8.808 1.00 95.12 673 ASP A O 1
ATOM 5186 N N . PHE A 1 674 ? 27.963 -16.369 -10.087 1.00 95.12 674 PHE A N 1
ATOM 5187 C CA . PHE A 1 674 ? 27.310 -15.392 -9.214 1.00 95.12 674 PHE A CA 1
ATOM 5188 C C . PHE A 1 674 ? 25.779 -15.475 -9.273 1.00 95.12 674 PHE A C 1
ATOM 5190 O O . PHE A 1 674 ? 25.112 -15.219 -8.273 1.00 95.12 674 PHE A O 1
ATOM 5197 N N . VAL A 1 675 ? 25.207 -15.887 -10.409 1.00 98.50 675 VAL A N 1
ATOM 5198 C CA . VAL A 1 675 ? 23.775 -16.224 -10.508 1.00 98.50 675 VAL A CA 1
ATOM 5199 C C . VAL A 1 675 ? 23.445 -17.480 -9.692 1.00 98.50 675 VAL A C 1
ATOM 5201 O O . VAL A 1 675 ? 22.417 -17.498 -9.020 1.00 98.50 675 VAL A O 1
ATOM 5204 N N . GLN A 1 676 ? 24.305 -18.508 -9.690 1.00 98.56 676 GLN A N 1
ATOM 5205 C CA . GLN A 1 676 ? 24.115 -19.688 -8.829 1.00 98.56 676 GLN A CA 1
ATOM 5206 C C . GLN A 1 676 ? 24.204 -19.333 -7.343 1.00 98.56 676 GLN A C 1
ATOM 5208 O O . GLN A 1 676 ? 23.420 -19.829 -6.537 1.00 98.56 676 GLN A O 1
ATOM 5213 N N . GLU A 1 677 ? 25.122 -18.436 -6.984 1.00 98.38 677 GLU A N 1
ATOM 5214 C CA . GLU A 1 677 ? 25.185 -17.904 -5.628 1.00 98.38 677 GLU A CA 1
ATOM 5215 C C . GLU A 1 677 ? 23.924 -17.121 -5.257 1.00 98.38 677 GLU A C 1
ATOM 5217 O O . GLU A 1 677 ? 23.367 -17.346 -4.186 1.00 98.38 677 GLU A O 1
ATOM 5222 N N . LEU A 1 678 ? 23.443 -16.240 -6.138 1.00 98.56 678 LEU A N 1
ATOM 5223 C CA . LEU A 1 678 ? 22.179 -15.532 -5.939 1.00 98.56 678 LEU A CA 1
ATOM 5224 C C . LEU A 1 678 ? 21.034 -16.513 -5.690 1.00 98.56 678 LEU A C 1
ATOM 5226 O O . LEU A 1 678 ? 20.280 -16.315 -4.744 1.00 98.56 678 LEU A O 1
ATOM 5230 N N . ASP A 1 679 ? 20.907 -17.561 -6.508 1.00 98.88 679 ASP A N 1
ATOM 5231 C CA . ASP A 1 679 ? 19.865 -18.579 -6.346 1.00 98.88 679 ASP A CA 1
ATOM 5232 C C . ASP A 1 679 ? 19.934 -19.241 -4.964 1.00 98.88 679 ASP A C 1
ATOM 5234 O O . ASP A 1 679 ? 18.922 -19.340 -4.272 1.00 98.88 679 ASP A O 1
ATOM 5238 N N . TYR A 1 680 ? 21.134 -19.617 -4.522 1.00 98.75 680 TYR A N 1
ATOM 5239 C CA . TYR A 1 680 ? 21.347 -20.183 -3.192 1.00 98.75 680 TYR A CA 1
ATOM 5240 C C . TYR A 1 680 ? 20.952 -19.222 -2.066 1.00 98.75 680 TYR A C 1
ATOM 5242 O O . TYR A 1 680 ? 20.299 -19.623 -1.105 1.00 98.75 680 TYR A O 1
ATOM 5250 N N . GLU A 1 681 ? 21.324 -17.949 -2.171 1.00 98.69 681 GLU A N 1
ATOM 5251 C CA . GLU A 1 681 ? 21.013 -16.943 -1.153 1.00 98.69 681 GLU A CA 1
ATOM 5252 C C . GLU A 1 681 ? 19.513 -16.603 -1.121 1.00 98.69 681 GLU A C 1
ATOM 5254 O O . GLU A 1 681 ? 18.952 -16.399 -0.046 1.00 98.69 681 GLU A O 1
ATOM 5259 N N . VAL A 1 682 ? 18.824 -16.648 -2.267 1.00 98.81 682 VAL A N 1
ATOM 5260 C CA . VAL A 1 682 ? 17.353 -16.605 -2.321 1.00 98.81 682 VAL A CA 1
ATOM 5261 C C . VAL A 1 682 ? 16.746 -17.824 -1.624 1.00 98.81 682 VAL A C 1
ATOM 5263 O O . VAL A 1 682 ? 15.816 -17.659 -0.834 1.00 98.81 682 VAL A O 1
ATOM 5266 N N . GLY A 1 683 ? 17.301 -19.019 -1.848 1.00 98.75 683 GLY A N 1
ATOM 5267 C CA . GLY A 1 683 ? 16.915 -20.244 -1.141 1.00 98.75 683 GLY A CA 1
ATOM 5268 C C . GLY A 1 683 ? 16.966 -20.080 0.377 1.00 98.75 683 GLY A C 1
ATOM 5269 O O . GLY A 1 683 ? 15.989 -20.364 1.058 1.00 98.75 683 GLY A O 1
ATOM 5270 N N . ARG A 1 684 ? 18.036 -19.480 0.913 1.00 98.81 684 ARG A N 1
ATOM 5271 C CA . ARG A 1 684 ? 18.159 -19.210 2.359 1.00 98.81 684 ARG A CA 1
ATOM 5272 C C . ARG A 1 684 ? 17.059 -18.301 2.912 1.00 98.81 684 ARG A C 1
ATOM 5274 O O . ARG A 1 684 ? 16.629 -18.493 4.047 1.00 98.81 684 ARG A O 1
ATOM 5281 N N . VAL A 1 685 ? 16.618 -17.303 2.144 1.00 98.81 685 VAL A N 1
ATOM 5282 C CA . VAL A 1 685 ? 15.507 -16.419 2.544 1.00 98.81 685 VAL A CA 1
ATOM 5283 C C . VAL A 1 685 ? 14.187 -17.187 2.554 1.00 98.81 685 VAL A C 1
ATOM 5285 O O . VAL A 1 685 ? 13.396 -17.030 3.484 1.00 98.81 685 VAL A O 1
ATOM 5288 N N . ILE A 1 686 ? 13.959 -18.034 1.548 1.00 98.69 686 ILE A N 1
ATOM 5289 C CA . ILE A 1 686 ? 12.783 -18.910 1.475 1.00 98.69 686 ILE A CA 1
ATOM 5290 C C . ILE A 1 686 ? 12.781 -19.885 2.660 1.00 98.69 686 ILE A C 1
ATOM 5292 O O . ILE A 1 686 ? 11.780 -19.969 3.370 1.00 98.69 686 ILE A O 1
ATOM 5296 N N . ASP A 1 687 ? 13.916 -20.523 2.946 1.00 98.25 687 ASP A N 1
ATOM 5297 C CA . ASP A 1 687 ? 14.098 -21.420 4.090 1.00 98.25 687 ASP A CA 1
ATOM 5298 C C . ASP A 1 687 ? 13.856 -20.706 5.426 1.00 98.25 687 ASP A C 1
ATOM 5300 O O . ASP A 1 687 ? 13.285 -21.291 6.343 1.00 98.25 687 ASP A O 1
ATOM 5304 N N . ALA A 1 688 ? 14.251 -19.435 5.560 1.00 98.50 688 ALA A N 1
ATOM 5305 C CA . ALA A 1 688 ? 13.983 -18.652 6.766 1.00 98.50 688 ALA A CA 1
ATOM 5306 C C . ALA A 1 688 ? 12.481 -18.385 6.966 1.00 98.50 688 ALA A C 1
ATOM 5308 O O . ALA A 1 688 ? 11.999 -18.431 8.097 1.00 98.50 688 ALA A O 1
ATOM 5309 N N . ILE A 1 689 ? 11.733 -18.135 5.886 1.00 98.50 689 ILE A N 1
ATOM 5310 C CA . ILE A 1 689 ? 10.270 -17.962 5.920 1.00 98.50 689 ILE A CA 1
ATOM 5311 C C . ILE A 1 689 ? 9.588 -19.289 6.274 1.00 98.50 689 ILE A C 1
ATOM 5313 O O . ILE A 1 689 ? 8.708 -19.331 7.140 1.00 98.50 689 ILE A O 1
ATOM 5317 N N . ASP A 1 690 ? 10.014 -20.376 5.634 1.00 97.31 690 ASP A N 1
ATOM 5318 C CA . ASP A 1 690 ? 9.419 -21.702 5.800 1.00 97.31 690 ASP A CA 1
ATOM 5319 C C . ASP A 1 690 ? 9.739 -22.281 7.182 1.00 97.31 690 ASP A C 1
ATOM 5321 O O . ASP A 1 690 ? 8.841 -22.745 7.885 1.00 97.31 690 ASP A O 1
ATOM 5325 N N . GLY A 1 691 ? 10.993 -22.166 7.621 1.00 93.81 691 GLY A N 1
ATOM 5326 C CA . GLY A 1 691 ? 11.461 -22.580 8.943 1.00 93.81 691 GLY A CA 1
ATOM 5327 C C . GLY A 1 691 ? 10.871 -21.757 10.091 1.00 93.81 691 GLY A C 1
ATOM 5328 O O . GLY A 1 691 ? 10.720 -22.280 11.194 1.00 93.81 691 GLY A O 1
ATOM 5329 N N . ALA A 1 692 ? 10.477 -20.504 9.841 1.00 93.31 692 ALA A N 1
ATOM 5330 C CA . ALA A 1 692 ? 9.737 -19.685 10.802 1.00 93.31 692 ALA A CA 1
ATOM 5331 C C . ALA A 1 692 ? 8.230 -20.015 10.858 1.00 93.31 692 ALA A C 1
ATOM 5333 O O . ALA A 1 692 ? 7.521 -19.467 11.702 1.00 93.31 692 ALA A O 1
ATOM 5334 N N . GLY A 1 693 ? 7.727 -20.903 9.990 1.00 93.25 693 GLY A N 1
ATOM 5335 C CA . GLY A 1 693 ? 6.333 -21.356 10.003 1.00 93.25 693 GLY A CA 1
ATOM 5336 C C . GLY A 1 693 ? 5.319 -20.324 9.500 1.00 93.25 693 GLY A C 1
ATOM 5337 O O . GLY A 1 693 ? 4.138 -20.446 9.802 1.00 93.25 693 GLY A O 1
ATOM 5338 N N . ILE A 1 694 ? 5.759 -19.315 8.741 1.00 95.31 694 ILE A N 1
ATOM 5339 C CA . ILE A 1 694 ? 4.916 -18.198 8.262 1.00 95.31 694 ILE A CA 1
ATOM 5340 C C . ILE A 1 694 ? 4.651 -18.242 6.749 1.00 95.31 694 ILE A C 1
ATOM 5342 O O . ILE A 1 694 ? 4.153 -17.275 6.172 1.00 95.31 694 ILE A O 1
ATOM 5346 N N . LYS A 1 695 ? 4.999 -19.350 6.084 1.00 95.50 695 LYS A N 1
ATOM 5347 C CA . LYS A 1 695 ? 4.963 -19.471 4.618 1.00 95.50 695 LYS A CA 1
ATOM 5348 C C . LYS A 1 695 ? 3.578 -19.246 4.008 1.00 95.50 695 LYS A C 1
ATOM 5350 O O . LYS A 1 695 ? 3.487 -18.614 2.960 1.00 95.50 695 LYS A O 1
ATOM 5355 N N . ASP A 1 696 ? 2.523 -19.751 4.651 1.00 91.00 696 ASP A N 1
ATOM 5356 C CA . ASP A 1 696 ? 1.181 -19.802 4.058 1.00 91.00 696 ASP A CA 1
ATOM 5357 C C . ASP A 1 696 ? 0.608 -18.387 3.898 1.00 91.00 696 ASP A C 1
ATOM 5359 O O . ASP A 1 696 ? 0.039 -18.055 2.854 1.00 91.00 696 ASP A O 1
ATOM 5363 N N . ASN A 1 697 ? 0.925 -17.518 4.861 1.00 92.44 697 ASN A N 1
ATOM 5364 C CA . ASN A 1 697 ? 0.535 -16.118 4.892 1.00 92.44 697 ASN A CA 1
ATOM 5365 C C . ASN A 1 697 ? 1.720 -15.156 4.646 1.00 92.44 697 ASN A C 1
ATOM 5367 O O . ASN A 1 697 ? 1.861 -14.112 5.285 1.00 92.44 697 ASN A O 1
ATOM 5371 N N . THR A 1 698 ? 2.618 -15.512 3.725 1.00 97.88 698 THR A N 1
ATOM 5372 C CA . THR A 1 698 ? 3.681 -14.616 3.248 1.00 97.88 698 THR A CA 1
ATOM 5373 C C . THR A 1 698 ? 3.635 -14.514 1.728 1.00 97.88 698 THR A C 1
ATOM 5375 O O . THR A 1 698 ? 3.811 -15.506 1.023 1.00 97.88 698 THR A O 1
ATOM 5378 N N . LEU A 1 699 ? 3.436 -13.298 1.218 1.00 98.62 699 LEU A N 1
ATOM 5379 C CA . LEU A 1 699 ? 3.575 -12.966 -0.194 1.00 98.62 699 LEU A CA 1
ATOM 5380 C C . LEU A 1 699 ? 5.053 -12.747 -0.520 1.00 98.62 699 LEU A C 1
ATOM 5382 O O . LEU A 1 699 ? 5.638 -11.740 -0.124 1.00 98.62 699 LEU A O 1
ATOM 5386 N N . ILE A 1 700 ? 5.642 -13.664 -1.282 1.00 98.81 700 ILE A N 1
ATOM 5387 C CA . ILE A 1 700 ? 6.988 -13.526 -1.843 1.00 98.81 700 ILE A CA 1
ATOM 5388 C C . ILE A 1 700 ? 6.872 -13.112 -3.305 1.00 98.81 700 ILE A C 1
ATOM 5390 O O . ILE A 1 700 ? 6.186 -13.777 -4.080 1.00 98.81 700 ILE A O 1
ATOM 5394 N N . ILE A 1 701 ? 7.580 -12.052 -3.685 1.00 98.88 701 ILE A N 1
ATOM 5395 C CA . ILE A 1 701 ? 7.765 -11.614 -5.069 1.00 98.88 701 ILE A CA 1
ATOM 5396 C C . ILE A 1 701 ? 9.265 -11.612 -5.355 1.00 98.88 701 ILE A C 1
ATOM 5398 O O . ILE A 1 701 ? 9.996 -10.793 -4.804 1.00 98.88 701 ILE A O 1
ATOM 5402 N N . PHE A 1 702 ? 9.724 -12.507 -6.225 1.00 98.88 702 PHE A N 1
ATOM 5403 C CA . PHE A 1 702 ? 11.089 -12.496 -6.751 1.00 98.88 702 PHE A CA 1
ATOM 5404 C C . PHE A 1 702 ? 11.107 -11.861 -8.140 1.00 98.88 702 PHE A C 1
ATOM 5406 O O . PHE A 1 702 ? 10.354 -12.292 -9.013 1.00 98.88 702 PHE A O 1
ATOM 5413 N N . THR A 1 703 ? 11.964 -10.861 -8.356 1.00 98.81 703 THR A N 1
ATOM 5414 C CA . THR A 1 703 ? 12.119 -10.185 -9.653 1.00 98.81 703 THR A CA 1
ATOM 5415 C C . THR A 1 703 ? 13.502 -9.551 -9.839 1.00 98.81 703 THR A C 1
ATOM 5417 O O . THR A 1 703 ? 14.338 -9.621 -8.943 1.00 98.81 703 THR A O 1
ATOM 5420 N N . SER A 1 704 ? 13.768 -8.915 -10.988 1.00 98.62 704 SER A N 1
ATOM 5421 C CA . SER A 1 704 ? 14.948 -8.059 -11.218 1.00 98.62 704 SER A CA 1
ATOM 5422 C C . SER A 1 704 ? 14.572 -6.624 -11.601 1.00 98.62 704 SER A C 1
ATOM 5424 O O . SER A 1 704 ? 13.462 -6.382 -12.072 1.00 98.62 704 SER A O 1
ATOM 5426 N N . ASP A 1 705 ? 15.468 -5.657 -11.379 1.00 97.69 705 ASP A N 1
ATOM 5427 C CA . ASP A 1 705 ? 15.235 -4.238 -11.682 1.00 97.69 705 ASP A CA 1
ATOM 5428 C C . ASP A 1 705 ? 15.370 -3.875 -13.172 1.00 97.69 705 ASP A C 1
ATOM 5430 O O . ASP A 1 705 ? 14.827 -2.858 -13.614 1.00 97.69 705 ASP A O 1
ATOM 5434 N N . ASN A 1 706 ? 16.064 -4.694 -13.957 1.00 98.31 706 ASN A N 1
ATOM 5435 C CA . ASN A 1 706 ? 16.198 -4.575 -15.406 1.00 98.31 706 ASN A CA 1
ATOM 5436 C C . ASN A 1 706 ? 16.788 -5.864 -15.998 1.00 98.31 706 ASN A C 1
ATOM 5438 O O . ASN A 1 706 ? 17.237 -6.742 -15.268 1.00 98.31 706 ASN A O 1
ATOM 5442 N N . GLY A 1 707 ? 16.854 -5.954 -17.328 1.00 97.31 707 GLY A N 1
ATOM 5443 C CA . GLY A 1 707 ? 17.480 -7.090 -18.012 1.00 97.31 707 GLY A CA 1
ATOM 5444 C C . GLY A 1 707 ? 18.986 -7.252 -17.755 1.00 97.31 707 GLY A C 1
ATOM 5445 O O . GLY A 1 707 ? 19.635 -6.389 -17.154 1.00 97.31 707 GLY A O 1
ATOM 5446 N N . CYS A 1 708 ? 19.551 -8.352 -18.264 1.00 95.75 708 CYS A N 1
ATOM 5447 C CA . CYS A 1 708 ? 20.973 -8.684 -18.140 1.00 95.75 708 CYS A CA 1
ATOM 5448 C C . CYS A 1 708 ? 21.863 -7.616 -18.791 1.00 95.75 708 CYS A C 1
ATOM 5450 O O . CYS A 1 708 ? 21.539 -7.053 -19.839 1.00 95.75 708 CYS A O 1
ATOM 5452 N N . THR A 1 709 ? 23.012 -7.328 -18.184 1.00 91.00 709 THR A N 1
ATOM 5453 C CA . THR A 1 709 ? 23.977 -6.376 -18.738 1.00 91.00 709 THR A CA 1
ATOM 5454 C C . THR A 1 709 ? 24.755 -6.965 -19.926 1.00 91.00 709 THR A C 1
ATOM 5456 O O . THR A 1 709 ? 25.290 -8.066 -19.829 1.00 91.00 709 THR A O 1
ATOM 5459 N N . PRO A 1 710 ? 24.954 -6.227 -21.038 1.00 85.88 710 PRO A N 1
ATOM 5460 C CA . PRO A 1 710 ? 25.683 -6.747 -22.203 1.00 85.88 710 PRO A CA 1
ATOM 5461 C C . PRO A 1 710 ? 27.206 -6.861 -21.983 1.00 85.88 710 PRO A C 1
ATOM 5463 O O . PRO A 1 710 ? 27.957 -7.157 -22.917 1.00 85.88 710 PRO A O 1
ATOM 5466 N N . MET A 1 711 ? 27.686 -6.528 -20.782 1.00 82.19 711 MET A N 1
ATOM 5467 C CA . MET A 1 711 ? 29.105 -6.415 -20.427 1.00 82.19 711 MET A CA 1
ATOM 5468 C C . MET A 1 711 ? 29.670 -7.662 -19.741 1.00 82.19 711 MET A C 1
ATOM 5470 O O . MET A 1 711 ? 30.899 -7.777 -19.624 1.00 82.19 711 MET A O 1
ATOM 5474 N N . VAL A 1 712 ? 28.796 -8.557 -19.274 1.00 81.12 712 VAL A N 1
ATOM 5475 C CA . VAL A 1 712 ? 29.166 -9.837 -18.656 1.00 81.12 712 VAL A CA 1
ATOM 5476 C C . VAL A 1 712 ? 29.425 -10.891 -19.726 1.00 81.12 712 VAL A C 1
ATOM 5478 O O . VAL A 1 712 ? 28.887 -10.790 -20.819 1.00 81.12 712 VAL A O 1
ATOM 5481 N N . GLY A 1 713 ? 30.286 -11.862 -19.437 1.00 74.00 713 GLY A N 1
ATOM 5482 C CA . GLY A 1 713 ? 30.710 -12.905 -20.374 1.00 74.00 713 GLY A CA 1
ATOM 5483 C C . GLY A 1 713 ? 31.259 -14.114 -19.623 1.00 74.00 713 GLY A C 1
ATOM 5484 O O . GLY A 1 713 ? 30.945 -14.312 -18.451 1.00 74.00 713 GLY A O 1
ATOM 5485 N N . THR A 1 714 ? 32.115 -14.896 -20.273 1.00 69.50 714 THR A N 1
ATOM 5486 C CA . THR A 1 714 ? 32.642 -16.166 -19.742 1.00 69.50 714 THR A CA 1
ATOM 5487 C C . THR A 1 714 ? 33.979 -16.046 -19.006 1.00 69.50 714 THR A C 1
ATOM 5489 O O . THR A 1 714 ? 34.543 -17.059 -18.593 1.00 69.50 714 THR A O 1
ATOM 5492 N N . ALA A 1 715 ? 34.484 -14.819 -18.842 1.00 65.31 715 ALA A N 1
ATOM 5493 C CA . ALA A 1 715 ? 35.789 -14.530 -18.252 1.00 65.31 715 ALA A CA 1
ATOM 5494 C C . ALA A 1 715 ? 35.938 -15.040 -16.803 1.00 65.31 715 ALA A C 1
ATOM 5496 O O . ALA A 1 715 ? 35.014 -14.941 -15.988 1.00 65.31 715 ALA A O 1
ATOM 5497 N N . THR A 1 716 ? 37.139 -15.535 -16.490 1.00 56.19 716 THR A N 1
ATOM 5498 C CA . THR A 1 716 ? 37.567 -16.012 -15.164 1.00 56.19 716 THR A CA 1
ATOM 5499 C C . THR A 1 716 ? 38.524 -15.033 -14.471 1.00 56.19 716 THR A C 1
ATOM 5501 O O . THR A 1 716 ? 39.073 -14.121 -15.094 1.00 56.19 716 THR A O 1
ATOM 5504 N N . GLU A 1 717 ? 38.795 -15.246 -13.180 1.00 43.62 717 GLU A N 1
ATOM 5505 C CA . GLU A 1 717 ? 39.799 -14.506 -12.390 1.00 43.62 717 GLU A CA 1
ATOM 5506 C C . GLU A 1 717 ? 41.181 -14.444 -13.072 1.00 43.62 717 GLU A C 1
ATOM 5508 O O . GLU A 1 717 ? 41.860 -13.417 -13.035 1.00 43.62 717 GLU A O 1
ATOM 5513 N N . ARG A 1 718 ? 41.576 -15.515 -13.777 1.00 39.94 718 ARG A N 1
ATOM 5514 C CA . ARG A 1 718 ? 42.850 -15.605 -14.511 1.00 39.94 718 ARG A CA 1
ATOM 5515 C C . ARG A 1 718 ? 42.855 -14.747 -15.781 1.00 39.94 718 ARG A C 1
ATOM 5517 O O . ARG A 1 718 ? 43.894 -14.187 -16.133 1.00 39.94 718 ARG A O 1
ATOM 5524 N N . ASP A 1 719 ? 41.703 -14.599 -16.431 1.00 46.06 719 ASP A N 1
ATOM 5525 C CA . ASP A 1 719 ? 41.523 -13.760 -17.626 1.00 46.06 719 ASP A CA 1
ATOM 5526 C C . ASP A 1 719 ? 41.493 -12.268 -17.266 1.00 46.06 719 ASP A C 1
ATOM 5528 O O . ASP A 1 719 ? 42.001 -11.426 -18.008 1.00 46.06 719 ASP A O 1
ATOM 5532 N N . LEU A 1 720 ? 40.951 -11.950 -16.086 1.00 45.84 720 LEU A N 1
ATOM 5533 C CA . LEU A 1 720 ? 40.880 -10.598 -15.531 1.00 45.84 720 LEU A CA 1
ATOM 5534 C C . LEU A 1 720 ? 42.227 -10.127 -14.955 1.00 45.84 720 LEU A C 1
ATOM 5536 O O . LEU A 1 720 ? 42.593 -8.969 -15.149 1.00 45.84 720 LEU A O 1
ATOM 5540 N N . ALA A 1 721 ? 42.988 -11.015 -14.304 1.00 36.09 721 ALA A N 1
ATOM 5541 C CA . ALA A 1 721 ? 44.280 -10.690 -13.688 1.00 36.09 721 ALA A CA 1
ATOM 5542 C C . ALA A 1 721 ? 45.447 -10.590 -14.687 1.00 36.09 721 ALA A C 1
ATOM 5544 O O . ALA A 1 721 ? 46.419 -9.881 -14.441 1.00 36.09 721 ALA A O 1
ATOM 5545 N N . SER A 1 722 ? 45.379 -11.295 -15.818 1.00 36.16 722 SER A N 1
ATOM 5546 C CA . SER A 1 722 ? 46.496 -11.376 -16.770 1.00 36.16 722 SER A CA 1
ATOM 5547 C C . SER A 1 722 ? 46.442 -10.333 -17.894 1.00 36.16 722 SER A C 1
ATOM 5549 O O . SER A 1 722 ? 47.371 -10.248 -18.694 1.00 36.16 722 SER A O 1
ATOM 5551 N N . GLY A 1 723 ? 45.352 -9.562 -18.003 1.00 39.44 723 GLY A N 1
ATOM 5552 C CA . GLY A 1 723 ? 45.108 -8.693 -19.161 1.00 39.44 723 GLY A CA 1
ATOM 5553 C C . GLY A 1 723 ? 45.037 -9.458 -20.493 1.00 39.44 723 GLY A C 1
ATOM 5554 O O . GLY A 1 723 ? 45.071 -8.837 -21.554 1.00 39.44 723 GLY A O 1
ATOM 5555 N N . SER A 1 724 ? 44.941 -10.794 -20.451 1.00 31.52 724 SER A N 1
ATOM 5556 C CA . SER A 1 724 ? 45.103 -11.696 -21.600 1.00 31.52 724 SER A CA 1
ATOM 5557 C C . SER A 1 724 ? 43.822 -11.931 -22.388 1.00 31.52 724 SER A C 1
ATOM 5559 O O . SER A 1 724 ? 43.716 -12.942 -23.081 1.00 31.52 724 SER A O 1
ATOM 5561 N N . VAL A 1 725 ? 42.861 -11.005 -22.352 1.00 37.34 725 VAL A N 1
ATOM 5562 C CA . VAL A 1 725 ? 41.805 -10.994 -23.371 1.00 37.34 725 VAL A CA 1
ATOM 5563 C C . VAL A 1 725 ? 42.447 -10.507 -24.672 1.00 37.34 725 VAL A C 1
ATOM 5565 O O . VAL A 1 725 ? 42.342 -9.342 -25.051 1.00 37.34 725 VAL A O 1
ATOM 5568 N N . LYS A 1 726 ? 43.198 -11.395 -25.333 1.00 32.12 726 LYS A N 1
ATOM 5569 C CA . LYS A 1 726 ? 43.609 -11.207 -26.720 1.00 32.12 726 LYS A CA 1
ATOM 5570 C C . LYS A 1 726 ? 42.373 -11.387 -27.585 1.00 32.12 726 LYS A C 1
ATOM 5572 O O . LYS A 1 726 ? 41.754 -12.448 -27.587 1.00 32.12 726 LYS A O 1
ATOM 5577 N N . GLU A 1 727 ? 42.054 -10.309 -28.289 1.00 36.78 727 GLU A N 1
ATOM 5578 C CA . GLU A 1 727 ? 41.079 -10.191 -29.366 1.00 36.78 727 GLU A CA 1
ATOM 5579 C C . GLU A 1 727 ? 40.987 -11.472 -30.206 1.00 36.78 727 GLU A C 1
ATOM 5581 O O . GLU A 1 727 ? 41.767 -11.697 -31.124 1.00 36.78 727 GLU A O 1
ATOM 5586 N N . THR A 1 728 ? 40.006 -12.312 -29.897 1.00 32.34 728 THR A N 1
ATOM 5587 C CA . THR A 1 728 ? 39.406 -13.243 -30.858 1.00 32.34 728 THR A CA 1
ATOM 5588 C C . THR A 1 728 ? 37.891 -13.190 -30.684 1.00 32.34 728 THR A C 1
ATOM 5590 O O . THR A 1 728 ? 37.219 -14.179 -30.420 1.00 32.34 728 THR A O 1
ATOM 5593 N N . VAL A 1 729 ? 37.350 -11.975 -30.805 1.00 35.53 729 VAL A N 1
ATOM 5594 C CA . VAL A 1 729 ? 35.933 -11.745 -31.110 1.00 35.53 729 VAL A CA 1
ATOM 5595 C C . VAL A 1 729 ? 35.852 -11.576 -32.635 1.00 35.53 729 VAL A C 1
ATOM 5597 O O . VAL A 1 729 ? 36.644 -10.794 -33.164 1.00 35.53 729 VAL A O 1
ATOM 5600 N N . PRO A 1 730 ? 34.974 -12.283 -33.370 1.00 28.89 730 PRO A N 1
ATOM 5601 C CA . PRO A 1 730 ? 34.808 -12.056 -34.806 1.00 28.89 730 PRO A CA 1
ATOM 5602 C C . PRO A 1 730 ? 34.357 -10.613 -35.100 1.00 28.89 730 PRO A C 1
ATOM 5604 O O . PRO A 1 730 ? 33.533 -10.048 -34.381 1.00 28.89 730 PRO A O 1
ATOM 5607 N N . ASP A 1 731 ? 34.940 -10.030 -36.145 1.00 33.41 731 ASP A N 1
ATOM 5608 C CA . ASP A 1 731 ? 34.934 -8.610 -36.523 1.00 33.41 731 ASP A CA 1
ATOM 5609 C C . ASP A 1 731 ? 33.530 -7.987 -36.756 1.00 33.41 731 ASP A C 1
ATOM 5611 O O . ASP A 1 731 ? 32.745 -8.536 -37.528 1.00 33.41 731 ASP A O 1
ATOM 5615 N N . PRO A 1 732 ? 33.202 -6.808 -36.181 1.00 43.16 732 PRO A N 1
ATOM 5616 C CA . PRO A 1 732 ? 32.065 -5.979 -36.619 1.00 43.16 732 PRO A CA 1
ATOM 5617 C C . PRO A 1 732 ? 32.400 -4.983 -37.762 1.00 43.16 732 PRO A C 1
ATOM 5619 O O . PRO A 1 732 ? 31.583 -4.108 -38.062 1.00 43.16 732 PRO A O 1
ATOM 5622 N N . GLU A 1 733 ? 33.598 -5.124 -38.339 1.00 33.72 733 GLU A N 1
ATOM 5623 C CA . GLU A 1 733 ? 34.353 -4.353 -39.339 1.00 33.72 733 GLU A CA 1
ATOM 5624 C C . GLU A 1 733 ? 34.820 -2.940 -38.925 1.00 33.72 733 GLU A C 1
ATOM 5626 O O . GLU A 1 733 ? 34.057 -1.978 -38.828 1.00 33.72 733 GLU A O 1
ATOM 5631 N N . MET A 1 734 ? 36.149 -2.828 -38.773 1.00 37.12 734 MET A N 1
ATOM 5632 C CA . MET A 1 734 ? 36.991 -1.616 -38.765 1.00 37.12 734 MET A CA 1
ATOM 5633 C C . MET A 1 734 ? 36.866 -0.644 -37.572 1.00 37.12 734 MET A C 1
ATOM 5635 O O . MET A 1 734 ? 36.140 0.352 -37.597 1.00 37.12 734 MET A O 1
ATOM 5639 N N . ILE A 1 735 ? 37.695 -0.855 -36.539 1.00 41.22 735 ILE A N 1
ATOM 5640 C CA . ILE A 1 735 ? 37.743 -0.022 -35.324 1.00 41.22 735 ILE A CA 1
ATOM 5641 C C . ILE A 1 735 ? 38.884 1.017 -35.392 1.00 41.22 735 ILE A C 1
ATOM 5643 O O . ILE A 1 735 ? 40.067 0.711 -35.511 1.00 41.22 735 ILE A O 1
ATOM 5647 N N . PHE A 1 736 ? 38.477 2.285 -35.331 1.00 35.78 736 PHE A N 1
ATOM 5648 C CA . PHE A 1 736 ? 39.222 3.509 -35.625 1.00 35.78 736 PHE A CA 1
ATOM 5649 C C . PHE A 1 736 ? 40.361 3.863 -34.642 1.00 35.78 736 PHE A C 1
ATOM 5651 O O . PHE A 1 736 ? 40.249 3.731 -33.424 1.00 35.78 736 PHE A O 1
ATOM 5658 N N . LYS A 1 737 ? 41.434 4.452 -35.194 1.00 33.06 737 LYS A N 1
ATOM 5659 C CA . LYS A 1 737 ? 42.579 5.065 -34.496 1.00 33.06 737 LYS A CA 1
ATOM 5660 C C . LYS A 1 737 ? 42.184 6.363 -33.761 1.00 33.06 737 LYS A C 1
ATOM 5662 O O . LYS A 1 737 ? 42.205 7.424 -34.376 1.00 33.06 737 LYS A O 1
ATOM 5667 N N . ASN A 1 738 ? 41.899 6.322 -32.451 1.00 31.23 738 ASN A N 1
ATOM 5668 C CA . ASN A 1 738 ? 42.226 7.436 -31.534 1.00 31.23 738 ASN A CA 1
ATOM 5669 C C . ASN A 1 738 ? 42.137 7.072 -30.031 1.00 31.23 738 ASN A C 1
ATOM 5671 O O . ASN A 1 738 ? 41.119 6.589 -29.541 1.00 31.23 738 ASN A O 1
ATOM 5675 N N . LYS A 1 739 ? 43.217 7.345 -29.281 1.00 37.88 739 LYS A N 1
ATOM 5676 C CA . LYS A 1 739 ? 43.537 6.823 -27.930 1.00 37.88 739 LYS A CA 1
ATOM 5677 C C . LYS A 1 739 ? 43.076 7.697 -26.741 1.00 37.88 739 LYS A C 1
ATOM 5679 O O . LYS A 1 739 ? 43.821 7.844 -25.777 1.00 37.88 739 LYS A O 1
ATOM 5684 N N . ARG A 1 740 ? 41.879 8.296 -26.751 1.00 33.34 740 ARG A N 1
ATOM 5685 C CA . ARG A 1 740 ? 41.410 9.085 -25.578 1.00 33.34 740 ARG A CA 1
ATOM 5686 C C . ARG A 1 740 ? 40.141 8.585 -24.870 1.00 33.34 740 ARG A C 1
ATOM 5688 O O . ARG A 1 740 ? 39.816 9.128 -23.826 1.00 33.34 740 ARG A O 1
ATOM 5695 N N . PHE A 1 741 ? 39.497 7.509 -25.345 1.00 33.88 741 PHE A N 1
ATOM 5696 C CA . PHE A 1 741 ? 38.281 6.936 -24.720 1.00 33.88 741 PHE A CA 1
ATOM 5697 C C . PHE A 1 741 ? 38.207 5.388 -24.684 1.00 33.88 741 PHE A C 1
ATOM 5699 O O . PHE A 1 741 ? 37.174 4.822 -24.334 1.00 33.88 741 PHE A O 1
ATOM 5706 N N . THR A 1 742 ? 39.290 4.672 -24.997 1.00 37.75 742 THR A N 1
ATOM 5707 C CA . THR A 1 742 ? 39.347 3.202 -25.183 1.00 37.75 742 THR A CA 1
ATOM 5708 C C . THR A 1 742 ? 39.199 2.321 -23.923 1.00 37.75 742 THR A C 1
ATOM 5710 O O . THR A 1 742 ? 39.728 1.218 -23.906 1.00 37.75 742 THR A O 1
ATOM 5713 N N . LYS A 1 743 ? 38.488 2.715 -22.856 1.00 39.59 743 LYS A N 1
ATOM 5714 C CA . LYS A 1 743 ? 38.288 1.811 -21.688 1.00 39.59 743 LYS A CA 1
ATOM 5715 C C . LYS A 1 743 ? 36.870 1.722 -21.106 1.00 39.59 743 LYS A C 1
ATOM 5717 O O . LYS A 1 743 ? 36.623 0.830 -20.301 1.00 39.59 743 LYS A O 1
ATOM 5722 N N . LEU A 1 744 ? 35.924 2.586 -21.490 1.00 38.00 744 LEU A N 1
ATOM 5723 C CA . LEU A 1 744 ? 34.557 2.560 -20.945 1.00 38.00 744 LEU A CA 1
ATOM 5724 C C . LEU A 1 744 ? 33.680 1.514 -21.670 1.00 38.00 744 LEU A C 1
ATOM 5726 O O . LEU A 1 744 ? 33.044 1.830 -22.670 1.00 38.00 744 LEU A O 1
ATOM 5730 N N . PHE A 1 745 ? 33.618 0.305 -21.098 1.00 45.09 745 PHE A N 1
ATOM 5731 C CA . PHE A 1 745 ? 32.613 -0.752 -21.321 1.00 45.09 745 PHE A CA 1
ATOM 5732 C C . PHE A 1 745 ? 32.695 -1.516 -22.659 1.00 45.09 745 PHE A C 1
ATOM 5734 O O . PHE A 1 745 ? 32.148 -1.087 -23.673 1.00 45.09 745 PHE A O 1
ATOM 5741 N N . THR A 1 746 ? 33.312 -2.703 -22.666 1.00 52.00 746 THR A N 1
ATOM 5742 C CA . THR A 1 746 ? 33.241 -3.647 -23.798 1.00 52.00 746 THR A CA 1
ATOM 5743 C C . THR A 1 746 ? 31.841 -4.273 -23.894 1.00 52.00 746 THR A C 1
ATOM 5745 O O . THR A 1 746 ? 31.593 -5.379 -23.417 1.00 52.00 746 THR A O 1
ATOM 5748 N N . THR A 1 747 ? 30.887 -3.544 -24.479 1.00 55.44 747 THR A N 1
ATOM 5749 C CA . THR A 1 747 ? 29.558 -4.062 -24.848 1.00 55.44 747 THR A CA 1
ATOM 5750 C C . THR A 1 747 ? 29.698 -5.249 -25.802 1.00 55.44 747 THR A C 1
ATOM 5752 O O . THR A 1 747 ? 30.396 -5.113 -26.804 1.00 55.44 747 THR A O 1
ATOM 5755 N N . GLY A 1 748 ? 29.025 -6.371 -25.525 1.00 60.50 748 GLY A N 1
ATOM 5756 C CA . GLY A 1 748 ? 28.996 -7.540 -26.415 1.00 60.50 748 GLY A CA 1
ATOM 5757 C C . GLY A 1 748 ? 29.617 -8.816 -25.848 1.00 60.50 748 GLY A C 1
ATOM 5758 O O . GLY A 1 748 ? 29.520 -9.852 -26.493 1.00 60.50 748 GLY A O 1
ATOM 5759 N N . ARG A 1 749 ? 30.199 -8.794 -24.640 1.00 76.81 749 ARG A N 1
ATOM 5760 C CA . ARG A 1 749 ? 30.730 -10.020 -24.009 1.00 76.81 749 ARG A CA 1
ATOM 5761 C C . ARG A 1 749 ? 29.659 -11.049 -23.668 1.00 76.81 749 ARG A C 1
ATOM 5763 O O . ARG A 1 749 ? 29.966 -12.229 -23.556 1.00 76.8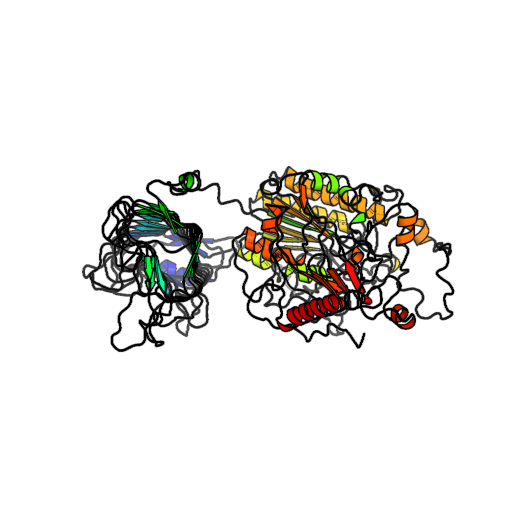1 749 ARG A O 1
ATOM 5770 N N . VAL A 1 750 ? 28.401 -10.623 -23.597 1.00 82.81 750 VAL A N 1
ATOM 5771 C CA . VAL A 1 750 ? 27.268 -11.529 -23.393 1.00 82.81 750 VAL A CA 1
ATOM 5772 C C . VAL A 1 750 ? 27.156 -12.564 -24.520 1.00 82.81 750 VAL A C 1
ATOM 5774 O O . VAL A 1 750 ? 26.712 -13.684 -24.286 1.00 82.81 750 VAL A O 1
ATOM 5777 N N . LEU A 1 751 ? 27.683 -12.252 -25.713 1.00 82.31 751 LEU A N 1
ATOM 5778 C CA . LEU A 1 751 ? 27.788 -13.194 -26.829 1.00 82.31 751 LEU A CA 1
ATOM 5779 C C . LEU A 1 751 ? 28.681 -14.402 -26.511 1.00 82.31 751 LEU A C 1
ATOM 5781 O O . LEU A 1 751 ? 28.514 -15.455 -27.114 1.00 82.31 751 LEU A O 1
ATOM 5785 N N . GLU A 1 752 ? 29.610 -14.292 -25.5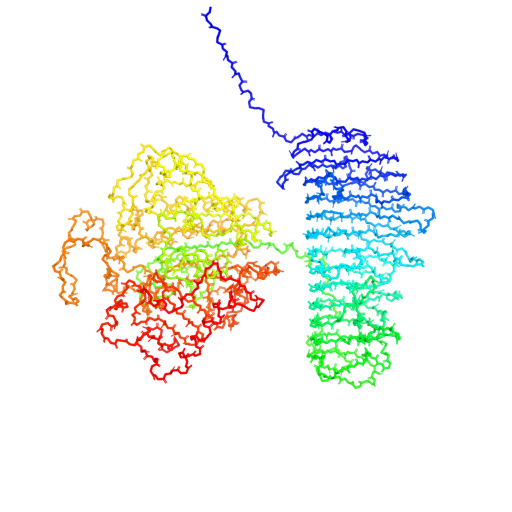58 1.00 84.81 752 GLU A N 1
ATOM 5786 C CA . GLU A 1 752 ? 30.405 -15.433 -25.092 1.00 84.81 752 GLU A CA 1
ATOM 5787 C C . GLU A 1 752 ? 29.525 -16.466 -24.368 1.00 84.81 752 GLU A C 1
ATOM 5789 O O . GLU A 1 752 ? 29.735 -17.671 -24.513 1.00 84.81 752 GLU A O 1
ATOM 5794 N N . LEU A 1 753 ? 28.517 -16.008 -23.613 1.00 86.06 753 LEU A N 1
ATOM 5795 C CA . LEU A 1 753 ? 27.527 -16.881 -22.978 1.00 86.06 753 LEU A CA 1
ATOM 5796 C C . LEU A 1 753 ? 26.611 -17.502 -24.040 1.00 86.06 753 LEU A C 1
ATOM 5798 O O . LEU A 1 753 ? 26.399 -18.718 -24.028 1.00 86.06 753 LEU A O 1
ATOM 5802 N N . GLU A 1 754 ? 26.150 -16.701 -25.007 1.00 86.31 754 GLU A N 1
ATOM 5803 C CA . GLU A 1 754 ? 25.320 -17.186 -26.121 1.00 86.31 754 GLU A CA 1
ATOM 5804 C C . GLU A 1 754 ? 26.048 -18.234 -26.966 1.00 86.31 754 GLU A C 1
ATOM 5806 O O . GLU A 1 754 ? 25.457 -19.252 -27.329 1.00 86.31 754 GLU A O 1
ATOM 5811 N N . ALA A 1 755 ? 27.347 -18.048 -27.217 1.00 84.31 755 ALA A N 1
ATOM 5812 C CA . ALA A 1 755 ? 28.192 -19.012 -27.920 1.00 84.31 755 ALA A CA 1
ATOM 5813 C C . ALA A 1 755 ? 28.319 -20.346 -27.163 1.00 84.31 755 ALA A C 1
ATOM 5815 O O . ALA A 1 755 ? 28.455 -21.400 -27.784 1.00 84.31 755 ALA A O 1
ATOM 5816 N N . LYS A 1 756 ? 28.207 -20.327 -25.828 1.00 88.38 756 LYS A N 1
ATOM 5817 C CA . LYS A 1 756 ? 28.094 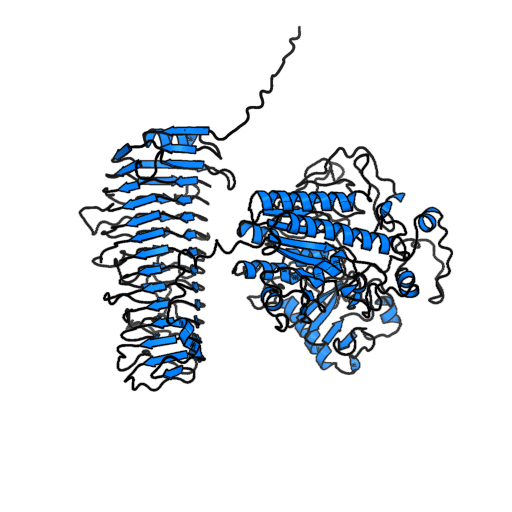-21.532 -24.985 1.00 88.38 756 LYS A CA 1
ATOM 5818 C C . LYS A 1 756 ? 26.652 -22.053 -24.863 1.00 88.38 756 LYS A C 1
ATOM 5820 O O . LYS A 1 756 ? 26.375 -22.975 -24.093 1.00 88.38 756 LYS A O 1
ATOM 5825 N N . GLY A 1 757 ? 25.723 -21.496 -25.635 1.00 89.69 757 GLY A N 1
ATOM 5826 C CA . GLY A 1 757 ? 24.320 -21.893 -25.681 1.00 89.69 757 GLY A CA 1
ATOM 5827 C C . GLY A 1 757 ? 23.481 -21.372 -24.516 1.00 89.69 757 GLY A C 1
ATOM 5828 O O . GLY A 1 757 ? 22.382 -21.895 -24.305 1.00 89.69 757 GLY A O 1
ATOM 5829 N N . HIS A 1 758 ? 23.985 -20.391 -23.761 1.00 96.00 758 HIS A N 1
ATOM 5830 C CA . HIS A 1 758 ? 23.264 -19.712 -22.693 1.00 96.00 758 HIS A CA 1
ATOM 5831 C C . HIS A 1 758 ? 22.790 -18.325 -23.138 1.00 96.00 758 HIS A C 1
ATOM 5833 O O . HIS A 1 758 ? 23.602 -17.504 -23.535 1.00 96.00 758 HIS A O 1
ATOM 5839 N N . TYR A 1 759 ? 21.488 -18.050 -23.054 1.00 95.50 759 TYR A N 1
ATOM 5840 C CA . TYR A 1 759 ? 20.905 -16.799 -23.552 1.00 95.50 759 TYR A CA 1
ATOM 5841 C C . TYR A 1 759 ? 20.243 -16.004 -22.415 1.00 95.50 759 TYR A C 1
ATOM 5843 O O . TYR A 1 759 ? 19.087 -16.303 -22.093 1.00 95.50 759 TYR A O 1
ATOM 5851 N N . PRO A 1 760 ? 20.923 -14.992 -21.838 1.00 95.69 760 PRO A N 1
ATOM 5852 C CA . PRO A 1 760 ? 20.408 -14.215 -20.702 1.00 95.69 760 PRO A CA 1
ATOM 5853 C C . PRO A 1 760 ? 19.115 -13.439 -20.982 1.00 95.69 760 PRO A C 1
ATOM 5855 O O . PRO A 1 760 ? 18.261 -13.307 -20.111 1.00 95.69 760 PRO A O 1
ATOM 5858 N N . SER A 1 761 ? 18.900 -12.988 -22.222 1.00 95.38 761 SER A N 1
ATOM 5859 C CA . SER A 1 761 ? 17.637 -12.356 -22.655 1.00 95.38 761 SER A CA 1
ATOM 5860 C C . SER A 1 761 ? 16.636 -13.357 -23.259 1.00 95.38 761 SER A C 1
ATOM 5862 O O . SER A 1 761 ? 15.651 -12.969 -23.885 1.00 95.38 761 SER A O 1
ATOM 5864 N N . ALA A 1 762 ? 16.866 -14.665 -23.099 1.00 95.81 762 ALA A N 1
ATOM 5865 C CA . ALA A 1 762 ? 16.089 -15.738 -23.720 1.00 95.81 762 ALA A CA 1
ATOM 5866 C C . ALA A 1 762 ? 15.958 -15.579 -25.251 1.00 95.81 762 ALA A C 1
ATOM 5868 O O . ALA A 1 762 ? 16.933 -15.762 -25.975 1.00 95.81 762 ALA A O 1
ATOM 5869 N N . ASN A 1 763 ? 14.758 -15.318 -25.772 1.00 92.19 763 ASN A N 1
ATOM 5870 C CA . ASN A 1 763 ? 14.501 -15.071 -27.197 1.00 92.19 763 ASN A CA 1
ATOM 5871 C C . ASN A 1 763 ? 14.233 -13.595 -27.523 1.00 92.19 763 ASN A C 1
ATOM 5873 O O . ASN A 1 763 ? 13.880 -13.291 -28.661 1.00 92.19 763 ASN A O 1
ATOM 5877 N N . MET A 1 764 ? 14.365 -12.709 -26.540 1.00 95.44 764 MET A N 1
ATOM 5878 C CA . MET A 1 764 ? 14.073 -11.288 -26.675 1.00 95.44 764 MET A CA 1
ATOM 5879 C C . MET A 1 764 ? 15.314 -10.521 -27.107 1.00 95.44 764 MET A C 1
ATOM 5881 O O . MET A 1 764 ? 16.448 -10.914 -26.827 1.00 95.44 764 MET A O 1
ATOM 5885 N N . ARG A 1 765 ? 15.093 -9.409 -27.803 1.00 94.38 765 ARG A N 1
ATOM 5886 C CA . ARG A 1 765 ? 16.168 -8.564 -28.312 1.00 94.38 765 ARG A CA 1
ATOM 5887 C C . ARG A 1 765 ? 16.647 -7.591 -27.244 1.00 94.38 765 ARG A C 1
ATOM 5889 O O . ARG A 1 765 ? 15.859 -7.067 -26.467 1.00 94.38 765 ARG A O 1
ATOM 5896 N N . GLY A 1 766 ? 17.939 -7.285 -27.274 1.00 93.69 766 GLY A N 1
ATOM 5897 C CA . GLY A 1 766 ? 18.529 -6.261 -26.422 1.00 93.69 766 GLY A CA 1
ATOM 5898 C C . GLY A 1 766 ? 18.796 -6.718 -24.993 1.00 93.69 766 GLY A C 1
ATOM 5899 O O . GLY A 1 766 ? 18.571 -7.868 -24.611 1.00 93.69 766 GLY A O 1
ATOM 5900 N N . TYR A 1 767 ? 19.337 -5.780 -24.231 1.00 95.31 767 TYR A N 1
ATOM 5901 C CA . TYR A 1 767 ? 19.897 -5.987 -22.902 1.00 95.31 767 TYR A CA 1
ATOM 5902 C C . TYR A 1 767 ? 19.618 -4.766 -22.019 1.00 95.31 767 TYR A C 1
ATOM 5904 O O . TYR A 1 767 ? 19.007 -3.788 -22.467 1.00 95.31 767 TYR A O 1
ATOM 5912 N N . LYS A 1 768 ? 20.098 -4.785 -20.767 1.00 95.75 768 LYS A N 1
ATOM 5913 C CA . LYS A 1 768 ? 20.149 -3.602 -19.891 1.00 95.75 768 LYS A CA 1
ATOM 5914 C C . LYS A 1 768 ? 20.503 -2.359 -20.698 1.00 95.75 768 LYS A C 1
ATOM 5916 O O . LYS A 1 768 ? 21.428 -2.405 -21.513 1.00 95.75 768 LYS A O 1
ATOM 5921 N N . SER A 1 769 ? 19.833 -1.248 -20.393 1.00 95.62 769 SER A N 1
ATOM 5922 C CA . SER A 1 769 ? 19.884 0.074 -21.035 1.00 95.62 769 SER A CA 1
ATOM 5923 C C . SER A 1 769 ? 19.071 0.276 -22.312 1.00 95.62 769 SER A C 1
ATOM 5925 O O . SER A 1 769 ? 18.811 1.437 -22.639 1.00 95.62 769 SER A O 1
ATOM 5927 N N . ASP A 1 770 ? 18.675 -0.785 -23.016 1.00 96.44 770 ASP A N 1
ATOM 5928 C CA . ASP A 1 770 ? 17.935 -0.684 -24.277 1.00 96.44 770 ASP A CA 1
ATOM 5929 C C . ASP A 1 770 ? 16.432 -0.465 -24.039 1.00 96.44 770 ASP A C 1
ATOM 5931 O O . ASP A 1 770 ? 15.943 -0.599 -22.922 1.00 96.44 770 ASP A O 1
ATOM 5935 N N . THR A 1 771 ? 15.697 -0.109 -25.093 1.00 95.75 771 THR A N 1
ATOM 5936 C CA . THR A 1 771 ? 14.219 -0.043 -25.109 1.00 95.75 771 THR A CA 1
ATOM 5937 C C . THR A 1 771 ? 13.569 -1.352 -25.584 1.00 95.75 771 THR A C 1
ATOM 5939 O O . THR A 1 771 ? 12.359 -1.536 -25.434 1.00 95.75 771 THR A O 1
ATOM 5942 N N . TRP A 1 772 ? 14.350 -2.260 -26.179 1.00 97.31 772 TRP A N 1
ATOM 5943 C CA . TRP A 1 772 ? 13.884 -3.593 -26.576 1.00 97.31 772 TRP A CA 1
ATOM 5944 C C . TRP A 1 772 ? 13.534 -4.458 -25.358 1.00 97.31 772 TRP A C 1
ATOM 5946 O O . TRP A 1 772 ? 13.915 -4.146 -24.227 1.00 97.31 772 TRP A O 1
ATOM 5956 N N . ASP A 1 773 ? 12.774 -5.531 -25.572 1.00 96.06 773 ASP A N 1
ATOM 5957 C CA . ASP A 1 773 ? 12.168 -6.326 -24.498 1.00 96.06 773 ASP A CA 1
ATOM 5958 C C . ASP A 1 773 ? 13.213 -6.966 -23.589 1.00 96.06 773 ASP A C 1
ATOM 5960 O O . ASP A 1 773 ? 13.015 -6.996 -22.385 1.00 96.06 773 ASP A O 1
ATOM 5964 N N . GLY A 1 774 ? 14.376 -7.366 -24.103 1.00 97.19 774 GLY A N 1
ATOM 5965 C CA . GLY A 1 774 ? 15.460 -7.925 -23.289 1.00 97.19 774 GLY A CA 1
ATOM 5966 C C . GLY A 1 774 ? 16.071 -6.942 -22.280 1.00 97.19 774 GLY A C 1
ATOM 5967 O O . GLY A 1 774 ? 16.777 -7.365 -21.369 1.00 97.19 774 GLY A O 1
ATOM 5968 N N . GLY A 1 775 ? 15.789 -5.638 -22.394 1.00 97.62 775 GLY A N 1
ATOM 5969 C CA . GLY A 1 775 ? 16.142 -4.639 -21.380 1.00 97.62 775 GLY A CA 1
ATOM 5970 C C . GLY A 1 775 ? 15.120 -4.493 -20.248 1.00 97.62 775 GLY A C 1
ATOM 5971 O O . GLY A 1 775 ? 15.475 -3.970 -19.190 1.00 97.62 775 GLY A O 1
ATOM 5972 N N . HIS A 1 776 ? 13.882 -4.950 -20.459 1.00 98.25 776 HIS A N 1
ATOM 5973 C CA . HIS A 1 776 ? 12.729 -4.675 -19.593 1.00 98.25 776 HIS A CA 1
ATOM 5974 C C . HIS A 1 776 ? 12.012 -5.926 -19.086 1.00 98.25 776 HIS A C 1
ATOM 5976 O O . HIS A 1 776 ? 11.479 -5.899 -17.981 1.00 98.25 776 HIS A O 1
ATOM 5982 N N . ARG A 1 777 ? 11.997 -7.017 -19.855 1.00 97.88 777 ARG A N 1
ATOM 5983 C CA . ARG A 1 777 ? 11.437 -8.300 -19.444 1.00 97.88 777 ARG A CA 1
ATOM 5984 C C . ARG A 1 777 ? 12.323 -8.892 -18.363 1.00 97.88 777 ARG A C 1
ATOM 5986 O O . ARG A 1 777 ? 13.494 -9.191 -18.599 1.00 97.88 777 ARG A O 1
ATOM 5993 N N . VAL A 1 778 ? 11.751 -9.073 -17.186 1.00 98.62 778 VAL A N 1
ATOM 5994 C CA . VAL A 1 778 ? 12.473 -9.528 -15.997 1.00 98.62 778 VAL A CA 1
ATOM 5995 C C . VAL A 1 778 ? 11.855 -10.820 -15.480 1.00 98.62 778 VAL A C 1
ATOM 5997 O O . VAL A 1 778 ? 10.664 -11.059 -15.709 1.00 98.62 778 VAL A O 1
ATOM 6000 N N . PRO A 1 779 ? 12.639 -11.692 -14.819 1.00 98.56 779 PRO A N 1
ATOM 6001 C CA . PRO A 1 779 ? 12.049 -12.807 -14.094 1.00 98.56 779 PRO A CA 1
ATOM 6002 C C . PRO A 1 779 ? 11.035 -12.262 -13.088 1.00 98.56 779 PRO A C 1
ATOM 6004 O O . PRO A 1 779 ? 11.297 -11.235 -12.476 1.00 98.56 779 PRO A O 1
ATOM 6007 N N . PHE A 1 780 ? 9.888 -12.919 -12.928 1.00 98.75 780 PHE A N 1
ATOM 6008 C CA . PHE A 1 780 ? 8.887 -12.515 -11.943 1.00 98.75 780 PHE A CA 1
ATOM 6009 C C . PHE A 1 780 ? 8.132 -13.748 -11.447 1.00 98.75 780 PHE A C 1
ATOM 6011 O O . PHE A 1 780 ? 7.387 -14.388 -12.194 1.00 98.75 780 PHE A O 1
ATOM 6018 N N . ILE A 1 781 ? 8.379 -14.116 -10.193 1.00 98.81 781 ILE A N 1
ATOM 6019 C CA . ILE A 1 781 ? 7.838 -15.320 -9.556 1.00 98.81 781 ILE A CA 1
ATOM 6020 C C . ILE A 1 781 ? 7.143 -14.900 -8.266 1.00 98.81 781 ILE A C 1
ATOM 6022 O O . ILE A 1 781 ? 7.720 -14.169 -7.461 1.00 98.81 781 ILE A O 1
ATOM 6026 N N . VAL A 1 782 ? 5.912 -15.370 -8.070 1.00 98.69 782 VAL A N 1
ATOM 6027 C CA . VAL A 1 782 ? 5.113 -15.084 -6.875 1.00 98.69 782 VAL A CA 1
ATOM 6028 C C . VAL A 1 782 ? 4.808 -16.372 -6.127 1.00 98.69 782 VAL A C 1
ATOM 6030 O O . VAL A 1 782 ? 4.273 -17.304 -6.721 1.00 98.69 782 VAL A O 1
ATOM 6033 N N . ARG A 1 783 ? 5.064 -16.413 -4.817 1.00 98.50 783 ARG A N 1
ATOM 6034 C CA . ARG A 1 783 ? 4.587 -17.483 -3.925 1.00 98.50 783 ARG A CA 1
ATOM 6035 C C . ARG A 1 783 ? 3.753 -16.866 -2.812 1.00 98.50 783 ARG A C 1
ATOM 6037 O O . ARG A 1 783 ? 4.238 -16.001 -2.093 1.00 98.50 783 ARG A O 1
ATOM 6044 N N . TRP A 1 784 ? 2.509 -17.316 -2.687 1.00 97.62 784 TRP A N 1
ATOM 6045 C CA . TRP A 1 784 ? 1.618 -16.969 -1.581 1.00 97.62 784 TRP A CA 1
ATOM 6046 C C . TRP A 1 784 ? 0.577 -18.087 -1.440 1.00 97.62 784 TRP A C 1
ATOM 6048 O O . TRP A 1 784 ? -0.471 -18.004 -2.078 1.00 97.62 784 TRP A O 1
ATOM 6058 N N . PRO A 1 785 ? 0.878 -19.175 -0.710 1.00 94.56 785 PRO A N 1
ATOM 6059 C CA . PRO A 1 785 ? 0.105 -20.420 -0.771 1.00 94.56 785 PRO A CA 1
ATOM 6060 C C . PRO A 1 785 ? -1.402 -20.264 -0.512 1.00 94.56 785 PRO A C 1
ATOM 6062 O O . PRO A 1 785 ? -2.198 -20.952 -1.145 1.00 94.56 785 PRO A O 1
ATOM 6065 N N . GLU A 1 786 ? -1.812 -19.320 0.340 1.00 89.12 786 GLU A N 1
ATOM 6066 C CA . GLU A 1 786 ? -3.231 -19.017 0.593 1.00 89.12 786 GLU A CA 1
ATOM 6067 C C . GLU A 1 786 ? -3.989 -18.430 -0.612 1.00 89.12 786 GLU A C 1
ATOM 6069 O O . GLU A 1 786 ? -5.218 -18.506 -0.678 1.00 89.12 786 GLU A O 1
ATOM 6074 N N . HIS A 1 787 ? -3.284 -17.832 -1.574 1.00 90.88 787 HIS A N 1
ATOM 6075 C CA . HIS A 1 787 ? -3.890 -17.092 -2.686 1.00 90.88 787 HIS A CA 1
ATOM 6076 C C . HIS A 1 787 ? -3.422 -17.532 -4.073 1.00 90.88 787 HIS A C 1
ATOM 6078 O O . HIS A 1 787 ? -4.108 -17.259 -5.058 1.00 90.88 787 HIS A O 1
ATOM 6084 N N . VAL A 1 788 ? -2.281 -18.210 -4.159 1.00 94.50 788 VAL A N 1
ATOM 6085 C CA . VAL A 1 788 ? -1.646 -18.638 -5.401 1.00 94.50 788 VAL A CA 1
ATOM 6086 C C . VAL A 1 788 ? -1.651 -20.152 -5.467 1.00 94.50 788 VAL A C 1
ATOM 6088 O O . VAL A 1 788 ? -1.046 -20.836 -4.645 1.00 94.50 788 VAL A O 1
ATOM 6091 N N . LYS A 1 789 ? -2.277 -20.686 -6.515 1.00 93.06 789 LYS A N 1
ATOM 6092 C CA . LYS A 1 789 ? -2.159 -22.103 -6.843 1.00 93.06 789 LYS A CA 1
ATOM 6093 C C . LYS A 1 789 ? -0.740 -22.391 -7.347 1.00 93.06 789 LYS A C 1
ATOM 6095 O O . LYS A 1 789 ? -0.315 -21.813 -8.346 1.00 93.06 789 LYS A O 1
ATOM 6100 N N . ALA A 1 790 ? -0.050 -23.310 -6.678 1.00 96.00 790 ALA A N 1
ATOM 6101 C CA . ALA A 1 790 ? 1.296 -23.749 -7.035 1.00 96.00 790 ALA A CA 1
ATOM 6102 C C . ALA A 1 790 ? 1.396 -24.271 -8.483 1.00 96.00 790 ALA A C 1
ATOM 6104 O O . ALA A 1 790 ? 0.456 -24.875 -9.014 1.00 96.00 790 ALA A O 1
ATOM 6105 N N . GLY A 1 791 ? 2.548 -24.044 -9.115 1.00 95.25 791 GLY A N 1
ATOM 6106 C CA . GLY A 1 791 ? 2.882 -24.503 -10.462 1.00 95.25 791 GLY A CA 1
ATOM 6107 C C . GLY A 1 791 ? 2.112 -23.800 -11.584 1.00 95.25 791 GLY A C 1
ATOM 6108 O O . GLY A 1 791 ? 2.046 -24.321 -12.700 1.00 95.25 791 GLY A O 1
ATOM 6109 N N . THR A 1 792 ? 1.496 -22.647 -11.312 1.00 97.06 792 THR A N 1
ATOM 6110 C CA . THR A 1 792 ? 0.707 -21.909 -12.310 1.00 97.06 792 THR A CA 1
ATOM 6111 C C . THR A 1 792 ? 1.540 -20.892 -13.089 1.00 97.06 792 THR A C 1
ATOM 6113 O O . THR A 1 792 ? 2.688 -20.585 -12.761 1.00 97.06 792 THR A O 1
ATOM 6116 N N . LYS A 1 793 ? 0.965 -20.382 -14.182 1.00 97.56 793 LYS A N 1
ATOM 6117 C CA . LYS A 1 793 ? 1.570 -19.341 -15.014 1.00 97.56 793 LYS A CA 1
ATOM 6118 C C . LYS A 1 793 ? 0.558 -18.243 -15.296 1.00 97.56 793 LYS A C 1
ATOM 6120 O O . LYS A 1 793 ? -0.598 -18.544 -15.575 1.00 97.56 793 LYS A O 1
ATOM 6125 N N . CYS A 1 794 ? 1.022 -17.003 -15.285 1.00 97.00 794 CYS A N 1
ATOM 6126 C CA . CYS A 1 794 ? 0.290 -15.825 -15.720 1.00 97.00 794 CYS A CA 1
ATOM 6127 C C . CYS A 1 794 ? 0.992 -15.233 -16.947 1.00 97.00 794 CYS A C 1
ATOM 6129 O O . CYS A 1 794 ? 2.196 -14.978 -16.920 1.00 97.00 794 CYS A O 1
ATOM 6131 N N . ASN A 1 795 ? 0.244 -15.030 -18.031 1.00 95.56 795 ASN A N 1
ATOM 6132 C CA . ASN A 1 795 ? 0.763 -14.450 -19.278 1.00 95.56 795 ASN A CA 1
ATOM 6133 C C . ASN A 1 795 ? 0.318 -12.994 -19.481 1.00 95.56 795 ASN A C 1
ATOM 6135 O O . ASN A 1 795 ? 0.494 -12.442 -20.562 1.00 95.56 795 ASN A O 1
ATOM 6139 N N . GLN A 1 796 ? -0.294 -12.396 -18.460 1.00 95.56 796 GLN A N 1
ATOM 6140 C CA . GLN A 1 796 ? -0.813 -11.035 -18.512 1.00 95.56 796 GLN A CA 1
ATOM 6141 C C . GLN A 1 796 ? 0.328 -10.029 -18.406 1.00 95.56 796 GLN A C 1
ATOM 6143 O O . GLN A 1 796 ? 1.310 -10.270 -17.701 1.00 95.56 796 GLN A O 1
ATOM 6148 N N . LEU A 1 797 ? 0.170 -8.889 -19.081 1.00 95.94 797 LEU A N 1
ATOM 6149 C CA . LEU A 1 797 ? 1.108 -7.779 -18.989 1.00 95.94 797 LEU A CA 1
ATOM 6150 C C . LEU A 1 797 ? 1.087 -7.200 -17.568 1.00 95.94 797 LEU A C 1
ATOM 6152 O O . LEU A 1 797 ? 0.076 -6.646 -17.136 1.00 95.94 797 LEU A O 1
ATOM 6156 N N . VAL A 1 798 ? 2.211 -7.293 -16.861 1.00 97.12 798 VAL A N 1
ATOM 6157 C CA . VAL A 1 798 ? 2.377 -6.756 -15.499 1.00 97.12 798 VAL A CA 1
ATOM 6158 C C . VAL A 1 798 ? 3.671 -5.956 -15.382 1.00 97.12 798 VAL A C 1
ATOM 6160 O O . VAL A 1 798 ? 4.591 -6.114 -16.190 1.00 97.12 798 VAL A O 1
ATOM 6163 N N . SER A 1 799 ? 3.764 -5.081 -14.381 1.00 98.06 799 SER A N 1
ATOM 6164 C CA . SER A 1 799 ? 4.930 -4.218 -14.207 1.00 98.06 799 SER A CA 1
ATOM 6165 C C . SER A 1 799 ? 5.364 -4.076 -12.756 1.00 98.06 799 SER A C 1
ATOM 6167 O O . SER A 1 799 ? 4.564 -4.122 -11.831 1.00 98.06 799 SER A O 1
ATOM 6169 N N . LEU A 1 800 ? 6.649 -3.813 -12.539 1.00 98.44 800 LEU A N 1
ATOM 6170 C CA . LEU A 1 800 ? 7.189 -3.533 -11.205 1.00 98.44 800 LEU A CA 1
ATOM 6171 C C . LEU A 1 800 ? 6.606 -2.255 -10.576 1.00 98.44 800 LEU A C 1
ATOM 6173 O O . LEU A 1 800 ? 6.660 -2.105 -9.361 1.00 98.44 800 LEU A O 1
ATOM 6177 N N . VAL A 1 801 ? 6.026 -1.346 -11.368 1.00 98.50 801 VAL A N 1
ATOM 6178 C CA . VAL A 1 801 ? 5.318 -0.156 -10.848 1.00 98.50 801 VAL A CA 1
ATOM 6179 C C . VAL A 1 801 ? 4.033 -0.517 -10.091 1.00 98.50 801 VAL A C 1
ATOM 6181 O O . VAL A 1 801 ? 3.484 0.307 -9.368 1.00 98.50 801 VAL A O 1
ATOM 6184 N N . ASP A 1 802 ? 3.558 -1.754 -10.218 1.00 98.38 802 ASP A N 1
ATOM 6185 C CA . ASP A 1 802 ? 2.265 -2.219 -9.707 1.00 98.38 802 ASP A CA 1
ATOM 6186 C C . ASP A 1 802 ? 2.278 -2.621 -8.231 1.00 98.38 802 ASP A C 1
ATOM 6188 O O . ASP A 1 802 ? 1.227 -2.854 -7.630 1.00 98.38 802 ASP A O 1
ATOM 6192 N N . ILE A 1 803 ? 3.461 -2.667 -7.614 1.00 98.38 803 ILE A N 1
ATOM 6193 C CA . ILE A 1 803 ? 3.625 -3.101 -6.223 1.00 98.38 803 ILE A CA 1
ATOM 6194 C C . ILE A 1 803 ? 2.834 -2.207 -5.260 1.00 98.38 803 ILE A C 1
ATOM 6196 O O . ILE A 1 803 ? 2.172 -2.722 -4.363 1.00 98.38 803 ILE A O 1
ATOM 6200 N N . MET A 1 804 ? 2.818 -0.887 -5.472 1.00 97.00 804 MET A N 1
ATOM 6201 C CA . MET A 1 804 ? 2.126 0.038 -4.570 1.00 97.00 804 MET A CA 1
ATOM 6202 C C . MET A 1 804 ? 0.604 -0.168 -4.541 1.00 97.00 804 MET A C 1
ATOM 6204 O O . MET A 1 804 ? 0.039 -0.330 -3.460 1.00 97.00 804 MET A O 1
ATOM 6208 N N . ALA A 1 805 ? -0.058 -0.214 -5.701 1.00 92.44 805 ALA A N 1
ATOM 6209 C CA . ALA A 1 805 ? -1.494 -0.493 -5.779 1.00 92.44 805 ALA A CA 1
ATOM 6210 C C . ALA A 1 805 ? -1.829 -1.916 -5.312 1.00 92.44 805 ALA A C 1
ATOM 6212 O O . ALA A 1 805 ? -2.861 -2.124 -4.685 1.00 92.44 805 ALA A O 1
ATOM 6213 N N . THR A 1 806 ? -0.940 -2.886 -5.546 1.00 97.94 806 THR A N 1
ATOM 6214 C CA . THR A 1 806 ? -1.112 -4.257 -5.037 1.00 97.94 806 THR A CA 1
ATOM 6215 C C . THR A 1 806 ? -1.126 -4.286 -3.511 1.00 97.94 806 THR A C 1
ATOM 6217 O O . THR A 1 806 ? -2.019 -4.885 -2.919 1.00 97.94 806 THR A O 1
ATOM 6220 N N . CYS A 1 807 ? -0.173 -3.614 -2.860 1.00 95.81 807 CYS A N 1
ATOM 6221 C CA . CYS A 1 807 ? -0.138 -3.493 -1.402 1.00 95.81 807 CYS A CA 1
ATOM 6222 C C . CYS A 1 807 ? -1.356 -2.735 -0.859 1.00 95.81 807 CYS A C 1
ATOM 6224 O O . CYS A 1 807 ? -1.894 -3.122 0.174 1.00 95.81 807 CYS A O 1
ATOM 6226 N N . ALA A 1 808 ? -1.818 -1.693 -1.554 1.00 75.44 808 ALA A N 1
ATOM 6227 C CA . ALA A 1 808 ? -3.030 -0.973 -1.173 1.00 75.44 808 ALA A CA 1
ATOM 6228 C C . ALA A 1 808 ? -4.267 -1.889 -1.215 1.00 75.44 808 ALA A C 1
ATOM 6230 O O . ALA A 1 808 ? -4.992 -1.981 -0.226 1.00 75.44 808 ALA A O 1
ATOM 6231 N N . ASP A 1 809 ? -4.446 -2.642 -2.302 1.00 83.31 809 ASP A N 1
ATOM 6232 C CA . ASP A 1 809 ? -5.557 -3.583 -2.485 1.00 83.31 809 ASP A CA 1
ATOM 6233 C C . ASP A 1 809 ? -5.521 -4.765 -1.508 1.00 83.31 809 ASP A C 1
ATOM 6235 O O . ASP A 1 809 ? -6.572 -5.221 -1.066 1.00 83.31 809 ASP A O 1
ATOM 6239 N N . ILE A 1 810 ? -4.337 -5.267 -1.133 1.00 86.75 810 ILE A N 1
ATOM 6240 C CA . ILE A 1 810 ? -4.201 -6.303 -0.087 1.00 86.75 810 ILE A CA 1
ATOM 6241 C C . ILE A 1 810 ? -4.805 -5.825 1.245 1.00 86.75 810 ILE A C 1
ATOM 6243 O O . ILE A 1 810 ? -5.271 -6.645 2.040 1.00 86.75 810 ILE A O 1
ATOM 6247 N N . HIS A 1 811 ? -4.819 -4.510 1.474 1.00 76.88 811 HIS A N 1
ATOM 6248 C CA . HIS A 1 811 ? -5.312 -3.863 2.688 1.00 76.88 811 HIS A CA 1
ATOM 6249 C C . HIS A 1 811 ? -6.617 -3.086 2.501 1.00 76.88 811 HIS A C 1
ATOM 6251 O O . HIS A 1 811 ? -7.007 -2.352 3.408 1.00 76.88 811 HIS A O 1
ATOM 6257 N N . ASP A 1 812 ? -7.278 -3.221 1.349 1.00 67.81 812 ASP A N 1
ATOM 6258 C CA . ASP A 1 812 ? -8.506 -2.493 1.010 1.00 67.81 812 ASP A CA 1
ATOM 6259 C C . ASP A 1 812 ? -8.365 -0.953 1.135 1.00 67.81 812 ASP A C 1
ATOM 6261 O O . ASP A 1 812 ? -9.333 -0.222 1.397 1.00 67.81 812 ASP A O 1
ATOM 6265 N N . VAL A 1 813 ? -7.143 -0.443 0.929 1.00 59.31 813 VAL A N 1
ATOM 6266 C CA . VAL A 1 813 ? -6.784 0.979 0.995 1.00 59.31 813 VAL A CA 1
ATOM 6267 C C . VAL A 1 813 ? -6.978 1.632 -0.368 1.00 59.31 813 VAL A C 1
ATOM 6269 O O . VAL A 1 813 ? -6.447 1.184 -1.378 1.00 59.31 813 VAL A O 1
ATOM 6272 N N . VAL A 1 814 ? -7.681 2.764 -0.390 1.00 60.06 814 VAL A N 1
ATOM 6273 C CA . VAL A 1 814 ? -7.748 3.626 -1.575 1.00 60.06 814 VAL A CA 1
ATOM 6274 C C . VAL A 1 814 ? -6.566 4.587 -1.543 1.00 60.06 814 VAL A C 1
ATOM 6276 O O . VAL A 1 814 ? -6.428 5.367 -0.599 1.00 60.06 814 VAL A O 1
ATOM 6279 N N . LEU A 1 815 ? -5.723 4.543 -2.573 1.00 62.75 815 LEU A N 1
ATOM 6280 C CA . LEU A 1 815 ? -4.608 5.476 -2.706 1.00 62.75 815 LEU A CA 1
ATOM 6281 C C . LEU A 1 815 ? -5.115 6.913 -2.938 1.00 62.75 815 LEU A C 1
ATOM 6283 O O . LEU A 1 815 ? -6.068 7.114 -3.700 1.00 62.75 815 LEU A O 1
ATOM 6287 N N . PRO A 1 816 ? -4.480 7.927 -2.320 1.00 60.72 816 PRO A N 1
ATOM 6288 C CA . PRO A 1 816 ? -4.682 9.323 -2.688 1.00 60.72 816 PRO A CA 1
ATOM 6289 C C . PRO A 1 816 ? -4.466 9.560 -4.194 1.00 60.72 816 PRO A C 1
ATOM 6291 O O . PRO A 1 816 ? -3.686 8.841 -4.820 1.00 60.72 816 PRO A O 1
ATOM 6294 N N . PRO A 1 817 ? -5.113 10.571 -4.807 1.00 65.81 817 PRO A N 1
ATOM 6295 C CA . PRO A 1 817 ? -5.000 10.795 -6.250 1.00 65.81 817 PRO A CA 1
ATOM 6296 C C . PRO A 1 817 ? -3.580 11.060 -6.772 1.00 65.81 817 PRO A C 1
ATOM 6298 O O . PRO A 1 817 ? -3.341 10.856 -7.964 1.00 65.81 817 PRO A O 1
ATOM 6301 N N . ASP A 1 818 ? -2.688 11.524 -5.902 1.00 76.25 818 ASP A N 1
ATOM 6302 C CA . ASP A 1 818 ? -1.271 11.833 -6.104 1.00 76.25 818 ASP A CA 1
ATOM 6303 C C . ASP A 1 818 ? -0.328 10.706 -5.629 1.00 76.25 818 ASP A C 1
ATOM 6305 O O . ASP A 1 818 ? 0.878 10.910 -5.516 1.00 76.25 818 ASP A O 1
ATOM 6309 N N . ALA A 1 819 ? -0.847 9.504 -5.365 1.00 81.06 819 ALA A N 1
ATOM 6310 C CA . ALA A 1 819 ? -0.055 8.322 -5.035 1.00 81.06 819 ALA A CA 1
ATOM 6311 C C . ALA A 1 819 ? -0.313 7.190 -6.038 1.00 81.06 819 ALA A C 1
ATOM 6313 O O . ALA A 1 819 ? -1.459 6.922 -6.405 1.00 81.06 819 ALA A O 1
ATOM 6314 N N . GLY A 1 820 ? 0.749 6.500 -6.464 1.00 91.38 820 GLY A N 1
ATOM 6315 C CA . GLY A 1 820 ? 0.638 5.361 -7.374 1.00 91.38 820 GLY A CA 1
ATOM 6316 C C . GLY A 1 820 ? 0.019 5.715 -8.728 1.00 91.38 820 GLY A C 1
ATOM 6317 O O . GLY A 1 820 ? -0.769 4.937 -9.263 1.00 91.38 820 GLY A O 1
ATOM 6318 N N . GLU A 1 821 ? 0.342 6.881 -9.295 1.00 95.31 821 GLU A N 1
ATOM 6319 C CA . GLU A 1 821 ? -0.290 7.412 -10.513 1.00 95.31 821 GLU A CA 1
ATOM 6320 C C . GLU A 1 821 ? -0.201 6.478 -11.728 1.00 95.31 821 GLU A C 1
ATOM 6322 O O . GLU A 1 821 ? -0.996 6.586 -12.667 1.00 95.31 821 GLU A O 1
ATOM 6327 N N . ASP A 1 822 ? 0.749 5.551 -11.716 1.00 98.19 822 ASP A N 1
ATOM 6328 C CA . ASP A 1 822 ? 0.988 4.588 -12.783 1.00 98.19 822 ASP A CA 1
ATOM 6329 C C . ASP A 1 822 ? 0.821 3.127 -12.319 1.00 98.19 822 ASP A C 1
ATOM 6331 O O . ASP A 1 822 ? 1.036 2.208 -13.112 1.00 98.19 822 ASP A O 1
ATOM 6335 N N . SER A 1 823 ? 0.416 2.915 -11.062 1.00 97.88 823 SER A N 1
ATOM 6336 C CA . SER A 1 823 ? 0.337 1.617 -10.385 1.00 97.88 823 SER A CA 1
ATOM 6337 C C . SER A 1 823 ? -1.045 0.980 -10.529 1.00 97.88 823 SER A C 1
ATOM 6339 O O . SER A 1 823 ? -2.059 1.589 -10.194 1.00 97.88 823 SER A O 1
ATOM 6341 N N . VAL A 1 824 ? -1.095 -0.265 -10.994 1.00 94.62 824 VAL A N 1
ATOM 6342 C CA . VAL A 1 824 ? -2.322 -1.051 -11.153 1.00 94.62 824 VAL A CA 1
ATOM 6343 C C . VAL A 1 824 ? -2.182 -2.351 -10.379 1.00 94.62 824 VAL A C 1
ATOM 6345 O O . VAL A 1 824 ? -1.226 -3.080 -10.572 1.00 94.62 824 VAL A O 1
ATOM 6348 N N . SER A 1 825 ? -3.131 -2.672 -9.508 1.00 96.88 825 SER A N 1
ATOM 6349 C CA . SER A 1 825 ? -3.003 -3.826 -8.616 1.00 96.88 825 SER A CA 1
ATOM 6350 C C . SER A 1 825 ? -2.847 -5.165 -9.348 1.00 96.88 825 SER A C 1
ATOM 6352 O O . SER A 1 825 ? -3.640 -5.519 -10.224 1.00 96.88 825 SER A O 1
ATOM 6354 N N . LEU A 1 826 ? -1.856 -5.948 -8.912 1.00 97.06 826 LEU A N 1
ATOM 6355 C CA . LEU A 1 826 ? -1.625 -7.332 -9.322 1.00 97.06 826 LEU A CA 1
ATOM 6356 C C . LEU A 1 826 ? -2.503 -8.320 -8.545 1.00 97.06 826 LEU A C 1
ATOM 6358 O O . LEU A 1 826 ? -2.589 -9.488 -8.916 1.00 97.06 826 LEU A O 1
ATOM 6362 N N . LEU A 1 827 ? -3.175 -7.897 -7.469 1.00 95.50 827 LEU A N 1
ATOM 6363 C CA . LEU A 1 827 ? -3.959 -8.805 -6.629 1.00 95.50 827 LEU A CA 1
ATOM 6364 C C . LEU A 1 827 ? -5.026 -9.595 -7.417 1.00 95.50 827 LEU A C 1
ATOM 6366 O O . LEU A 1 827 ? -5.171 -10.796 -7.164 1.00 95.50 827 LEU A O 1
ATOM 6370 N N . PRO A 1 828 ? -5.747 -9.001 -8.394 1.00 92.25 828 PRO A N 1
ATOM 6371 C CA . PRO A 1 828 ? -6.687 -9.756 -9.212 1.00 92.25 828 PRO A CA 1
ATOM 6372 C C . PRO A 1 828 ? -6.018 -10.848 -10.056 1.00 92.25 828 PRO A C 1
ATOM 6374 O O . PRO A 1 828 ? -6.610 -11.916 -10.194 1.00 92.25 828 PRO A O 1
ATOM 6377 N N . VAL A 1 829 ? -4.806 -10.613 -10.581 1.00 93.88 829 VAL A N 1
ATOM 6378 C CA . VAL A 1 829 ? -4.084 -11.601 -11.409 1.00 93.88 829 VAL A CA 1
ATOM 6379 C C . VAL A 1 829 ? -3.381 -12.668 -10.578 1.00 93.88 829 VAL A C 1
ATOM 6381 O O . VAL A 1 829 ? -3.298 -13.816 -10.995 1.00 93.88 829 VAL A O 1
ATOM 6384 N N . ILE A 1 830 ? -2.944 -12.319 -9.366 1.00 94.31 830 ILE A N 1
ATOM 6385 C CA . ILE A 1 830 ? -2.413 -13.269 -8.379 1.00 94.31 830 ILE A CA 1
ATOM 6386 C C . ILE A 1 830 ? -3.489 -14.301 -8.008 1.00 94.31 830 ILE A C 1
ATOM 6388 O O . ILE A 1 830 ? -3.199 -15.493 -7.943 1.00 94.31 830 ILE A O 1
ATOM 6392 N N . LYS A 1 831 ? -4.738 -13.855 -7.810 1.00 89.56 831 LYS A N 1
ATOM 6393 C CA . LYS A 1 831 ? -5.879 -14.732 -7.489 1.00 89.56 831 LYS A CA 1
ATOM 6394 C C . LYS A 1 831 ? -6.449 -15.457 -8.711 1.00 89.56 831 LYS A C 1
ATOM 6396 O O . LYS A 1 831 ? -6.983 -16.554 -8.575 1.00 89.56 831 LYS A O 1
ATOM 6401 N N . ASN A 1 832 ? -6.391 -14.833 -9.886 1.00 91.75 832 ASN A N 1
ATOM 6402 C CA . ASN A 1 832 ? -6.874 -15.401 -11.140 1.00 91.75 832 ASN A CA 1
ATOM 6403 C C . ASN A 1 832 ? -5.925 -15.031 -12.302 1.00 91.75 832 ASN A C 1
ATOM 6405 O O . ASN A 1 832 ? -6.067 -13.941 -12.863 1.00 91.75 832 ASN A O 1
ATOM 6409 N N . PRO A 1 833 ? -5.000 -15.927 -12.699 1.00 92.25 833 PRO A N 1
ATOM 6410 C CA . PRO A 1 833 ? -3.952 -15.629 -13.683 1.00 92.25 833 PRO A CA 1
ATOM 6411 C C . PRO A 1 833 ? -4.462 -15.335 -15.102 1.00 92.25 833 PRO A C 1
ATOM 6413 O O . PRO A 1 833 ? -3.706 -14.824 -15.929 1.00 92.25 833 PRO A O 1
ATOM 6416 N N . ASP A 1 834 ? -5.733 -15.624 -15.394 1.00 91.50 834 ASP A N 1
ATOM 6417 C CA . ASP A 1 834 ? -6.343 -15.357 -16.701 1.00 91.50 834 ASP A CA 1
ATOM 6418 C C . ASP A 1 834 ? -6.947 -13.946 -16.805 1.00 91.50 834 ASP A C 1
ATOM 6420 O O . ASP A 1 834 ? -7.323 -13.503 -17.892 1.00 91.50 834 ASP A O 1
ATOM 6424 N N . LYS A 1 835 ? -7.051 -13.211 -15.692 1.00 88.31 835 LYS A N 1
ATOM 6425 C CA . LYS A 1 835 ? -7.616 -11.858 -15.675 1.00 88.31 835 LYS A CA 1
ATOM 6426 C C . LYS A 1 835 ? -6.580 -10.840 -16.148 1.00 88.31 835 LYS A C 1
ATOM 6428 O O . LYS A 1 835 ? -5.507 -10.769 -15.573 1.00 88.31 835 LYS A O 1
ATOM 6433 N N . SER A 1 836 ? -6.909 -9.991 -17.120 1.00 85.88 836 SER A N 1
ATOM 6434 C CA . SER A 1 836 ? -6.082 -8.810 -17.411 1.00 85.88 836 SER A CA 1
ATOM 6435 C C . SER A 1 836 ? -6.394 -7.681 -16.425 1.00 85.88 836 SER A C 1
ATOM 6437 O O . SER A 1 836 ? -7.554 -7.474 -16.055 1.00 85.88 836 SER A O 1
ATOM 6439 N N . VAL A 1 837 ? -5.362 -6.956 -15.992 1.00 87.38 837 VAL A N 1
ATOM 6440 C CA . VAL A 1 837 ? -5.495 -5.766 -15.131 1.00 87.38 837 VAL A CA 1
ATOM 6441 C C . VAL A 1 837 ? -4.957 -4.497 -15.775 1.00 87.38 837 VAL A C 1
ATOM 6443 O O . VAL A 1 837 ? -5.363 -3.411 -15.378 1.00 87.38 837 VAL A O 1
ATOM 6446 N N . ARG A 1 838 ? -4.069 -4.610 -16.766 1.00 90.12 838 ARG A N 1
ATOM 6447 C CA . ARG A 1 838 ? -3.332 -3.488 -17.345 1.00 90.12 838 ARG A CA 1
ATOM 6448 C C . ARG A 1 838 ? -3.473 -3.494 -18.861 1.00 90.12 838 ARG A C 1
ATOM 6450 O O . ARG A 1 838 ? -3.081 -4.454 -19.514 1.00 90.12 838 ARG A O 1
ATOM 6457 N N . ASP A 1 839 ? -3.932 -2.370 -19.400 1.00 87.75 839 ASP A N 1
ATOM 6458 C CA . ASP A 1 839 ? -4.105 -2.200 -20.847 1.00 87.75 839 ASP A CA 1
ATOM 6459 C C . ASP A 1 839 ? -2.807 -1.757 -21.537 1.00 87.75 839 ASP A C 1
ATOM 6461 O O . ASP A 1 839 ? -2.538 -2.116 -22.681 1.00 87.75 839 ASP A O 1
ATOM 6465 N N . SER A 1 840 ? -1.975 -0.970 -20.841 1.00 95.50 840 SER A N 1
ATOM 6466 C CA . SER A 1 840 ? -0.748 -0.408 -21.411 1.00 95.50 840 SER A CA 1
ATOM 6467 C C . SER A 1 840 ? 0.380 -0.210 -20.398 1.00 95.50 840 SER A C 1
ATOM 6469 O O . SER A 1 840 ? 0.168 -0.146 -19.183 1.00 95.50 840 SER A O 1
ATOM 6471 N N . LEU A 1 841 ? 1.607 -0.110 -20.908 1.00 97.81 841 LEU A N 1
ATOM 6472 C CA . LEU A 1 841 ? 2.831 0.068 -20.130 1.00 97.81 841 LEU A CA 1
ATOM 6473 C C . LEU A 1 841 ? 3.818 0.974 -20.872 1.00 97.81 841 LEU A C 1
ATOM 6475 O O . LEU A 1 841 ? 4.010 0.824 -22.076 1.00 97.81 841 LEU A O 1
ATOM 6479 N N . VAL A 1 842 ? 4.474 1.884 -20.151 1.00 98.44 842 VAL A N 1
ATOM 6480 C CA . VAL A 1 842 ? 5.546 2.733 -20.689 1.00 98.44 842 VAL A CA 1
ATOM 6481 C C . VAL A 1 842 ? 6.905 2.211 -20.229 1.00 98.44 842 VAL A C 1
ATOM 6483 O O . VAL A 1 842 ? 7.123 1.966 -19.043 1.00 98.44 842 VAL A O 1
ATOM 6486 N N . HIS A 1 843 ? 7.831 2.103 -21.175 1.00 98.12 843 HIS A N 1
ATOM 6487 C CA . HIS A 1 843 ? 9.224 1.722 -20.973 1.00 98.12 843 HIS A CA 1
ATOM 6488 C C . HIS A 1 843 ? 10.149 2.912 -21.231 1.00 98.12 843 HIS A C 1
ATOM 6490 O O . HIS A 1 843 ? 9.893 3.742 -22.109 1.00 98.12 843 HIS A O 1
ATOM 6496 N N . HIS A 1 844 ? 11.250 2.988 -20.484 1.00 95.88 844 HIS A N 1
ATOM 6497 C CA . HIS A 1 844 ? 12.187 4.106 -20.559 1.00 95.88 844 HIS A CA 1
ATOM 6498 C C . HIS A 1 844 ? 13.657 3.662 -20.462 1.00 95.88 844 HIS A C 1
ATOM 6500 O O . HIS A 1 844 ? 14.079 3.051 -19.476 1.00 95.88 844 HIS A O 1
ATOM 6506 N N . SER A 1 845 ? 14.453 3.984 -21.483 1.00 96.25 845 SER A N 1
ATOM 6507 C CA . SER A 1 845 ? 15.839 3.512 -21.613 1.00 96.25 845 SER A CA 1
ATOM 6508 C C . SER A 1 845 ? 16.860 4.303 -20.795 1.00 96.25 845 SER A C 1
ATOM 6510 O O . SER A 1 845 ? 16.569 5.364 -20.237 1.00 96.25 845 SER A O 1
ATOM 6512 N N . PHE A 1 846 ? 18.120 3.854 -20.806 1.00 93.75 846 PHE A N 1
ATOM 6513 C CA . PHE A 1 846 ? 19.228 4.600 -20.198 1.00 93.75 846 PHE A CA 1
ATOM 6514 C C . PHE A 1 846 ? 19.426 6.001 -20.791 1.00 93.75 846 PHE A C 1
ATOM 6516 O O . PHE A 1 846 ? 19.783 6.924 -20.061 1.00 93.75 846 PHE A O 1
ATOM 6523 N N . TYR A 1 847 ? 19.211 6.185 -22.095 1.00 92.62 847 TYR A N 1
ATOM 6524 C CA . TYR A 1 847 ? 19.284 7.506 -22.737 1.00 92.62 847 TYR A CA 1
ATOM 6525 C C . TYR A 1 847 ? 17.939 8.244 -22.735 1.00 92.62 847 TYR A C 1
ATOM 6527 O O . TYR A 1 847 ? 17.797 9.273 -23.389 1.00 92.62 847 TYR A O 1
ATOM 6535 N N . GLY A 1 848 ? 16.961 7.728 -21.993 1.00 93.31 848 GLY A N 1
ATOM 6536 C CA . GLY A 1 848 ? 15.644 8.321 -21.839 1.00 93.31 848 GLY A CA 1
ATOM 6537 C C . GLY A 1 848 ? 14.739 8.180 -23.059 1.00 93.31 848 GLY A C 1
ATOM 6538 O O . GLY A 1 848 ? 13.816 8.973 -23.237 1.00 93.31 848 GLY A O 1
ATOM 6539 N N . LYS A 1 849 ? 15.014 7.206 -23.937 1.00 96.06 849 LYS A N 1
ATOM 6540 C CA . LYS A 1 849 ? 14.138 6.904 -25.072 1.00 96.06 849 LYS A CA 1
ATOM 6541 C C . LYS A 1 849 ? 12.909 6.157 -24.570 1.00 96.06 849 LYS A C 1
ATOM 6543 O O . LYS A 1 849 ? 13.023 5.259 -23.736 1.00 96.06 849 LYS A O 1
ATOM 6548 N N . PHE A 1 850 ? 11.750 6.556 -25.080 1.00 97.88 850 PHE A N 1
ATOM 6549 C CA . PHE A 1 850 ? 10.463 5.994 -24.699 1.00 97.88 850 PHE A CA 1
ATOM 6550 C C . PHE A 1 850 ? 10.084 4.820 -25.595 1.00 97.88 850 PHE A C 1
ATOM 6552 O O . PHE A 1 850 ? 10.275 4.862 -26.813 1.00 97.88 850 PHE A O 1
ATOM 6559 N N . ALA A 1 851 ? 9.463 3.817 -24.992 1.00 98.25 851 ALA A N 1
ATOM 6560 C CA . ALA A 1 851 ? 8.608 2.875 -25.688 1.00 98.25 851 ALA A CA 1
ATOM 6561 C C . ALA A 1 851 ? 7.278 2.739 -24.936 1.00 98.25 851 ALA A C 1
ATOM 6563 O O . ALA A 1 851 ? 7.189 3.037 -23.746 1.00 98.25 851 ALA A O 1
ATOM 6564 N N . ILE A 1 852 ? 6.226 2.347 -25.642 1.00 98.50 852 ILE A N 1
ATOM 6565 C CA . ILE A 1 852 ? 4.907 2.098 -25.069 1.00 98.50 852 ILE A CA 1
ATOM 6566 C C . ILE A 1 852 ? 4.358 0.799 -25.636 1.00 98.50 852 ILE A C 1
ATOM 6568 O O . ILE A 1 852 ? 4.463 0.534 -26.838 1.00 98.50 852 ILE A O 1
ATOM 6572 N N . ARG A 1 853 ? 3.779 -0.004 -24.753 1.00 96.62 853 ARG A N 1
ATOM 6573 C CA . ARG A 1 853 ? 3.098 -1.247 -25.075 1.00 96.62 853 ARG A CA 1
ATOM 6574 C C . ARG A 1 853 ? 1.615 -1.118 -24.770 1.00 96.62 853 ARG A C 1
ATOM 6576 O O . ARG A 1 853 ? 1.264 -0.589 -23.720 1.00 96.62 853 ARG A O 1
ATOM 6583 N N . GLU A 1 854 ? 0.776 -1.604 -25.670 1.00 95.62 854 GLU A N 1
ATOM 6584 C CA . GLU A 1 854 ? -0.672 -1.738 -25.489 1.00 95.62 854 GLU A CA 1
ATOM 6585 C C . GLU A 1 854 ? -1.154 -2.904 -26.357 1.00 95.62 854 GLU A C 1
ATOM 6587 O O . GLU A 1 854 ? -0.807 -2.990 -27.543 1.00 95.62 854 GLU A O 1
ATOM 6592 N N . ASP A 1 855 ? -1.912 -3.820 -25.758 1.00 89.31 855 ASP A N 1
ATOM 6593 C CA . ASP A 1 855 ? -2.238 -5.122 -26.343 1.00 89.31 855 ASP A CA 1
ATOM 6594 C C . ASP A 1 855 ? -0.962 -5.851 -26.833 1.00 89.31 855 ASP A C 1
ATOM 6596 O O . ASP A 1 855 ? 0.061 -5.952 -26.141 1.00 89.31 855 ASP A O 1
ATOM 6600 N N . LYS A 1 856 ? -0.995 -6.333 -28.077 1.00 95.19 856 LYS A N 1
ATOM 6601 C CA . LYS A 1 856 ? 0.138 -6.944 -28.771 1.00 95.19 856 LYS A CA 1
ATOM 6602 C C . LYS A 1 856 ? 1.149 -5.942 -29.324 1.00 95.19 856 LYS A C 1
ATOM 6604 O O . LYS A 1 856 ? 2.197 -6.356 -29.803 1.00 95.19 856 LYS A O 1
ATOM 6609 N N . TRP A 1 857 ? 0.856 -4.643 -29.337 1.00 98.38 857 TRP A N 1
ATOM 6610 C CA . TRP A 1 857 ? 1.704 -3.666 -30.015 1.00 98.38 857 TRP A CA 1
ATOM 6611 C C . TRP A 1 857 ? 2.725 -3.052 -29.071 1.00 98.38 857 TRP A C 1
ATOM 6613 O O . TRP A 1 857 ? 2.380 -2.597 -27.983 1.00 98.38 857 TRP A O 1
ATOM 6623 N N . LYS A 1 858 ? 3.973 -2.950 -29.530 1.00 98.44 858 LYS A N 1
ATOM 6624 C CA . LYS A 1 858 ? 5.024 -2.174 -28.868 1.00 98.44 858 LYS A CA 1
ATOM 6625 C C . LYS A 1 858 ? 5.599 -1.147 -29.831 1.00 98.44 858 LYS A C 1
ATOM 6627 O O . LYS A 1 858 ? 6.166 -1.510 -30.861 1.00 98.44 858 LYS A O 1
ATOM 6632 N N . LEU A 1 859 ? 5.445 0.132 -29.498 1.00 98.75 859 LEU A N 1
ATOM 6633 C CA . LEU A 1 859 ? 6.026 1.260 -30.224 1.00 98.75 859 LEU A CA 1
ATOM 6634 C C . LEU A 1 859 ? 7.254 1.769 -29.478 1.00 98.75 859 LEU A C 1
ATOM 6636 O O . LEU A 1 859 ? 7.179 2.055 -28.290 1.00 98.75 859 LEU A O 1
ATOM 6640 N N . MET A 1 860 ? 8.353 1.969 -30.193 1.00 98.00 860 MET A N 1
ATOM 6641 C CA . MET A 1 860 ? 9.584 2.555 -29.677 1.00 98.00 860 MET A CA 1
ATOM 6642 C C . MET A 1 860 ? 9.870 3.865 -30.408 1.00 98.00 860 MET A C 1
ATOM 6644 O O . MET A 1 860 ? 9.958 3.891 -31.639 1.00 98.00 860 MET A O 1
ATOM 6648 N N . LEU A 1 861 ? 10.071 4.948 -29.659 1.00 96.88 861 LEU A N 1
ATOM 6649 C CA . LEU A 1 861 ? 10.462 6.258 -30.188 1.00 96.88 861 LEU A CA 1
ATOM 6650 C C . LEU A 1 861 ? 11.988 6.355 -30.321 1.00 96.88 861 LEU A C 1
ATOM 6652 O O . LEU A 1 861 ? 12.641 7.240 -29.767 1.00 96.88 861 LEU A O 1
ATOM 6656 N N . SER A 1 862 ? 12.564 5.385 -31.030 1.00 94.50 862 SER A N 1
ATOM 6657 C CA . SER A 1 862 ? 13.995 5.286 -31.291 1.00 94.50 862 SER A CA 1
ATOM 6658 C C . SER A 1 862 ? 14.259 4.570 -32.624 1.00 94.50 862 SER A C 1
ATOM 6660 O O . SER A 1 862 ? 13.586 3.580 -32.921 1.00 94.50 862 SER A O 1
ATOM 6662 N N . PRO A 1 863 ? 15.255 5.011 -33.419 1.00 94.56 863 PRO A N 1
ATOM 6663 C CA . PRO A 1 863 ? 15.704 4.298 -34.615 1.00 94.56 863 PRO A CA 1
ATOM 6664 C C . PRO A 1 863 ? 16.631 3.108 -34.323 1.00 94.56 863 PRO A C 1
ATOM 6666 O O . PRO A 1 863 ? 16.871 2.294 -35.212 1.00 94.56 863 PRO A O 1
ATOM 6669 N N . GLY A 1 864 ? 17.203 3.032 -33.117 1.00 93.50 864 GLY A N 1
ATOM 6670 C CA . GLY A 1 864 ? 18.150 1.998 -32.702 1.00 93.50 864 GLY A CA 1
ATOM 6671 C C . GLY A 1 864 ? 17.694 1.291 -31.428 1.00 93.50 864 GLY A C 1
ATOM 6672 O O . GLY A 1 864 ? 16.505 1.138 -31.176 1.00 93.50 864 GLY A O 1
ATOM 6673 N N . SER A 1 865 ? 18.641 0.855 -30.604 1.00 92.75 865 SER A N 1
ATOM 6674 C CA . SER A 1 865 ? 18.329 0.240 -29.308 1.00 92.75 865 SER A CA 1
ATOM 6675 C C . SER A 1 865 ? 17.756 1.214 -28.276 1.00 92.75 865 SER A C 1
ATOM 6677 O O . SER A 1 865 ? 17.186 0.785 -27.274 1.00 92.75 865 SER A O 1
ATOM 6679 N N . GLY A 1 866 ? 17.962 2.523 -28.444 1.00 92.06 866 GLY A N 1
ATOM 6680 C CA . GLY A 1 866 ? 17.763 3.515 -27.389 1.00 92.06 866 GLY A CA 1
ATOM 6681 C C . GLY A 1 866 ? 18.761 3.405 -26.227 1.00 92.06 866 GLY A C 1
ATOM 6682 O O . GLY A 1 866 ? 18.634 4.161 -25.262 1.00 92.06 866 GLY A O 1
ATOM 6683 N N . GLY A 1 867 ? 19.745 2.501 -26.304 1.00 92.19 867 GLY A N 1
ATOM 6684 C CA . GLY A 1 867 ? 20.634 2.110 -25.211 1.00 92.19 867 GLY A CA 1
ATOM 6685 C C . GLY A 1 867 ? 22.056 1.769 -25.662 1.00 92.19 867 GLY A C 1
ATOM 6686 O O . GLY A 1 867 ? 22.646 2.425 -26.530 1.00 92.19 867 GLY A O 1
ATOM 6687 N N . TRP A 1 868 ? 22.664 0.785 -25.007 1.00 88.00 868 TRP A N 1
ATOM 6688 C CA . TRP A 1 868 ? 24.061 0.403 -25.198 1.00 88.00 868 TRP A CA 1
ATOM 6689 C C . TRP A 1 868 ? 24.257 -0.625 -26.313 1.00 88.00 868 TRP A C 1
ATOM 6691 O O . TRP A 1 868 ? 25.358 -0.662 -26.875 1.00 88.00 868 TRP A O 1
ATOM 6701 N N . TRP A 1 869 ? 23.245 -1.422 -26.670 1.00 86.50 869 TRP A N 1
ATOM 6702 C CA . TRP A 1 869 ? 23.395 -2.445 -27.710 1.00 86.50 869 TRP A CA 1
ATOM 6703 C C . TRP A 1 869 ? 23.388 -1.839 -29.124 1.00 86.50 869 TRP A C 1
ATOM 6705 O O . TRP A 1 869 ? 22.669 -0.868 -29.377 1.00 86.50 869 TRP A O 1
ATOM 6715 N N . PRO A 1 870 ? 24.196 -2.346 -30.073 1.00 83.38 870 PRO A N 1
ATOM 6716 C CA . PRO A 1 870 ? 24.158 -1.892 -31.460 1.00 83.38 870 PRO A CA 1
ATOM 6717 C C . PRO A 1 870 ? 22.912 -2.390 -32.239 1.00 83.38 870 PRO A C 1
ATOM 6719 O O . PRO A 1 870 ? 22.400 -3.472 -31.967 1.00 83.38 870 PRO A O 1
ATOM 6722 N N . PRO A 1 871 ? 22.463 -1.653 -33.276 1.00 88.62 871 PRO A N 1
ATOM 6723 C CA . PRO A 1 871 ? 22.878 -0.295 -33.604 1.00 88.62 871 PRO A CA 1
ATOM 6724 C C . PRO A 1 871 ? 22.322 0.709 -32.582 1.00 88.62 871 PRO A C 1
ATOM 6726 O O . PRO A 1 871 ? 21.127 0.757 -32.310 1.00 88.62 871 PRO A O 1
ATOM 6729 N N . LYS A 1 872 ? 23.205 1.561 -32.053 1.00 88.81 872 LYS A N 1
ATOM 6730 C CA . LYS A 1 872 ? 22.807 2.713 -31.234 1.00 88.81 872 LYS A CA 1
ATOM 6731 C C . LYS A 1 872 ? 22.161 3.773 -32.121 1.00 88.81 872 LYS A C 1
ATOM 6733 O O . LYS A 1 872 ? 22.544 3.905 -33.288 1.00 88.81 872 LYS A O 1
ATOM 6738 N N . ASP A 1 873 ? 21.283 4.594 -31.559 1.00 90.25 873 ASP A N 1
ATOM 6739 C CA . ASP A 1 873 ? 20.493 5.586 -32.299 1.00 90.25 873 ASP A CA 1
ATOM 6740 C C . ASP A 1 873 ? 21.300 6.468 -33.268 1.00 90.25 873 ASP A C 1
ATOM 6742 O O . ASP A 1 873 ? 20.869 6.619 -34.413 1.00 90.25 873 ASP A O 1
ATOM 6746 N N . PRO A 1 874 ? 22.488 7.013 -32.915 1.00 89.38 874 PRO A N 1
ATOM 6747 C CA . PRO A 1 874 ? 23.268 7.809 -33.864 1.00 89.38 874 PRO A CA 1
ATOM 6748 C C . PRO A 1 874 ? 23.739 7.014 -35.089 1.00 89.38 874 PRO A C 1
ATOM 6750 O O . PRO A 1 874 ? 23.793 7.561 -36.189 1.00 89.38 874 PRO A O 1
ATOM 6753 N N . LYS A 1 875 ? 24.082 5.729 -34.921 1.00 87.19 875 LYS A N 1
ATOM 6754 C CA . LYS A 1 875 ? 24.486 4.851 -36.032 1.00 87.19 875 LYS A CA 1
ATOM 6755 C C . LYS A 1 875 ? 23.269 4.449 -36.862 1.00 87.19 875 LYS A C 1
ATOM 6757 O O . LYS A 1 875 ? 23.334 4.540 -38.081 1.00 87.19 875 LYS A O 1
ATOM 6762 N N . ALA A 1 876 ? 22.162 4.097 -36.210 1.00 90.50 876 ALA A N 1
ATOM 6763 C CA . ALA A 1 876 ? 20.901 3.777 -36.871 1.00 90.50 876 ALA A CA 1
ATOM 6764 C C . ALA A 1 876 ? 20.399 4.932 -37.759 1.00 90.50 876 ALA A C 1
ATOM 6766 O O . ALA A 1 876 ? 20.056 4.717 -38.920 1.00 90.50 876 ALA A O 1
ATOM 6767 N N . ARG A 1 877 ? 20.461 6.178 -37.264 1.00 92.69 877 ARG A N 1
ATOM 6768 C CA . ARG A 1 877 ? 20.140 7.382 -38.054 1.00 92.69 877 ARG A CA 1
ATOM 6769 C C . ARG A 1 877 ? 21.043 7.539 -39.275 1.00 92.69 877 ARG A C 1
ATOM 6771 O O . ARG A 1 877 ? 20.548 7.798 -40.364 1.00 92.69 877 ARG A O 1
ATOM 6778 N N . LYS A 1 878 ? 22.359 7.344 -39.117 1.00 92.56 878 LYS A N 1
ATOM 6779 C CA . LYS A 1 878 ? 23.317 7.389 -40.240 1.00 92.56 878 LYS A CA 1
ATOM 6780 C C . LYS A 1 878 ? 23.059 6.305 -41.289 1.00 92.56 878 LYS A C 1
ATOM 6782 O O . LYS A 1 878 ? 23.372 6.513 -42.452 1.00 92.56 878 LYS A O 1
ATOM 6787 N N . GLN A 1 879 ? 22.493 5.171 -40.881 1.00 93.44 879 GLN A N 1
ATOM 6788 C CA . GLN A 1 879 ? 22.084 4.082 -41.770 1.00 93.44 879 GLN A CA 1
ATOM 6789 C C . GLN A 1 879 ? 20.721 4.328 -42.441 1.00 93.44 879 GLN A C 1
ATOM 6791 O O . GLN A 1 879 ? 20.270 3.484 -43.208 1.00 93.44 879 GLN A O 1
ATOM 6796 N N . GLY A 1 880 ? 20.055 5.453 -42.159 1.00 94.31 880 GLY A N 1
ATOM 6797 C CA . GLY A 1 880 ? 18.735 5.761 -42.710 1.00 94.31 880 GLY A CA 1
ATOM 6798 C C . GLY A 1 880 ? 17.610 4.896 -42.137 1.00 94.31 880 GLY A C 1
ATOM 6799 O O . GLY A 1 880 ? 16.566 4.767 -42.774 1.00 94.31 880 GLY A O 1
ATOM 6800 N N . LEU A 1 881 ? 17.801 4.290 -40.957 1.00 94.94 881 LEU A N 1
ATOM 6801 C CA . LEU A 1 881 ? 16.746 3.508 -40.312 1.00 94.94 881 LEU A CA 1
ATOM 6802 C C . LEU A 1 881 ? 15.584 4.418 -39.866 1.00 94.94 881 LEU A C 1
ATOM 6804 O O . LEU A 1 881 ? 15.826 5.571 -39.487 1.00 94.94 881 LEU A O 1
ATOM 6808 N N . PRO A 1 882 ? 14.328 3.922 -39.887 1.00 95.62 882 PRO A N 1
ATOM 6809 C CA . PRO A 1 882 ? 13.166 4.704 -39.478 1.00 95.62 882 PRO A CA 1
ATOM 6810 C C . PRO A 1 882 ? 13.319 5.278 -38.062 1.00 95.62 882 PRO A C 1
ATOM 6812 O O . PRO A 1 882 ? 13.860 4.595 -37.198 1.00 95.62 882 PRO A O 1
ATOM 6815 N N . PRO A 1 883 ? 12.810 6.492 -37.781 1.00 94.00 883 PRO A N 1
ATOM 6816 C CA . PRO A 1 883 ? 12.968 7.151 -36.479 1.00 94.00 883 PRO A CA 1
ATOM 6817 C C . PRO A 1 883 ? 12.230 6.450 -35.328 1.00 94.00 883 PRO A C 1
ATOM 6819 O O . PRO A 1 883 ? 12.495 6.751 -34.166 1.00 94.00 883 PRO A O 1
ATOM 6822 N N . VAL A 1 884 ? 11.306 5.545 -35.654 1.00 97.50 884 VAL A N 1
ATOM 6823 C CA . VAL A 1 884 ? 10.503 4.761 -34.715 1.00 97.50 884 VAL A CA 1
ATOM 6824 C C . VAL A 1 884 ? 10.482 3.293 -35.136 1.00 97.50 884 VAL A C 1
ATOM 6826 O O . VAL A 1 884 ? 10.684 2.963 -36.311 1.00 97.50 884 VAL A O 1
ATOM 6829 N N . GLN A 1 885 ? 10.193 2.408 -34.190 1.00 98.31 885 GLN A N 1
ATOM 6830 C CA . GLN A 1 885 ? 10.006 0.979 -34.438 1.00 98.31 885 GLN A CA 1
ATOM 6831 C C . GLN A 1 885 ? 8.661 0.519 -33.881 1.00 98.31 885 GLN A C 1
ATOM 6833 O O . GLN A 1 885 ? 8.271 0.958 -32.804 1.00 98.31 885 GLN A O 1
ATOM 6838 N N . LEU A 1 886 ? 7.956 -0.357 -34.596 1.00 98.75 886 LEU A N 1
ATOM 6839 C CA . LEU A 1 886 ? 6.694 -0.948 -34.147 1.00 98.75 886 LEU A CA 1
ATOM 6840 C C . LEU A 1 886 ? 6.750 -2.469 -34.306 1.00 98.75 886 LEU A C 1
ATOM 6842 O O . LEU A 1 886 ? 7.033 -2.945 -35.405 1.00 98.75 886 LEU A O 1
ATOM 6846 N N . TYR A 1 887 ? 6.427 -3.207 -33.247 1.00 98.62 887 TYR A N 1
ATOM 6847 C CA . TYR A 1 887 ? 6.465 -4.672 -33.220 1.00 98.62 887 TYR A CA 1
ATOM 6848 C C . TYR A 1 887 ? 5.133 -5.269 -32.746 1.00 98.62 887 TYR A C 1
ATOM 6850 O O . TYR A 1 887 ? 4.451 -4.684 -31.903 1.00 98.62 887 TYR A O 1
ATOM 6858 N N . ASP A 1 888 ? 4.777 -6.431 -33.304 1.00 98.25 888 ASP A N 1
ATOM 6859 C CA . ASP A 1 888 ? 3.680 -7.292 -32.840 1.00 98.25 888 ASP A CA 1
ATOM 6860 C C . ASP A 1 888 ? 4.276 -8.341 -31.885 1.00 98.25 888 ASP A C 1
ATOM 6862 O O . ASP A 1 888 ? 4.884 -9.315 -32.325 1.00 98.25 888 ASP A O 1
ATOM 6866 N N . MET A 1 889 ? 4.141 -8.120 -30.581 1.00 96.19 889 MET A N 1
ATOM 6867 C CA . MET A 1 889 ? 4.788 -8.895 -29.517 1.00 96.19 889 MET A CA 1
ATOM 6868 C C . MET A 1 889 ? 4.229 -10.314 -29.359 1.00 96.19 889 MET A C 1
ATOM 6870 O O . MET A 1 889 ? 4.890 -11.158 -28.758 1.00 96.19 889 MET A O 1
ATOM 6874 N N . GLU A 1 890 ? 3.045 -10.607 -29.906 1.00 94.69 890 GLU A N 1
ATOM 6875 C CA . GLU A 1 890 ? 2.497 -11.970 -29.926 1.00 94.69 890 GLU A CA 1
ATOM 6876 C C . GLU A 1 890 ? 3.157 -12.827 -31.012 1.00 94.69 890 GLU A C 1
ATOM 6878 O O . GLU A 1 890 ? 3.334 -14.033 -30.839 1.00 94.69 890 GLU A O 1
ATOM 6883 N N . LYS A 1 891 ? 3.535 -12.209 -32.138 1.00 96.19 891 LYS A N 1
ATOM 6884 C CA . LYS A 1 891 ? 4.133 -12.901 -33.294 1.00 96.19 891 LYS A CA 1
ATOM 6885 C C . LYS A 1 891 ? 5.649 -12.765 -33.376 1.00 96.19 891 LYS A C 1
ATOM 6887 O O . LYS A 1 891 ? 6.300 -13.609 -33.986 1.00 96.19 891 LYS A O 1
ATOM 6892 N N . ASP A 1 892 ? 6.203 -11.707 -32.796 1.00 96.50 892 ASP A N 1
ATOM 6893 C CA . ASP A 1 892 ? 7.609 -11.327 -32.894 1.00 96.50 892 ASP A CA 1
ATOM 6894 C C . ASP A 1 892 ? 8.137 -10.801 -31.554 1.00 96.50 892 ASP A C 1
ATOM 6896 O O . ASP A 1 892 ? 8.557 -9.653 -31.418 1.00 96.50 892 ASP A O 1
ATOM 6900 N N . LEU A 1 893 ? 8.166 -11.686 -30.554 1.00 93.44 893 LEU A N 1
ATOM 6901 C CA . LEU A 1 893 ? 8.796 -11.410 -29.256 1.00 93.44 893 LEU A CA 1
ATOM 6902 C C . LEU A 1 893 ? 10.307 -11.099 -29.381 1.00 93.44 893 LEU A C 1
ATOM 6904 O O . LEU A 1 893 ? 10.910 -10.540 -28.471 1.00 93.44 893 LEU A O 1
ATOM 6908 N N . SER A 1 894 ? 10.920 -11.454 -30.515 1.00 94.12 894 SER A N 1
ATOM 6909 C CA . SER A 1 894 ? 12.315 -11.154 -30.846 1.00 94.12 894 SER A CA 1
ATOM 6910 C C . SER A 1 894 ? 12.540 -9.776 -31.475 1.00 94.12 894 SER A C 1
ATOM 6912 O O . SER A 1 894 ? 13.688 -9.453 -31.787 1.00 94.12 894 SER A O 1
ATOM 6914 N N . GLU A 1 895 ? 11.485 -8.985 -31.698 1.00 96.75 895 GLU A N 1
ATOM 6915 C CA . GLU A 1 895 ? 11.542 -7.614 -32.231 1.00 96.75 895 GLU A CA 1
ATOM 6916 C C . GLU A 1 895 ? 12.443 -7.492 -33.483 1.00 96.75 895 GLU A C 1
ATOM 6918 O O . GLU A 1 895 ? 13.338 -6.640 -33.567 1.00 96.75 895 GLU A O 1
ATOM 6923 N N . GLN A 1 896 ? 12.260 -8.392 -34.455 1.00 94.12 896 GLN A N 1
ATOM 6924 C CA . GLN A 1 896 ? 13.056 -8.450 -35.692 1.00 94.12 896 GLN A CA 1
ATOM 6925 C C . GLN A 1 896 ? 12.388 -7.717 -36.860 1.00 94.12 896 GLN A C 1
ATOM 6927 O O . GLN A 1 896 ? 13.070 -7.170 -37.728 1.00 94.12 896 GLN A O 1
ATOM 6932 N N . ASN A 1 897 ? 11.057 -7.672 -36.886 1.00 96.31 897 ASN A N 1
ATOM 6933 C CA . ASN A 1 897 ? 10.266 -7.183 -38.008 1.00 96.31 897 ASN A CA 1
ATOM 6934 C C . ASN A 1 897 ? 9.628 -5.835 -37.669 1.00 96.31 897 ASN A C 1
ATOM 6936 O O . ASN A 1 897 ? 8.530 -5.779 -37.127 1.00 96.31 897 ASN A O 1
ATOM 6940 N N . ASN A 1 898 ? 10.292 -4.729 -38.017 1.00 97.81 898 ASN A N 1
ATOM 6941 C CA . ASN A 1 898 ? 9.726 -3.395 -37.801 1.00 97.81 898 ASN A CA 1
ATOM 6942 C C . ASN A 1 898 ? 8.537 -3.138 -38.749 1.00 97.81 898 ASN A C 1
ATOM 6944 O O . ASN A 1 898 ? 8.702 -3.016 -39.965 1.00 97.81 898 ASN A O 1
ATOM 6948 N N . LEU A 1 899 ? 7.340 -3.009 -38.182 1.00 98.56 899 LEU A N 1
ATOM 6949 C CA . LEU A 1 899 ? 6.074 -2.851 -38.897 1.00 98.56 899 LEU A CA 1
ATOM 6950 C C . LEU A 1 899 ? 5.597 -1.396 -39.018 1.00 98.56 899 LEU A C 1
ATOM 6952 O O . LEU A 1 899 ? 4.516 -1.160 -39.558 1.00 98.56 899 LEU A O 1
ATOM 6956 N N . GLN A 1 900 ? 6.384 -0.409 -38.576 1.00 98.31 900 GLN A N 1
ATOM 6957 C CA . GLN A 1 900 ? 5.947 0.996 -38.510 1.00 98.31 900 GLN A CA 1
ATOM 6958 C C . GLN A 1 900 ? 5.440 1.547 -39.855 1.00 98.31 900 GLN A C 1
ATOM 6960 O O . GLN A 1 900 ? 4.448 2.266 -39.893 1.00 98.31 900 GLN A O 1
ATOM 6965 N N . ALA A 1 901 ? 6.070 1.146 -40.968 1.00 97.88 901 ALA A N 1
ATOM 6966 C CA . ALA A 1 901 ? 5.692 1.598 -42.309 1.00 97.88 901 ALA A CA 1
ATOM 6967 C C . ALA A 1 901 ? 4.353 1.007 -42.777 1.00 97.88 901 ALA A C 1
ATOM 6969 O O . ALA A 1 901 ? 3.672 1.609 -43.602 1.00 97.88 901 ALA A O 1
ATOM 6970 N N . LYS A 1 902 ? 3.994 -0.180 -42.272 1.00 98.44 902 LYS A N 1
ATOM 6971 C CA . LYS A 1 902 ? 2.752 -0.882 -42.621 1.00 98.44 902 LYS A CA 1
ATOM 6972 C C . LYS A 1 902 ? 1.570 -0.445 -41.757 1.00 98.44 902 LYS A C 1
ATOM 6974 O O . LYS A 1 902 ? 0.442 -0.574 -42.211 1.00 98.44 902 LYS A O 1
ATOM 6979 N N . HIS A 1 903 ? 1.839 0.061 -40.551 1.00 98.38 903 HIS A N 1
ATOM 6980 C CA . HIS A 1 903 ? 0.821 0.441 -39.567 1.00 98.38 903 HIS A CA 1
ATOM 6981 C C . HIS A 1 903 ? 1.019 1.866 -39.010 1.00 98.38 903 HIS A C 1
ATOM 6983 O O . HIS A 1 903 ? 1.143 2.047 -37.789 1.00 98.38 903 HIS A O 1
ATOM 6989 N N . PRO A 1 904 ? 1.068 2.909 -39.863 1.00 98.06 904 PRO A N 1
ATOM 6990 C CA . PRO A 1 904 ? 1.228 4.293 -39.409 1.00 98.06 904 PRO A CA 1
ATOM 6991 C C . PRO A 1 904 ? 0.089 4.764 -38.484 1.00 98.06 904 PRO A C 1
ATOM 6993 O O . PRO A 1 904 ? 0.289 5.633 -37.633 1.00 98.06 904 PRO A O 1
ATOM 6996 N N . GLU A 1 905 ? -1.104 4.182 -38.609 1.00 98.44 905 GLU A N 1
ATOM 6997 C CA . GLU A 1 905 ? -2.254 4.412 -37.735 1.00 98.44 905 GLU A CA 1
ATOM 6998 C C . GLU A 1 905 ? -1.991 3.962 -36.294 1.00 98.44 905 GLU A C 1
ATOM 7000 O O . GLU A 1 905 ? -2.331 4.686 -35.355 1.00 98.44 905 GLU A O 1
ATOM 7005 N N . ILE A 1 906 ? -1.326 2.816 -36.111 1.00 98.56 906 ILE A N 1
ATOM 7006 C CA . ILE A 1 906 ? -0.967 2.291 -34.789 1.00 98.56 906 ILE A CA 1
ATOM 7007 C C . ILE A 1 906 ? 0.148 3.132 -34.175 1.00 98.56 906 ILE A C 1
ATOM 7009 O O . ILE A 1 906 ? 0.040 3.509 -33.009 1.00 98.56 906 ILE A O 1
ATOM 7013 N N . VAL A 1 907 ? 1.161 3.505 -34.968 1.00 98.62 907 VAL A N 1
ATOM 7014 C CA . VAL A 1 907 ? 2.219 4.434 -34.534 1.00 98.62 907 VAL A CA 1
ATOM 7015 C C . VAL A 1 907 ? 1.595 5.723 -33.999 1.00 98.62 907 VAL A C 1
ATOM 7017 O O . VAL A 1 907 ? 1.856 6.117 -32.866 1.00 98.62 907 VAL A O 1
ATOM 7020 N N . LYS A 1 908 ? 0.706 6.359 -34.771 1.00 98.25 908 LYS A N 1
ATOM 7021 C CA . LYS A 1 908 ? 0.044 7.608 -34.368 1.00 98.25 908 LYS A CA 1
ATOM 7022 C C . LYS A 1 908 ? -0.786 7.448 -33.092 1.00 98.25 908 LYS A C 1
ATOM 7024 O O . LYS A 1 908 ? -0.777 8.343 -32.249 1.00 98.25 908 LYS A O 1
ATOM 7029 N N . ARG A 1 909 ? -1.523 6.344 -32.957 1.00 98.38 909 ARG A N 1
ATOM 7030 C CA . ARG A 1 909 ? -2.383 6.061 -31.798 1.00 98.38 909 ARG A CA 1
ATOM 7031 C C . ARG A 1 909 ? -1.568 5.884 -30.517 1.00 98.38 909 ARG A C 1
ATOM 7033 O O . ARG A 1 909 ? -1.870 6.537 -29.523 1.00 98.38 909 ARG A O 1
ATOM 7040 N N . LEU A 1 910 ? -0.512 5.076 -30.568 1.00 98.56 910 LEU A N 1
ATOM 7041 C CA . LEU A 1 910 ? 0.361 4.820 -29.421 1.00 98.56 910 LEU A CA 1
ATOM 7042 C C . LEU A 1 910 ? 1.187 6.050 -29.029 1.00 98.56 910 LEU A C 1
ATOM 7044 O O . LEU A 1 910 ? 1.316 6.336 -27.841 1.00 98.56 910 LEU A O 1
ATOM 7048 N N . THR A 1 911 ? 1.666 6.840 -29.998 1.00 98.50 911 THR A N 1
ATOM 7049 C CA . THR A 1 911 ? 2.301 8.136 -29.703 1.00 98.50 911 THR A CA 1
ATOM 7050 C C . THR A 1 911 ? 1.340 9.056 -28.951 1.00 98.50 911 THR A C 1
ATOM 7052 O O . THR A 1 911 ? 1.710 9.600 -27.916 1.00 98.50 911 THR A O 1
ATOM 7055 N N . LYS A 1 912 ? 0.084 9.174 -29.404 1.00 98.38 912 LYS A N 1
ATOM 7056 C CA . LYS A 1 912 ? -0.936 9.984 -28.715 1.00 98.38 912 LYS A CA 1
ATOM 7057 C C . LYS A 1 912 ? -1.269 9.474 -27.314 1.00 98.38 912 LYS A C 1
ATOM 7059 O O . LYS A 1 912 ? -1.538 10.280 -26.426 1.00 98.38 912 LYS A O 1
ATOM 7064 N N . LEU A 1 913 ? -1.275 8.158 -27.106 1.00 98.31 913 LEU A N 1
ATOM 7065 C CA . LEU A 1 913 ? -1.490 7.577 -25.781 1.00 98.31 913 LEU A CA 1
ATOM 7066 C C . LEU A 1 913 ? -0.351 7.955 -24.824 1.00 98.31 913 LEU A C 1
ATOM 7068 O O . LEU A 1 913 ? -0.607 8.389 -23.702 1.00 98.31 913 LEU A O 1
ATOM 7072 N N . LEU A 1 914 ? 0.898 7.878 -25.289 1.00 98.31 914 LEU A N 1
ATOM 7073 C CA . LEU A 1 914 ? 2.054 8.318 -24.511 1.00 98.31 914 LEU A CA 1
ATOM 7074 C C . LEU A 1 914 ? 2.002 9.826 -24.209 1.00 98.31 914 LEU A C 1
ATOM 7076 O O . LEU A 1 914 ? 2.209 10.228 -23.065 1.00 98.31 914 LEU A O 1
ATOM 7080 N N . GLU A 1 915 ? 1.667 10.661 -25.200 1.00 98.31 915 GLU A N 1
ATOM 7081 C CA . GLU A 1 915 ? 1.447 12.105 -25.010 1.00 98.31 915 GLU A CA 1
ATOM 7082 C C . GLU A 1 915 ? 0.369 12.377 -23.955 1.00 98.31 915 GLU A C 1
ATOM 7084 O O . GLU A 1 915 ? 0.542 13.247 -23.102 1.00 98.31 915 GLU A O 1
ATOM 7089 N N . LYS A 1 916 ? -0.722 11.601 -23.963 1.00 97.19 916 LYS A N 1
ATOM 7090 C CA . LYS A 1 916 ? -1.790 11.687 -22.964 1.00 97.19 916 LYS A CA 1
ATOM 7091 C C . LYS A 1 916 ? -1.291 11.332 -21.561 1.00 97.19 916 LYS A C 1
ATOM 7093 O O . LYS A 1 916 ? -1.574 12.083 -20.634 1.00 97.19 916 LYS A O 1
ATOM 7098 N N . PHE A 1 917 ? -0.523 10.255 -21.387 1.00 98.06 917 PHE A N 1
ATOM 7099 C CA . PHE A 1 917 ? 0.035 9.887 -20.073 1.00 98.06 917 PHE A CA 1
ATOM 7100 C C . PHE A 1 917 ? 1.010 10.923 -19.517 1.00 98.06 917 PHE A C 1
ATOM 7102 O O . PHE A 1 917 ? 1.087 11.122 -18.299 1.00 98.06 917 PHE A O 1
ATOM 7109 N N . VAL A 1 918 ? 1.746 11.600 -20.396 1.00 97.62 918 VAL A N 1
ATOM 7110 C CA . VAL A 1 918 ? 2.564 12.753 -20.018 1.00 97.62 918 VAL A CA 1
ATOM 7111 C C . VAL A 1 918 ? 1.672 13.923 -19.609 1.00 97.62 918 VAL A C 1
ATOM 7113 O O . VAL A 1 918 ? 1.845 14.451 -18.513 1.00 97.62 918 VAL A O 1
ATOM 7116 N N . ALA A 1 919 ? 0.708 14.307 -20.448 1.00 96.62 919 ALA A N 1
ATOM 7117 C CA . ALA A 1 919 ? -0.148 15.474 -20.231 1.00 96.62 919 ALA A CA 1
ATOM 7118 C C . ALA A 1 919 ? -1.065 15.349 -19.004 1.00 96.62 919 ALA A C 1
ATOM 7120 O O . ALA A 1 919 ? -1.368 16.350 -18.360 1.00 96.62 919 ALA A O 1
ATOM 7121 N N . ASP A 1 920 ? -1.508 14.137 -18.678 1.00 94.56 920 ASP A N 1
ATOM 7122 C CA . ASP A 1 920 ? -2.392 13.882 -17.541 1.00 94.56 920 ASP A CA 1
ATOM 7123 C C . ASP A 1 920 ? -1.629 13.605 -16.239 1.00 94.56 920 ASP A C 1
ATOM 7125 O O . ASP A 1 920 ? -2.255 13.464 -15.190 1.00 94.56 920 ASP A O 1
ATOM 7129 N N . GLY A 1 921 ? -0.297 13.497 -16.287 1.00 94.38 921 GLY A N 1
ATOM 7130 C CA . GLY A 1 921 ? 0.530 13.210 -15.110 1.00 94.38 921 GLY A CA 1
ATOM 7131 C C . GLY A 1 921 ? 0.340 11.809 -14.520 1.00 94.38 921 GLY A C 1
ATOM 7132 O O . GLY A 1 921 ? 0.885 11.525 -13.458 1.00 94.38 921 GLY A O 1
ATOM 7133 N N . ARG A 1 922 ? -0.417 10.936 -15.195 1.00 94.38 922 ARG A N 1
ATOM 7134 C CA . ARG A 1 922 ? -0.758 9.580 -14.747 1.00 94.38 922 ARG A CA 1
ATOM 7135 C C . ARG A 1 922 ? -1.098 8.667 -15.924 1.00 94.38 922 ARG A C 1
ATOM 7137 O O . ARG A 1 922 ? -1.429 9.160 -17.002 1.00 94.38 922 ARG A O 1
ATOM 7144 N N . SER A 1 923 ? -1.031 7.354 -15.716 1.00 93.88 923 SER A N 1
ATOM 7145 C CA . SER A 1 923 ? -1.522 6.341 -16.670 1.00 93.88 923 SER A CA 1
ATOM 7146 C C . SER A 1 923 ? -2.736 5.560 -16.159 1.00 93.88 923 SER A C 1
ATOM 7148 O O . SER A 1 923 ? -3.380 4.855 -16.931 1.00 93.88 923 SER A O 1
ATOM 7150 N N . THR A 1 924 ? -3.100 5.739 -14.889 1.00 86.81 924 THR A N 1
ATOM 7151 C CA . THR A 1 924 ? -4.310 5.173 -14.274 1.00 86.81 924 THR A CA 1
ATOM 7152 C C . THR A 1 924 ? -5.499 6.143 -14.325 1.00 86.81 924 THR A C 1
ATOM 7154 O O . THR A 1 924 ? -5.298 7.355 -14.461 1.00 86.81 924 THR A O 1
ATOM 7157 N N . PRO A 1 925 ? -6.749 5.664 -14.176 1.00 76.75 925 PRO A N 1
ATOM 7158 C CA . PRO A 1 925 ? -7.906 6.536 -13.982 1.00 76.75 925 PRO A CA 1
ATOM 7159 C C . PRO A 1 925 ? -7.748 7.449 -12.756 1.00 76.75 925 PRO A C 1
ATOM 7161 O O . PRO A 1 925 ? -7.264 7.025 -11.710 1.00 76.75 925 PRO A O 1
ATOM 7164 N N . GLY A 1 926 ? -8.185 8.703 -12.867 1.00 74.12 926 GLY A N 1
ATOM 7165 C CA . GLY A 1 926 ? -8.154 9.668 -11.767 1.00 74.12 926 GLY A CA 1
ATOM 7166 C C . GLY A 1 926 ? -7.988 11.110 -12.249 1.00 74.12 926 GLY A C 1
ATOM 7167 O O . GLY A 1 926 ? -7.855 11.349 -13.453 1.00 74.12 926 GLY A O 1
ATOM 7168 N N . PRO A 1 927 ? -8.001 12.095 -11.333 1.00 64.12 927 PRO A N 1
ATOM 7169 C CA . PRO A 1 927 ? -7.756 13.484 -11.693 1.00 64.12 927 PRO A CA 1
ATOM 7170 C C . PRO A 1 927 ? -6.321 13.656 -12.197 1.00 64.12 927 PRO A C 1
ATOM 7172 O O . PRO A 1 927 ? -5.398 12.988 -11.711 1.00 64.12 927 PRO A O 1
ATOM 7175 N N . LYS A 1 928 ? -6.146 14.572 -13.154 1.00 82.50 928 LYS A N 1
ATOM 7176 C CA . LYS A 1 928 ? -4.837 14.906 -13.724 1.00 82.50 928 LYS A CA 1
ATOM 7177 C C . LYS A 1 928 ? -3.865 15.349 -12.635 1.00 82.50 928 LYS A C 1
ATOM 7179 O O . LYS A 1 928 ? -4.256 16.075 -11.724 1.00 82.50 928 LYS A O 1
ATOM 7184 N N . GLN A 1 929 ? -2.616 14.928 -12.771 1.00 89.00 929 GLN A N 1
ATOM 7185 C CA . GLN A 1 929 ? -1.501 15.300 -11.906 1.00 89.00 929 GLN A CA 1
ATOM 7186 C C . GLN A 1 929 ? -0.460 16.096 -12.698 1.00 89.00 929 GLN A C 1
ATOM 7188 O O . GLN A 1 929 ? -0.481 16.132 -13.930 1.00 89.00 929 GLN A O 1
ATOM 7193 N N . SER A 1 930 ? 0.468 16.728 -11.988 1.00 89.31 930 SER A N 1
ATOM 7194 C CA . SER A 1 930 ? 1.615 17.398 -12.600 1.00 89.31 930 SER A CA 1
ATOM 7195 C C . SER A 1 930 ? 2.822 16.458 -12.652 1.00 89.31 930 SER A C 1
ATOM 7197 O O . SER A 1 930 ? 3.062 15.676 -11.731 1.00 89.31 930 SER A O 1
ATOM 7199 N N . ASN A 1 931 ? 3.616 16.555 -13.721 1.00 94.25 931 ASN A N 1
ATOM 7200 C CA . ASN A 1 931 ? 4.982 16.028 -13.710 1.00 94.25 931 ASN A CA 1
ATOM 7201 C C . ASN A 1 931 ? 5.884 17.010 -12.949 1.00 94.25 931 ASN A C 1
ATOM 7203 O O . ASN A 1 931 ? 5.643 18.217 -12.990 1.00 94.25 931 ASN A O 1
ATOM 7207 N N . ASP A 1 932 ? 6.938 16.515 -12.302 1.00 93.00 932 ASP A N 1
ATOM 7208 C CA . ASP A 1 932 ? 7.847 17.368 -11.517 1.00 93.00 932 ASP A CA 1
ATOM 7209 C C . ASP A 1 932 ? 8.696 18.261 -12.434 1.00 93.00 932 ASP A C 1
ATOM 7211 O O . ASP A 1 932 ? 9.202 19.306 -12.031 1.00 93.00 932 ASP A O 1
ATOM 7215 N N . VAL A 1 933 ? 8.861 17.829 -13.685 1.00 94.00 933 VAL A N 1
ATOM 7216 C CA . VAL A 1 933 ? 9.609 18.510 -14.741 1.00 94.00 933 VAL A CA 1
ATOM 7217 C C . VAL A 1 933 ? 8.897 18.348 -16.093 1.00 94.00 933 VAL A C 1
ATOM 7219 O O . VAL A 1 933 ? 8.161 17.375 -16.288 1.00 94.00 933 VAL A O 1
ATOM 7222 N N . PRO A 1 934 ? 9.126 19.250 -17.066 1.00 94.44 934 PRO A N 1
ATOM 7223 C CA . PRO A 1 934 ? 8.661 19.057 -18.439 1.00 94.44 934 PRO A CA 1
ATOM 7224 C C . PRO A 1 934 ? 9.216 17.764 -19.050 1.00 94.44 934 PRO A C 1
ATOM 7226 O O . PRO A 1 934 ? 10.399 17.462 -18.894 1.00 94.44 934 PRO A O 1
ATOM 7229 N N . VAL A 1 935 ? 8.384 17.013 -19.773 1.00 95.00 935 VAL A N 1
ATOM 7230 C CA . VAL A 1 935 ? 8.765 15.732 -20.390 1.00 95.00 935 VAL A CA 1
ATOM 7231 C C . VAL A 1 935 ? 8.727 15.862 -21.913 1.00 95.00 935 VAL A C 1
ATOM 7233 O O . VAL A 1 935 ? 7.661 16.052 -22.494 1.00 95.00 935 VAL A O 1
ATOM 7236 N N . ASP A 1 936 ? 9.888 15.727 -22.561 1.00 92.56 936 ASP A N 1
ATOM 7237 C CA . ASP A 1 936 ? 9.995 15.563 -24.018 1.00 92.56 936 ASP A CA 1
ATOM 7238 C C . ASP A 1 936 ? 10.074 14.071 -24.367 1.00 92.56 936 ASP A C 1
ATOM 7240 O O . ASP A 1 936 ? 11.078 13.413 -24.082 1.00 92.56 936 ASP A O 1
ATOM 7244 N N . ILE A 1 937 ? 9.022 13.545 -24.999 1.00 92.88 937 ILE A N 1
ATOM 7245 C CA . ILE A 1 937 ? 8.943 12.138 -25.420 1.00 92.88 937 ILE A CA 1
ATOM 7246 C C . ILE A 1 937 ? 9.773 11.832 -26.673 1.00 92.88 937 ILE A C 1
ATOM 7248 O O . ILE A 1 937 ? 10.152 10.685 -26.896 1.00 92.88 937 ILE A O 1
ATOM 7252 N N . CYS A 1 938 ? 10.062 12.842 -27.500 1.00 84.69 938 CYS A N 1
ATOM 7253 C CA . CYS A 1 938 ? 10.846 12.682 -28.726 1.00 84.69 938 CYS A CA 1
ATOM 7254 C C . CYS A 1 938 ? 12.347 12.739 -28.446 1.00 84.69 938 CYS A C 1
ATOM 7256 O O . CYS A 1 938 ? 13.138 12.189 -29.217 1.00 84.69 938 CYS A O 1
ATOM 7258 N N . LYS A 1 939 ? 12.737 13.413 -27.355 1.00 81.19 939 LYS A N 1
ATOM 7259 C CA . LYS A 1 939 ? 14.130 13.596 -26.938 1.00 81.19 939 LYS A CA 1
ATOM 7260 C C . LYS A 1 939 ? 14.982 14.123 -28.095 1.00 81.19 939 LYS A C 1
ATOM 7262 O O . LYS A 1 939 ? 16.001 13.518 -28.433 1.00 81.19 939 LYS A O 1
ATOM 7267 N N . LYS A 1 940 ? 14.521 15.200 -28.746 1.00 60.44 940 LYS A N 1
ATOM 7268 C CA . LYS A 1 940 ? 15.101 15.705 -30.012 1.00 60.44 940 LYS A CA 1
ATOM 7269 C C . LYS A 1 940 ? 16.548 16.193 -29.858 1.00 60.44 940 LYS A C 1
ATOM 7271 O O . LYS A 1 940 ? 17.306 16.113 -30.820 1.00 60.44 940 LYS A O 1
ATOM 7276 N N . ASP A 1 941 ? 16.924 16.605 -28.647 1.00 45.81 941 ASP A N 1
ATOM 7277 C CA . ASP A 1 941 ? 18.237 17.180 -28.318 1.00 45.81 941 ASP A CA 1
ATOM 7278 C C . ASP A 1 941 ? 19.269 16.153 -27.796 1.00 45.81 941 ASP A C 1
ATOM 7280 O O . ASP A 1 941 ? 20.388 16.522 -27.436 1.00 45.81 941 ASP A O 1
ATOM 7284 N N . THR A 1 942 ? 18.917 14.859 -27.750 1.00 46.56 942 THR A N 1
ATOM 7285 C CA . THR A 1 942 ? 19.775 13.750 -27.262 1.00 46.56 942 THR A CA 1
ATOM 7286 C C . THR A 1 942 ? 19.796 12.577 -28.239 1.00 46.56 942 THR A C 1
ATOM 7288 O O . THR A 1 942 ? 20.878 12.006 -28.496 1.00 46.56 942 THR A O 1
#

Radius of gyration: 32.46 Å; chains: 1; bounding box: 96×55×87 Å